Protein AF-0000000085008613 (afdb_homodimer)

InterPro domains:
  IPR060615 Transcription factor ATEG_07667-like, C-terminal domain [PF27751] (429-490)

Solvent-accessible surface area (backbone atoms only — not comparable to full-atom values): 65713 Å² total; per-residue (Å²): 137,80,70,67,64,60,60,23,16,51,33,8,47,40,38,55,43,30,57,65,45,41,76,65,62,67,85,65,72,75,71,74,80,76,71,77,73,77,72,78,81,78,81,79,81,81,79,83,70,84,80,78,87,80,88,83,85,84,88,78,86,79,77,80,73,70,79,70,73,76,66,78,64,67,72,72,72,67,72,68,72,90,58,77,69,81,69,56,68,92,84,39,48,62,69,57,42,35,52,31,51,49,48,30,61,68,54,38,39,76,82,37,54,42,57,86,75,66,87,81,62,46,46,69,55,36,42,72,75,28,47,55,28,44,50,36,48,50,63,68,43,46,56,58,37,53,75,58,47,52,54,46,46,45,50,50,33,45,49,47,24,44,40,50,59,49,64,56,58,79,52,71,40,54,52,52,18,49,51,54,39,54,32,36,25,63,62,58,76,36,52,52,51,57,41,43,27,50,50,25,30,46,50,17,44,40,53,37,58,51,60,75,56,71,46,64,49,54,32,48,71,71,67,46,44,58,58,50,70,68,25,44,67,78,52,62,76,72,48,74,56,68,67,77,50,69,66,50,42,31,40,42,51,40,50,46,51,54,41,37,53,54,16,59,44,37,27,46,76,49,86,68,73,53,64,51,54,55,52,43,41,50,49,42,59,70,60,54,86,46,81,47,39,58,55,36,44,54,50,51,51,52,50,52,52,46,49,51,48,38,63,73,56,35,23,89,43,28,56,75,52,72,79,60,44,50,74,55,47,55,65,49,42,53,54,50,49,52,50,51,52,50,48,51,50,52,50,50,54,49,47,54,52,45,48,65,72,37,51,89,79,44,60,66,68,57,55,51,51,51,48,50,50,49,52,40,50,49,23,49,46,43,28,60,60,25,48,56,50,77,47,46,58,75,70,82,65,88,74,84,70,68,56,61,55,41,35,50,33,44,50,52,22,50,52,22,43,49,52,28,51,59,54,55,69,67,52,59,38,76,51,63,78,47,47,41,44,69,57,55,51,49,52,51,48,48,51,53,53,48,52,46,57,53,55,46,84,45,95,64,47,63,30,68,60,42,40,67,74,45,50,58,64,58,54,47,50,52,48,34,50,33,32,47,50,22,39,51,46,50,37,49,47,18,46,49,43,28,63,74,68,67,51,91,71,52,71,68,44,38,63,47,78,55,44,46,48,53,51,29,52,49,44,52,49,51,43,53,51,48,52,52,55,61,44,38,73,68,52,82,64,66,70,72,72,70,64,61,74,44,58,76,18,57,70,60,38,82,64,70,78,55,65,47,92,93,54,74,55,61,67,27,51,65,37,28,67,20,23,57,76,69,58,49,62,55,76,76,139,80,71,69,69,61,59,35,24,52,33,3,45,42,29,54,45,30,57,65,43,42,74,65,59,66,87,68,72,73,69,70,77,73,74,73,72,70,77,78,83,77,88,79,84,88,80,87,73,87,75,86,85,84,85,90,79,83,91,77,87,81,79,80,74,71,79,68,74,78,66,78,64,68,71,73,72,69,72,69,72,88,56,76,70,82,70,56,68,93,84,39,49,60,71,58,42,35,51,31,52,49,47,32,60,70,53,39,40,74,82,35,55,42,56,86,75,67,89,83,61,46,45,68,56,38,42,70,74,27,47,52,28,43,50,37,48,50,60,68,45,46,56,57,37,54,75,58,48,54,52,45,46,43,51,49,35,44,49,47,24,44,39,51,59,49,63,56,58,89,52,70,39,55,52,52,17,47,52,53,40,55,32,36,26,61,62,59,76,36,53,50,49,58,41,44,26,51,50,25,31,44,51,17,44,38,52,40,56,54,61,75,57,71,44,65,48,54,32,49,71,70,66,45,44,57,56,48,70,68,26,43,69,79,51,62,77,72,46,72,57,68,66,75,50,69,66,50,40,31,40,41,51,40,51,46,51,54,41,39,53,54,16,57,44,37,29,47,76,50,86,68,74,52,63,52,56,56,51,42,40,50,49,41,60,70,61,52,84,45,79,48,40,58,55,36,42,53,51,50,51,52,50,52,51,46,49,52,49,37,64,72,56,35,26,88,40,26,58,76,52,72,78,57,44,54,73,56,46,55,64,48,44,53,54,50,48,51,51,50,52,50,49,50,50,52,50,51,54,49,48,55,52,46,49,64,74,38,50,87,80,43,59,68,68,56,54,50,51,51,49,50,51,50,51,39,50,49,24,47,46,43,29,61,61,25,46,56,52,77,49,46,58,76,69,79,66,92,77,84,70,68,56,61,54,41,35,49,34,44,49,52,22,53,51,23,44,48,52,27,50,60,55,57,68,69,52,60,38,76,53,63,78,46,47,41,45,69,55,56,51,48,53,52,48,49,51,53,52,48,53,47,57,53,57,46,85,46,95,65,46,62,30,67,60,40,41,67,72,46,50,59,65,57,52,47,49,52,49,32,50,34,32,48,51,22,41,51,46,50,37,49,47,20,47,49,42,29,64,75,69,65,52,92,70,51,71,68,42,40,63,48,78,55,42,46,46,52,50,29,53,50,44,51,49,51,44,54,52,48,53,52,55,60,43,38,73,68,52,79,65,64,68,70,67,63,66,58,74,39,63,71,18,56,70,45,39,59,74,69,75,57,64,47,92,95,54,76,53,62,67,20,44,64,38,24,68,20,21,59,76,68,55,51,63,55,67,74

Sequence (1176 aa):
MRDSRVSNLEKQIETLTAALEGQNQGTSATSPTHDLGLANSKPSPAVLTPESPAAQAGEHEGAMNHPCLSQHQRPPRQPASAGALPGPIYGLTWPQSDRILSLFRDKYIQTFPFLVLDERMSASQMYAEKPFLFRVIMLAAAPLPIPRMVKIKRNVLAYLGQHMLVEEERQLDLLQGLLVCISWADLRTLFDEQITNLTYLALGYAHNLGITKIPPSLLQQIGMDDAPEDLRQTKRDLIPAKMHSIEEQRTFLGCYCLLSVNSTLFGRQNPLRSQYVDLCCESLKRAREHPSDMFLEHNVRLVQMGEKISEAFGAANDRERGKPYLFLLDDQSRGFREELDALMQSLDRQQLLDRAAYAHRVPAGEFDDWERFFTLHYNYLLVRLYEPATFLHEIPEEGGAPSTYRAQCLRNCLFAAKAYFDVLFTLPPSQYVYQSITFTEQITFVLVITTRLLLLETSDWDVHFARVTVDFLSVVDRLVQRLEASEAERVRAVGRFVAEMGVDATPAEVAAEGRVADIARKMRWIRTWFEKRADKDGVGASQVPQEWPVEELENRGARAFGMGANGPVWFTGLLSNSAWNFDDLELGMRDSRVSNLEKQIETLTAALEGQNQGTSATSPTHDLGLANSKPSPAVLTPESPAAQAGEHEGAMNHPCLSQHQRPPRQPASAGALPGPIYGLTWPQSDRILSLFRDKYIQTFPFLVLDERMSASQMYAEKPFLFRVIMLAAAPLPIPRMVKIKRNVLAYLGQHMLVEEERQLDLLQGLLVCISWADLRTLFDEQITNLTYLALGYAHNLGITKIPPSLLQQIGMDDAPEDLRQTKRDLIPAKMHSIEEQRTFLGCYCLLSVNSTLFGRQNPLRSQYVDLCCESLKRAREHPSDMFLEHNVRLVQMGEKISEAFGAANDRERGKPYLFLLDDQSRGFREELDALMQSLDRQQLLDRAAYAHRVPAGEFDDWERFFTLHYNYLLVRLYEPATFLHEIPEEGGAPSTYRAQCLRNCLFAAKAYFDVLFTLPPSQYVYQSITFTEQITFVLVITTRLLLLETSDWDVHFARVTVDFLSVVDRLVQRLEASEAERVRAVGRFVAEMGVDATPAEVAAEGRVADIARKMRWIRTWFEKRADKDGVGASQVPQEWPVEELENRGARAFGMGANGPVWFTGLLSNSAWNFDDLELG

Radius of gyration: 33.89 Å; Cα contacts (8 Å, |Δi|>4): 1350; chains: 2; bounding box: 102×80×107 Å

Foldseek 3Di:
DPPPVVVVVVVVVVCVVCVVVVVVDDDPPPPDPDPPPPDDDDDDPDPPPPDDDDDDDDDDDDDPCPPPPDPVPPPDPPPPPPDDLPADPLPDHQVLLQVLVVQCVVFFCLLPLLDDDDPPQGLSNCCVVQVLLSLLSCLQRPLAFQVSSQVSVVVSVVVLCCVCPVVVDQDPSSLNSLLSCLWQCVQFPDFLQVSVVSLVVSVVSLVVNVLLDDQLLVCVVVVNNPPPPVVVPVPPPPPPSDHDDLSSLSSNLSSQQSQLLVCLFQQHARPSDDCVNVVSLVVLVVPPPDLCSLLSSLSSVLSVLLRVLCVQQGQLQNVVPPHPALVSLQVVLVVSVVVLVVSVVVSVVVLVVSCVVCVPPDPPVSSVVSVLVSLLSSLLSLLSSLLSLLPHDHPPDDDDDSLQVSQVSLVSNLVSLVSNLVSVLVDQLQSPSSGTPSVVSSVVVSLLSLLSSLQRDDPSHDNVVSCVSDVSLVSLVSLLVSLVVNQVVSLVVSVVSCVVSVPDDDNCSSNDGGSSNVVSVVSVVVSVVSVVQNCQVVDDQPPPCPQPCLVLQAPDDPDDQDPDPPGTSPVNSSNRSTSRSSRPRPSD/DPPPVVVVVVVVVVCVVVVVVVVPDDDPPPPPPPDPPPDPDDDDDDDDDDDDDDDDDDDDDDDPCPPPPPPVPPPDPPPPPPPDLPADPLPDHQVLLQVLVVQCVPFFCLLPLLDDDDPPQGLSNCCVVQVLLSLLSCLQRPLAFQVSSQVSVVVSVVVLCCVCPVVVDQDVSSLNSLLSCLWQVVQFPDFLLVSVVSLVVSVVSLVVNVLLDDQLLVCVVVVNNPPPPVVVPVPPPPPPSDHDDLSSLSSNLSSQQSQLLVCLFQQHARPSDDCVNVVSLVVLVVPPPDLCSLLSSLSSVLSVLLRVLCVQQTQLQNVVPPHPALVSLQVVLVVSVVVLVVSVVVSVVVLVVSCVVCVPPDPPVSSVVSVLVSLLSSLLSLLSSLLSLLPHDHPPDDDDDSLQVSQVSLVSNLVSLVSNLVSVLVDQLQSPSSGTPSVVSSVVVSLLSLLSSLQRDDPSHDNVVSCVSDVSLVSLVSLLVSLVVNQVVSLVVSVVSCVVSVPDDDNCSSNDGGSSNVVSVVSVVVSVVSVVQNVQVVDDQPPPPPQPCLVLQAPDDDDDFDPDDPGTSPVNSSNRSTSRSSRPRPSD

Organism: Metarhizium robertsii (strain ARSEF 23 / ATCC MYA-3075) (NCBI:txid655844)

Structure (mmCIF, N/CA/C/O backbone):
data_AF-0000000085008613-model_v1
#
loop_
_entity.id
_entity.type
_entity.pdbx_description
1 polymer 'Fungal transcriptional regulatory protein'
#
loop_
_atom_site.group_PDB
_atom_site.id
_atom_site.type_symbol
_atom_site.label_atom_id
_atom_site.label_alt_id
_atom_site.label_comp_id
_atom_site.label_asym_id
_atom_site.label_entity_id
_atom_site.label_seq_id
_atom_site.pdbx_PDB_ins_code
_atom_site.Cartn_x
_atom_site.Cartn_y
_atom_site.Cartn_z
_atom_site.occupancy
_atom_site.B_iso_or_equiv
_atom_site.auth_seq_id
_atom_site.auth_comp_id
_atom_site.auth_asym_id
_atom_site.auth_atom_id
_atom_site.pdbx_PDB_model_num
ATOM 1 N N . MET A 1 1 ? -34 14.578 -48.375 1 21.45 1 MET A N 1
ATOM 2 C CA . MET A 1 1 ? -34.594 13.562 -47.5 1 21.45 1 MET A CA 1
ATOM 3 C C . MET A 1 1 ? -33.781 13.359 -46.219 1 21.45 1 MET A C 1
ATOM 5 O O . MET A 1 1 ? -34.094 12.461 -45.438 1 21.45 1 MET A O 1
ATOM 9 N N . ARG A 1 2 ? -32.719 13.875 -46.219 1 30.09 2 ARG A N 1
ATOM 10 C CA . ARG A 1 2 ? -31.453 13.891 -45.5 1 30.09 2 ARG A CA 1
ATOM 11 C C . ARG A 1 2 ? -31.609 14.562 -44.125 1 30.09 2 ARG A C 1
ATOM 13 O O . ARG A 1 2 ? -30.766 14.398 -43.25 1 30.09 2 ARG A O 1
ATOM 20 N N . ASP A 1 3 ? -32.625 15.492 -44 1 28.98 3 ASP A N 1
ATOM 21 C CA . ASP A 1 3 ? -32.812 16.609 -43.062 1 28.98 3 ASP A CA 1
ATOM 22 C C . ASP A 1 3 ? -33.344 16.109 -41.719 1 28.98 3 ASP A C 1
ATOM 24 O O . ASP A 1 3 ? -33.094 16.734 -40.688 1 28.98 3 ASP A O 1
ATOM 28 N N . SER A 1 4 ? -34.25 15.195 -41.812 1 37.28 4 SER A N 1
ATOM 29 C CA . SER A 1 4 ? -35.188 14.922 -40.719 1 37.28 4 SER A CA 1
ATOM 30 C C . SER A 1 4 ? -34.531 14.172 -39.594 1 37.28 4 SER A C 1
ATOM 32 O O . SER A 1 4 ? -35.094 14.07 -38.5 1 37.28 4 SER A O 1
ATOM 34 N N . ARG A 1 5 ? -33.531 13.414 -39.938 1 36.75 5 ARG A N 1
ATOM 35 C CA . ARG A 1 5 ? -32.938 12.438 -39.031 1 36.75 5 ARG A CA 1
ATOM 36 C C . ARG A 1 5 ? -32.156 13.133 -37.906 1 36.75 5 ARG A C 1
ATOM 38 O O . ARG A 1 5 ? -31.969 12.57 -36.844 1 36.75 5 ARG A O 1
ATOM 45 N N . VAL A 1 6 ? -31.719 14.336 -38.219 1 36.91 6 VAL A N 1
ATOM 46 C CA . VAL A 1 6 ? -30.797 15.117 -37.375 1 36.91 6 VAL A CA 1
ATOM 47 C C . VAL A 1 6 ? -31.531 15.68 -36.188 1 36.91 6 VAL A C 1
ATOM 49 O O . VAL A 1 6 ? -30.984 15.703 -35.062 1 36.91 6 VAL A O 1
ATOM 52 N N . SER A 1 7 ? -32.781 16.141 -36.438 1 36.81 7 SER A N 1
ATOM 53 C CA . SER A 1 7 ? -33.5 16.875 -35.406 1 36.81 7 SER A CA 1
ATOM 54 C C . SER A 1 7 ? -33.938 15.953 -34.25 1 36.81 7 SER A C 1
ATOM 56 O O . SER A 1 7 ? -34 16.391 -33.094 1 36.81 7 SER A O 1
ATOM 58 N N . ASN A 1 8 ? -34.219 14.719 -34.531 1 40.94 8 ASN A N 1
ATOM 59 C CA . ASN A 1 8 ? -34.719 13.781 -33.531 1 40.94 8 ASN A CA 1
ATOM 60 C C . ASN A 1 8 ? -33.625 13.422 -32.5 1 40.94 8 ASN A C 1
ATOM 62 O O . ASN A 1 8 ? -33.938 13.016 -31.391 1 40.94 8 ASN A O 1
ATOM 66 N N . LEU A 1 9 ? -32.406 13.398 -33.156 1 40.88 9 LEU A N 1
ATOM 67 C CA . LEU A 1 9 ? -31.266 13.094 -32.281 1 40.88 9 LEU A CA 1
ATOM 68 C C . LEU A 1 9 ? -31.078 14.156 -31.219 1 40.88 9 LEU A C 1
ATOM 70 O O . LEU A 1 9 ? -30.719 13.836 -30.078 1 40.88 9 LEU A O 1
ATOM 74 N N . GLU A 1 10 ? -31.375 15.328 -31.547 1 36.91 10 GLU A N 1
ATOM 75 C CA . GLU A 1 10 ? -31.203 16.484 -30.672 1 36.91 10 GLU A CA 1
ATOM 76 C C . GLU A 1 10 ? -32.156 16.422 -29.484 1 36.91 10 GLU A C 1
ATOM 78 O O . GLU A 1 10 ? -31.781 16.75 -28.359 1 36.91 10 GLU A O 1
ATOM 83 N N . LYS A 1 11 ? -33.469 16.062 -29.703 1 43 11 LYS A N 1
ATOM 84 C CA . LYS A 1 11 ? -34.438 16.109 -28.594 1 43 11 LYS A CA 1
ATOM 85 C C . LYS A 1 11 ? -34.156 14.992 -27.594 1 43 11 LYS A C 1
ATOM 87 O O . LYS A 1 11 ? -34.375 15.164 -26.391 1 43 11 LYS A O 1
ATOM 92 N N . GLN A 1 12 ? -33.625 13.828 -28.219 1 40.38 12 GLN A N 1
ATOM 93 C CA . GLN A 1 12 ? -33.312 12.742 -27.297 1 40.38 12 GLN A CA 1
ATOM 94 C C . GLN A 1 12 ? -32.188 13.148 -26.328 1 40.38 12 GLN A C 1
ATOM 96 O O . GLN A 1 12 ? -32.219 12.781 -25.156 1 40.38 12 GLN A O 1
ATOM 101 N N . ILE A 1 13 ? -31.25 13.906 -26.891 1 41.44 13 ILE A N 1
ATOM 102 C CA . ILE A 1 13 ? -30.188 14.461 -26.062 1 41.44 13 ILE A CA 1
ATOM 103 C C . ILE A 1 13 ? -30.766 15.414 -25.031 1 41.44 13 ILE A C 1
ATOM 105 O O . ILE A 1 13 ? -30.359 15.406 -23.875 1 41.44 13 ILE A O 1
ATOM 109 N N . GLU A 1 14 ? -31.75 16.266 -25.5 1 40.78 14 GLU A N 1
ATOM 110 C CA . GLU A 1 14 ? -32.312 17.188 -24.516 1 40.78 14 GLU A CA 1
ATOM 111 C C . GLU A 1 14 ? -33.125 16.453 -23.469 1 40.78 14 GLU A C 1
ATOM 113 O O . GLU A 1 14 ? -33.094 16.797 -22.281 1 40.78 14 GLU A O 1
ATOM 118 N N . THR A 1 15 ? -33.906 15.406 -23.891 1 41.88 15 THR A N 1
ATOM 119 C CA . THR A 1 15 ? -34.719 14.703 -22.875 1 41.88 15 THR A CA 1
ATOM 120 C C . THR A 1 15 ? -33.812 13.984 -21.891 1 41.88 15 THR A C 1
ATOM 122 O O . THR A 1 15 ? -34.094 13.961 -20.688 1 41.88 15 THR A O 1
ATOM 125 N N . LEU A 1 16 ? -32.719 13.281 -22.594 1 38.09 16 LEU A N 1
ATOM 126 C CA . LEU A 1 16 ? -31.766 12.742 -21.641 1 38.09 16 LEU A CA 1
ATOM 127 C C . LEU A 1 16 ? -31.109 13.859 -20.828 1 38.09 16 LEU A C 1
ATOM 129 O O . LEU A 1 16 ? -30.875 13.703 -19.625 1 38.09 16 LEU A O 1
ATOM 133 N N . THR A 1 17 ? -30.781 14.883 -21.469 1 35.41 17 THR A N 1
ATOM 134 C CA . THR A 1 17 ? -30.312 16.109 -20.828 1 35.41 17 THR A CA 1
ATOM 135 C C . THR A 1 17 ? -31.422 16.734 -20 1 35.41 17 THR A C 1
ATOM 137 O O . THR A 1 17 ? -31.188 17.188 -18.875 1 35.41 17 THR A O 1
ATOM 140 N N . ALA A 1 18 ? -32.625 16.875 -20.594 1 37.12 18 ALA A N 1
ATOM 141 C CA . ALA A 1 18 ? -33.688 17.406 -19.734 1 37.12 18 ALA A CA 1
ATOM 142 C C . ALA A 1 18 ? -34.062 16.422 -18.656 1 37.12 18 ALA A C 1
ATOM 144 O O . ALA A 1 18 ? -34.406 16.812 -17.531 1 37.12 18 ALA A O 1
ATOM 145 N N . ALA A 1 19 ? -34.188 15.055 -19.047 1 32.97 19 ALA A N 1
ATOM 146 C CA . ALA A 1 19 ? -34.438 14.117 -17.953 1 32.97 19 ALA A CA 1
ATOM 147 C C . ALA A 1 19 ? -33.344 14.227 -16.891 1 32.97 19 ALA A C 1
ATOM 149 O O . ALA A 1 19 ? -33.594 14 -15.703 1 32.97 19 ALA A O 1
ATOM 150 N N . LEU A 1 20 ? -32.031 14.375 -17.344 1 30.16 20 LEU A N 1
ATOM 151 C CA . LEU A 1 20 ? -31 14.875 -16.438 1 30.16 20 LEU A CA 1
ATOM 152 C C . LEU A 1 20 ? -31.328 16.281 -15.945 1 30.16 20 LEU A C 1
ATOM 154 O O . LEU A 1 20 ? -31.062 16.609 -14.789 1 30.16 20 LEU A O 1
ATOM 158 N N . GLU A 1 21 ? -31.641 17.109 -16.906 1 30.72 21 GLU A N 1
ATOM 159 C CA . GLU A 1 21 ? -32.031 18.453 -16.484 1 30.72 21 GLU A CA 1
ATOM 160 C C . GLU A 1 21 ? -33.438 18.438 -15.883 1 30.72 21 GLU A C 1
ATOM 162 O O . GLU A 1 21 ? -33.812 19.344 -15.117 1 30.72 21 GLU A O 1
ATOM 167 N N . GLY A 1 22 ? -34.406 17.75 -16.625 1 29.58 22 GLY A N 1
ATOM 168 C CA . GLY A 1 22 ? -35.75 17.812 -16.062 1 29.58 22 GLY A CA 1
ATOM 169 C C . GLY A 1 22 ? -35.812 17.422 -14.602 1 29.58 22 GLY A C 1
ATOM 170 O O . GLY A 1 22 ? -36.875 17.516 -13.969 1 29.58 22 GLY A O 1
ATOM 171 N N . GLN A 1 23 ? -35.094 16.344 -14.156 1 26.36 23 GLN A N 1
ATOM 172 C CA . GLN A 1 23 ? -35.344 16.172 -12.734 1 26.36 23 GLN A CA 1
ATOM 173 C C . GLN A 1 23 ? -35.125 17.469 -11.969 1 26.36 23 GLN A C 1
ATOM 175 O O . GLN A 1 23 ? -35.25 17.5 -10.742 1 26.36 23 GLN A O 1
ATOM 180 N N . ASN A 1 24 ? -34.562 18.406 -12.633 1 25.64 24 ASN A N 1
ATOM 181 C CA . ASN A 1 24 ? -34.5 19.75 -12.039 1 25.64 24 ASN A CA 1
ATOM 182 C C . ASN A 1 24 ? -35.875 20.422 -12.07 1 25.64 24 ASN A C 1
ATOM 184 O O . ASN A 1 24 ? -36.031 21.516 -11.5 1 25.64 24 ASN A O 1
ATOM 188 N N . GLN A 1 25 ? -36.531 20.453 -13.18 1 24.27 25 GLN A N 1
ATOM 189 C CA . GLN A 1 25 ? -37.531 21.5 -13.312 1 24.27 25 GLN A CA 1
ATOM 190 C C . GLN A 1 25 ? -38.656 21.328 -12.297 1 24.27 25 GLN A C 1
ATOM 192 O O . GLN A 1 25 ? -39.438 22.25 -12.062 1 24.27 25 GLN A O 1
ATOM 197 N N . GLY A 1 26 ? -39.438 20.219 -12.32 1 20.75 26 GLY A N 1
ATOM 198 C CA . GLY A 1 26 ? -40.906 20.203 -12.289 1 20.75 26 GLY A CA 1
ATOM 199 C C . GLY A 1 26 ? -41.469 20.891 -11.055 1 20.75 26 GLY A C 1
ATOM 200 O O . GLY A 1 26 ? -42.469 21.609 -11.141 1 20.75 26 GLY A O 1
ATOM 201 N N . THR A 1 27 ? -41.406 20.359 -9.859 1 20.98 27 THR A N 1
ATOM 202 C CA . THR A 1 27 ? -42.562 20.578 -9.008 1 20.98 27 THR A CA 1
ATOM 203 C C . THR A 1 27 ? -42.594 22.031 -8.539 1 20.98 27 THR A C 1
ATOM 205 O O . THR A 1 27 ? -41.75 22.469 -7.77 1 20.98 27 THR A O 1
ATOM 208 N N . SER A 1 28 ? -42.812 22.906 -9.336 1 20.62 28 SER A N 1
ATOM 209 C CA . SER A 1 28 ? -43.25 24.172 -8.773 1 20.62 28 SER A CA 1
ATOM 210 C C . SER A 1 28 ? -44.438 23.969 -7.844 1 20.62 28 SER A C 1
ATOM 212 O O . SER A 1 28 ? -45.25 24.875 -7.648 1 20.62 28 SER A O 1
ATOM 214 N N . ALA A 1 29 ? -44.969 22.75 -7.648 1 19.62 29 ALA A N 1
ATOM 215 C CA . ALA A 1 29 ? -46.281 22.797 -7.004 1 19.62 29 ALA A CA 1
ATOM 216 C C . ALA A 1 29 ? -46.312 23.844 -5.898 1 19.62 29 ALA A C 1
ATOM 218 O O . ALA A 1 29 ? -45.344 24 -5.148 1 19.62 29 ALA A O 1
ATOM 219 N N . THR A 1 30 ? -47.094 24.828 -6.102 1 18.11 30 THR A N 1
ATOM 220 C CA . THR A 1 30 ? -47.656 25.891 -5.262 1 18.11 30 THR A CA 1
ATOM 221 C C . THR A 1 30 ? -48.094 25.328 -3.91 1 18.11 30 THR A C 1
ATOM 223 O O . THR A 1 30 ? -49.125 24.688 -3.805 1 18.11 30 THR A O 1
ATOM 226 N N . SER A 1 31 ? -47.406 24.484 -3.385 1 18.83 31 SER A N 1
ATOM 227 C CA . SER A 1 31 ? -48 23.875 -2.195 1 18.83 31 SER A CA 1
ATOM 228 C C . SER A 1 31 ? -48.594 24.938 -1.289 1 18.83 31 SER A C 1
ATOM 230 O O . SER A 1 31 ? -48 25.969 -1.024 1 18.83 31 SER A O 1
ATOM 232 N N . PRO A 1 32 ? -49.938 24.906 -1.241 1 19.03 32 PRO A N 1
ATOM 233 C CA . PRO A 1 32 ? -50.781 25.828 -0.49 1 19.03 32 PRO A CA 1
ATOM 234 C C . PRO A 1 32 ? -50.281 26.062 0.93 1 19.03 32 PRO A C 1
ATOM 236 O O . PRO A 1 32 ? -49.531 25.25 1.468 1 19.03 32 PRO A O 1
ATOM 239 N N . THR A 1 33 ? -50.312 27.312 1.379 1 18.02 33 THR A N 1
ATOM 240 C CA . THR A 1 33 ? -49.969 28.016 2.615 1 18.02 33 THR A CA 1
ATOM 241 C C . THR A 1 33 ? -50.688 27.375 3.805 1 18.02 33 THR A C 1
ATOM 243 O O . THR A 1 33 ? -50.594 27.859 4.93 1 18.02 33 THR A O 1
ATOM 246 N N . HIS A 1 34 ? -51.375 26.094 3.627 1 17.41 34 HIS A N 1
ATOM 247 C CA . HIS A 1 34 ? -52.406 26 4.656 1 17.41 34 HIS A CA 1
ATOM 248 C C . HIS A 1 34 ? -51.812 26.203 6.047 1 17.41 34 HIS A C 1
ATOM 250 O O . HIS A 1 34 ? -50.625 25.938 6.27 1 17.41 34 HIS A O 1
ATOM 256 N N . ASP A 1 35 ? -52.562 26.859 6.906 1 17.45 35 ASP A N 1
ATOM 257 C CA . ASP A 1 35 ? -52.656 27.453 8.234 1 17.45 35 ASP A CA 1
ATOM 258 C C . ASP A 1 35 ? -52.531 26.391 9.32 1 17.45 35 ASP A C 1
ATOM 260 O O . ASP A 1 35 ? -52.75 26.672 10.5 1 17.45 35 ASP A O 1
ATOM 264 N N . LEU A 1 36 ? -52 25.219 8.867 1 17.12 36 LEU A N 1
ATOM 265 C CA . LEU A 1 36 ? -52.5 24.312 9.891 1 17.12 36 LEU A CA 1
ATOM 266 C C . LEU A 1 36 ? -52.125 24.812 11.289 1 17.12 36 LEU A C 1
ATOM 268 O O . LEU A 1 36 ? -51 25.266 11.523 1 17.12 36 LEU A O 1
ATOM 272 N N . GLY A 1 37 ? -53.156 25.062 12.031 1 16.8 37 GLY A N 1
ATOM 273 C CA . GLY A 1 37 ? -53.375 25.438 13.422 1 16.8 37 GLY A CA 1
ATOM 274 C C . GLY A 1 37 ? -52.656 24.531 14.406 1 16.8 37 GLY A C 1
ATOM 275 O O . GLY A 1 37 ? -52.875 23.328 14.414 1 16.8 37 GLY A O 1
ATOM 276 N N . LEU A 1 38 ? -51.406 24.734 14.508 1 17.28 38 LEU A N 1
ATOM 277 C CA . LEU A 1 38 ? -50.531 24.141 15.531 1 17.28 38 LEU A CA 1
ATOM 278 C C . LEU A 1 38 ? -51.25 24.125 16.891 1 17.28 38 LEU A C 1
ATOM 280 O O . LEU A 1 38 ? -51.094 25.062 17.672 1 17.28 38 LEU A O 1
ATOM 284 N N . ALA A 1 39 ? -52.562 23.609 16.844 1 17.31 39 ALA A N 1
ATOM 285 C CA . ALA A 1 39 ? -53.188 23.828 18.156 1 17.31 39 ALA A CA 1
ATOM 286 C C . ALA A 1 39 ? -52.312 23.234 19.266 1 17.31 39 ALA A C 1
ATOM 288 O O . ALA A 1 39 ? -51.531 22.312 19.047 1 17.31 39 ALA A O 1
ATOM 289 N N . ASN A 1 40 ? -52.406 23.766 20.484 1 16.25 40 ASN A N 1
ATOM 290 C CA . ASN A 1 40 ? -51.781 23.906 21.797 1 16.25 40 ASN A CA 1
ATOM 291 C C . ASN A 1 40 ? -51.812 22.594 22.578 1 16.25 40 ASN A C 1
ATOM 293 O O . ASN A 1 40 ? -51.031 22.422 23.531 1 16.25 40 ASN A O 1
ATOM 297 N N . SER A 1 41 ? -52.719 21.484 22.156 1 17.45 41 SER A N 1
ATOM 298 C CA . SER A 1 41 ? -53.344 21.062 23.422 1 17.45 41 SER A CA 1
ATOM 299 C C . SER A 1 41 ? -52.344 20.25 24.266 1 17.45 41 SER A C 1
ATOM 301 O O . SER A 1 41 ? -51.469 19.578 23.719 1 17.45 41 SER A O 1
ATOM 303 N N . LYS A 1 42 ? -52.469 20.281 25.641 1 18.31 42 LYS A N 1
ATOM 304 C CA . LYS A 1 42 ? -51.812 20.109 26.938 1 18.31 42 LYS A CA 1
ATOM 305 C C . LYS A 1 42 ? -51.719 18.641 27.312 1 18.31 42 LYS A C 1
ATOM 307 O O . LYS A 1 42 ? -51 18.281 28.25 1 18.31 42 LYS A O 1
ATOM 312 N N . PRO A 1 43 ? -52.219 17.484 26.438 1 17.59 43 PRO A N 1
ATOM 313 C CA . PRO A 1 43 ? -52.812 16.594 27.438 1 17.59 43 PRO A CA 1
ATOM 314 C C . PRO A 1 43 ? -51.781 15.875 28.281 1 17.59 43 PRO A C 1
ATOM 316 O O . PRO A 1 43 ? -50.625 15.75 27.875 1 17.59 43 PRO A O 1
ATOM 319 N N . SER A 1 44 ? -52.156 15.273 29.516 1 18.5 44 SER A N 1
ATOM 320 C CA . SER A 1 44 ? -51.781 14.867 30.859 1 18.5 44 SER A CA 1
ATOM 321 C C . SER A 1 44 ? -51.281 13.422 30.891 1 18.5 44 SER A C 1
ATOM 323 O O . SER A 1 44 ? -52.094 12.492 30.75 1 18.5 44 SER A O 1
ATOM 325 N N . PRO A 1 45 ? -50.281 13.078 30.125 1 17.11 45 PRO A N 1
ATOM 326 C CA . PRO A 1 45 ? -50.125 11.625 30.031 1 17.11 45 PRO A CA 1
ATOM 327 C C . PRO A 1 45 ? -49.938 10.961 31.391 1 17.11 45 PRO A C 1
ATOM 329 O O . PRO A 1 45 ? -49.25 11.508 32.25 1 17.11 45 PRO A O 1
ATOM 332 N N . ALA A 1 46 ? -50.844 9.984 31.734 1 17.25 46 ALA A N 1
ATOM 333 C CA . ALA A 1 46 ? -51.062 9.234 32.969 1 17.25 46 ALA A CA 1
ATOM 334 C C . ALA A 1 46 ? -49.844 8.375 33.281 1 17.25 46 ALA A C 1
ATOM 336 O O . ALA A 1 46 ? -49.094 7.977 32.406 1 17.25 46 ALA A O 1
ATOM 337 N N . VAL A 1 47 ? -49.344 8.281 34.594 1 17.75 47 VAL A N 1
ATOM 338 C CA . VAL A 1 47 ? -48.344 7.922 35.594 1 17.75 47 VAL A CA 1
ATOM 339 C C . VAL A 1 47 ? -48.25 6.402 35.719 1 17.75 47 VAL A C 1
ATOM 341 O O . VAL A 1 47 ? -47.438 5.883 36.469 1 17.75 47 VAL A O 1
ATOM 344 N N . LEU A 1 48 ? -48.781 5.508 34.594 1 16.53 48 LEU A N 1
ATOM 345 C CA . LEU A 1 48 ? -49.156 4.242 35.188 1 16.53 48 LEU A CA 1
ATOM 346 C C . LEU A 1 48 ? -47.969 3.541 35.844 1 16.53 48 LEU A C 1
ATOM 348 O O . LEU A 1 48 ? -46.875 3.562 35.281 1 16.53 48 LEU A O 1
ATOM 352 N N . THR A 1 49 ? -48 3.098 37.156 1 17.34 49 THR A N 1
ATOM 353 C CA . THR A 1 49 ? -47.344 2.619 38.344 1 17.34 49 THR A CA 1
ATOM 354 C C . THR A 1 49 ? -46.969 1.146 38.219 1 17.34 49 THR A C 1
ATOM 356 O O . THR A 1 49 ? -46.5 0.533 39.156 1 17.34 49 THR A O 1
ATOM 359 N N . PRO A 1 50 ? -46.656 0.659 36.938 1 17.31 50 PRO A N 1
ATOM 360 C CA . PRO A 1 50 ? -46.875 -0.782 37.062 1 17.31 50 PRO A CA 1
ATOM 361 C C . PRO A 1 50 ? -46 -1.412 38.156 1 17.31 50 PRO A C 1
ATOM 363 O O . PRO A 1 50 ? -44.906 -0.933 38.438 1 17.31 50 PRO A O 1
ATOM 366 N N . GLU A 1 51 ? -46.594 -2.305 39 1 16.8 51 GLU A N 1
ATOM 367 C CA . GLU A 1 51 ? -46.375 -3.062 40.25 1 16.8 51 GLU A CA 1
ATOM 368 C C . GLU A 1 51 ? -45.344 -4.156 40.031 1 16.8 51 GLU A C 1
ATOM 370 O O . GLU A 1 51 ? -45.156 -4.664 38.938 1 16.8 51 GLU A O 1
ATOM 375 N N . SER A 1 52 ? -44.469 -4.41 41.062 1 17.06 52 SER A N 1
ATOM 376 C CA . SER A 1 52 ? -43.219 -4.992 41.594 1 17.06 52 SER A CA 1
ATOM 377 C C . SER A 1 52 ? -43.344 -6.508 41.688 1 17.06 52 SER A C 1
ATOM 379 O O . SER A 1 52 ? -42.438 -7.164 42.219 1 17.06 52 SER A O 1
ATOM 381 N N . PRO A 1 53 ? -44.281 -7.211 40.875 1 16.53 53 PRO A N 1
ATOM 382 C CA . PRO A 1 53 ? -44.531 -8.352 41.75 1 16.53 53 PRO A CA 1
ATOM 383 C C . PRO A 1 53 ? -43.281 -9.219 41.969 1 16.53 53 PRO A C 1
ATOM 385 O O . PRO A 1 53 ? -42.375 -9.188 41.156 1 16.53 53 PRO A O 1
ATOM 388 N N . ALA A 1 54 ? -43.188 -10.094 43.094 1 16.55 54 ALA A N 1
ATOM 389 C CA . ALA A 1 54 ? -42.438 -10.75 44.156 1 16.55 54 ALA A CA 1
ATOM 390 C C . ALA A 1 54 ? -41.906 -12.102 43.688 1 16.55 54 ALA A C 1
ATOM 392 O O . ALA A 1 54 ? -40.781 -12.484 44.031 1 16.55 54 ALA A O 1
ATOM 393 N N . ALA A 1 55 ? -42.688 -13.07 42.969 1 16.22 55 ALA A N 1
ATOM 394 C CA . ALA A 1 55 ? -42.812 -14.352 43.688 1 16.22 55 ALA A CA 1
ATOM 395 C C . ALA A 1 55 ? -41.562 -15.211 43.5 1 16.22 55 ALA A C 1
ATOM 397 O O . ALA A 1 55 ? -40.812 -15.008 42.531 1 16.22 55 ALA A O 1
ATOM 398 N N . GLN A 1 56 ? -41.5 -16.625 43.969 1 15.95 56 GLN A N 1
ATOM 399 C CA . GLN A 1 56 ? -40.906 -17.609 44.875 1 15.95 56 GLN A CA 1
ATOM 400 C C . GLN A 1 56 ? -40.219 -18.719 44.062 1 15.95 56 GLN A C 1
ATOM 402 O O . GLN A 1 56 ? -39.531 -19.562 44.656 1 15.95 56 GLN A O 1
ATOM 407 N N . ALA A 1 57 ? -40.344 -18.906 42.75 1 16.39 57 ALA A N 1
ATOM 408 C CA . ALA A 1 57 ? -40.562 -20.328 42.469 1 16.39 57 ALA A CA 1
ATOM 409 C C . ALA A 1 57 ? -39.312 -21.125 42.688 1 16.39 57 ALA A C 1
ATOM 411 O O . ALA A 1 57 ? -38.188 -20.594 42.562 1 16.39 57 ALA A O 1
ATOM 412 N N . GLY A 1 58 ? -39.312 -22.516 42.75 1 16.12 58 GLY A N 1
ATOM 413 C CA . GLY A 1 58 ? -38.844 -23.688 43.469 1 16.12 58 GLY A CA 1
ATOM 414 C C . GLY A 1 58 ? -37.562 -24.266 42.906 1 16.12 58 GLY A C 1
ATOM 415 O O . GLY A 1 58 ? -37.031 -23.75 41.906 1 16.12 58 GLY A O 1
ATOM 416 N N . GLU A 1 59 ? -37.438 -25.594 42.406 1 16.81 59 GLU A N 1
ATOM 417 C CA . GLU A 1 59 ? -36.781 -26.75 43 1 16.81 59 GLU A CA 1
ATOM 418 C C . GLU A 1 59 ? -35.438 -27.031 42.312 1 16.81 59 GLU A C 1
ATOM 420 O O . GLU A 1 59 ? -35.156 -26.469 41.25 1 16.81 59 GLU A O 1
ATOM 425 N N . HIS A 1 60 ? -34.969 -28.422 42.156 1 17.03 60 HIS A N 1
ATOM 426 C CA . HIS A 1 60 ? -33.906 -29.266 42.688 1 17.03 60 HIS A CA 1
ATOM 427 C C . HIS A 1 60 ? -32.875 -29.641 41.594 1 17.03 60 HIS A C 1
ATOM 429 O O . HIS A 1 60 ? -31.875 -30.266 41.875 1 17.03 60 HIS A O 1
ATOM 435 N N . GLU A 1 61 ? -33.188 -29.375 40.312 1 18.31 61 GLU A N 1
ATOM 436 C CA . GLU A 1 61 ? -32.656 -30.484 39.5 1 18.31 61 GLU A CA 1
ATOM 437 C C . GLU A 1 61 ? -31.141 -30.578 39.594 1 18.31 61 GLU A C 1
ATOM 439 O O . GLU A 1 61 ? -30.453 -29.562 39.656 1 18.31 61 GLU A O 1
ATOM 444 N N . GLY A 1 62 ? -30.609 -31.812 39.656 1 17.88 62 GLY A N 1
ATOM 445 C CA . GLY A 1 62 ? -29.438 -32.594 40.031 1 17.88 62 GLY A CA 1
ATOM 446 C C . GLY A 1 62 ? -28.25 -32.344 39.125 1 17.88 62 GLY A C 1
ATOM 447 O O . GLY A 1 62 ? -28.406 -32.25 37.906 1 17.88 62 GLY A O 1
ATOM 448 N N . ALA A 1 63 ? -27.109 -31.891 39.625 1 18.97 63 ALA A N 1
ATOM 449 C CA . ALA A 1 63 ? -25.828 -31.25 39.375 1 18.97 63 ALA A CA 1
ATOM 450 C C . ALA A 1 63 ? -24.844 -32.219 38.719 1 18.97 63 ALA A C 1
ATOM 452 O O . ALA A 1 63 ? -24.125 -32.938 39.406 1 18.97 63 ALA A O 1
ATOM 453 N N . MET A 1 64 ? -25.406 -33.094 37.812 1 18.72 64 MET A N 1
ATOM 454 C CA . MET A 1 64 ? -24.484 -34.188 37.562 1 18.72 64 MET A CA 1
ATOM 455 C C . MET A 1 64 ? -23.094 -33.656 37.188 1 18.72 64 MET A C 1
ATOM 457 O O . MET A 1 64 ? -22.969 -32.719 36.438 1 18.72 64 MET A O 1
ATOM 461 N N . ASN A 1 65 ? -22.016 -34.031 38 1 17.69 65 ASN A N 1
ATOM 462 C CA . ASN A 1 65 ? -20.625 -33.75 38.312 1 17.69 65 ASN A CA 1
ATOM 463 C C . ASN A 1 65 ? -19.703 -34.094 37.156 1 17.69 65 ASN A C 1
ATOM 465 O O . ASN A 1 65 ? -19.422 -35.25 36.875 1 17.69 65 ASN A O 1
ATOM 469 N N . HIS A 1 66 ? -20.172 -33.875 36 1 19.89 66 HIS A N 1
ATOM 470 C CA . HIS A 1 66 ? -19.328 -34.469 34.969 1 19.89 66 HIS A CA 1
ATOM 471 C C . HIS A 1 66 ? -17.859 -34.125 35.219 1 19.89 66 HIS A C 1
ATOM 473 O O . HIS A 1 66 ? -17.516 -32.969 35.469 1 19.89 66 HIS A O 1
ATOM 479 N N . PRO A 1 67 ? -17.094 -35.125 35.688 1 19.89 67 PRO A N 1
ATOM 480 C CA . PRO A 1 67 ? -15.703 -35 36.125 1 19.89 67 PRO A CA 1
ATOM 481 C C . PRO A 1 67 ? -14.82 -34.281 35.125 1 19.89 67 PRO A C 1
ATOM 483 O O . PRO A 1 67 ? -14.938 -34.531 33.906 1 19.89 67 PRO A O 1
ATOM 486 N N . CYS A 1 68 ? -14.562 -33.094 35.406 1 20.7 68 CYS A N 1
ATOM 487 C CA . CYS A 1 68 ? -13.812 -31.984 34.812 1 20.7 68 CYS A CA 1
ATOM 488 C C . CYS A 1 68 ? -12.383 -32.406 34.5 1 20.7 68 CYS A C 1
ATOM 490 O O . CYS A 1 68 ? -11.578 -32.625 35.375 1 20.7 68 CYS A O 1
ATOM 492 N N . LEU A 1 69 ? -12.406 -33.438 33.594 1 22.09 69 LEU A N 1
ATOM 493 C CA . LEU A 1 69 ? -11.078 -33.938 33.25 1 22.09 69 LEU A CA 1
ATOM 494 C C . LEU A 1 69 ? -10.023 -32.875 33.406 1 22.09 69 LEU A C 1
ATOM 496 O O . LEU A 1 69 ? -10.273 -31.703 33.062 1 22.09 69 LEU A O 1
ATOM 500 N N . SER A 1 70 ? -9.109 -33.156 34.281 1 20.94 70 SER A N 1
ATOM 501 C CA . SER A 1 70 ? -8.008 -32.438 34.906 1 20.94 70 SER A CA 1
ATOM 502 C C . SER A 1 70 ? -7.215 -31.625 33.875 1 20.94 70 SER A C 1
ATOM 504 O O . SER A 1 70 ? -6.742 -32.156 32.875 1 20.94 70 SER A O 1
ATOM 506 N N . GLN A 1 71 ? -7.598 -30.547 33.75 1 22.58 71 GLN A N 1
ATOM 507 C CA . GLN A 1 71 ? -7.035 -29.375 33.062 1 22.58 71 GLN A CA 1
ATOM 508 C C . GLN A 1 71 ? -5.543 -29.234 33.344 1 22.58 71 GLN A C 1
ATOM 510 O O . GLN A 1 71 ? -5.156 -28.906 34.469 1 22.58 71 GLN A O 1
ATOM 515 N N . HIS A 1 72 ? -4.855 -30.359 33 1 23.58 72 HIS A N 1
ATOM 516 C CA . HIS A 1 72 ? -3.469 -30.156 33.406 1 23.58 72 HIS A CA 1
ATOM 517 C C . HIS A 1 72 ? -3.059 -28.703 33.281 1 23.58 72 HIS A C 1
ATOM 519 O O . HIS A 1 72 ? -3.223 -28.078 32.25 1 23.58 72 HIS A O 1
ATOM 525 N N . GLN A 1 73 ? -3.166 -28.047 34.312 1 23.98 73 GLN A N 1
ATOM 526 C CA . GLN A 1 73 ? -2.762 -26.719 34.75 1 23.98 73 GLN A CA 1
ATOM 527 C C . GLN A 1 73 ? -1.351 -26.391 34.25 1 23.98 73 GLN A C 1
ATOM 529 O O . GLN A 1 73 ? -0.392 -27.078 34.594 1 23.98 73 GLN A O 1
ATOM 534 N N . ARG A 1 74 ? -1.26 -26.141 33.062 1 26 74 ARG A N 1
ATOM 535 C CA . ARG A 1 74 ? 0.098 -25.719 32.719 1 26 74 ARG A CA 1
ATOM 536 C C . ARG A 1 74 ? 0.714 -24.906 33.844 1 26 74 ARG A C 1
ATOM 538 O O . ARG A 1 74 ? 0.028 -24.109 34.469 1 26 74 ARG A O 1
ATOM 545 N N . PRO A 1 75 ? 1.66 -25.438 34.469 1 27.72 75 PRO A N 1
ATOM 546 C CA . PRO A 1 75 ? 2.125 -24.688 35.625 1 27.72 75 PRO A CA 1
ATOM 547 C C . PRO A 1 75 ? 2.062 -23.188 35.438 1 27.72 75 PRO A C 1
ATOM 549 O O . PRO A 1 75 ? 2.092 -22.688 34.312 1 27.72 75 PRO A O 1
ATOM 552 N N . PRO A 1 76 ? 1.528 -22.516 36.375 1 25.88 76 PRO A N 1
ATOM 553 C CA . PRO A 1 76 ? 1.487 -21.047 36.406 1 25.88 76 PRO A CA 1
ATOM 554 C C . PRO A 1 76 ? 2.799 -20.406 35.969 1 25.88 76 PRO A C 1
ATOM 556 O O . PRO A 1 76 ? 3.879 -20.906 36.281 1 25.88 76 PRO A O 1
ATOM 559 N N . ARG A 1 77 ? 2.811 -20 34.812 1 27.69 77 ARG A N 1
ATOM 560 C CA . ARG A 1 77 ? 4.02 -19.266 34.469 1 27.69 77 ARG A CA 1
ATOM 561 C C . ARG A 1 77 ? 4.551 -18.469 35.656 1 27.69 77 ARG A C 1
ATOM 563 O O . ARG A 1 77 ? 3.785 -17.812 36.344 1 27.69 77 ARG A O 1
ATOM 570 N N . GLN A 1 78 ? 5.445 -19 36.312 1 28.31 78 GLN A N 1
ATOM 571 C CA . GLN A 1 78 ? 5.992 -18.25 37.438 1 28.31 78 GLN A CA 1
ATOM 572 C C . GLN A 1 78 ? 5.902 -16.75 37.188 1 28.31 78 GLN A C 1
ATOM 574 O O . GLN A 1 78 ? 6.023 -16.297 36.031 1 28.31 78 GLN A O 1
ATOM 579 N N . PRO A 1 79 ? 5.16 -15.992 38.031 1 27.97 79 PRO A N 1
ATOM 580 C CA . PRO A 1 79 ? 5.219 -14.539 37.875 1 27.97 79 PRO A CA 1
ATOM 581 C C . PRO A 1 79 ? 6.586 -14.047 37.375 1 27.97 79 PRO A C 1
ATOM 583 O O . PRO A 1 79 ? 7.617 -14.531 37.844 1 27.97 79 PRO A O 1
ATOM 586 N N . ALA A 1 80 ? 6.812 -13.82 36.188 1 29.39 80 ALA A N 1
ATOM 587 C CA . ALA A 1 80 ? 8.117 -13.203 35.969 1 29.39 80 ALA A CA 1
ATOM 588 C C . ALA A 1 80 ? 8.562 -12.422 37.219 1 29.39 80 ALA A C 1
ATOM 590 O O . ALA A 1 80 ? 7.727 -11.867 37.938 1 29.39 80 ALA A O 1
ATOM 591 N N . SER A 1 81 ? 9.445 -12.734 37.844 1 29.78 81 SER A N 1
ATOM 592 C CA . SER A 1 81 ? 9.883 -11.938 39 1 29.78 81 SER A CA 1
ATOM 593 C C . SER A 1 81 ? 9.477 -10.477 38.844 1 29.78 81 SER A C 1
ATOM 595 O O . SER A 1 81 ? 9.375 -9.969 37.719 1 29.78 81 SER A O 1
ATOM 597 N N . ALA A 1 82 ? 8.68 -9.789 39.688 1 34.59 82 ALA A N 1
ATOM 598 C CA . ALA A 1 82 ? 8.469 -8.359 39.906 1 34.59 82 ALA A CA 1
ATOM 599 C C . ALA A 1 82 ? 9.672 -7.547 39.438 1 34.59 82 ALA A C 1
ATOM 601 O O . ALA A 1 82 ? 10.508 -7.137 40.25 1 34.59 82 ALA A O 1
ATOM 602 N N . GLY A 1 83 ? 10.406 -7.988 38.594 1 34.5 83 GLY A N 1
ATOM 603 C CA . GLY A 1 83 ? 11.648 -7.363 38.188 1 34.5 83 GLY A CA 1
ATOM 604 C C . GLY A 1 83 ? 11.508 -5.871 37.906 1 34.5 83 GLY A C 1
ATOM 605 O O . GLY A 1 83 ? 10.391 -5.359 37.812 1 34.5 83 GLY A O 1
ATOM 606 N N . ALA A 1 84 ? 12.617 -5.086 37.969 1 35.69 84 ALA A N 1
ATOM 607 C CA . ALA A 1 84 ? 12.719 -3.643 37.781 1 35.69 84 ALA A CA 1
ATOM 608 C C . ALA A 1 84 ? 11.969 -3.205 36.531 1 35.69 84 ALA A C 1
ATOM 610 O O . ALA A 1 84 ? 11.992 -3.904 35.531 1 35.69 84 ALA A O 1
ATOM 611 N N . LEU A 1 85 ? 10.82 -2.699 36.531 1 44.69 85 LEU A N 1
ATOM 612 C CA . LEU A 1 85 ? 10.211 -1.955 35.438 1 44.69 85 LEU A CA 1
ATOM 613 C C . LEU A 1 85 ? 11.242 -1.63 34.344 1 44.69 85 LEU A C 1
ATOM 615 O O . LEU A 1 85 ? 12.312 -1.094 34.656 1 44.69 85 LEU A O 1
ATOM 619 N N . PRO A 1 86 ? 11.391 -2.48 33.312 1 53.59 86 PRO A N 1
ATOM 620 C CA . PRO A 1 86 ? 12.398 -2.084 32.312 1 53.59 86 PRO A CA 1
ATOM 621 C C . PRO A 1 86 ? 12.555 -0.57 32.219 1 53.59 86 PRO A C 1
ATOM 623 O O . PRO A 1 86 ? 11.57 0.167 32.312 1 53.59 86 PRO A O 1
ATOM 626 N N . GLY A 1 87 ? 13.656 -0.119 32.688 1 58 87 GLY A N 1
ATOM 627 C CA . GLY A 1 87 ? 14.102 1.264 32.688 1 58 87 GLY A CA 1
ATOM 628 C C . GLY A 1 87 ? 13.734 2.012 31.438 1 58 87 GLY A C 1
ATOM 629 O O . GLY A 1 87 ? 13.273 1.407 30.453 1 58 87 GLY A O 1
ATOM 630 N N . PRO A 1 88 ? 13.664 3.301 31.453 1 71.19 88 PRO A N 1
ATOM 631 C CA . PRO A 1 88 ? 13.398 4.184 30.328 1 71.19 88 PRO A CA 1
ATOM 632 C C . PRO A 1 88 ? 14.297 3.889 29.125 1 71.19 88 PRO A C 1
ATOM 634 O O . PRO A 1 88 ? 15.352 3.268 29.281 1 71.19 88 PRO A O 1
ATOM 637 N N . ILE A 1 89 ? 13.805 3.998 28 1 85 89 ILE A N 1
ATOM 638 C CA . ILE A 1 89 ? 14.484 3.701 26.75 1 85 89 ILE A CA 1
ATOM 639 C C . ILE A 1 89 ? 15.281 4.926 26.281 1 85 89 ILE A C 1
ATOM 641 O O . ILE A 1 89 ? 15.047 6.035 26.766 1 85 89 ILE A O 1
ATOM 645 N N . TYR A 1 90 ? 16.375 4.754 25.578 1 88.56 90 TYR A N 1
ATOM 646 C CA . TYR A 1 90 ? 17.172 5.762 24.875 1 88.56 90 TYR A CA 1
ATOM 647 C C . TYR A 1 90 ? 18 6.566 25.859 1 88.56 90 TYR A C 1
ATOM 649 O O . TYR A 1 90 ? 18.297 7.738 25.609 1 88.56 90 TYR A O 1
ATOM 657 N N . GLY A 1 91 ? 18.219 5.988 27 1 86.5 91 GLY A N 1
ATOM 658 C CA . GLY A 1 91 ? 19.016 6.684 28 1 86.5 91 GLY A CA 1
ATOM 659 C C . GLY A 1 91 ? 18.25 7.789 28.719 1 86.5 91 GLY A C 1
ATOM 660 O O . GLY A 1 91 ? 18.844 8.609 29.406 1 86.5 91 GLY A O 1
ATOM 661 N N . LEU A 1 92 ? 16.984 7.883 28.531 1 92.19 92 LEU A N 1
ATOM 662 C CA . LEU A 1 92 ? 16.141 8.875 29.188 1 92.19 92 LEU A CA 1
ATOM 663 C C . LEU A 1 92 ? 15.609 8.344 30.516 1 92.19 92 LEU A C 1
ATOM 665 O O . LEU A 1 92 ? 15.414 7.137 30.672 1 92.19 92 LEU A O 1
ATOM 669 N N . THR A 1 93 ? 15.414 9.258 31.391 1 92.69 93 THR A N 1
ATOM 670 C CA . THR A 1 93 ? 14.742 8.906 32.625 1 92.69 93 THR A CA 1
ATOM 671 C C . THR A 1 93 ? 13.227 9.086 32.5 1 92.69 93 THR A C 1
ATOM 673 O O . THR A 1 93 ? 12.758 9.688 31.531 1 92.69 93 THR A O 1
ATOM 676 N N . TRP A 1 94 ? 12.492 8.562 33.469 1 94.62 94 TRP A N 1
ATOM 677 C CA . TRP A 1 94 ? 11.031 8.648 33.375 1 94.62 94 TRP A CA 1
ATOM 678 C C . TRP A 1 94 ? 10.562 10.094 33.469 1 94.62 94 TRP A C 1
ATOM 680 O O . TRP A 1 94 ? 9.695 10.523 32.719 1 94.62 94 TRP A O 1
ATOM 690 N N . PRO A 1 95 ? 11.18 10.938 34.344 1 94 95 PRO A N 1
ATOM 691 C CA . PRO A 1 95 ? 10.773 12.352 34.375 1 94 95 PRO A CA 1
ATOM 692 C C . PRO A 1 95 ? 11.055 13.07 33.062 1 94 95 PRO A C 1
ATOM 694 O O . PRO A 1 95 ? 10.25 13.898 32.625 1 94 95 PRO A O 1
ATOM 697 N N . GLN A 1 96 ? 12.195 12.758 32.531 1 94.81 96 GLN A N 1
ATOM 698 C CA . GLN A 1 96 ? 12.5 13.328 31.203 1 94.81 96 GLN A CA 1
ATOM 699 C C . GLN A 1 96 ? 11.469 12.906 30.172 1 94.81 96 GLN A C 1
ATOM 701 O O . GLN A 1 96 ? 10.984 13.742 29.391 1 94.81 96 GLN A O 1
ATOM 706 N N . SER A 1 97 ? 11.094 11.656 30.172 1 96.25 97 SER A N 1
ATOM 707 C CA . SER A 1 97 ? 10.109 11.117 29.25 1 96.25 97 SER A CA 1
ATOM 708 C C . SER A 1 97 ? 8.734 11.75 29.469 1 96.25 97 SER A C 1
ATOM 710 O O . SER A 1 97 ? 7.992 11.992 28.516 1 96.25 97 SER A O 1
ATOM 712 N N . ASP A 1 98 ? 8.43 11.984 30.703 1 96.38 98 ASP A N 1
ATOM 713 C CA . ASP A 1 98 ? 7.16 12.625 31.031 1 96.38 98 ASP A CA 1
ATOM 714 C C . ASP A 1 98 ? 7.102 14.047 30.469 1 96.38 98 ASP A C 1
ATOM 716 O O . ASP A 1 98 ? 6.055 14.492 30 1 96.38 98 ASP A O 1
ATOM 720 N N . ARG A 1 99 ? 8.203 14.695 30.562 1 95.62 99 ARG A N 1
ATOM 721 C CA . ARG A 1 99 ? 8.273 16.047 30.016 1 95.62 99 ARG A CA 1
ATOM 722 C C . ARG A 1 99 ? 8.086 16.047 28.5 1 95.62 99 ARG A C 1
ATOM 724 O O . ARG A 1 99 ? 7.402 16.906 27.953 1 95.62 99 ARG A O 1
ATOM 731 N N . ILE A 1 100 ? 8.727 15.125 27.859 1 96.06 100 ILE A N 1
ATOM 732 C CA . ILE A 1 100 ? 8.609 15 26.406 1 96.06 100 ILE A CA 1
ATOM 733 C C . ILE A 1 100 ? 7.172 14.648 26.031 1 96.06 100 ILE A C 1
ATOM 735 O O . ILE A 1 100 ? 6.625 15.203 25.078 1 96.06 100 ILE A O 1
ATOM 739 N N . LEU A 1 101 ? 6.586 13.703 26.75 1 96.69 101 LEU A N 1
ATOM 740 C CA . LEU A 1 101 ? 5.195 13.328 26.5 1 96.69 101 LEU A CA 1
ATOM 741 C C . LEU A 1 101 ? 4.273 14.531 26.656 1 96.69 101 LEU A C 1
ATOM 743 O O . LEU A 1 101 ? 3.35 14.719 25.859 1 96.69 101 LEU A O 1
ATOM 747 N N . SER A 1 102 ? 4.543 15.336 27.641 1 95.25 102 SER A N 1
ATOM 748 C CA . SER A 1 102 ? 3.758 16.547 27.844 1 95.25 102 SER A CA 1
ATOM 749 C C . SER A 1 102 ? 3.936 17.531 26.688 1 95.25 102 SER A C 1
ATOM 751 O O . SER A 1 102 ? 2.975 18.172 26.266 1 95.25 102 SER A O 1
ATOM 753 N N . LEU A 1 103 ? 5.133 17.609 26.25 1 94.12 103 LEU A N 1
ATOM 754 C CA . LEU A 1 103 ? 5.402 18.469 25.109 1 94.12 103 LEU A CA 1
ATOM 755 C C . LEU A 1 103 ? 4.621 18.016 23.891 1 94.12 103 LEU A C 1
ATOM 757 O O . LEU A 1 103 ? 4.055 18.828 23.156 1 94.12 103 LEU A O 1
ATOM 761 N N . PHE A 1 104 ? 4.613 16.719 23.688 1 95.56 104 PHE A N 1
ATOM 762 C CA . PHE A 1 104 ? 3.883 16.156 22.562 1 95.56 104 PHE A CA 1
ATOM 763 C C . PHE A 1 104 ? 2.395 16.453 22.672 1 95.56 104 PHE A C 1
ATOM 765 O O . PHE A 1 104 ? 1.761 16.859 21.703 1 95.56 104 PHE A O 1
ATOM 772 N N . ARG A 1 105 ? 1.856 16.312 23.797 1 92.75 105 ARG A N 1
ATOM 773 C CA . ARG A 1 105 ? 0.435 16.547 24.031 1 92.75 105 ARG A CA 1
ATOM 774 C C . ARG A 1 105 ? 0.069 18.016 23.812 1 92.75 105 ARG A C 1
ATOM 776 O O . ARG A 1 105 ? -0.987 18.312 23.266 1 92.75 105 ARG A O 1
ATOM 783 N N . ASP A 1 106 ? 0.955 18.859 24.094 1 89 106 ASP A N 1
ATOM 784 C CA . ASP A 1 106 ? 0.663 20.281 24.109 1 89 106 ASP A CA 1
ATOM 785 C C . ASP A 1 106 ? 0.866 20.891 22.719 1 89 106 ASP A C 1
ATOM 787 O O . ASP A 1 106 ? 0.122 21.781 22.312 1 89 106 ASP A O 1
ATOM 791 N N . LYS A 1 107 ? 1.818 20.312 22.062 1 90.12 107 LYS A N 1
ATOM 792 C CA . LYS A 1 107 ? 2.229 21.078 20.875 1 90.12 107 LYS A CA 1
ATOM 793 C C . LYS A 1 107 ? 1.982 20.266 19.609 1 90.12 107 LYS A C 1
ATOM 795 O O . LYS A 1 107 ? 1.732 20.844 18.547 1 90.12 107 LYS A O 1
ATOM 800 N N . TYR A 1 108 ? 2.113 19.016 19.672 1 91 108 TYR A N 1
ATOM 801 C CA . TYR A 1 108 ? 2.098 18.219 18.453 1 91 108 TYR A CA 1
ATOM 802 C C . TYR A 1 108 ? 0.695 17.703 18.156 1 91 108 TYR A C 1
ATOM 804 O O . TYR A 1 108 ? 0.196 17.828 17.047 1 91 108 TYR A O 1
ATOM 812 N N . ILE A 1 109 ? 0.01 17.156 19.062 1 88.31 109 ILE A N 1
ATOM 813 C CA . ILE A 1 109 ? -1.23 16.406 18.875 1 88.31 109 ILE A CA 1
ATOM 814 C C . ILE A 1 109 ? -2.348 17.359 18.469 1 88.31 109 ILE A C 1
ATOM 816 O O . ILE A 1 109 ? -3.367 16.938 17.922 1 88.31 109 ILE A O 1
ATOM 820 N N . GLN A 1 110 ? -2.207 18.625 18.688 1 81.69 110 GLN A N 1
ATOM 821 C CA . GLN A 1 110 ? -3.248 19.609 18.422 1 81.69 110 GLN A CA 1
ATOM 822 C C . GLN A 1 110 ? -3.635 19.609 16.953 1 81.69 110 GLN A C 1
ATOM 824 O O . GLN A 1 110 ? -4.785 19.891 16.609 1 81.69 110 GLN A O 1
ATOM 829 N N . THR A 1 111 ? -2.76 19.266 16.156 1 82.5 111 THR A N 1
ATOM 830 C CA . THR A 1 111 ? -3.039 19.266 14.734 1 82.5 111 THR A CA 1
ATOM 831 C C . THR A 1 111 ? -3.156 17.844 14.195 1 82.5 111 THR A C 1
ATOM 833 O O . THR A 1 111 ? -3.135 17.641 12.977 1 82.5 111 THR A O 1
ATOM 836 N N . PHE A 1 112 ? -3.217 16.969 15.086 1 90.62 112 PHE A N 1
ATOM 837 C CA . PHE A 1 112 ? -3.312 15.57 14.727 1 90.62 112 PHE A CA 1
ATOM 838 C C . PHE A 1 112 ? -4.438 14.883 15.5 1 90.62 112 PHE A C 1
ATOM 840 O O . PHE A 1 112 ? -4.18 14.047 16.359 1 90.62 112 PHE A O 1
ATOM 847 N N . PRO A 1 113 ? -5.617 15.172 15.07 1 91.12 113 PRO A N 1
ATOM 848 C CA . PRO A 1 113 ? -6.793 14.734 15.828 1 91.12 113 PRO A CA 1
ATOM 849 C C . PRO A 1 113 ? -7.02 13.227 15.742 1 91.12 113 PRO A C 1
ATOM 851 O O . PRO A 1 113 ? -7.961 12.703 16.344 1 91.12 113 PRO A O 1
ATOM 854 N N . PHE A 1 114 ? -6.199 12.469 15.133 1 95.38 114 PHE A N 1
ATOM 855 C CA . PHE A 1 114 ? -6.391 11.039 14.898 1 95.38 114 PHE A CA 1
ATOM 856 C C . PHE A 1 114 ? -5.891 10.227 16.078 1 95.38 114 PHE A C 1
ATOM 858 O O . PHE A 1 114 ? -6.102 9.008 16.141 1 95.38 114 PHE A O 1
ATOM 865 N N . LEU A 1 115 ? -5.223 10.875 16.953 1 94.25 115 LEU A N 1
ATOM 866 C CA . LEU A 1 115 ? -4.699 10.258 18.156 1 94.25 115 LEU A CA 1
ATOM 867 C C . LEU A 1 115 ? -5.156 11.016 19.406 1 94.25 115 LEU A C 1
ATOM 869 O O . LEU A 1 115 ? -5.023 12.234 19.469 1 94.25 115 LEU A O 1
ATOM 873 N N . VAL A 1 116 ? -5.734 10.266 20.312 1 91.88 116 VAL A N 1
ATOM 874 C CA . VAL A 1 116 ? -6.121 10.859 21.594 1 91.88 116 VAL A CA 1
ATOM 875 C C . VAL A 1 116 ? -5.289 10.25 22.719 1 91.88 116 VAL A C 1
ATOM 877 O O . VAL A 1 116 ? -5.195 9.023 22.844 1 91.88 116 VAL A O 1
ATOM 880 N N . LEU A 1 117 ? -4.648 11.125 23.422 1 91.12 117 LEU A N 1
ATOM 881 C CA . LEU A 1 117 ? -3.871 10.703 24.578 1 91.12 117 LEU A CA 1
ATOM 882 C C . LEU A 1 117 ? -4.484 11.227 25.875 1 91.12 117 LEU A C 1
ATOM 884 O O . LEU A 1 117 ? -4.754 12.422 26 1 91.12 117 LEU A O 1
ATOM 888 N N . ASP A 1 118 ? -4.652 10.344 26.75 1 87.81 118 ASP A N 1
ATOM 889 C CA . ASP A 1 118 ? -5.156 10.742 28.062 1 87.81 118 ASP A CA 1
ATOM 890 C C . ASP A 1 118 ? -4.168 11.664 28.781 1 87.81 118 ASP A C 1
ATOM 892 O O . ASP A 1 118 ? -2.963 11.406 28.781 1 87.81 118 ASP A O 1
ATOM 896 N N . GLU A 1 119 ? -4.699 12.711 29.359 1 85.31 119 GLU A N 1
ATOM 897 C CA . GLU A 1 119 ? -3.869 13.719 30.016 1 85.31 119 GLU A CA 1
ATOM 898 C C . GLU A 1 119 ? -3.193 13.156 31.266 1 85.31 119 GLU A C 1
ATOM 900 O O . GLU A 1 119 ? -2.133 13.633 31.672 1 85.31 119 GLU A O 1
ATOM 905 N N . ARG A 1 120 ? -3.752 12.117 31.812 1 89.5 120 ARG A N 1
ATOM 906 C CA . ARG A 1 120 ? -3.258 11.586 33.094 1 89.5 120 ARG A CA 1
ATOM 907 C C . ARG A 1 120 ? -2.285 10.438 32.844 1 89.5 120 ARG A C 1
ATOM 909 O O . ARG A 1 120 ? -1.655 9.945 33.781 1 89.5 120 ARG A O 1
ATOM 916 N N . MET A 1 121 ? -2.146 10.148 31.594 1 93.06 121 MET A N 1
ATOM 917 C CA . MET A 1 121 ? -1.295 9 31.312 1 93.06 121 MET A CA 1
ATOM 918 C C . MET A 1 121 ? 0.178 9.367 31.469 1 93.06 121 MET A C 1
ATOM 920 O O . MET A 1 121 ? 0.65 10.328 30.859 1 93.06 121 MET A O 1
ATOM 924 N N . SER A 1 122 ? 0.846 8.625 32.281 1 95.75 122 SER A N 1
ATOM 925 C CA . SER A 1 122 ? 2.275 8.844 32.469 1 95.75 122 SER A CA 1
ATOM 926 C C . SER A 1 122 ? 3.094 8.148 31.391 1 95.75 122 SER A C 1
ATOM 928 O O . SER A 1 122 ? 2.578 7.301 30.656 1 95.75 122 SER A O 1
ATOM 930 N N . ALA A 1 123 ? 4.371 8.539 31.328 1 96.25 123 ALA A N 1
ATOM 931 C CA . ALA A 1 123 ? 5.273 7.93 30.344 1 96.25 123 ALA A CA 1
ATOM 932 C C . ALA A 1 123 ? 5.438 6.434 30.609 1 96.25 123 ALA A C 1
ATOM 934 O O . ALA A 1 123 ? 5.441 5.629 29.688 1 96.25 123 ALA A O 1
ATOM 935 N N . SER A 1 124 ? 5.574 6.109 31.828 1 95.25 124 SER A N 1
ATOM 936 C CA . SER A 1 124 ? 5.746 4.703 32.188 1 95.25 124 SER A CA 1
ATOM 937 C C . SER A 1 124 ? 4.512 3.885 31.828 1 95.25 124 SER A C 1
ATOM 939 O O . SER A 1 124 ? 4.629 2.756 31.344 1 95.25 124 SER A O 1
ATOM 941 N N . GLN A 1 125 ? 3.396 4.426 32.062 1 95.12 125 GLN A N 1
ATOM 942 C CA . GLN A 1 125 ? 2.152 3.75 31.719 1 95.12 125 GLN A CA 1
ATOM 943 C C . GLN A 1 125 ? 2.023 3.58 30.203 1 95.12 125 GLN A C 1
ATOM 945 O O . GLN A 1 125 ? 1.615 2.52 29.719 1 95.12 125 GLN A O 1
ATOM 950 N N . MET A 1 126 ? 2.332 4.59 29.5 1 95.62 126 MET A N 1
ATOM 951 C CA . MET A 1 126 ? 2.246 4.523 28.047 1 95.62 126 MET A CA 1
ATOM 952 C C . MET A 1 126 ? 3.217 3.486 27.5 1 95.62 126 MET A C 1
ATOM 954 O O . MET A 1 126 ? 2.875 2.74 26.578 1 95.62 126 MET A O 1
ATOM 958 N N . TYR A 1 127 ? 4.367 3.512 28.031 1 95.62 127 TYR A N 1
ATOM 959 C CA . TYR A 1 127 ? 5.371 2.547 27.609 1 95.62 127 TYR A CA 1
ATOM 960 C C . TYR A 1 127 ? 4.867 1.119 27.797 1 95.62 127 TYR A C 1
ATOM 962 O O . TYR A 1 127 ? 5.141 0.249 26.953 1 95.62 127 TYR A O 1
ATOM 970 N N . ALA A 1 128 ? 4.137 0.899 28.766 1 94 128 ALA A N 1
ATOM 971 C CA . ALA A 1 128 ? 3.617 -0.433 29.062 1 94 128 ALA A CA 1
ATOM 972 C C . ALA A 1 128 ? 2.449 -0.782 28.141 1 94 128 ALA A C 1
ATOM 974 O O . ALA A 1 128 ? 2.35 -1.91 27.656 1 94 128 ALA A O 1
ATOM 975 N N . GLU A 1 129 ? 1.655 0.182 27.875 1 93.75 129 GLU A N 1
ATOM 976 C CA . GLU A 1 129 ? 0.414 -0.087 27.156 1 93.75 129 GLU A CA 1
ATOM 977 C C . GLU A 1 129 ? 0.625 -0.01 25.656 1 93.75 129 GLU A C 1
ATOM 979 O O . GLU A 1 129 ? 0.05 -0.799 24.891 1 93.75 129 GLU A O 1
ATOM 984 N N . LYS A 1 130 ? 1.333 0.993 25.266 1 96.5 130 LYS A N 1
ATOM 985 C CA . LYS A 1 130 ? 1.586 1.258 23.859 1 96.5 130 LYS A CA 1
ATOM 986 C C . LYS A 1 130 ? 3.068 1.512 23.609 1 96.5 130 LYS A C 1
ATOM 988 O O . LYS A 1 130 ? 3.461 2.623 23.234 1 96.5 130 LYS A O 1
ATOM 993 N N . PRO A 1 131 ? 3.809 0.492 23.625 1 96.25 131 PRO A N 1
ATOM 994 C CA . PRO A 1 131 ? 5.266 0.636 23.609 1 96.25 131 PRO A CA 1
ATOM 995 C C . PRO A 1 131 ? 5.777 1.275 22.312 1 96.25 131 PRO A C 1
ATOM 997 O O . PRO A 1 131 ? 6.727 2.062 22.344 1 96.25 131 PRO A O 1
ATOM 1000 N N . PHE A 1 132 ? 5.277 0.938 21.219 1 97.44 132 PHE A N 1
ATOM 1001 C CA . PHE A 1 132 ? 5.785 1.506 19.969 1 97.44 132 PHE A CA 1
ATOM 1002 C C . PHE A 1 132 ? 5.383 2.971 19.844 1 97.44 132 PHE A C 1
ATOM 1004 O O . PHE A 1 132 ? 6.199 3.811 19.453 1 97.44 132 PHE A O 1
ATOM 1011 N N . LEU A 1 133 ? 4.16 3.252 20.094 1 97.56 133 LEU A N 1
ATOM 1012 C CA . LEU A 1 133 ? 3.721 4.641 20.047 1 97.56 133 LEU A CA 1
ATOM 1013 C C . LEU A 1 133 ? 4.57 5.508 20.969 1 97.56 133 LEU A C 1
ATOM 1015 O O . LEU A 1 133 ? 4.957 6.621 20.609 1 97.56 133 LEU A O 1
ATOM 1019 N N . PHE A 1 134 ? 4.812 5.008 22.156 1 97.06 134 PHE A N 1
ATOM 1020 C CA . PHE A 1 134 ? 5.668 5.719 23.094 1 97.06 134 PHE A CA 1
ATOM 1021 C C . PHE A 1 134 ? 7.02 6.039 22.469 1 97.06 134 PHE A C 1
ATOM 1023 O O . PHE A 1 134 ? 7.492 7.172 22.547 1 97.06 134 PHE A O 1
ATOM 1030 N N . ARG A 1 135 ? 7.629 5.07 21.828 1 96.12 135 ARG A N 1
ATOM 1031 C CA . ARG A 1 135 ? 8.938 5.227 21.203 1 96.12 135 ARG A CA 1
ATOM 1032 C C . ARG A 1 135 ? 8.891 6.293 20.109 1 96.12 135 ARG A C 1
ATOM 1034 O O . ARG A 1 135 ? 9.82 7.098 19.984 1 96.12 135 ARG A O 1
ATOM 1041 N N . VAL A 1 136 ? 7.879 6.293 19.344 1 96.06 136 VAL A N 1
ATOM 1042 C CA . VAL A 1 136 ? 7.773 7.234 18.234 1 96.06 136 VAL A CA 1
ATOM 1043 C C . VAL A 1 136 ? 7.527 8.641 18.781 1 96.06 136 VAL A C 1
ATOM 1045 O O . VAL A 1 136 ? 8.016 9.625 18.219 1 96.06 136 VAL A O 1
ATOM 1048 N N . ILE A 1 137 ? 6.793 8.719 19.812 1 95.94 137 ILE A N 1
ATOM 1049 C CA . ILE A 1 137 ? 6.57 10.023 20.422 1 95.94 137 ILE A CA 1
ATOM 1050 C C . ILE A 1 137 ? 7.898 10.594 20.922 1 95.94 137 ILE A C 1
ATOM 1052 O O . ILE A 1 137 ? 8.164 11.789 20.766 1 95.94 137 ILE A O 1
ATOM 1056 N N . MET A 1 138 ? 8.734 9.773 21.531 1 94.94 138 MET A N 1
ATOM 1057 C CA . MET A 1 138 ? 10.07 10.227 21.906 1 94.94 138 MET A CA 1
ATOM 1058 C C . MET A 1 138 ? 10.844 10.734 20.703 1 94.94 138 MET A C 1
ATOM 1060 O O . MET A 1 138 ? 11.523 11.758 20.781 1 94.94 138 MET A O 1
ATOM 1064 N N . LEU A 1 139 ? 10.688 10.023 19.594 1 93.38 139 LEU A N 1
ATOM 1065 C CA . LEU A 1 139 ? 11.383 10.398 18.359 1 93.38 139 LEU A CA 1
ATOM 1066 C C . LEU A 1 139 ? 10.852 11.719 17.812 1 93.38 139 LEU A C 1
ATOM 1068 O O . LEU A 1 139 ? 11.625 12.57 17.375 1 93.38 139 LEU A O 1
ATOM 1072 N N . ALA A 1 140 ? 9.602 11.922 17.875 1 92.88 140 ALA A N 1
ATOM 1073 C CA . ALA A 1 140 ? 8.953 13.07 17.234 1 92.88 140 ALA A CA 1
ATOM 1074 C C . ALA A 1 140 ? 9.141 14.328 18.078 1 92.88 140 ALA A C 1
ATOM 1076 O O . ALA A 1 140 ? 9.305 15.422 17.531 1 92.88 140 ALA A O 1
ATOM 1077 N N . ALA A 1 141 ? 9.188 14.156 19.422 1 93.81 141 ALA A N 1
ATOM 1078 C CA . ALA A 1 141 ? 9.008 15.359 20.234 1 93.81 141 ALA A CA 1
ATOM 1079 C C . ALA A 1 141 ? 10.219 15.617 21.109 1 93.81 141 ALA A C 1
ATOM 1081 O O . ALA A 1 141 ? 10.375 16.703 21.656 1 93.81 141 ALA A O 1
ATOM 1082 N N . ALA A 1 142 ? 11.117 14.695 21.328 1 93.31 142 ALA A N 1
ATOM 1083 C CA . ALA A 1 142 ? 12.219 14.875 22.266 1 93.31 142 ALA A CA 1
ATOM 1084 C C . ALA A 1 142 ? 13.148 15.992 21.812 1 93.31 142 ALA A C 1
ATOM 1086 O O . ALA A 1 142 ? 13.664 15.969 20.688 1 93.31 142 ALA A O 1
ATOM 1087 N N . PRO A 1 143 ? 13.258 16.953 22.656 1 93.81 143 PRO A N 1
ATOM 1088 C CA . PRO A 1 143 ? 14.234 18 22.328 1 93.81 143 PRO A CA 1
ATOM 1089 C C . PRO A 1 143 ? 15.672 17.562 22.625 1 93.81 143 PRO A C 1
ATOM 1091 O O . PRO A 1 143 ? 16.297 18.094 23.547 1 93.81 143 PRO A O 1
ATOM 1094 N N . LEU A 1 144 ? 16.172 16.688 21.844 1 93.38 144 LEU A N 1
ATOM 1095 C CA . LEU A 1 144 ? 17.516 16.141 22 1 93.38 144 LEU A CA 1
ATOM 1096 C C . LEU A 1 144 ? 18.391 16.5 20.797 1 93.38 144 LEU A C 1
ATOM 1098 O O . LEU A 1 144 ? 17.859 16.875 19.75 1 93.38 144 LEU A O 1
ATOM 1102 N N . PRO A 1 145 ? 19.672 16.5 21.078 1 92.25 145 PRO A N 1
ATOM 1103 C CA . PRO A 1 145 ? 20.562 16.797 19.953 1 92.25 145 PRO A CA 1
ATOM 1104 C C . PRO A 1 145 ? 20.375 15.828 18.781 1 92.25 145 PRO A C 1
ATOM 1106 O O . PRO A 1 145 ? 20.031 14.664 18.984 1 92.25 145 PRO A O 1
ATOM 1109 N N . ILE A 1 146 ? 20.734 16.266 17.594 1 89.81 146 ILE A N 1
ATOM 1110 C CA . ILE A 1 146 ? 20.438 15.578 16.344 1 89.81 146 ILE A CA 1
ATOM 1111 C C . ILE A 1 146 ? 21.125 14.219 16.328 1 89.81 146 ILE A C 1
ATOM 1113 O O . ILE A 1 146 ? 20.531 13.211 15.953 1 89.81 146 ILE A O 1
ATOM 1117 N N . PRO A 1 147 ? 22.375 14.062 16.75 1 87.44 147 PRO A N 1
ATOM 1118 C CA . PRO A 1 147 ? 23.016 12.742 16.719 1 87.44 147 PRO A CA 1
ATOM 1119 C C . PRO A 1 147 ? 22.266 11.711 17.547 1 87.44 147 PRO A C 1
ATOM 1121 O O . PRO A 1 147 ? 22.203 10.531 17.172 1 87.44 147 PRO A O 1
ATOM 1124 N N . ARG A 1 148 ? 21.766 12.18 18.656 1 89.94 148 ARG A N 1
ATOM 1125 C CA . ARG A 1 148 ? 20.969 11.281 19.484 1 89.94 148 ARG A CA 1
ATOM 1126 C C . ARG A 1 148 ? 19.656 10.922 18.812 1 89.94 148 ARG A C 1
ATOM 1128 O O . ARG A 1 148 ? 19.188 9.781 18.906 1 89.94 148 ARG A O 1
ATOM 1135 N N . MET A 1 149 ? 19.125 11.891 18.172 1 91.06 149 MET A N 1
ATOM 1136 C CA . MET A 1 149 ? 17.859 11.656 17.484 1 91.06 149 MET A CA 1
ATOM 1137 C C . MET A 1 149 ? 18.031 10.633 16.359 1 91.06 149 MET A C 1
ATOM 1139 O O . MET A 1 149 ? 17.141 9.828 16.109 1 91.06 149 MET A O 1
ATOM 1143 N N . VAL A 1 150 ? 19.125 10.633 15.711 1 87.62 150 VAL A N 1
ATOM 1144 C CA . VAL A 1 150 ? 19.406 9.695 14.633 1 87.62 150 VAL A CA 1
ATOM 1145 C C . VAL A 1 150 ? 19.484 8.273 15.188 1 87.62 150 VAL A C 1
ATOM 1147 O O . VAL A 1 150 ? 18.969 7.332 14.57 1 87.62 150 VAL A O 1
ATOM 1150 N N . LYS A 1 151 ? 20.094 8.18 16.297 1 89.38 151 LYS A N 1
ATOM 1151 C CA . LYS A 1 151 ? 20.172 6.875 16.953 1 89.38 151 LYS A CA 1
ATOM 1152 C C . LYS A 1 151 ? 18.797 6.383 17.359 1 89.38 151 LYS A C 1
ATOM 1154 O O . LYS A 1 151 ? 18.484 5.199 17.219 1 89.38 151 LYS A O 1
ATOM 1159 N N . ILE A 1 152 ? 18.016 7.289 17.891 1 91.69 152 ILE A N 1
ATOM 1160 C CA . ILE A 1 152 ? 16.672 6.941 18.312 1 91.69 152 ILE A CA 1
ATOM 1161 C C . ILE A 1 152 ? 15.844 6.512 17.094 1 91.69 152 ILE A C 1
ATOM 1163 O O . ILE A 1 152 ? 15.086 5.547 17.172 1 91.69 152 ILE A O 1
ATOM 1167 N N . LYS A 1 153 ? 15.977 7.191 16.031 1 92 153 LYS A N 1
ATOM 1168 C CA . LYS A 1 153 ? 15.266 6.844 14.805 1 92 153 LYS A CA 1
ATOM 1169 C C . LYS A 1 153 ? 15.578 5.41 14.375 1 92 153 LYS A C 1
ATOM 1171 O O . LYS A 1 153 ? 14.664 4.637 14.078 1 92 153 LYS A O 1
ATOM 1176 N N . ARG A 1 154 ? 16.828 5.086 14.344 1 90.69 154 ARG A N 1
ATOM 1177 C CA . ARG A 1 154 ? 17.25 3.74 13.961 1 90.69 154 ARG A CA 1
ATOM 1178 C C . ARG A 1 154 ? 16.641 2.691 14.883 1 90.69 154 ARG A C 1
ATOM 1180 O O . ARG A 1 154 ? 16.172 1.641 14.43 1 90.69 154 ARG A O 1
ATOM 1187 N N . ASN A 1 155 ? 16.609 3.045 16.125 1 92.81 155 ASN A N 1
ATOM 1188 C CA . ASN A 1 155 ? 16.047 2.125 17.094 1 92.81 155 ASN A CA 1
ATOM 1189 C C . ASN A 1 155 ? 14.547 1.944 16.906 1 92.81 155 ASN A C 1
ATOM 1191 O O . ASN A 1 155 ? 14.031 0.833 17.016 1 92.81 155 ASN A O 1
ATOM 1195 N N . VAL A 1 156 ? 13.898 3.01 16.656 1 93.5 156 VAL A N 1
ATOM 1196 C CA . VAL A 1 156 ? 12.453 2.98 16.453 1 93.5 156 VAL A CA 1
ATOM 1197 C C . VAL A 1 156 ? 12.109 2.141 15.227 1 93.5 156 VAL A C 1
ATOM 1199 O O . VAL A 1 156 ? 11.219 1.284 15.281 1 93.5 156 VAL A O 1
ATOM 1202 N N . LEU A 1 157 ? 12.805 2.322 14.156 1 93.44 157 LEU A N 1
ATOM 1203 C CA . LEU A 1 157 ? 12.531 1.594 12.922 1 93.44 157 LEU A CA 1
ATOM 1204 C C . LEU A 1 157 ? 12.922 0.125 13.062 1 93.44 157 LEU A C 1
ATOM 1206 O O . LEU A 1 157 ? 12.258 -0.75 12.5 1 93.44 157 LEU A O 1
ATOM 1210 N N . ALA A 1 158 ? 13.977 -0.11 13.797 1 94.44 158 ALA A N 1
ATOM 1211 C CA . ALA A 1 158 ? 14.352 -1.493 14.078 1 94.44 158 ALA A CA 1
ATOM 1212 C C . ALA A 1 158 ? 13.258 -2.197 14.883 1 94.44 158 ALA A C 1
ATOM 1214 O O . ALA A 1 158 ? 12.93 -3.354 14.609 1 94.44 158 ALA A O 1
ATOM 1215 N N . TYR A 1 159 ? 12.766 -1.477 15.859 1 94.88 159 TYR A N 1
ATOM 1216 C CA . TYR A 1 159 ? 11.672 -2.018 16.641 1 94.88 159 TYR A CA 1
ATOM 1217 C C . TYR A 1 159 ? 10.469 -2.338 15.766 1 94.88 159 TYR A C 1
ATOM 1219 O O . TYR A 1 159 ? 9.852 -3.395 15.906 1 94.88 159 TYR A O 1
ATOM 1227 N N . LEU A 1 160 ? 10.148 -1.428 14.93 1 94.81 160 LEU A N 1
ATOM 1228 C CA . LEU A 1 160 ? 9.039 -1.623 14.008 1 94.81 160 LEU A CA 1
ATOM 1229 C C . LEU A 1 160 ? 9.25 -2.865 13.148 1 94.81 160 LEU A C 1
ATOM 1231 O O . LEU A 1 160 ? 8.359 -3.709 13.039 1 94.81 160 LEU A O 1
ATOM 1235 N N . GLY A 1 161 ? 10.43 -2.98 12.539 1 93.06 161 GLY A N 1
ATOM 1236 C CA . GLY A 1 161 ? 10.734 -4.141 11.719 1 93.06 161 GLY A CA 1
ATOM 1237 C C . GLY A 1 161 ? 10.633 -5.453 12.477 1 93.06 161 GLY A C 1
ATOM 1238 O O . GLY A 1 161 ? 10.086 -6.43 11.961 1 93.06 161 GLY A O 1
ATOM 1239 N N . GLN A 1 162 ? 11.062 -5.422 13.656 1 93.81 162 GLN A N 1
ATOM 1240 C CA . GLN A 1 162 ? 11.055 -6.633 14.477 1 93.81 162 GLN A CA 1
ATOM 1241 C C . GLN A 1 162 ? 9.633 -7.055 14.82 1 93.81 162 GLN A C 1
ATOM 1243 O O . GLN A 1 162 ? 9.273 -8.219 14.656 1 93.81 162 GLN A O 1
ATOM 1248 N N . HIS A 1 163 ? 8.859 -6.125 15.195 1 93.94 163 HIS A N 1
ATOM 1249 C CA . HIS A 1 163 ? 7.551 -6.465 15.727 1 93.94 163 HIS A CA 1
ATOM 1250 C C . HIS A 1 163 ? 6.523 -6.633 14.617 1 93.94 163 HIS A C 1
ATOM 1252 O O . HIS A 1 163 ? 5.617 -7.465 14.719 1 93.94 163 HIS A O 1
ATOM 1258 N N . MET A 1 164 ? 6.641 -5.93 13.617 1 92.31 164 MET A N 1
ATOM 1259 C CA . MET A 1 164 ? 5.66 -5.996 12.539 1 92.31 164 MET A CA 1
ATOM 1260 C C . MET A 1 164 ? 6.016 -7.098 11.547 1 92.31 164 MET A C 1
ATOM 1262 O O . MET A 1 164 ? 5.148 -7.863 11.117 1 92.31 164 MET A O 1
ATOM 1266 N N . LEU A 1 165 ? 7.289 -7.219 11.18 1 90.62 165 LEU A N 1
ATOM 1267 C CA . LEU A 1 165 ? 7.676 -8.117 10.102 1 90.62 165 LEU A CA 1
ATOM 1268 C C . LEU A 1 165 ? 8.086 -9.477 10.648 1 90.62 165 LEU A C 1
ATOM 1270 O O . LEU A 1 165 ? 7.664 -10.516 10.133 1 90.62 165 LEU A O 1
ATOM 1274 N N . VAL A 1 166 ? 8.828 -9.445 11.68 1 90.19 166 VAL A N 1
ATOM 1275 C CA . VAL A 1 166 ? 9.406 -10.695 12.172 1 90.19 166 VAL A CA 1
ATOM 1276 C C . VAL A 1 166 ? 8.414 -11.383 13.109 1 90.19 166 VAL A C 1
ATOM 1278 O O . VAL A 1 166 ? 8.055 -12.547 12.898 1 90.19 166 VAL A O 1
ATOM 1281 N N . GLU A 1 167 ? 7.926 -10.594 14.094 1 89.25 167 GLU A N 1
ATOM 1282 C CA . GLU A 1 167 ? 7.051 -11.188 15.102 1 89.25 167 GLU A CA 1
ATOM 1283 C C . GLU A 1 167 ? 5.594 -11.164 14.648 1 89.25 167 GLU A C 1
ATOM 1285 O O . GLU A 1 167 ? 4.734 -11.805 15.266 1 89.25 167 GLU A O 1
ATOM 1290 N N . GLU A 1 168 ? 5.309 -10.461 13.617 1 86.62 168 GLU A N 1
ATOM 1291 C CA . GLU A 1 168 ? 3.984 -10.414 13.008 1 86.62 168 GLU A CA 1
ATOM 1292 C C . GLU A 1 168 ? 2.922 -10 14.023 1 86.62 168 GLU A C 1
ATOM 1294 O O . GLU A 1 168 ? 1.864 -10.625 14.109 1 86.62 168 GLU A O 1
ATOM 1299 N N . GLU A 1 169 ? 3.307 -8.977 14.844 1 88.06 169 GLU A N 1
ATOM 1300 C CA . GLU A 1 169 ? 2.367 -8.484 15.844 1 88.06 169 GLU A CA 1
ATOM 1301 C C . GLU A 1 169 ? 1.217 -7.723 15.188 1 88.06 169 GLU A C 1
ATOM 1303 O O . GLU A 1 169 ? 1.401 -7.07 14.156 1 88.06 169 GLU A O 1
ATOM 1308 N N . ARG A 1 170 ? 0.048 -7.824 15.812 1 89.81 170 ARG A N 1
ATOM 1309 C CA . ARG A 1 170 ? -1.144 -7.133 15.328 1 89.81 170 ARG A CA 1
ATOM 1310 C C . ARG A 1 170 ? -1.748 -6.258 16.422 1 89.81 170 ARG A C 1
ATOM 1312 O O . ARG A 1 170 ? -2.734 -6.645 17.062 1 89.81 170 ARG A O 1
ATOM 1319 N N . GLN A 1 171 ? -1.172 -5.219 16.594 1 93.75 171 GLN A N 1
ATOM 1320 C CA . GLN A 1 171 ? -1.619 -4.289 17.625 1 93.75 171 GLN A CA 1
ATOM 1321 C C . GLN A 1 171 ? -1.888 -2.904 17.047 1 93.75 171 GLN A C 1
ATOM 1323 O O . GLN A 1 171 ? -1.146 -2.436 16.188 1 93.75 171 GLN A O 1
ATOM 1328 N N . LEU A 1 172 ? -2.93 -2.305 17.516 1 96.69 172 LEU A N 1
ATOM 1329 C CA . LEU A 1 172 ? -3.273 -0.958 17.078 1 96.69 172 LEU A CA 1
ATOM 1330 C C . LEU A 1 172 ? -2.145 0.02 17.391 1 96.69 172 LEU A C 1
ATOM 1332 O O . LEU A 1 172 ? -1.935 0.987 16.656 1 96.69 172 LEU A O 1
ATOM 1336 N N . ASP A 1 173 ? -1.427 -0.259 18.422 1 96.88 173 ASP A N 1
ATOM 1337 C CA . ASP A 1 173 ? -0.29 0.542 18.859 1 96.88 173 ASP A CA 1
ATOM 1338 C C . ASP A 1 173 ? 0.711 0.75 17.734 1 96.88 173 ASP A C 1
ATOM 1340 O O . ASP A 1 173 ? 1.194 1.864 17.516 1 96.88 173 ASP A O 1
ATOM 1344 N N . LEU A 1 174 ? 0.968 -0.256 16.969 1 97.44 174 LEU A N 1
ATOM 1345 C CA . LEU A 1 174 ? 1.943 -0.196 15.883 1 97.44 174 LEU A CA 1
ATOM 1346 C C . LEU A 1 174 ? 1.466 0.732 14.773 1 97.44 174 LEU A C 1
ATOM 1348 O O . LEU A 1 174 ? 2.252 1.51 14.227 1 97.44 174 LEU A O 1
ATOM 1352 N N . LEU A 1 175 ? 0.193 0.647 14.461 1 98.06 175 LEU A N 1
ATOM 1353 C CA . LEU A 1 175 ? -0.345 1.511 13.414 1 98.06 175 LEU A CA 1
ATOM 1354 C C . LEU A 1 175 ? -0.371 2.965 13.867 1 98.06 175 LEU A C 1
ATOM 1356 O O . LEU A 1 175 ? 0.014 3.863 13.117 1 98.06 175 LEU A O 1
ATOM 1360 N N . GLN A 1 176 ? -0.773 3.195 15.078 1 97.94 176 GLN A N 1
ATOM 1361 C CA . GLN A 1 176 ? -0.802 4.551 15.617 1 97.94 176 GLN A CA 1
ATOM 1362 C C . GLN A 1 176 ? 0.595 5.164 15.641 1 97.94 176 GLN A C 1
ATOM 1364 O O . GLN A 1 176 ? 0.779 6.32 15.258 1 97.94 176 GLN A O 1
ATOM 1369 N N . GLY A 1 177 ? 1.495 4.375 16.141 1 97.38 177 GLY A N 1
ATOM 1370 C CA . GLY A 1 177 ? 2.873 4.84 16.109 1 97.38 177 GLY A CA 1
ATOM 1371 C C . GLY A 1 177 ? 3.373 5.152 14.719 1 97.38 177 GLY A C 1
ATOM 1372 O O . GLY A 1 177 ? 4.059 6.152 14.508 1 97.38 177 GLY A O 1
ATOM 1373 N N . LEU A 1 178 ? 3.037 4.32 13.789 1 96.62 178 LEU A N 1
ATOM 1374 C CA . LEU A 1 178 ? 3.443 4.516 12.398 1 96.62 178 LEU A CA 1
ATOM 1375 C C . LEU A 1 178 ? 2.871 5.816 11.844 1 96.62 178 LEU A C 1
ATOM 1377 O O . LEU A 1 178 ? 3.564 6.555 11.141 1 96.62 178 LEU A O 1
ATOM 1381 N N . LEU A 1 179 ? 1.684 6.133 12.148 1 96.94 179 LEU A N 1
ATOM 1382 C CA . LEU A 1 179 ? 1.055 7.367 11.68 1 96.94 179 LEU A CA 1
ATOM 1383 C C . LEU A 1 179 ? 1.776 8.586 12.234 1 96.94 179 LEU A C 1
ATOM 1385 O O . LEU A 1 179 ? 2.014 9.555 11.508 1 96.94 179 LEU A O 1
ATOM 1389 N N . VAL A 1 180 ? 2.1 8.477 13.484 1 96.12 180 VAL A N 1
ATOM 1390 C CA . VAL A 1 180 ? 2.83 9.578 14.102 1 96.12 180 VAL A CA 1
ATOM 1391 C C . VAL A 1 180 ? 4.211 9.703 13.461 1 96.12 180 VAL A C 1
ATOM 1393 O O . VAL A 1 180 ? 4.676 10.812 13.188 1 96.12 180 VAL A O 1
ATOM 1396 N N . CYS A 1 181 ? 4.801 8.633 13.227 1 94.38 181 CYS A N 1
ATOM 1397 C CA . CYS A 1 181 ? 6.113 8.633 12.594 1 94.38 181 CYS A CA 1
ATOM 1398 C C . CYS A 1 181 ? 6.062 9.305 11.227 1 94.38 181 CYS A C 1
ATOM 1400 O O . CYS A 1 181 ? 6.875 10.18 10.938 1 94.38 181 CYS A O 1
ATOM 1402 N N . ILE A 1 182 ? 5.145 8.961 10.445 1 93.94 182 ILE A N 1
ATOM 1403 C CA . ILE A 1 182 ? 4.984 9.508 9.102 1 93.94 182 ILE A CA 1
ATOM 1404 C C . ILE A 1 182 ? 4.695 11 9.188 1 93.94 182 ILE A C 1
ATOM 1406 O O . ILE A 1 182 ? 5.23 11.789 8.398 1 93.94 182 ILE A O 1
ATOM 1410 N N . SER A 1 183 ? 3.969 11.398 10.102 1 93.31 183 SER A N 1
ATOM 1411 C CA . SER A 1 183 ? 3.508 12.773 10.203 1 93.31 183 SER A CA 1
ATOM 1412 C C . SER A 1 183 ? 4.66 13.719 10.531 1 93.31 183 SER A C 1
ATOM 1414 O O . SER A 1 183 ? 4.688 14.859 10.055 1 93.31 183 SER A O 1
ATOM 1416 N N . TRP A 1 184 ? 5.625 13.227 11.25 1 91.12 184 TRP A N 1
ATOM 1417 C CA . TRP A 1 184 ? 6.629 14.18 11.703 1 91.12 184 TRP A CA 1
ATOM 1418 C C . TRP A 1 184 ? 8.031 13.75 11.273 1 91.12 184 TRP A C 1
ATOM 1420 O O . TRP A 1 184 ? 9.016 14.414 11.609 1 91.12 184 TRP A O 1
ATOM 1430 N N . ALA A 1 185 ? 8.117 12.734 10.586 1 75.12 185 ALA A N 1
ATOM 1431 C CA . ALA A 1 185 ? 9.445 12.234 10.25 1 75.12 185 ALA A CA 1
ATOM 1432 C C . ALA A 1 185 ? 10.117 13.125 9.211 1 75.12 185 ALA A C 1
ATOM 1434 O O . ALA A 1 185 ? 11.352 13.219 9.172 1 75.12 185 ALA A O 1
ATOM 1435 N N . ASP A 1 186 ? 9.422 13.758 8.5 1 64.06 186 ASP A N 1
ATOM 1436 C CA . ASP A 1 186 ? 9.977 14.586 7.434 1 64.06 186 ASP A CA 1
ATOM 1437 C C . ASP A 1 186 ? 10.789 15.75 8 1 64.06 186 ASP A C 1
ATOM 1439 O O . ASP A 1 186 ? 11.836 16.109 7.465 1 64.06 186 ASP A O 1
ATOM 1443 N N . LEU A 1 187 ? 10.234 16.234 9.023 1 59.5 187 LEU A N 1
ATOM 1444 C CA . LEU A 1 187 ? 10.898 17.391 9.602 1 59.5 187 LEU A CA 1
ATOM 1445 C C . LEU A 1 187 ? 11.945 16.969 10.625 1 59.5 187 LEU A C 1
ATOM 1447 O O . LEU A 1 187 ? 12.742 17.781 11.094 1 59.5 187 LEU A O 1
ATOM 1451 N N . ARG A 1 188 ? 11.844 15.727 10.734 1 56.97 188 ARG A N 1
ATOM 1452 C CA . ARG A 1 188 ? 12.773 15.32 11.789 1 56.97 188 ARG A CA 1
ATOM 1453 C C . ARG A 1 188 ? 13.914 14.484 11.219 1 56.97 188 ARG A C 1
ATOM 1455 O O . ARG A 1 188 ? 15.086 14.82 11.406 1 56.97 188 ARG A O 1
ATOM 1462 N N . THR A 1 189 ? 13.414 13.43 10.578 1 54.09 189 THR A N 1
ATOM 1463 C CA . THR A 1 189 ? 14.508 12.492 10.344 1 54.09 189 THR A CA 1
ATOM 1464 C C . THR A 1 189 ? 14.344 11.789 9 1 54.09 189 THR A C 1
ATOM 1466 O O . THR A 1 189 ? 15.297 11.219 8.469 1 54.09 189 THR A O 1
ATOM 1469 N N . LEU A 1 190 ? 13.18 11.805 8.469 1 57.59 190 LEU A N 1
ATOM 1470 C CA . LEU A 1 190 ? 12.977 10.922 7.332 1 57.59 190 LEU A CA 1
ATOM 1471 C C . LEU A 1 190 ? 12.711 11.719 6.059 1 57.59 190 LEU A C 1
ATOM 1473 O O . LEU A 1 190 ? 12.148 12.812 6.117 1 57.59 190 LEU A O 1
ATOM 1477 N N . PHE A 1 191 ? 13.234 11.141 5.078 1 60.88 191 PHE A N 1
ATOM 1478 C CA . PHE A 1 191 ? 13.016 11.742 3.766 1 60.88 191 PHE A CA 1
ATOM 1479 C C . PHE A 1 191 ? 11.773 11.164 3.102 1 60.88 191 PHE A C 1
ATOM 1481 O O . PHE A 1 191 ? 11.227 10.164 3.566 1 60.88 191 PHE A O 1
ATOM 1488 N N . ASP A 1 192 ? 11.352 11.758 2.133 1 60.12 192 ASP A N 1
ATOM 1489 C CA . ASP A 1 192 ? 10.117 11.469 1.406 1 60.12 192 ASP A CA 1
ATOM 1490 C C . ASP A 1 192 ? 10.07 10 0.984 1 60.12 192 ASP A C 1
ATOM 1492 O O . ASP A 1 192 ? 9.023 9.352 1.1 1 60.12 192 ASP A O 1
ATOM 1496 N N . GLU A 1 193 ? 11.188 9.484 0.679 1 65.69 193 GLU A N 1
ATOM 1497 C CA . GLU A 1 193 ? 11.188 8.117 0.175 1 65.69 193 GLU A CA 1
ATOM 1498 C C . GLU A 1 193 ? 10.812 7.121 1.271 1 65.69 193 GLU A C 1
ATOM 1500 O O . GLU A 1 193 ? 10.008 6.215 1.044 1 65.69 193 GLU A O 1
ATOM 1505 N N . GLN A 1 194 ? 11.32 7.395 2.365 1 79.75 194 GLN A N 1
ATOM 1506 C CA . GLN A 1 194 ? 11 6.508 3.48 1 79.75 194 GLN A CA 1
ATOM 1507 C C . GLN A 1 194 ? 9.547 6.695 3.932 1 79.75 194 GLN A C 1
ATOM 1509 O O . GLN A 1 194 ? 8.906 5.742 4.367 1 79.75 194 GLN A O 1
ATOM 1514 N N . ILE A 1 195 ? 9.125 7.871 3.703 1 85.38 195 ILE A N 1
ATOM 1515 C CA . ILE A 1 195 ? 7.758 8.18 4.105 1 85.38 195 ILE A CA 1
ATOM 1516 C C . ILE A 1 195 ? 6.777 7.395 3.242 1 85.38 195 ILE A C 1
ATOM 1518 O O . ILE A 1 195 ? 5.785 6.859 3.748 1 85.38 195 ILE A O 1
ATOM 1522 N N . THR A 1 196 ? 7.031 7.281 1.967 1 87.75 196 THR A N 1
ATOM 1523 C CA . THR A 1 196 ? 6.164 6.527 1.069 1 87.75 196 THR A CA 1
ATOM 1524 C C . THR A 1 196 ? 6.117 5.055 1.471 1 87.75 196 THR A C 1
ATOM 1526 O O . THR A 1 196 ? 5.039 4.465 1.554 1 87.75 196 THR A O 1
ATOM 1529 N N . ASN A 1 197 ? 7.285 4.5 1.777 1 89.12 197 ASN A N 1
ATOM 1530 C CA . ASN A 1 197 ? 7.34 3.111 2.221 1 89.12 197 ASN A CA 1
ATOM 1531 C C . ASN A 1 197 ? 6.523 2.896 3.492 1 89.12 197 ASN A C 1
ATOM 1533 O O . ASN A 1 197 ? 5.746 1.945 3.582 1 89.12 197 ASN A O 1
ATOM 1537 N N . LEU A 1 198 ? 6.734 3.773 4.367 1 93 198 LEU A N 1
ATOM 1538 C CA . LEU A 1 198 ? 6.051 3.646 5.648 1 93 198 LEU A CA 1
ATOM 1539 C C . LEU A 1 198 ? 4.547 3.859 5.488 1 93 198 LEU A C 1
ATOM 1541 O O . LEU A 1 198 ? 3.748 3.223 6.176 1 93 198 LEU A O 1
ATOM 1545 N N . THR A 1 199 ? 4.176 4.742 4.586 1 93.75 199 THR A N 1
ATOM 1546 C CA . THR A 1 199 ? 2.762 5.016 4.348 1 93.75 199 THR A CA 1
ATOM 1547 C C . THR A 1 199 ? 2.053 3.775 3.811 1 93.75 199 THR A C 1
ATOM 1549 O O . THR A 1 199 ? 0.967 3.424 4.277 1 93.75 199 THR A O 1
ATOM 1552 N N . TYR A 1 200 ? 2.654 3.096 2.934 1 94.38 200 TYR A N 1
ATOM 1553 C CA . TYR A 1 200 ? 2.014 1.914 2.367 1 94.38 200 TYR A CA 1
ATOM 1554 C C . TYR A 1 200 ? 2.125 0.726 3.314 1 94.38 200 TYR A C 1
ATOM 1556 O O . TYR A 1 200 ? 1.259 -0.152 3.326 1 94.38 200 TYR A O 1
ATOM 1564 N N . LEU A 1 201 ? 3.182 0.72 4.047 1 94.88 201 LEU A N 1
ATOM 1565 C CA . LEU A 1 201 ? 3.215 -0.259 5.129 1 94.88 201 LEU A CA 1
ATOM 1566 C C . LEU A 1 201 ? 2.043 -0.053 6.082 1 94.88 201 LEU A C 1
ATOM 1568 O O . LEU A 1 201 ? 1.422 -1.021 6.527 1 94.88 201 LEU A O 1
ATOM 1572 N N . ALA A 1 202 ? 1.768 1.203 6.383 1 96.81 202 ALA A N 1
ATOM 1573 C CA . ALA A 1 202 ? 0.62 1.523 7.23 1 96.81 202 ALA A CA 1
ATOM 1574 C C . ALA A 1 202 ? -0.682 1.045 6.59 1 96.81 202 ALA A C 1
ATOM 1576 O O . ALA A 1 202 ? -1.556 0.51 7.277 1 96.81 202 ALA A O 1
ATOM 1577 N N . LEU A 1 203 ? -0.788 1.248 5.328 1 96.31 203 LEU A N 1
ATOM 1578 C CA . LEU A 1 203 ? -1.973 0.793 4.609 1 96.31 203 LEU A CA 1
ATOM 1579 C C . LEU A 1 203 ? -2.131 -0.719 4.723 1 96.31 203 LEU A C 1
ATOM 1581 O O . LEU A 1 203 ? -3.209 -1.21 5.07 1 96.31 203 LEU A O 1
ATOM 1585 N N . GLY A 1 204 ? -1.059 -1.451 4.406 1 93.81 204 GLY A N 1
ATOM 1586 C CA . GLY A 1 204 ? -1.107 -2.898 4.531 1 93.81 204 GLY A CA 1
ATOM 1587 C C . GLY A 1 204 ? -1.445 -3.363 5.938 1 93.81 204 GLY A C 1
ATOM 1588 O O . GLY A 1 204 ? -2.23 -4.297 6.113 1 93.81 204 GLY A O 1
ATOM 1589 N N . TYR A 1 205 ? -0.897 -2.686 6.883 1 95.06 205 TYR A N 1
ATOM 1590 C CA . TYR A 1 205 ? -1.13 -3.055 8.273 1 95.06 205 TYR A CA 1
ATOM 1591 C C . TYR A 1 205 ? -2.568 -2.76 8.688 1 95.06 205 TYR A C 1
ATOM 1593 O O . TYR A 1 205 ? -3.17 -3.516 9.453 1 95.06 205 TYR A O 1
ATOM 1601 N N . ALA A 1 206 ? -3.105 -1.663 8.25 1 95.38 206 ALA A N 1
ATOM 1602 C CA . ALA A 1 206 ? -4.504 -1.338 8.531 1 95.38 206 ALA A CA 1
ATOM 1603 C C . ALA A 1 206 ? -5.438 -2.404 7.965 1 95.38 206 ALA A C 1
ATOM 1605 O O . ALA A 1 206 ? -6.414 -2.789 8.609 1 95.38 206 ALA A O 1
ATOM 1606 N N . HIS A 1 207 ? -5.152 -2.84 6.77 1 89.62 207 HIS A N 1
ATOM 1607 C CA . HIS A 1 207 ? -5.918 -3.939 6.188 1 89.62 207 HIS A CA 1
ATOM 1608 C C . HIS A 1 207 ? -5.816 -5.195 7.051 1 89.62 207 HIS A C 1
ATOM 1610 O O . HIS A 1 207 ? -6.82 -5.875 7.281 1 89.62 207 HIS A O 1
ATOM 1616 N N . ASN A 1 208 ? -4.602 -5.375 7.477 1 87.19 208 ASN A N 1
ATOM 1617 C CA . ASN A 1 208 ? -4.34 -6.566 8.281 1 87.19 208 ASN A CA 1
ATOM 1618 C C . ASN A 1 208 ? -5.082 -6.516 9.609 1 87.19 208 ASN A C 1
ATOM 1620 O O . ASN A 1 208 ? -5.484 -7.555 10.141 1 87.19 208 ASN A O 1
ATOM 1624 N N . LEU A 1 209 ? -5.211 -5.309 10.164 1 90.38 209 LEU A N 1
ATOM 1625 C CA . LEU A 1 209 ? -5.957 -5.133 11.406 1 90.38 209 LEU A CA 1
ATOM 1626 C C . LEU A 1 209 ? -7.457 -5.285 11.164 1 90.38 209 LEU A C 1
ATOM 1628 O O . LEU A 1 209 ? -8.227 -5.445 12.109 1 90.38 209 LEU A O 1
ATOM 1632 N N . GLY A 1 210 ? -7.898 -5.23 9.953 1 86.44 210 GLY A N 1
ATOM 1633 C CA . GLY A 1 210 ? -9.305 -5.387 9.602 1 86.44 210 GLY A CA 1
ATOM 1634 C C . GLY A 1 210 ? -10.133 -4.152 9.891 1 86.44 210 GLY A C 1
ATOM 1635 O O . GLY A 1 210 ? -11.344 -4.242 10.094 1 86.44 210 GLY A O 1
ATOM 1636 N N . ILE A 1 211 ? -9.469 -2.979 9.93 1 91.12 211 ILE A N 1
ATOM 1637 C CA . ILE A 1 211 ? -10.203 -1.795 10.344 1 91.12 211 ILE A CA 1
ATOM 1638 C C . ILE A 1 211 ? -10.547 -0.94 9.133 1 91.12 211 ILE A C 1
ATOM 1640 O O . ILE A 1 211 ? -11.031 0.188 9.273 1 91.12 211 ILE A O 1
ATOM 1644 N N . THR A 1 212 ? -10.305 -1.422 7.945 1 89.5 212 THR A N 1
ATOM 1645 C CA . THR A 1 212 ? -10.477 -0.605 6.746 1 89.5 212 THR A CA 1
ATOM 1646 C C . THR A 1 212 ? -11.797 -0.938 6.051 1 89.5 212 THR A C 1
ATOM 1648 O O . THR A 1 212 ? -12.141 -0.325 5.039 1 89.5 212 THR A O 1
ATOM 1651 N N . LYS A 1 213 ? -12.547 -1.865 6.586 1 80.56 213 LYS A N 1
ATOM 1652 C CA . LYS A 1 213 ? -13.797 -2.281 5.949 1 80.56 213 LYS A CA 1
ATOM 1653 C C . LYS A 1 213 ? -14.992 -2.033 6.867 1 80.56 213 LYS A C 1
ATOM 1655 O O . LYS A 1 213 ? -14.844 -2.016 8.094 1 80.56 213 LYS A O 1
ATOM 1660 N N . ILE A 1 214 ? -16.062 -1.86 6.199 1 76.5 214 ILE A N 1
ATOM 1661 C CA . ILE A 1 214 ? -17.312 -1.74 6.949 1 76.5 214 ILE A CA 1
ATOM 1662 C C . ILE A 1 214 ? -17.641 -3.066 7.633 1 76.5 214 ILE A C 1
ATOM 1664 O O . ILE A 1 214 ? -17.688 -4.113 6.98 1 76.5 214 ILE A O 1
ATOM 1668 N N . PRO A 1 215 ? -17.766 -2.918 8.883 1 75.56 215 PRO A N 1
ATOM 1669 C CA . PRO A 1 215 ? -18.125 -4.164 9.57 1 75.56 215 PRO A CA 1
ATOM 1670 C C . PRO A 1 215 ? -19.438 -4.75 9.07 1 75.56 215 PRO A C 1
ATOM 1672 O O . PRO A 1 215 ? -20.359 -4.004 8.734 1 75.56 215 PRO A O 1
ATOM 1675 N N . PRO A 1 216 ? -19.516 -6.004 8.953 1 65.5 216 PRO A N 1
ATOM 1676 C CA . PRO A 1 216 ? -20.719 -6.652 8.43 1 65.5 216 PRO A CA 1
ATOM 1677 C C . PRO A 1 216 ? -21.984 -6.254 9.195 1 65.5 216 PRO A C 1
ATOM 1679 O O . PRO A 1 216 ? -23.047 -6.125 8.594 1 65.5 216 PRO A O 1
ATOM 1682 N N . SER A 1 217 ? -21.859 -6.09 10.469 1 66.12 217 SER A N 1
ATOM 1683 C CA . SER A 1 217 ? -23.016 -5.68 11.266 1 66.12 217 SER A CA 1
ATOM 1684 C C . SER A 1 217 ? -23.578 -4.348 10.789 1 66.12 217 SER A C 1
ATOM 1686 O O . SER A 1 217 ? -24.797 -4.16 10.75 1 66.12 217 SER A O 1
ATOM 1688 N N . LEU A 1 218 ? -22.641 -3.539 10.422 1 68.94 218 LEU A N 1
ATOM 1689 C CA . LEU A 1 218 ? -23.062 -2.232 9.938 1 68.94 218 LEU A CA 1
ATOM 1690 C C . LEU A 1 218 ? -23.656 -2.34 8.539 1 68.94 218 LEU A C 1
ATOM 1692 O O . LEU A 1 218 ? -24.625 -1.644 8.211 1 68.94 218 LEU A O 1
ATOM 1696 N N . LEU A 1 219 ? -23.109 -3.199 7.758 1 64 219 LEU A N 1
ATOM 1697 C CA . LEU A 1 219 ? -23.625 -3.4 6.414 1 64 219 LEU A CA 1
ATOM 1698 C C . LEU A 1 219 ? -25.078 -3.889 6.461 1 64 219 LEU A C 1
ATOM 1700 O O . LEU A 1 219 ? -25.906 -3.469 5.648 1 64 219 LEU A O 1
ATOM 1704 N N . GLN A 1 220 ? -25.312 -4.688 7.402 1 61.69 220 GLN A N 1
ATOM 1705 C CA . GLN A 1 220 ? -26.656 -5.191 7.602 1 61.69 220 GLN A CA 1
ATOM 1706 C C . GLN A 1 220 ? -27.609 -4.066 7.996 1 61.69 220 GLN A C 1
ATOM 1708 O O . GLN A 1 220 ? -28.734 -3.998 7.504 1 61.69 220 GLN A O 1
ATOM 1713 N N . GLN A 1 221 ? -27.031 -3.262 8.75 1 60.53 221 GLN A N 1
ATOM 1714 C CA . GLN A 1 221 ? -27.844 -2.166 9.266 1 60.53 221 GLN A CA 1
ATOM 1715 C C . GLN A 1 221 ? -28.188 -1.17 8.164 1 60.53 221 GLN A C 1
ATOM 1717 O O . GLN A 1 221 ? -29.281 -0.601 8.148 1 60.53 221 GLN A O 1
ATOM 1722 N N . ILE A 1 222 ? -27.266 -1.054 7.246 1 57.56 222 ILE A N 1
ATOM 1723 C CA . ILE A 1 222 ? -27.484 -0.034 6.23 1 57.56 222 ILE A CA 1
ATOM 1724 C C . ILE A 1 222 ? -28.125 -0.671 4.992 1 57.56 222 ILE A C 1
ATOM 1726 O O . ILE A 1 222 ? -28.297 -0.011 3.965 1 57.56 222 ILE A O 1
ATOM 1730 N N . GLY A 1 223 ? -28.531 -1.891 5.148 1 49.09 223 GLY A N 1
ATOM 1731 C CA . GLY A 1 223 ? -29.266 -2.57 4.094 1 49.09 223 GLY A CA 1
ATOM 1732 C C . GLY A 1 223 ? -28.375 -3.061 2.967 1 49.09 223 GLY A C 1
ATOM 1733 O O . GLY A 1 223 ? -28.859 -3.275 1.848 1 49.09 223 GLY A O 1
ATOM 1734 N N . MET A 1 224 ? -27.266 -2.879 3.133 1 47.16 224 MET A N 1
ATOM 1735 C CA . MET A 1 224 ? -26.359 -3.248 2.055 1 47.16 224 MET A CA 1
ATOM 1736 C C . MET A 1 224 ? -25.859 -4.684 2.225 1 47.16 224 MET A C 1
ATOM 1738 O O . MET A 1 224 ? -25.031 -5.152 1.449 1 47.16 224 MET A O 1
ATOM 1742 N N . ASP A 1 225 ? -26.406 -5.266 3.238 1 46.44 225 ASP A N 1
ATOM 1743 C CA . ASP A 1 225 ? -25.953 -6.629 3.516 1 46.44 225 ASP A CA 1
ATOM 1744 C C . ASP A 1 225 ? -26.469 -7.598 2.453 1 46.44 225 ASP A C 1
ATOM 1746 O O . ASP A 1 225 ? -27.688 -7.77 2.293 1 46.44 225 ASP A O 1
ATOM 1750 N N . ASP A 1 226 ? -26.078 -7.52 1.375 1 43.75 226 ASP A N 1
ATOM 1751 C CA . ASP A 1 226 ? -26.609 -8.336 0.287 1 43.75 226 ASP A CA 1
ATOM 1752 C C . ASP A 1 226 ? -26.453 -9.828 0.599 1 43.75 226 ASP A C 1
ATOM 1754 O O . ASP A 1 226 ? -26.469 -10.664 -0.308 1 43.75 226 ASP A O 1
ATOM 1758 N N . ALA A 1 227 ? -26.203 -10.062 1.896 1 41.34 227 ALA A N 1
ATOM 1759 C CA . ALA A 1 227 ? -26.266 -11.5 2.166 1 41.34 227 ALA A CA 1
ATOM 1760 C C . ALA A 1 227 ? -27.688 -12.031 1.999 1 41.34 227 ALA A C 1
ATOM 1762 O O . ALA A 1 227 ? -28.656 -11.359 2.361 1 41.34 227 ALA A O 1
ATOM 1763 N N . PRO A 1 228 ? -28.172 -12.766 1.18 1 36.62 228 PRO A N 1
ATOM 1764 C CA . PRO A 1 228 ? -29.531 -13.297 1.14 1 36.62 228 PRO A CA 1
ATOM 1765 C C . PRO A 1 228 ? -30.141 -13.453 2.529 1 36.62 228 PRO A C 1
ATOM 1767 O O . PRO A 1 228 ? -29.422 -13.68 3.506 1 36.62 228 PRO A O 1
ATOM 1770 N N . GLU A 1 229 ? -31.562 -12.969 2.727 1 35.91 229 GLU A N 1
ATOM 1771 C CA . GLU A 1 229 ? -32.406 -12.953 3.906 1 35.91 229 GLU A CA 1
ATOM 1772 C C . GLU A 1 229 ? -32.188 -14.18 4.781 1 35.91 229 GLU A C 1
ATOM 1774 O O . GLU A 1 229 ? -32.219 -14.094 6.008 1 35.91 229 GLU A O 1
ATOM 1779 N N . ASP A 1 230 ? -32.219 -15.312 4.234 1 32.06 230 ASP A N 1
ATOM 1780 C CA . ASP A 1 230 ? -32.188 -16.609 4.902 1 32.06 230 ASP A CA 1
ATOM 1781 C C . ASP A 1 230 ? -30.844 -16.812 5.605 1 32.06 230 ASP A C 1
ATOM 1783 O O . ASP A 1 230 ? -30.703 -17.703 6.441 1 32.06 230 ASP A O 1
ATOM 1787 N N . LEU A 1 231 ? -29.797 -16.219 5.164 1 33.56 231 LEU A N 1
ATOM 1788 C CA . LEU A 1 231 ? -28.5 -16.219 5.844 1 33.56 231 LEU A CA 1
ATOM 1789 C C . LEU A 1 231 ? -28.453 -15.125 6.906 1 33.56 231 LEU A C 1
ATOM 1791 O O . LEU A 1 231 ? -27.578 -15.133 7.777 1 33.56 231 LEU A O 1
ATOM 1795 N N . ARG A 1 232 ? -29.312 -14.258 6.957 1 38.12 232 ARG A N 1
ATOM 1796 C CA . ARG A 1 232 ? -29.562 -13.18 7.906 1 38.12 232 ARG A CA 1
ATOM 1797 C C . ARG A 1 232 ? -30 -13.734 9.258 1 38.12 232 ARG A C 1
ATOM 1799 O O . ARG A 1 232 ? -29.641 -13.18 10.305 1 38.12 232 ARG A O 1
ATOM 1806 N N . GLN A 1 233 ? -31.047 -14.445 9.289 1 34.44 233 GLN A N 1
ATOM 1807 C CA . GLN A 1 233 ? -31.75 -14.781 10.523 1 34.44 233 GLN A CA 1
ATOM 1808 C C . GLN A 1 233 ? -30.844 -15.508 11.5 1 34.44 233 GLN A C 1
ATOM 1810 O O . GLN A 1 233 ? -30.969 -15.336 12.719 1 34.44 233 GLN A O 1
ATOM 1815 N N . THR A 1 234 ? -30.125 -16.453 11.078 1 33.06 234 THR A N 1
ATOM 1816 C CA . THR A 1 234 ? -29.438 -17.25 12.086 1 33.06 234 THR A CA 1
ATOM 1817 C C . THR A 1 234 ? -28.281 -16.469 12.688 1 33.06 234 THR A C 1
ATOM 1819 O O . THR A 1 234 ? -27.734 -16.844 13.734 1 33.06 234 THR A O 1
ATOM 1822 N N . LYS A 1 235 ? -27.562 -15.422 11.969 1 36 235 LYS A N 1
ATOM 1823 C CA . LYS A 1 235 ? -26.406 -14.688 12.453 1 36 235 LYS A CA 1
ATOM 1824 C C . LYS A 1 235 ? -26.828 -13.438 13.227 1 36 235 LYS A C 1
ATOM 1826 O O . LYS A 1 235 ? -25.984 -12.672 13.695 1 36 235 LYS A O 1
ATOM 1831 N N . ARG A 1 236 ? -27.984 -13.094 13.148 1 37.94 236 ARG A N 1
ATOM 1832 C CA . ARG A 1 236 ? -28.312 -11.875 13.875 1 37.94 236 ARG A CA 1
ATOM 1833 C C . ARG A 1 236 ? -27.828 -11.938 15.32 1 37.94 236 ARG A C 1
ATOM 1835 O O . ARG A 1 236 ? -27.391 -10.93 15.875 1 37.94 236 ARG A O 1
ATOM 1842 N N . ASP A 1 237 ? -28.031 -12.93 16.047 1 35.5 237 ASP A N 1
ATOM 1843 C CA . ASP A 1 237 ? -27.938 -12.922 17.5 1 35.5 237 ASP A CA 1
ATOM 1844 C C . ASP A 1 237 ? -26.5 -13.148 17.953 1 35.5 237 ASP A C 1
ATOM 1846 O O . ASP A 1 237 ? -26.125 -12.82 19.094 1 35.5 237 ASP A O 1
ATOM 1850 N N . LEU A 1 238 ? -25.594 -14.023 17.328 1 34.84 238 LEU A N 1
ATOM 1851 C CA . LEU A 1 238 ? -24.406 -14.453 18.078 1 34.84 238 LEU A CA 1
ATOM 1852 C C . LEU A 1 238 ? -23.219 -13.539 17.797 1 34.84 238 LEU A C 1
ATOM 1854 O O . LEU A 1 238 ? -22.188 -13.648 18.453 1 34.84 238 LEU A O 1
ATOM 1858 N N . ILE A 1 239 ? -22.953 -13.109 16.562 1 39 239 ILE A N 1
ATOM 1859 C CA . ILE A 1 239 ? -21.766 -12.281 16.453 1 39 239 ILE A CA 1
ATOM 1860 C C . ILE A 1 239 ? -22.078 -10.859 16.938 1 39 239 ILE A C 1
ATOM 1862 O O . ILE A 1 239 ? -22.891 -10.156 16.312 1 39 239 ILE A O 1
ATOM 1866 N N . PRO A 1 240 ? -21.984 -10.68 18.109 1 38.91 240 PRO A N 1
ATOM 1867 C CA . PRO A 1 240 ? -22.172 -9.266 18.438 1 38.91 240 PRO A CA 1
ATOM 1868 C C . PRO A 1 240 ? -21.547 -8.336 17.406 1 38.91 240 PRO A C 1
ATOM 1870 O O . PRO A 1 240 ? -20.375 -8.5 17.062 1 38.91 240 PRO A O 1
ATOM 1873 N N . ALA A 1 241 ? -22.125 -8.023 16.344 1 46.25 241 ALA A N 1
ATOM 1874 C CA . ALA A 1 241 ? -21.844 -7.062 15.289 1 46.25 241 ALA A CA 1
ATOM 1875 C C . ALA A 1 241 ? -20.953 -5.934 15.797 1 46.25 241 ALA A C 1
ATOM 1877 O O . ALA A 1 241 ? -21.453 -4.918 16.297 1 46.25 241 ALA A O 1
ATOM 1878 N N . LYS A 1 242 ? -19.719 -6.164 16.422 1 57.91 242 LYS A N 1
ATOM 1879 C CA . LYS A 1 242 ? -19.094 -5.066 17.156 1 57.91 242 LYS A CA 1
ATOM 1880 C C . LYS A 1 242 ? -18.453 -4.062 16.188 1 57.91 242 LYS A C 1
ATOM 1882 O O . LYS A 1 242 ? -17.766 -4.449 15.25 1 57.91 242 LYS A O 1
ATOM 1887 N N . MET A 1 243 ? -18.953 -2.926 15.984 1 69.25 243 MET A N 1
ATOM 1888 C CA . MET A 1 243 ? -18.375 -1.73 15.391 1 69.25 243 MET A CA 1
ATOM 1889 C C . MET A 1 243 ? -16.922 -1.552 15.844 1 69.25 243 MET A C 1
ATOM 1891 O O . MET A 1 243 ? -16.562 -1.97 16.953 1 69.25 243 MET A O 1
ATOM 1895 N N . HIS A 1 244 ? -16.156 -1.271 14.844 1 89.62 244 HIS A N 1
ATOM 1896 C CA . HIS A 1 244 ? -14.812 -0.879 15.273 1 89.62 244 HIS A CA 1
ATOM 1897 C C . HIS A 1 244 ? -14.875 0.126 16.422 1 89.62 244 HIS A C 1
ATOM 1899 O O . HIS A 1 244 ? -15.781 0.966 16.469 1 89.62 244 HIS A O 1
ATOM 1905 N N . SER A 1 245 ? -14.008 -0.008 17.359 1 90.94 245 SER A N 1
ATOM 1906 C CA . SER A 1 245 ? -13.938 0.956 18.453 1 90.94 245 SER A CA 1
ATOM 1907 C C . SER A 1 245 ? -13.688 2.367 17.922 1 90.94 245 SER A C 1
ATOM 1909 O O . SER A 1 245 ? -13.227 2.543 16.797 1 90.94 245 SER A O 1
ATOM 1911 N N . ILE A 1 246 ? -13.992 3.318 18.672 1 92.56 246 ILE A N 1
ATOM 1912 C CA . ILE A 1 246 ? -13.797 4.719 18.328 1 92.56 246 ILE A CA 1
ATOM 1913 C C . ILE A 1 246 ? -12.312 4.98 18.047 1 92.56 246 ILE A C 1
ATOM 1915 O O . ILE A 1 246 ? -11.969 5.727 17.141 1 92.56 246 ILE A O 1
ATOM 1919 N N . GLU A 1 247 ? -11.516 4.363 18.844 1 93.88 247 GLU A N 1
ATOM 1920 C CA . GLU A 1 247 ? -10.078 4.523 18.672 1 93.88 247 GLU A CA 1
ATOM 1921 C C . GLU A 1 247 ? -9.625 3.955 17.328 1 93.88 247 GLU A C 1
ATOM 1923 O O . GLU A 1 247 ? -8.789 4.551 16.641 1 93.88 247 GLU A O 1
ATOM 1928 N N . GLU A 1 248 ? -10.188 2.818 16.969 1 95.44 248 GLU A N 1
ATOM 1929 C CA . GLU A 1 248 ? -9.875 2.211 15.672 1 95.44 248 GLU A CA 1
ATOM 1930 C C . GLU A 1 248 ? -10.352 3.09 14.523 1 95.44 248 GLU A C 1
ATOM 1932 O O . GLU A 1 248 ? -9.641 3.252 13.523 1 95.44 248 GLU A O 1
ATOM 1937 N N . GLN A 1 249 ? -11.469 3.617 14.672 1 95 249 GLN A N 1
ATOM 1938 C CA . GLN A 1 249 ? -12.023 4.488 13.641 1 95 249 GLN A CA 1
ATOM 1939 C C . GLN A 1 249 ? -11.164 5.742 13.461 1 95 249 GLN A C 1
ATOM 1941 O O . GLN A 1 249 ? -10.898 6.16 12.336 1 95 249 GLN A O 1
ATOM 1946 N N . ARG A 1 250 ? -10.734 6.297 14.547 1 96 250 ARG A N 1
ATOM 1947 C CA . ARG A 1 250 ? -9.852 7.457 14.492 1 96 250 ARG A CA 1
ATOM 1948 C C . ARG A 1 250 ? -8.547 7.121 13.773 1 96 250 ARG A C 1
ATOM 1950 O O . ARG A 1 250 ? -8.078 7.898 12.938 1 96 250 ARG A O 1
ATOM 1957 N N . THR A 1 251 ? -8.031 6.027 14.148 1 97.06 251 THR A N 1
ATOM 1958 C CA . THR A 1 251 ? -6.773 5.59 13.547 1 97.06 251 THR A CA 1
ATOM 1959 C C . THR A 1 251 ? -6.945 5.344 12.055 1 97.06 251 THR A C 1
ATOM 1961 O O . THR A 1 251 ? -6.082 5.711 11.258 1 97.06 251 THR A O 1
ATOM 1964 N N . PHE A 1 252 ? -8.102 4.75 11.656 1 96.94 252 PHE A N 1
ATOM 1965 C CA . PHE A 1 252 ? -8.422 4.52 10.258 1 96.94 252 PHE A CA 1
ATOM 1966 C C . PHE A 1 252 ? -8.477 5.836 9.492 1 96.94 252 PHE A C 1
ATOM 1968 O O . PHE A 1 252 ? -7.902 5.961 8.406 1 96.94 252 PHE A O 1
ATOM 1975 N N . LEU A 1 253 ? -9.07 6.797 10.055 1 97.38 253 LEU A N 1
ATOM 1976 C CA . LEU A 1 253 ? -9.188 8.094 9.398 1 97.38 253 LEU A CA 1
ATOM 1977 C C . LEU A 1 253 ? -7.832 8.781 9.297 1 97.38 253 LEU A C 1
ATOM 1979 O O . LEU A 1 253 ? -7.566 9.492 8.328 1 97.38 253 LEU A O 1
ATOM 1983 N N . GLY A 1 254 ? -7.062 8.586 10.328 1 97.44 254 GLY A N 1
ATOM 1984 C CA . GLY A 1 254 ? -5.691 9.062 10.234 1 97.44 254 GLY A CA 1
ATOM 1985 C C . GLY A 1 254 ? -4.926 8.445 9.078 1 97.44 254 GLY A C 1
ATOM 1986 O O . GLY A 1 254 ? -4.211 9.148 8.352 1 97.44 254 GLY A O 1
ATOM 1987 N N . CYS A 1 255 ? -5.07 7.191 8.922 1 97.44 255 CYS A N 1
ATOM 1988 C CA . CYS A 1 255 ? -4.445 6.496 7.809 1 97.44 255 CYS A CA 1
ATOM 1989 C C . CYS A 1 255 ? -4.953 7.027 6.473 1 97.44 255 CYS A C 1
ATOM 1991 O O . CYS A 1 255 ? -4.164 7.281 5.559 1 97.44 255 CYS A O 1
ATOM 1993 N N . TYR A 1 256 ? -6.234 7.219 6.387 1 96.88 256 TYR A N 1
ATOM 1994 C CA . TYR A 1 256 ? -6.863 7.762 5.188 1 96.88 256 TYR A CA 1
ATOM 1995 C C . TYR A 1 256 ? -6.273 9.117 4.828 1 96.88 256 TYR A C 1
ATOM 1997 O O . TYR A 1 256 ? -5.918 9.359 3.676 1 96.88 256 TYR A O 1
ATOM 2005 N N . CYS A 1 257 ? -6.117 9.922 5.789 1 96.44 257 CYS A N 1
ATOM 2006 C CA . CYS A 1 257 ? -5.66 11.289 5.543 1 96.44 257 CYS A CA 1
ATOM 2007 C C . CYS A 1 257 ? -4.195 11.305 5.125 1 96.44 257 CYS A C 1
ATOM 2009 O O . CYS A 1 257 ? -3.818 12.039 4.207 1 96.44 257 CYS A O 1
ATOM 2011 N N . LEU A 1 258 ? -3.404 10.57 5.773 1 94.88 258 LEU A N 1
ATOM 2012 C CA . LEU A 1 258 ? -1.986 10.547 5.43 1 94.88 258 LEU A CA 1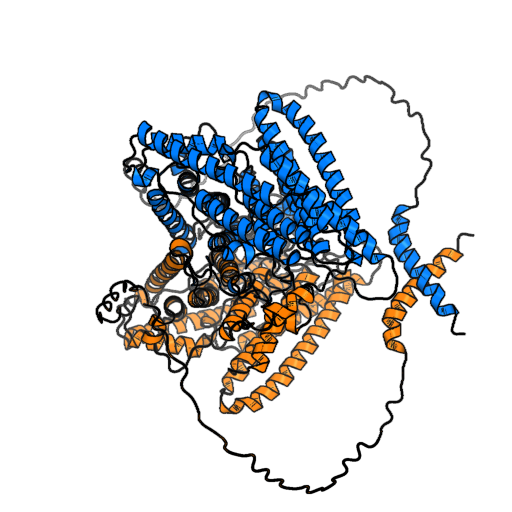
ATOM 2013 C C . LEU A 1 258 ? -1.776 9.938 4.043 1 94.88 258 LEU A C 1
ATOM 2015 O O . LEU A 1 258 ? -0.912 10.391 3.289 1 94.88 258 LEU A O 1
ATOM 2019 N N . LEU A 1 259 ? -2.572 8.93 3.771 1 95.06 259 LEU A N 1
ATOM 2020 C CA . LEU A 1 259 ? -2.508 8.344 2.438 1 95.06 259 LEU A CA 1
ATOM 2021 C C . LEU A 1 259 ? -2.945 9.352 1.38 1 95.06 259 LEU A C 1
ATOM 2023 O O . LEU A 1 259 ? -2.402 9.367 0.273 1 95.06 259 LEU A O 1
ATOM 2027 N N . SER A 1 260 ? -3.861 10.125 1.726 1 93.38 260 SER A N 1
ATOM 2028 C CA . SER A 1 260 ? -4.332 11.156 0.805 1 93.38 260 SER A CA 1
ATOM 2029 C C . SER A 1 260 ? -3.229 12.156 0.491 1 93.38 260 SER A C 1
ATOM 2031 O O . SER A 1 260 ? -3.078 12.586 -0.655 1 93.38 260 SER A O 1
ATOM 2033 N N . VAL A 1 261 ? -2.547 12.5 1.528 1 89.5 261 VAL A N 1
ATOM 2034 C CA . VAL A 1 261 ? -1.436 13.43 1.34 1 89.5 261 VAL A CA 1
ATOM 2035 C C . VAL A 1 261 ? -0.428 12.836 0.357 1 89.5 261 VAL A C 1
ATOM 2037 O O . VAL A 1 261 ? -0.015 13.5 -0.595 1 89.5 261 VAL A O 1
ATOM 2040 N N . ASN A 1 262 ? -0.091 11.633 0.581 1 86.56 262 ASN A N 1
ATOM 2041 C CA . ASN A 1 262 ? 0.871 10.953 -0.281 1 86.56 262 ASN A CA 1
ATOM 2042 C C . ASN A 1 262 ? 0.33 10.781 -1.698 1 86.56 262 ASN A C 1
ATOM 2044 O O . ASN A 1 262 ? 1.042 11.031 -2.674 1 86.56 262 ASN A O 1
ATOM 2048 N N . SER A 1 263 ? -0.883 10.383 -1.806 1 84.62 263 SER A N 1
ATOM 2049 C CA . SER A 1 263 ? -1.492 10.117 -3.104 1 84.62 263 SER A CA 1
ATOM 2050 C C . SER A 1 263 ? -1.64 11.391 -3.92 1 84.62 263 SER A C 1
ATOM 2052 O O . SER A 1 263 ? -1.367 11.406 -5.121 1 84.62 263 SER A O 1
ATOM 2054 N N . THR A 1 264 ? -2.012 12.414 -3.305 1 79.12 264 THR A N 1
ATOM 2055 C CA . THR A 1 264 ? -2.193 13.688 -3.998 1 79.12 264 THR A CA 1
ATOM 2056 C C . THR A 1 264 ? -0.849 14.25 -4.453 1 79.12 264 THR A C 1
ATOM 2058 O O . THR A 1 264 ? -0.749 14.828 -5.535 1 79.12 264 THR A O 1
ATOM 2061 N N . LEU A 1 265 ? 0.078 14.055 -3.621 1 75.81 265 LEU A N 1
ATOM 2062 C CA . LEU A 1 265 ? 1.41 14.555 -3.939 1 75.81 265 LEU A CA 1
ATOM 2063 C C . LEU A 1 265 ? 1.975 13.859 -5.172 1 75.81 265 LEU A C 1
ATOM 2065 O O . LEU A 1 265 ? 2.65 14.484 -5.992 1 75.81 265 LEU A O 1
ATOM 2069 N N . PHE A 1 266 ? 1.605 12.648 -5.344 1 75.12 266 PHE A N 1
ATOM 2070 C CA . PHE A 1 266 ? 2.234 11.875 -6.41 1 75.12 266 PHE A CA 1
ATOM 2071 C C . PHE A 1 266 ? 1.226 11.547 -7.504 1 75.12 266 PHE A C 1
ATOM 2073 O O . PHE A 1 266 ? 1.521 10.766 -8.414 1 75.12 266 PHE A O 1
ATOM 2080 N N . GLY A 1 267 ? 0.104 12.133 -7.383 1 74.88 267 GLY A N 1
ATOM 2081 C CA . GLY A 1 267 ? -0.905 11.945 -8.414 1 74.88 267 GLY A CA 1
ATOM 2082 C C . GLY A 1 267 ? -1.481 10.539 -8.43 1 74.88 267 GLY A C 1
ATOM 2083 O O . GLY A 1 267 ? -1.704 9.977 -9.5 1 74.88 267 GLY A O 1
ATOM 2084 N N . ARG A 1 268 ? -1.633 9.969 -7.316 1 80.94 268 ARG A N 1
ATOM 2085 C CA . ARG A 1 268 ? -2.191 8.625 -7.172 1 80.94 268 ARG A CA 1
ATOM 2086 C C . ARG A 1 268 ? -3.57 8.672 -6.52 1 80.94 268 ARG A C 1
ATOM 2088 O O . ARG A 1 268 ? -3.988 9.719 -6.02 1 80.94 268 ARG A O 1
ATOM 2095 N N . GLN A 1 269 ? -4.234 7.574 -6.629 1 81.88 269 GLN A N 1
ATOM 2096 C CA . GLN A 1 269 ? -5.52 7.461 -5.941 1 81.88 269 GLN A CA 1
ATOM 2097 C C . GLN A 1 269 ? -5.344 6.871 -4.543 1 81.88 269 GLN A C 1
ATOM 2099 O O . GLN A 1 269 ? -4.5 6 -4.332 1 81.88 269 GLN A O 1
ATOM 2104 N N . ASN A 1 270 ? -6.109 7.414 -3.729 1 90.19 270 ASN A N 1
ATOM 2105 C CA . ASN A 1 270 ? -6.133 6.867 -2.375 1 90.19 270 ASN A CA 1
ATOM 2106 C C . ASN A 1 270 ? -6.922 5.562 -2.312 1 90.19 270 ASN A C 1
ATOM 2108 O O . ASN A 1 270 ? -8.141 5.555 -2.525 1 90.19 270 ASN A O 1
ATOM 2112 N N . PRO A 1 271 ? -6.297 4.496 -1.945 1 88.25 271 PRO A N 1
ATOM 2113 C CA . PRO A 1 271 ? -6.984 3.201 -1.947 1 88.25 271 PRO A CA 1
ATOM 2114 C C . PRO A 1 271 ? -8.031 3.088 -0.844 1 88.25 271 PRO A C 1
ATOM 2116 O O . PRO A 1 271 ? -8.875 2.188 -0.877 1 88.25 271 PRO A O 1
ATOM 2119 N N . LEU A 1 272 ? -8.031 3.928 0.116 1 91.88 272 LEU A N 1
ATOM 2120 C CA . LEU A 1 272 ? -8.953 3.816 1.243 1 91.88 272 LEU A CA 1
ATOM 2121 C C . LEU A 1 272 ? -10.203 4.66 1.011 1 91.88 272 LEU A C 1
ATOM 2123 O O . LEU A 1 272 ? -11.094 4.707 1.862 1 91.88 272 LEU A O 1
ATOM 2127 N N . ARG A 1 273 ? -10.211 5.281 -0.069 1 87.69 273 ARG A N 1
ATOM 2128 C CA . ARG A 1 273 ? -11.414 6.043 -0.375 1 87.69 273 ARG A CA 1
ATOM 2129 C C . ARG A 1 273 ? -12.633 5.133 -0.445 1 87.69 273 ARG A C 1
ATOM 2131 O O . ARG A 1 273 ? -12.68 4.203 -1.256 1 87.69 273 ARG A O 1
ATOM 2138 N N . SER A 1 274 ? -13.562 5.348 0.463 1 83.19 274 SER A N 1
ATOM 2139 C CA . SER A 1 274 ? -14.75 4.5 0.53 1 83.19 274 SER A CA 1
ATOM 2140 C C . SER A 1 274 ? -15.844 5.152 1.371 1 83.19 274 SER A C 1
ATOM 2142 O O . SER A 1 274 ? -15.617 6.176 2.018 1 83.19 274 SER A O 1
ATOM 2144 N N . GLN A 1 275 ? -16.938 4.535 1.394 1 83.88 275 GLN A N 1
ATOM 2145 C CA . GLN A 1 275 ? -18.047 4.992 2.209 1 83.88 275 GLN A CA 1
ATOM 2146 C C . GLN A 1 275 ? -17.75 4.844 3.697 1 83.88 275 GLN A C 1
ATOM 2148 O O . GLN A 1 275 ? -18.344 5.531 4.527 1 83.88 275 GLN A O 1
ATOM 2153 N N . TYR A 1 276 ? -16.922 4.004 3.963 1 88.12 276 TYR A N 1
ATOM 2154 C CA . TYR A 1 276 ? -16.562 3.758 5.355 1 88.12 276 TYR A CA 1
ATOM 2155 C C . TYR A 1 276 ? -15.969 5.008 5.996 1 88.12 276 TYR A C 1
ATOM 2157 O O . TYR A 1 276 ? -16.125 5.227 7.199 1 88.12 276 TYR A O 1
ATOM 2165 N N . VAL A 1 277 ? -15.305 5.816 5.199 1 93.25 277 VAL A N 1
ATOM 2166 C CA . VAL A 1 277 ? -14.758 7.066 5.711 1 93.25 277 VAL A CA 1
ATOM 2167 C C . VAL A 1 277 ? -15.891 7.941 6.25 1 93.25 277 VAL A C 1
ATOM 2169 O O . VAL A 1 277 ? -15.797 8.477 7.359 1 93.25 277 VAL A O 1
ATOM 2172 N N . ASP A 1 278 ? -16.922 7.977 5.523 1 89.31 278 ASP A N 1
ATOM 2173 C CA . ASP A 1 278 ? -18.062 8.797 5.93 1 89.31 278 ASP A CA 1
ATOM 2174 C C . ASP A 1 278 ? -18.75 8.211 7.16 1 89.31 278 ASP A C 1
ATOM 2176 O O . ASP A 1 278 ? -19.141 8.945 8.07 1 89.31 278 ASP A O 1
ATOM 2180 N N . LEU A 1 279 ? -18.812 6.934 7.168 1 89.25 279 LEU A N 1
ATOM 2181 C CA . LEU A 1 279 ? -19.453 6.266 8.297 1 89.25 279 LEU A CA 1
ATOM 2182 C C . LEU A 1 279 ? -18.656 6.48 9.578 1 89.25 279 LEU A C 1
ATOM 2184 O O . LEU A 1 279 ? -19.25 6.715 10.641 1 89.25 279 LEU A O 1
ATOM 2188 N N . CYS A 1 280 ? -17.391 6.418 9.453 1 92.31 280 CYS A N 1
ATOM 2189 C CA . CYS A 1 280 ? -16.547 6.645 10.617 1 92.31 280 CYS A CA 1
ATOM 2190 C C . CYS A 1 280 ? -16.656 8.086 11.094 1 92.31 280 CYS A C 1
ATOM 2192 O O . CYS A 1 280 ? -16.703 8.344 12.297 1 92.31 280 CYS A O 1
ATOM 2194 N N . CYS A 1 281 ? -16.688 9 10.141 1 92 281 CYS A N 1
ATOM 2195 C CA . CYS A 1 281 ? -16.828 10.406 10.492 1 92 281 CYS A CA 1
ATOM 2196 C C . CYS A 1 281 ? -18.141 10.648 11.234 1 92 281 CYS A C 1
ATOM 2198 O O . CYS A 1 281 ? -18.172 11.344 12.25 1 92 281 CYS A O 1
ATOM 2200 N N . GLU A 1 282 ? -19.141 10.062 10.742 1 88.19 282 GLU A N 1
ATOM 2201 C CA . GLU A 1 282 ? -20.453 10.219 11.367 1 88.19 282 GLU A CA 1
ATOM 2202 C C . GLU A 1 282 ? -20.484 9.578 12.758 1 88.19 282 GLU A C 1
ATOM 2204 O O . GLU A 1 282 ? -21.078 10.125 13.68 1 88.19 282 GLU A O 1
ATOM 2209 N N . SER A 1 283 ? -19.875 8.484 12.805 1 89.06 283 SER A N 1
ATOM 2210 C CA . SER A 1 283 ? -19.797 7.797 14.086 1 89.06 283 SER A CA 1
ATOM 2211 C C . SER A 1 283 ? -19.078 8.648 15.125 1 89.06 283 SER A C 1
ATOM 2213 O O . SER A 1 283 ? -19.531 8.773 16.266 1 89.06 283 SER A O 1
ATOM 2215 N N . LEU A 1 284 ? -18.016 9.227 14.734 1 90.19 284 LEU A N 1
ATOM 2216 C CA . LEU A 1 284 ? -17.219 10.055 15.648 1 90.19 284 LEU A CA 1
ATOM 2217 C C . LEU A 1 284 ? -17.969 11.328 16 1 90.19 284 LEU A C 1
ATOM 2219 O O . LEU A 1 284 ? -17.906 11.797 17.141 1 90.19 284 LEU A O 1
ATOM 2223 N N . LYS A 1 285 ? -18.641 11.859 15.047 1 84.38 285 LYS A N 1
ATOM 2224 C CA . LYS A 1 285 ? -19.453 13.055 15.281 1 84.38 285 LYS A CA 1
ATOM 2225 C C . LYS A 1 285 ? -20.562 12.781 16.297 1 84.38 285 LYS A C 1
ATOM 2227 O O . LYS A 1 285 ? -20.844 13.633 17.141 1 84.38 285 LYS A O 1
ATOM 2232 N N . ARG A 1 286 ? -21.078 11.625 16.203 1 84.81 286 ARG A N 1
ATOM 2233 C CA . ARG A 1 286 ? -22.156 11.25 17.094 1 84.81 286 ARG A CA 1
ATOM 2234 C C . ARG A 1 286 ? -21.625 10.953 18.5 1 84.81 286 ARG A C 1
ATOM 2236 O O . ARG A 1 286 ? -22.234 11.32 19.5 1 84.81 286 ARG A O 1
ATOM 2243 N N . ALA A 1 287 ? -20.516 10.305 18.484 1 83.69 287 ALA A N 1
ATOM 2244 C CA . ALA A 1 287 ? -19.938 9.93 19.766 1 83.69 287 ALA A CA 1
ATOM 2245 C C . ALA A 1 287 ? -19.438 11.156 20.516 1 83.69 287 ALA A C 1
ATOM 2247 O O . ALA A 1 287 ? -19.609 11.266 21.734 1 83.69 287 ALA A O 1
ATOM 2248 N N . ARG A 1 288 ? -18.859 12.094 19.875 1 81.31 288 ARG A N 1
ATOM 2249 C CA . ARG A 1 288 ? -18.297 13.336 20.391 1 81.31 288 ARG A CA 1
ATOM 2250 C C . ARG A 1 288 ? -17.547 13.102 21.703 1 81.31 288 ARG A C 1
ATOM 2252 O O . ARG A 1 288 ? -17.812 13.773 22.703 1 81.31 288 ARG A O 1
ATOM 2259 N N . GLU A 1 289 ? -16.719 12.094 21.672 1 84.19 289 GLU A N 1
ATOM 2260 C CA . GLU A 1 289 ? -15.977 11.734 22.875 1 84.19 289 GLU A CA 1
ATOM 2261 C C . GLU A 1 289 ? -14.961 12.812 23.234 1 84.19 289 GLU A C 1
ATOM 2263 O O . GLU A 1 289 ? -14.695 13.055 24.406 1 84.19 289 GLU A O 1
ATOM 2268 N N . HIS A 1 290 ? -14.406 13.438 22.203 1 86.12 290 HIS A N 1
ATOM 2269 C CA . HIS A 1 290 ? -13.391 14.477 22.406 1 86.12 290 HIS A CA 1
ATOM 2270 C C . HIS A 1 290 ? -13.664 15.688 21.516 1 86.12 290 HIS A C 1
ATOM 2272 O O . HIS A 1 290 ? -14.164 15.539 20.406 1 86.12 290 HIS A O 1
ATOM 2278 N N . PRO A 1 291 ? -13.336 16.828 22.031 1 82.44 291 PRO A N 1
ATOM 2279 C CA . PRO A 1 291 ? -13.547 18.031 21.219 1 82.44 291 PRO A CA 1
ATOM 2280 C C . PRO A 1 291 ? -12.797 17.984 19.891 1 82.44 291 PRO A C 1
ATOM 2282 O O . PRO A 1 291 ? -13.242 18.578 18.906 1 82.44 291 PRO A O 1
ATOM 2285 N N . SER A 1 292 ? -11.711 17.266 19.891 1 86.31 292 SER A N 1
ATOM 2286 C CA . SER A 1 292 ? -10.906 17.188 18.672 1 86.31 292 SER A CA 1
ATOM 2287 C C . SER A 1 292 ? -11.633 16.422 17.578 1 86.31 292 SER A C 1
ATOM 2289 O O . SER A 1 292 ? -11.234 16.469 16.422 1 86.31 292 SER A O 1
ATOM 2291 N N . ASP A 1 293 ? -12.695 15.75 17.859 1 87.62 293 ASP A N 1
ATOM 2292 C CA . ASP A 1 293 ? -13.445 14.992 16.875 1 87.62 293 ASP A CA 1
ATOM 2293 C C . ASP A 1 293 ? -14.102 15.922 15.844 1 87.62 293 ASP A C 1
ATOM 2295 O O . ASP A 1 293 ? -14.258 15.555 14.68 1 87.62 293 ASP A O 1
ATOM 2299 N N . MET A 1 294 ? -14.422 17.047 16.344 1 83.44 294 MET A N 1
ATOM 2300 C CA . MET A 1 294 ? -14.984 18.031 15.422 1 83.44 294 MET A CA 1
ATOM 2301 C C . MET A 1 294 ? -13.945 18.484 14.406 1 83.44 294 MET A C 1
ATOM 2303 O O . MET A 1 294 ? -14.242 18.594 13.211 1 83.44 294 MET A O 1
ATOM 2307 N N . PHE A 1 295 ? -12.836 18.766 14.953 1 88.38 295 PHE A N 1
ATOM 2308 C CA . PHE A 1 295 ? -11.719 19.125 14.086 1 88.38 295 PHE A CA 1
ATOM 2309 C C . PHE A 1 295 ? -11.406 18 13.117 1 88.38 295 PHE A C 1
ATOM 2311 O O . PHE A 1 295 ? -11.117 18.234 11.945 1 88.38 295 PHE A O 1
ATOM 2318 N N . LEU A 1 296 ? -11.508 16.859 13.625 1 92.81 296 LEU A N 1
ATOM 2319 C CA . LEU A 1 296 ? -11.219 15.672 12.82 1 92.81 296 LEU A CA 1
ATOM 2320 C C . LEU A 1 296 ? -12.18 15.562 11.648 1 92.81 296 LEU A C 1
ATOM 2322 O O . LEU A 1 296 ? -11.75 15.352 10.508 1 92.81 296 LEU A O 1
ATOM 2326 N N . GLU A 1 297 ? -13.383 15.648 11.898 1 91.19 297 GLU A N 1
ATOM 2327 C CA . GLU A 1 297 ? -14.383 15.547 10.844 1 91.19 297 GLU A CA 1
ATOM 2328 C C . GLU A 1 297 ? -14.18 16.609 9.773 1 91.19 297 GLU A C 1
ATOM 2330 O O . GLU A 1 297 ? -14.25 16.328 8.578 1 91.19 297 GLU A O 1
ATOM 2335 N N . HIS A 1 298 ? -13.922 17.828 10.227 1 90.88 298 HIS A N 1
ATOM 2336 C CA . HIS A 1 298 ? -13.695 18.922 9.289 1 90.88 298 HIS A CA 1
ATOM 2337 C C . HIS A 1 298 ? -12.469 18.656 8.422 1 90.88 298 HIS A C 1
ATOM 2339 O O . HIS A 1 298 ? -12.5 18.906 7.211 1 90.88 298 HIS A O 1
ATOM 2345 N N . ASN A 1 299 ? -11.523 18.219 9.07 1 93.44 299 ASN A N 1
ATOM 2346 C CA . ASN A 1 299 ? -10.289 17.906 8.352 1 93.44 299 ASN A CA 1
ATOM 2347 C C . ASN A 1 299 ? -10.523 16.844 7.281 1 93.44 299 ASN A C 1
ATOM 2349 O O . ASN A 1 299 ? -10.07 17 6.145 1 93.44 299 ASN A O 1
ATOM 2353 N N . VAL A 1 300 ? -11.211 15.805 7.621 1 95.81 300 VAL A N 1
ATOM 2354 C CA . VAL A 1 300 ? -11.469 14.703 6.703 1 95.81 300 VAL A CA 1
ATOM 2355 C C . VAL A 1 300 ? -12.305 15.195 5.52 1 95.81 300 VAL A C 1
ATOM 2357 O O . VAL A 1 300 ? -12.047 14.82 4.375 1 95.81 300 VAL A O 1
ATOM 2360 N N . ARG A 1 301 ? -13.227 16.062 5.754 1 94.06 301 ARG A N 1
ATOM 2361 C CA . ARG A 1 301 ? -14.07 16.594 4.684 1 94.06 301 ARG A CA 1
ATOM 2362 C C . ARG A 1 301 ? -13.25 17.406 3.693 1 94.06 301 ARG A C 1
ATOM 2364 O O . ARG A 1 301 ? -13.477 17.328 2.482 1 94.06 301 ARG A O 1
ATOM 2371 N N . LEU A 1 302 ? -12.398 18.141 4.211 1 95.12 302 LEU A N 1
ATOM 2372 C CA . LEU A 1 302 ? -11.531 18.906 3.334 1 95.12 302 LEU A CA 1
ATOM 2373 C C . LEU A 1 302 ? -10.625 18 2.52 1 95.12 302 LEU A C 1
ATOM 2375 O O . LEU A 1 302 ? -10.406 18.234 1.329 1 95.12 302 LEU A O 1
ATOM 2379 N N . VAL A 1 303 ? -10.133 16.953 3.184 1 95.5 303 VAL A N 1
ATOM 2380 C CA . VAL A 1 303 ? -9.289 15.984 2.494 1 95.5 303 VAL A CA 1
ATOM 2381 C C . VAL A 1 303 ? -10.078 15.32 1.366 1 95.5 303 VAL A C 1
ATOM 2383 O O . VAL A 1 303 ? -9.562 15.141 0.26 1 95.5 303 VAL A O 1
ATOM 2386 N N . GLN A 1 304 ? -11.297 14.984 1.622 1 94.25 304 GLN A N 1
ATOM 2387 C CA . GLN A 1 304 ? -12.148 14.367 0.609 1 94.25 304 GLN A CA 1
ATOM 2388 C C . GLN A 1 304 ? -12.344 15.305 -0.582 1 94.25 304 GLN A C 1
ATOM 2390 O O . GLN A 1 304 ? -12.328 14.859 -1.732 1 94.25 304 GLN A O 1
ATOM 2395 N N . MET A 1 305 ? -12.547 16.578 -0.274 1 93.25 305 MET A N 1
ATOM 2396 C CA . MET A 1 305 ? -12.68 17.562 -1.337 1 93.25 305 MET A CA 1
ATOM 2397 C C . MET A 1 305 ? -11.422 17.625 -2.191 1 93.25 305 MET A C 1
ATOM 2399 O O . MET A 1 305 ? -11.5 17.734 -3.418 1 93.25 305 MET A O 1
ATOM 2403 N N . GLY A 1 306 ? -10.32 17.594 -1.519 1 92.06 306 GLY A N 1
ATOM 2404 C CA . GLY A 1 306 ? -9.055 17.562 -2.242 1 92.06 306 GLY A CA 1
ATOM 2405 C C . GLY A 1 306 ? -8.922 16.375 -3.166 1 92.06 306 GLY A C 1
ATOM 2406 O O . GLY A 1 306 ? -8.438 16.5 -4.293 1 92.06 306 GLY A O 1
ATOM 2407 N N . GLU A 1 307 ? -9.328 15.258 -2.732 1 89.94 307 GLU A N 1
ATOM 2408 C CA . GLU A 1 307 ? -9.266 14.039 -3.541 1 89.94 307 GLU A CA 1
ATOM 2409 C C . GLU A 1 307 ? -10.195 14.141 -4.75 1 89.94 307 GLU A C 1
ATOM 2411 O O . GLU A 1 307 ? -9.836 13.695 -5.848 1 89.94 307 GLU A O 1
ATOM 2416 N N . LYS A 1 308 ? -11.336 14.664 -4.543 1 87 308 LYS A N 1
ATOM 2417 C CA . LYS A 1 308 ? -12.281 14.844 -5.641 1 87 308 LYS A CA 1
ATOM 2418 C C . LYS A 1 308 ? -11.695 15.727 -6.734 1 87 308 LYS A C 1
ATOM 2420 O O . LYS A 1 308 ? -11.812 15.422 -7.922 1 87 308 LYS A O 1
ATOM 2425 N N . ILE A 1 309 ? -11.109 16.766 -6.309 1 86.69 309 ILE A N 1
ATOM 2426 C CA . ILE A 1 309 ? -10.484 17.688 -7.246 1 86.69 309 ILE A CA 1
ATOM 2427 C C . ILE A 1 309 ? -9.375 16.984 -8.008 1 86.69 309 ILE A C 1
ATOM 2429 O O . ILE A 1 309 ? -9.281 17.078 -9.234 1 86.69 309 ILE A O 1
ATOM 2433 N N . SER A 1 310 ? -8.57 16.25 -7.301 1 81.94 310 SER A N 1
ATOM 2434 C CA . SER A 1 310 ? -7.445 15.555 -7.906 1 81.94 310 SER A CA 1
ATOM 2435 C C . SER A 1 310 ? -7.926 14.5 -8.898 1 81.94 310 SER A C 1
ATOM 2437 O O . SER A 1 310 ? -7.281 14.266 -9.922 1 81.94 310 SER A O 1
ATOM 2439 N N . GLU A 1 311 ? -8.961 13.875 -8.602 1 76.06 311 GLU A N 1
ATOM 2440 C CA . GLU A 1 311 ? -9.5 12.836 -9.469 1 76.06 311 GLU A CA 1
ATOM 2441 C C . GLU A 1 311 ? -10.062 13.438 -10.758 1 76.06 311 GLU A C 1
ATOM 2443 O O . GLU A 1 311 ? -9.945 12.836 -11.828 1 76.06 311 GLU A O 1
ATOM 2448 N N . ALA A 1 312 ? -10.727 14.492 -10.594 1 73.31 312 ALA A N 1
ATOM 2449 C CA . ALA A 1 312 ? -11.375 15.117 -11.75 1 73.31 312 ALA A CA 1
ATOM 2450 C C . ALA A 1 312 ? -10.344 15.625 -12.75 1 73.31 312 ALA A C 1
ATOM 2452 O O . ALA A 1 312 ? -10.547 15.523 -13.961 1 73.31 312 ALA A O 1
ATOM 2453 N N . PHE A 1 313 ? -9.359 16.172 -12.281 1 67.69 313 PHE A N 1
ATOM 2454 C CA . PHE A 1 313 ? -8.414 16.812 -13.188 1 67.69 313 PHE A CA 1
ATOM 2455 C C . PHE A 1 313 ? -7.176 15.938 -13.375 1 67.69 313 PHE A C 1
ATOM 2457 O O . PHE A 1 313 ? -6.422 16.125 -14.336 1 67.69 313 PHE A O 1
ATOM 2464 N N . GLY A 1 314 ? -7.312 14.836 -12.773 1 57.62 314 GLY A N 1
ATOM 2465 C CA . GLY A 1 314 ? -6.105 14.031 -12.805 1 57.62 314 GLY A CA 1
ATOM 2466 C C . GLY A 1 314 ? -4.91 14.719 -12.18 1 57.62 314 GLY A C 1
ATOM 2467 O O . GLY A 1 314 ? -4.918 15.938 -11.984 1 57.62 314 GLY A O 1
ATOM 2468 N N . ALA A 1 315 ? -4.207 14.039 -11.578 1 49 315 ALA A N 1
ATOM 2469 C CA . ALA A 1 315 ? -3.014 14.68 -11.039 1 49 315 ALA A CA 1
ATOM 2470 C C . ALA A 1 315 ? -2.127 15.219 -12.156 1 49 315 ALA A C 1
ATOM 2472 O O . ALA A 1 315 ? -2.125 14.688 -13.266 1 49 315 ALA A O 1
ATOM 2473 N N . ALA A 1 316 ? -1.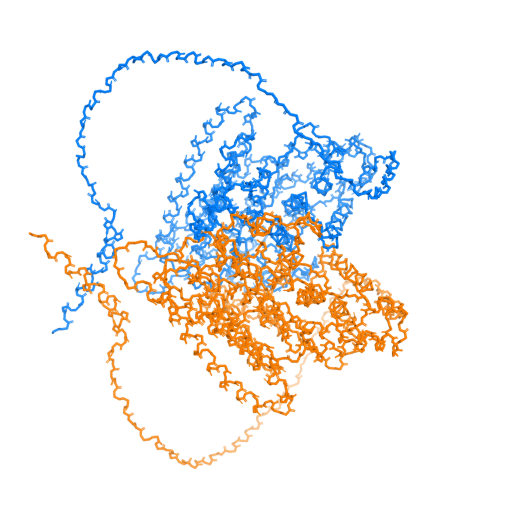73 16.5 -12.055 1 41.84 316 ALA A N 1
ATOM 2474 C CA . ALA A 1 316 ? -0.824 17.094 -13.031 1 41.84 316 ALA A CA 1
ATOM 2475 C C . ALA A 1 316 ? 0.168 16.047 -13.555 1 41.84 316 ALA A C 1
ATOM 2477 O O . ALA A 1 316 ? 0.591 16.125 -14.711 1 41.84 316 ALA A O 1
ATOM 2478 N N . ASN A 1 317 ? 0.362 15.125 -12.609 1 39.16 317 ASN A N 1
ATOM 2479 C CA . ASN A 1 317 ? 1.363 14.117 -12.922 1 39.16 317 ASN A CA 1
ATOM 2480 C C . ASN A 1 317 ? 0.721 12.836 -13.445 1 39.16 317 ASN A C 1
ATOM 2482 O O . ASN A 1 317 ? 1.41 11.836 -13.68 1 39.16 317 ASN A O 1
ATOM 2486 N N . ASP A 1 318 ? -0.631 12.805 -13.25 1 48.31 318 ASP A N 1
ATOM 2487 C CA . ASP A 1 318 ? -1.301 11.609 -13.758 1 48.31 318 ASP A CA 1
ATOM 2488 C C . ASP A 1 318 ? -1.319 11.602 -15.281 1 48.31 318 ASP A C 1
ATOM 2490 O O . ASP A 1 318 ? -2.258 12.109 -15.898 1 48.31 318 ASP A O 1
ATOM 2494 N N . ARG A 1 319 ? -0.102 11.359 -15.844 1 43.78 319 ARG A N 1
ATOM 2495 C CA . ARG A 1 319 ? 0.18 11.383 -17.281 1 43.78 319 ARG A CA 1
ATOM 2496 C C . ARG A 1 319 ? -0.641 10.336 -18.016 1 43.78 319 ARG A C 1
ATOM 2498 O O . ARG A 1 319 ? -0.654 10.305 -19.25 1 43.78 319 ARG A O 1
ATOM 2505 N N . GLU A 1 320 ? -1.103 9.43 -17.188 1 45.53 320 GLU A N 1
ATOM 2506 C CA . GLU A 1 320 ? -1.771 8.32 -17.859 1 45.53 320 GLU A CA 1
ATOM 2507 C C . GLU A 1 320 ? -3.182 8.703 -18.297 1 45.53 320 GLU A C 1
ATOM 2509 O O . GLU A 1 320 ? -3.729 8.117 -19.234 1 45.53 320 GLU A O 1
ATOM 2514 N N . ARG A 1 321 ? -3.82 9.68 -17.422 1 46.88 321 ARG A N 1
ATOM 2515 C CA . ARG A 1 321 ? -5.188 10.031 -17.781 1 46.88 321 ARG A CA 1
ATOM 2516 C C . ARG A 1 321 ? -5.207 11.094 -18.891 1 46.88 321 ARG A C 1
ATOM 2518 O O . ARG A 1 321 ? -4.32 11.945 -18.953 1 46.88 321 ARG A O 1
ATOM 2525 N N . GLY A 1 322 ? -5.539 10.703 -19.969 1 44.94 322 GLY A N 1
ATOM 2526 C CA . GLY A 1 322 ? -5.68 11.625 -21.078 1 44.94 322 GLY A CA 1
ATOM 2527 C C . GLY A 1 322 ? -5.898 13.062 -20.641 1 44.94 322 GLY A C 1
ATOM 2528 O O . GLY A 1 322 ? -6.281 13.312 -19.5 1 44.94 322 GLY A O 1
ATOM 2529 N N . LYS A 1 323 ? -5.316 14.102 -21.297 1 47.59 323 LYS A N 1
ATOM 2530 C CA . LYS A 1 323 ? -5.223 15.539 -21.062 1 47.59 323 LYS A CA 1
ATOM 2531 C C . LYS A 1 323 ? -6.59 16.141 -20.75 1 47.59 323 LYS A C 1
ATOM 2533 O O . LYS A 1 323 ? -7.523 16 -21.547 1 47.59 323 LYS A O 1
ATOM 2538 N N . PRO A 1 324 ? -6.82 16.344 -19.359 1 51.47 324 PRO A N 1
ATOM 2539 C CA . PRO A 1 324 ? -8.047 17.141 -19.281 1 51.47 324 PRO A CA 1
ATOM 2540 C C . PRO A 1 324 ? -7.988 18.391 -20.156 1 51.47 324 PRO A C 1
ATOM 2542 O O . PRO A 1 324 ? -6.926 19.016 -20.297 1 51.47 324 PRO A O 1
ATOM 2545 N N . TYR A 1 325 ? -8.805 18.562 -21.031 1 55.12 325 TYR A N 1
ATOM 2546 C CA . TYR A 1 325 ? -8.883 19.703 -21.938 1 55.12 325 TYR A CA 1
ATOM 2547 C C . TYR A 1 325 ? -9.453 20.922 -21.234 1 55.12 325 TYR A C 1
ATOM 2549 O O . TYR A 1 325 ? -10.211 20.797 -20.281 1 55.12 325 TYR A O 1
ATOM 2557 N N . LEU A 1 326 ? -8.867 22.016 -21.5 1 60.12 326 LEU A N 1
ATOM 2558 C CA . LEU A 1 326 ? -9.227 23.312 -20.938 1 60.12 326 LEU A CA 1
ATOM 2559 C C . LEU A 1 326 ? -10.742 23.453 -20.812 1 60.12 326 LEU A C 1
ATOM 2561 O O . LEU A 1 326 ? -11.234 24.109 -19.891 1 60.12 326 LEU A O 1
ATOM 2565 N N . PHE A 1 327 ? -11.359 22.766 -21.734 1 58.25 327 PHE A N 1
ATOM 2566 C CA . PHE A 1 327 ? -12.805 22.938 -21.703 1 58.25 327 PHE A CA 1
ATOM 2567 C C . PHE A 1 327 ? -13.406 22.25 -20.484 1 58.25 327 PHE A C 1
ATOM 2569 O O . PHE A 1 327 ? -14.445 22.672 -19.969 1 58.25 327 PHE A O 1
ATOM 2576 N N . LEU A 1 328 ? -12.781 21.312 -19.953 1 62.78 328 LEU A N 1
ATOM 2577 C CA . LEU A 1 328 ? -13.258 20.625 -18.766 1 62.78 328 LEU A CA 1
ATOM 2578 C C . LEU A 1 328 ? -12.969 21.453 -17.516 1 62.78 328 LEU A C 1
ATOM 2580 O O . LEU A 1 328 ? -13.641 21.297 -16.484 1 62.78 328 LEU A O 1
ATOM 2584 N N . LEU A 1 329 ? -12.133 22.344 -17.734 1 69.69 329 LEU A N 1
ATOM 2585 C CA . LEU A 1 329 ? -11.688 23.156 -16.609 1 69.69 329 LEU A CA 1
ATOM 2586 C C . LEU A 1 329 ? -12.781 24.125 -16.172 1 69.69 329 LEU A C 1
ATOM 2588 O O . LEU A 1 329 ? -13.016 24.297 -14.969 1 69.69 329 LEU A O 1
ATOM 2592 N N . ASP A 1 330 ? -13.469 24.656 -17.141 1 69.88 330 ASP A N 1
ATOM 2593 C CA . ASP A 1 330 ? -14.422 25.703 -16.812 1 69.88 330 ASP A CA 1
ATOM 2594 C C . ASP A 1 330 ? -15.578 25.156 -15.977 1 69.88 330 ASP A C 1
ATOM 2596 O O . ASP A 1 330 ? -15.75 25.516 -14.812 1 69.88 330 ASP A O 1
ATOM 2600 N N . ASP A 1 331 ? -16.25 24.203 -16.531 1 70.19 331 ASP A N 1
ATOM 2601 C CA . ASP A 1 331 ? -17.422 23.688 -15.852 1 70.19 331 ASP A CA 1
ATOM 2602 C C . ASP A 1 331 ? -17.047 22.969 -14.562 1 70.19 331 ASP A C 1
ATOM 2604 O O . ASP A 1 331 ? -17.688 23.156 -13.523 1 70.19 331 ASP A O 1
ATOM 2608 N N . GLN A 1 332 ? -16.016 22.359 -14.57 1 77 332 GLN A N 1
ATOM 2609 C CA . GLN A 1 332 ? -15.625 21.578 -13.398 1 77 332 GLN A CA 1
ATOM 2610 C C . GLN A 1 332 ? -15.094 22.469 -12.289 1 77 332 GLN A C 1
ATOM 2612 O O . GLN A 1 332 ? -15.383 22.266 -11.109 1 77 332 GLN A O 1
ATOM 2617 N N . SER A 1 333 ? -14.422 23.484 -12.711 1 84.31 333 SER A N 1
ATOM 2618 C CA . SER A 1 333 ? -13.836 24.375 -11.703 1 84.31 333 SER A CA 1
ATOM 2619 C C . SER A 1 333 ? -14.914 25.172 -10.984 1 84.31 333 SER A C 1
ATOM 2621 O O . SER A 1 333 ? -14.836 25.375 -9.773 1 84.31 333 SER A O 1
ATOM 2623 N N . ARG A 1 334 ? -15.883 25.531 -11.695 1 84.38 334 ARG A N 1
ATOM 2624 C CA . ARG A 1 334 ? -16.969 26.281 -11.078 1 84.38 334 ARG A CA 1
ATOM 2625 C C . ARG A 1 334 ? -17.75 25.406 -10.109 1 84.38 334 ARG A C 1
ATOM 2627 O O . ARG A 1 334 ? -18.109 25.844 -9.016 1 84.38 334 ARG A O 1
ATOM 2634 N N . GLY A 1 335 ? -18.016 24.234 -10.531 1 87.94 335 GLY A N 1
ATOM 2635 C CA . GLY A 1 335 ? -18.719 23.297 -9.672 1 87.94 335 GLY A CA 1
ATOM 2636 C C . GLY A 1 335 ? -17.969 22.984 -8.391 1 87.94 335 GLY A C 1
ATOM 2637 O O . GLY A 1 335 ? -18.547 23.016 -7.301 1 87.94 335 GLY A O 1
ATOM 2638 N N . PHE A 1 336 ? -16.734 22.828 -8.516 1 90.88 336 PHE A N 1
ATOM 2639 C CA . PHE A 1 336 ? -15.914 22.5 -7.352 1 90.88 336 PHE A CA 1
ATOM 2640 C C . PHE A 1 336 ? -15.766 23.703 -6.438 1 90.88 336 PHE A C 1
ATOM 2642 O O . PHE A 1 336 ? -15.719 23.562 -5.215 1 90.88 336 PHE A O 1
ATOM 2649 N N . ARG A 1 337 ? -15.688 24.875 -7.02 1 92 337 ARG A N 1
ATOM 2650 C CA . ARG A 1 337 ? -15.586 26.094 -6.227 1 92 337 ARG A CA 1
ATOM 2651 C C . ARG A 1 337 ? -16.828 26.312 -5.379 1 92 337 ARG A C 1
ATOM 2653 O O . ARG A 1 337 ? -16.734 26.609 -4.188 1 92 337 ARG A O 1
ATOM 2660 N N . GLU A 1 338 ? -17.891 26.047 -5.973 1 92 338 GLU A N 1
ATOM 2661 C CA . GLU A 1 338 ? -19.156 26.188 -5.254 1 92 338 GLU A CA 1
ATOM 2662 C C . GLU A 1 338 ? -19.266 25.156 -4.133 1 92 338 GLU A C 1
ATOM 2664 O O . GLU A 1 338 ? -19.703 25.484 -3.027 1 92 338 GLU A O 1
ATOM 2669 N N . GLU A 1 339 ? -18.891 24.016 -4.445 1 93.62 339 GLU A N 1
ATOM 2670 C CA . GLU A 1 339 ? -18.938 22.953 -3.438 1 93.62 339 GLU A CA 1
ATOM 2671 C C . GLU A 1 339 ? -18 23.25 -2.281 1 93.62 339 GLU A C 1
ATOM 2673 O O . GLU A 1 339 ? -18.344 23.031 -1.117 1 93.62 339 GLU A O 1
ATOM 2678 N N . LEU A 1 340 ? -16.828 23.719 -2.602 1 95.06 340 LEU A N 1
ATOM 2679 C CA . LEU A 1 340 ? -15.828 24.047 -1.587 1 95.06 340 LEU A CA 1
ATOM 2680 C C . LEU A 1 340 ? -16.297 25.203 -0.709 1 95.06 340 LEU A C 1
ATOM 2682 O O . LEU A 1 340 ? -16.156 25.156 0.515 1 95.06 340 LEU A O 1
ATOM 2686 N N . ASP A 1 341 ? -16.859 26.172 -1.333 1 94 341 ASP A N 1
ATOM 2687 C CA . ASP A 1 341 ? -17.375 27.312 -0.582 1 94 341 ASP A CA 1
ATOM 2688 C C . ASP A 1 341 ? -18.531 26.906 0.321 1 94 341 ASP A C 1
ATOM 2690 O O . ASP A 1 341 ? -18.625 27.359 1.464 1 94 341 ASP A O 1
ATOM 2694 N N . ALA A 1 342 ? -19.344 26.062 -0.201 1 91.94 342 ALA A N 1
ATOM 2695 C CA . ALA A 1 342 ? -20.469 25.562 0.594 1 91.94 342 ALA A CA 1
ATOM 2696 C C . ALA A 1 342 ? -19.969 24.734 1.778 1 91.94 342 ALA A C 1
ATOM 2698 O O . ALA A 1 342 ? -20.516 24.828 2.883 1 91.94 342 ALA A O 1
ATOM 2699 N N . LEU A 1 343 ? -19.031 24 1.519 1 92.31 343 LEU A N 1
ATOM 2700 C CA . LEU A 1 343 ? -18.438 23.203 2.578 1 92.31 343 LEU A CA 1
ATOM 2701 C C . LEU A 1 343 ? -17.828 24.078 3.662 1 92.31 343 LEU A C 1
ATOM 2703 O O . LEU A 1 343 ? -18.062 23.859 4.852 1 92.31 343 LEU A O 1
ATOM 2707 N N . MET A 1 344 ? -17.141 25.094 3.256 1 92.44 344 MET A N 1
ATOM 2708 C CA . MET A 1 344 ? -16.484 26 4.207 1 92.44 344 MET A CA 1
ATOM 2709 C C . MET A 1 344 ? -17.531 26.75 5.035 1 92.44 344 MET A C 1
ATOM 2711 O O . MET A 1 344 ? -17.344 26.953 6.238 1 92.44 344 MET A O 1
ATOM 2715 N N . GLN A 1 345 ? -18.562 27.062 4.371 1 90.31 345 GLN A N 1
ATOM 2716 C CA . GLN A 1 345 ? -19.641 27.75 5.078 1 90.31 345 GLN A CA 1
ATOM 2717 C C . GLN A 1 345 ? -20.281 26.844 6.117 1 90.31 345 GLN A C 1
ATOM 2719 O O . GLN A 1 345 ? -20.562 27.266 7.238 1 90.31 345 GLN A O 1
ATOM 2724 N N . SER A 1 346 ? -20.484 25.688 5.699 1 87.25 346 SER A N 1
ATOM 2725 C CA . SER A 1 346 ? -21.062 24.703 6.617 1 87.25 346 SER A CA 1
ATOM 2726 C C . SER A 1 346 ? -20.125 24.438 7.797 1 87.25 346 SER A C 1
ATOM 2728 O O . SER A 1 346 ? -20.578 24.359 8.945 1 87.25 346 SER A O 1
ATOM 2730 N N . LEU A 1 347 ? -18.875 24.359 7.543 1 85.06 347 LEU A N 1
ATOM 2731 C CA . LEU A 1 347 ? -17.891 24.078 8.578 1 85.06 347 LEU A CA 1
ATOM 2732 C C . LEU A 1 347 ? -17.75 25.266 9.523 1 85.06 347 LEU A C 1
ATOM 2734 O O . LEU A 1 347 ? -17.609 25.094 10.734 1 85.06 347 LEU A O 1
ATOM 2738 N N . ASP A 1 348 ? -17.859 26.453 8.961 1 86.56 348 ASP A N 1
ATOM 2739 C CA . ASP A 1 348 ? -17.781 27.672 9.766 1 86.56 348 ASP A CA 1
ATOM 2740 C C . ASP A 1 348 ? -18.969 27.766 10.734 1 86.56 348 ASP A C 1
ATOM 2742 O O . ASP A 1 348 ? -18.797 28.125 11.898 1 86.56 348 ASP A O 1
ATOM 2746 N N . ARG A 1 349 ? -20.109 27.438 10.258 1 88.19 349 ARG A N 1
ATOM 2747 C CA . ARG A 1 349 ? -21.297 27.438 11.102 1 88.19 349 ARG A CA 1
ATOM 2748 C C . ARG A 1 349 ? -21.172 26.422 12.234 1 88.19 349 ARG A C 1
ATOM 2750 O O . ARG A 1 349 ? -21.469 26.734 13.383 1 88.19 349 ARG A O 1
ATOM 2757 N N . GLN A 1 350 ? -20.703 25.328 11.844 1 86.19 350 GLN A N 1
ATOM 2758 C CA . GLN A 1 350 ? -20.531 24.266 12.844 1 86.19 350 GLN A CA 1
ATOM 2759 C C . GLN A 1 350 ? -19.469 24.656 13.867 1 86.19 350 GLN A C 1
ATOM 2761 O O . GLN A 1 350 ? -19.609 24.359 15.055 1 86.19 350 GLN A O 1
ATOM 2766 N N . GLN A 1 351 ? -18.453 25.266 13.406 1 84.62 351 GLN A N 1
ATOM 2767 C CA . GLN A 1 351 ? -17.375 25.688 14.297 1 84.62 351 GLN A CA 1
ATOM 2768 C C . GLN A 1 351 ? -17.875 26.703 15.32 1 84.62 351 GLN A C 1
ATOM 2770 O O . GLN A 1 351 ? -17.453 26.672 16.484 1 84.62 351 GLN A O 1
ATOM 2775 N N . LEU A 1 352 ? -18.734 27.547 14.852 1 86.62 352 LEU A N 1
ATOM 2776 C CA . LEU A 1 352 ? -19.297 28.531 15.758 1 86.62 352 LEU A CA 1
ATOM 2777 C C . LEU A 1 352 ? -20.141 27.859 16.844 1 86.62 352 LEU A C 1
ATOM 2779 O O . LEU A 1 352 ? -20.062 28.234 18.016 1 86.62 352 LEU A O 1
ATOM 2783 N N . LEU A 1 353 ? -20.844 26.875 16.438 1 86.44 353 LEU A N 1
ATOM 2784 C CA . LEU A 1 353 ? -21.656 26.125 17.375 1 86.44 353 LEU A CA 1
ATOM 2785 C C . LEU A 1 353 ? -20.781 25.344 18.359 1 86.44 353 LEU A C 1
ATOM 2787 O O . LEU A 1 353 ? -21.047 25.312 19.562 1 86.44 353 LEU A O 1
ATOM 2791 N N . ASP A 1 354 ? -19.781 24.812 17.844 1 83.69 354 ASP A N 1
ATOM 2792 C CA . ASP A 1 354 ? -18.891 24 18.672 1 83.69 354 ASP A CA 1
ATOM 2793 C C . ASP A 1 354 ? -18.078 24.875 19.625 1 83.69 354 ASP A C 1
ATOM 2795 O O . ASP A 1 354 ? -17.828 24.5 20.766 1 83.69 354 ASP A O 1
ATOM 2799 N N . ARG A 1 355 ? -17.656 26.031 19.141 1 86.38 355 ARG A N 1
ATOM 2800 C CA . ARG A 1 355 ? -16.938 26.969 20 1 86.38 355 ARG A CA 1
ATOM 2801 C C . ARG A 1 355 ? -17.797 27.359 21.219 1 86.38 355 ARG A C 1
ATOM 2803 O O . ARG A 1 355 ? -17.281 27.453 22.328 1 86.38 355 ARG A O 1
ATOM 2810 N N . ALA A 1 356 ? -19.016 27.469 20.953 1 87.25 356 ALA A N 1
ATOM 2811 C CA . ALA A 1 356 ? -19.938 27.812 22.031 1 87.25 356 ALA A CA 1
ATOM 2812 C C . ALA A 1 356 ? -20.156 26.609 22.953 1 87.25 356 ALA A C 1
ATOM 2814 O O . ALA A 1 356 ? -20.156 26.75 24.188 1 87.25 356 ALA A O 1
ATOM 2815 N N . ALA A 1 357 ? -20.281 25.484 22.344 1 84.06 357 ALA A N 1
ATOM 2816 C CA . ALA A 1 357 ? -20.609 24.281 23.109 1 84.06 357 ALA A CA 1
ATOM 2817 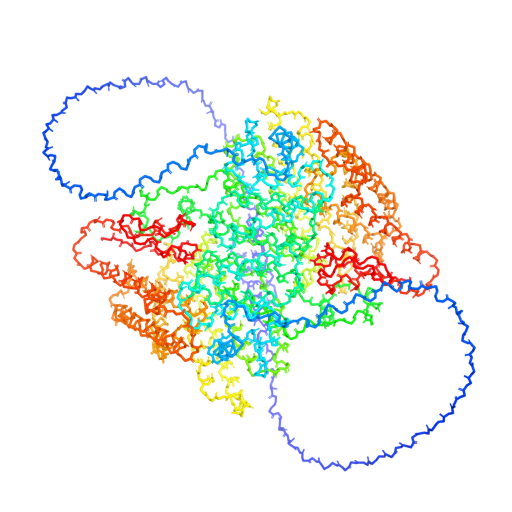C C . ALA A 1 357 ? -19.422 23.828 23.953 1 84.06 357 ALA A C 1
ATOM 2819 O O . ALA A 1 357 ? -19.594 23.312 25.062 1 84.06 357 ALA A O 1
ATOM 2820 N N . TYR A 1 358 ? -18.203 24.031 23.406 1 85.25 358 TYR A N 1
ATOM 2821 C CA . TYR A 1 358 ? -17.031 23.484 24.078 1 85.25 358 TYR A CA 1
ATOM 2822 C C . TYR A 1 358 ? -16.156 24.609 24.641 1 85.25 358 TYR A C 1
ATOM 2824 O O . TYR A 1 358 ? -14.984 24.391 24.953 1 85.25 358 TYR A O 1
ATOM 2832 N N . ALA A 1 359 ? -16.719 25.75 24.781 1 84.69 359 ALA A N 1
ATOM 2833 C CA . ALA A 1 359 ? -15.977 26.922 25.25 1 84.69 359 ALA A CA 1
ATOM 2834 C C . ALA A 1 359 ? -15.367 26.656 26.625 1 84.69 359 ALA A C 1
ATOM 2836 O O . ALA A 1 359 ? -14.305 27.188 26.953 1 84.69 359 ALA A O 1
ATOM 2837 N N . HIS A 1 360 ? -15.938 25.766 27.391 1 83.44 360 HIS A N 1
ATOM 2838 C CA . HIS A 1 360 ? -15.484 25.516 28.75 1 83.44 360 HIS A CA 1
ATOM 2839 C C . HIS A 1 360 ? -14.367 24.469 28.766 1 83.44 360 HIS A C 1
ATOM 2841 O O . HIS A 1 360 ? -13.594 24.391 29.719 1 83.44 360 HIS A O 1
ATOM 2847 N N . ARG A 1 361 ? -14.172 23.719 27.719 1 80.62 361 ARG A N 1
ATOM 2848 C CA . ARG A 1 361 ? -13.234 22.594 27.703 1 80.62 361 ARG A CA 1
ATOM 2849 C C . ARG A 1 361 ? -12.031 22.891 26.812 1 80.62 361 ARG A C 1
ATOM 2851 O O . ARG A 1 361 ? -10.938 22.359 27.031 1 80.62 361 ARG A O 1
ATOM 2858 N N . VAL A 1 362 ? -12.266 23.734 25.844 1 83.38 362 VAL A N 1
ATOM 2859 C CA . VAL A 1 362 ? -11.219 24 24.859 1 83.38 362 VAL A CA 1
ATOM 2860 C C . VAL A 1 362 ? -10.852 25.484 24.891 1 83.38 362 VAL A C 1
ATOM 2862 O O . VAL A 1 362 ? -11.719 26.344 24.766 1 83.38 362 VAL A O 1
ATOM 2865 N N . PRO A 1 363 ? -9.594 25.734 25.109 1 83.62 363 PRO A N 1
ATOM 2866 C CA . PRO A 1 363 ? -9.172 27.141 25.094 1 83.62 363 PRO A CA 1
ATOM 2867 C C . PRO A 1 363 ? -9.461 27.844 23.766 1 83.62 363 PRO A C 1
ATOM 2869 O O . PRO A 1 363 ? -9.391 27.219 22.703 1 83.62 363 PRO A O 1
ATOM 2872 N N . ALA A 1 364 ? -9.742 29.078 23.875 1 83.38 364 ALA A N 1
ATOM 2873 C CA . ALA A 1 364 ? -10.078 29.875 22.703 1 83.38 364 ALA A CA 1
ATOM 2874 C C . ALA A 1 364 ? -8.945 29.859 21.688 1 83.38 364 ALA A C 1
ATOM 2876 O O . ALA A 1 364 ? -9.188 29.859 20.484 1 83.38 364 ALA A O 1
ATOM 2877 N N . GLY A 1 365 ? -7.77 29.844 22.172 1 83.75 365 GLY A N 1
ATOM 2878 C CA . GLY A 1 365 ? -6.609 29.812 21.297 1 83.75 365 GLY A CA 1
ATOM 2879 C C . GLY A 1 365 ? -6.555 28.594 20.406 1 83.75 365 GLY A C 1
ATOM 2880 O O . GLY A 1 365 ? -6.102 28.672 19.266 1 83.75 365 GLY A O 1
ATOM 2881 N N . GLU A 1 366 ? -7.035 27.516 20.906 1 84.25 366 GLU A N 1
ATOM 2882 C CA . GLU A 1 366 ? -7.047 26.281 20.125 1 84.25 366 GLU A CA 1
ATOM 2883 C C . GLU A 1 366 ? -8.055 26.359 18.984 1 84.25 366 GLU A C 1
ATOM 2885 O O . GLU A 1 366 ? -7.781 25.891 17.891 1 84.25 366 GLU A O 1
ATOM 2890 N N . PHE A 1 367 ? -9.133 26.984 19.172 1 85.94 367 PHE A N 1
ATOM 2891 C CA . PHE A 1 367 ? -10.125 27.172 18.125 1 85.94 367 PHE A CA 1
ATOM 2892 C C . PHE A 1 367 ? -9.578 28.062 17.016 1 85.94 367 PHE A C 1
ATOM 2894 O O . PHE A 1 367 ? -9.828 27.828 15.836 1 85.94 367 PHE A O 1
ATOM 2901 N N . ASP A 1 368 ? -8.852 29.031 17.484 1 86.38 368 ASP A N 1
ATOM 2902 C CA . ASP A 1 368 ? -8.234 29.922 16.516 1 86.38 368 ASP A CA 1
ATOM 2903 C C . ASP A 1 368 ? -7.238 29.172 15.633 1 86.38 368 ASP A C 1
ATOM 2905 O O . ASP A 1 368 ? -7.148 29.422 14.43 1 86.38 368 ASP A O 1
ATOM 2909 N N . ASP A 1 369 ? -6.523 28.328 16.25 1 86.62 369 ASP A N 1
ATOM 2910 C CA . ASP A 1 369 ? -5.555 27.531 15.516 1 86.62 369 ASP A CA 1
ATOM 2911 C C . ASP A 1 369 ? -6.25 26.625 14.5 1 86.62 369 ASP A C 1
ATOM 2913 O O . ASP A 1 369 ? -5.777 26.453 13.375 1 86.62 369 ASP A O 1
ATOM 2917 N N . TRP A 1 370 ? -7.34 26.031 14.883 1 87.25 370 TRP A N 1
ATOM 2918 C CA . TRP A 1 370 ? -8.094 25.172 13.977 1 87.25 370 TRP A CA 1
ATOM 2919 C C . TRP A 1 370 ? -8.641 25.984 12.797 1 87.25 370 TRP A C 1
ATOM 2921 O O . TRP A 1 370 ? -8.609 25.516 11.656 1 87.25 370 TRP A O 1
ATOM 2931 N N . GLU A 1 371 ? -9.094 27.156 13.117 1 88.19 371 GLU A N 1
ATOM 2932 C CA . GLU A 1 371 ? -9.617 28.031 12.062 1 88.19 371 GLU A CA 1
ATOM 2933 C C . GLU A 1 371 ? -8.531 28.391 11.062 1 88.19 371 GLU A C 1
ATOM 2935 O O . GLU A 1 371 ? -8.773 28.438 9.852 1 88.19 371 GLU A O 1
ATOM 2940 N N . ARG A 1 372 ? -7.438 28.734 11.617 1 90.25 372 ARG A N 1
ATOM 2941 C CA . ARG A 1 372 ? -6.309 29.031 10.742 1 90.25 372 ARG A CA 1
ATOM 2942 C C . ARG A 1 372 ? -5.957 27.828 9.867 1 90.25 372 ARG A C 1
ATOM 2944 O O . ARG A 1 372 ? -5.672 27.984 8.68 1 90.25 372 ARG A O 1
ATOM 2951 N N . PHE A 1 373 ? -5.992 26.719 10.484 1 90.88 373 PHE A N 1
ATOM 2952 C CA . PHE A 1 373 ? -5.711 25.484 9.758 1 90.88 373 PHE A CA 1
ATOM 2953 C C . PHE A 1 373 ? -6.695 25.297 8.609 1 90.88 373 PHE A C 1
ATOM 2955 O O . PHE A 1 373 ? -6.297 24.969 7.488 1 90.88 373 PHE A O 1
ATOM 2962 N N . PHE A 1 374 ? -7.934 25.5 8.836 1 92.5 374 PHE A N 1
ATOM 2963 C CA . PHE A 1 374 ? -8.961 25.297 7.82 1 92.5 374 PHE A CA 1
ATOM 2964 C C . PHE A 1 374 ? -8.844 26.328 6.711 1 92.5 374 PHE A C 1
ATOM 2966 O O . PHE A 1 374 ? -9.047 26.016 5.535 1 92.5 374 PHE A O 1
ATOM 2973 N N . THR A 1 375 ? -8.5 27.531 7.113 1 94.06 375 THR A N 1
ATOM 2974 C CA . THR A 1 375 ? -8.344 28.578 6.121 1 94.06 375 THR A CA 1
ATOM 2975 C C . THR A 1 375 ? -7.156 28.297 5.203 1 94.06 375 THR A C 1
ATOM 2977 O O . THR A 1 375 ? -7.234 28.5 3.994 1 94.06 375 THR A O 1
ATOM 2980 N N . LEU A 1 376 ? -6.117 27.844 5.828 1 95.62 376 LEU A N 1
ATOM 2981 C CA . LEU A 1 376 ? -4.965 27.438 5.035 1 95.62 376 LEU A CA 1
ATOM 2982 C C . LEU A 1 376 ? -5.34 26.312 4.07 1 95.62 376 LEU A C 1
ATOM 2984 O O . LEU A 1 376 ? -5.004 26.375 2.887 1 95.62 376 LEU A O 1
ATOM 2988 N N . HIS A 1 377 ? -5.977 25.344 4.621 1 95.5 377 HIS A N 1
ATOM 2989 C CA . HIS A 1 377 ? -6.371 24.203 3.809 1 95.5 377 HIS A CA 1
ATOM 2990 C C . HIS A 1 377 ? -7.301 24.625 2.678 1 95.5 377 HIS A C 1
ATOM 2992 O O . HIS A 1 377 ? -7.203 24.109 1.562 1 95.5 377 HIS A O 1
ATOM 2998 N N . TYR A 1 378 ? -8.195 25.484 2.979 1 96.12 378 TYR A N 1
ATOM 2999 C CA . TYR A 1 378 ? -9.109 26 1.976 1 96.12 378 TYR A CA 1
ATOM 3000 C C . TYR A 1 378 ? -8.352 26.641 0.817 1 96.12 378 TYR A C 1
ATOM 3002 O O . TYR A 1 378 ? -8.617 26.344 -0.349 1 96.12 378 TYR A O 1
ATOM 3010 N N . ASN A 1 379 ? -7.48 27.484 1.115 1 96.69 379 ASN A N 1
ATOM 3011 C CA . ASN A 1 379 ? -6.711 28.156 0.072 1 96.69 379 ASN A CA 1
ATOM 3012 C C . ASN A 1 379 ? -5.832 27.172 -0.692 1 96.69 379 ASN A C 1
ATOM 3014 O O . ASN A 1 379 ? -5.637 27.312 -1.901 1 96.69 379 ASN A O 1
ATOM 3018 N N . TYR A 1 380 ? -5.312 26.281 0.005 1 96.62 380 TYR A N 1
ATOM 3019 C CA . TYR A 1 380 ? -4.559 25.203 -0.639 1 96.62 380 TYR A CA 1
ATOM 3020 C C . TYR A 1 380 ? -5.414 24.484 -1.67 1 96.62 380 TYR A C 1
ATOM 3022 O O . TYR A 1 380 ? -4.969 24.234 -2.793 1 96.62 380 TYR A O 1
ATOM 3030 N N . LEU A 1 381 ? -6.605 24.141 -1.27 1 95.81 381 LEU A N 1
ATOM 3031 C CA . LEU A 1 381 ? -7.516 23.422 -2.168 1 95.81 381 LEU A CA 1
ATOM 3032 C C . LEU A 1 381 ? -7.875 24.297 -3.367 1 95.81 381 LEU A C 1
ATOM 3034 O O . LEU A 1 381 ? -8.062 23.781 -4.477 1 95.81 381 LEU A O 1
ATOM 3038 N N . LEU A 1 382 ? -7.953 25.594 -3.139 1 95.69 382 LEU A N 1
ATOM 3039 C CA . LEU A 1 382 ? -8.211 26.5 -4.254 1 95.69 382 LEU A CA 1
ATOM 3040 C C . LEU A 1 382 ? -7.043 26.484 -5.238 1 95.69 382 LEU A C 1
ATOM 3042 O O . LEU A 1 382 ? -7.25 26.5 -6.453 1 95.69 382 LEU A O 1
ATOM 3046 N N . VAL A 1 383 ? -5.891 26.516 -4.727 1 94.62 383 VAL A N 1
ATOM 3047 C CA . VAL A 1 383 ? -4.727 26.422 -5.602 1 94.62 383 VAL A CA 1
ATOM 3048 C C . VAL A 1 383 ? -4.762 25.109 -6.383 1 94.62 383 VAL A C 1
ATOM 3050 O O . VAL A 1 383 ? -4.512 25.094 -7.594 1 94.62 383 VAL A O 1
ATOM 3053 N N . ARG A 1 384 ? -5.102 24.062 -5.703 1 91.38 384 ARG A N 1
ATOM 3054 C CA . ARG A 1 384 ? -5.191 22.75 -6.348 1 91.38 384 ARG A CA 1
ATOM 3055 C C . ARG A 1 384 ? -6.27 22.75 -7.43 1 91.38 384 ARG A C 1
ATOM 3057 O O . ARG A 1 384 ? -6.102 22.125 -8.477 1 91.38 384 ARG A O 1
ATOM 3064 N N . LEU A 1 385 ? -7.289 23.375 -7.137 1 90.81 385 LEU A N 1
ATOM 3065 C CA . LEU A 1 385 ? -8.422 23.438 -8.047 1 90.81 385 LEU A CA 1
ATOM 3066 C C . LEU A 1 385 ? -8.039 24.109 -9.359 1 90.81 385 LEU A C 1
ATOM 3068 O O . LEU A 1 385 ? -8.453 23.688 -10.438 1 90.81 385 LEU A O 1
ATOM 3072 N N . TYR A 1 386 ? -7.184 25.109 -9.273 1 89.31 386 TYR A N 1
ATOM 3073 C CA . TYR A 1 386 ? -6.91 25.922 -10.445 1 89.31 386 TYR A CA 1
ATOM 3074 C C . TYR A 1 386 ? -5.551 25.594 -11.039 1 89.31 386 TYR A C 1
ATOM 3076 O O . TYR A 1 386 ? -5.188 26.109 -12.102 1 89.31 386 TYR A O 1
ATOM 3084 N N . GLU A 1 387 ? -4.805 24.719 -10.438 1 86.44 387 GLU A N 1
ATOM 3085 C CA . GLU A 1 387 ? -3.471 24.328 -10.875 1 86.44 387 GLU A CA 1
ATOM 3086 C C . GLU A 1 387 ? -3.488 23.797 -12.305 1 86.44 387 GLU A C 1
ATOM 3088 O O . GLU A 1 387 ? -2.553 24.047 -13.07 1 86.44 387 GLU A O 1
ATOM 3093 N N . PRO A 1 388 ? -4.473 23.141 -12.711 1 79.75 388 PRO A N 1
ATOM 3094 C CA . PRO A 1 388 ? -4.465 22.609 -14.078 1 79.75 388 PRO A CA 1
ATOM 3095 C C . PRO A 1 388 ? -4.391 23.688 -15.141 1 79.75 388 PRO A C 1
ATOM 3097 O O . PRO A 1 388 ? -3.914 23.438 -16.25 1 79.75 388 PRO A O 1
ATOM 3100 N N . ALA A 1 389 ? -4.812 24.891 -14.836 1 81.69 389 ALA A N 1
ATOM 3101 C CA . ALA A 1 389 ? -4.762 26 -15.789 1 81.69 389 ALA A CA 1
ATOM 3102 C C . ALA A 1 389 ? -3.322 26.344 -16.156 1 81.69 389 ALA A C 1
ATOM 3104 O O . ALA A 1 389 ? -3.072 26.984 -17.172 1 81.69 389 ALA A O 1
ATOM 3105 N N . THR A 1 390 ? -2.455 25.922 -15.344 1 78.62 390 THR A N 1
ATOM 3106 C CA . THR A 1 390 ? -1.051 26.25 -15.562 1 78.62 390 THR A CA 1
ATOM 3107 C C . THR A 1 390 ? -0.436 25.312 -16.609 1 78.62 390 THR A C 1
ATOM 3109 O O . THR A 1 390 ? 0.622 25.609 -17.156 1 78.62 390 THR A O 1
ATOM 3112 N N . PHE A 1 391 ? -1.037 24.203 -16.859 1 69 391 PHE A N 1
ATOM 3113 C CA . PHE A 1 391 ? -0.362 23.281 -17.766 1 69 391 PHE A CA 1
ATOM 3114 C C . PHE A 1 391 ? -1.307 22.828 -18.875 1 69 391 PHE A C 1
ATOM 3116 O O . PHE A 1 391 ? -0.865 22.297 -19.891 1 69 391 PHE A O 1
ATOM 3123 N N . LEU A 1 392 ? -2.582 22.984 -18.719 1 63.19 392 LEU A N 1
ATOM 3124 C CA . LEU A 1 392 ? -3.494 22.562 -19.766 1 63.19 392 LEU A CA 1
ATOM 3125 C C . LEU A 1 392 ? -3.428 23.5 -20.969 1 63.19 392 LEU A C 1
ATOM 3127 O O . LEU A 1 392 ? -3.266 24.719 -20.797 1 63.19 392 LEU A O 1
ATOM 3131 N N . HIS A 1 393 ? -3.137 22.828 -22.188 1 55.88 393 HIS A N 1
ATOM 3132 C CA . HIS A 1 393 ? -3.025 23.609 -23.422 1 55.88 393 HIS A CA 1
ATOM 3133 C C . HIS A 1 393 ? -4.363 23.672 -24.141 1 55.88 393 HIS A C 1
ATOM 3135 O O . HIS A 1 393 ? -5.207 22.797 -24 1 55.88 393 HIS A O 1
ATOM 3141 N N . GLU A 1 394 ? -4.57 24.906 -24.766 1 51.84 394 GLU A N 1
ATOM 3142 C CA . GLU A 1 394 ? -5.758 25.109 -25.578 1 51.84 394 GLU A CA 1
ATOM 3143 C C . GLU A 1 394 ? -5.809 24.125 -26.734 1 51.84 394 GLU A C 1
ATOM 3145 O O . GLU A 1 394 ? -4.77 23.766 -27.297 1 51.84 394 GLU A O 1
ATOM 3150 N N . ILE A 1 395 ? -6.715 23.219 -26.75 1 48.38 395 ILE A N 1
ATOM 3151 C CA . ILE A 1 395 ? -6.914 22.562 -28.047 1 48.38 395 ILE A CA 1
ATOM 3152 C C . ILE A 1 395 ? -7.082 23.625 -29.141 1 48.38 395 ILE A C 1
ATOM 3154 O O . ILE A 1 395 ? -7.926 24.516 -29.016 1 48.38 395 ILE A O 1
ATOM 3158 N N . PRO A 1 396 ? -6.055 23.703 -30.031 1 44.03 396 PRO A N 1
ATOM 3159 C CA . PRO A 1 396 ? -6.172 24.656 -31.125 1 44.03 396 PRO A CA 1
ATOM 3160 C C . PRO A 1 396 ? -7.582 24.719 -31.719 1 44.03 396 PRO A C 1
ATOM 3162 O O . PRO A 1 396 ? -7.797 25.312 -32.781 1 44.03 396 PRO A O 1
ATOM 3165 N N . GLU A 1 397 ? -8.508 24 -31.453 1 43.22 397 GLU A N 1
ATOM 3166 C CA . GLU A 1 397 ? -9.602 24.156 -32.406 1 43.22 397 GLU A CA 1
ATOM 3167 C C . GLU A 1 397 ? -10.102 25.609 -32.438 1 43.22 397 GLU A C 1
ATOM 3169 O O . GLU A 1 397 ? -9.891 26.359 -31.5 1 43.22 397 GLU A O 1
ATOM 3174 N N . GLU A 1 398 ? -10.93 25.922 -33.562 1 42.38 398 GLU A N 1
ATOM 3175 C CA . GLU A 1 398 ? -11.375 27.125 -34.25 1 42.38 398 GLU A CA 1
ATOM 3176 C C . GLU A 1 398 ? -11.898 28.156 -33.281 1 42.38 398 GLU A C 1
ATOM 3178 O O . GLU A 1 398 ? -11.961 29.359 -33.562 1 42.38 398 GLU A O 1
ATOM 3183 N N . GLY A 1 399 ? -12.938 27.906 -32.344 1 39.81 399 GLY A N 1
ATOM 3184 C CA . GLY A 1 399 ? -13.734 29 -31.844 1 39.81 399 GLY A CA 1
ATOM 3185 C C . GLY A 1 399 ? -13.125 29.656 -30.609 1 39.81 399 GLY A C 1
ATOM 3186 O O . GLY A 1 399 ? -12.305 29.062 -29.922 1 39.81 399 GLY A O 1
ATOM 3187 N N . GLY A 1 400 ? -12.984 31.016 -30.375 1 43.72 400 GLY A N 1
ATOM 3188 C CA . GLY A 1 400 ? -12.492 32.188 -29.688 1 43.72 400 GLY A CA 1
ATOM 3189 C C . GLY A 1 400 ? -12.5 32.062 -28.172 1 43.72 400 GLY A C 1
ATOM 3190 O O . GLY A 1 400 ? -12.023 32.938 -27.469 1 43.72 400 GLY A O 1
ATOM 3191 N N . ALA A 1 401 ? -13.492 31.5 -27.438 1 44.25 401 ALA A N 1
ATOM 3192 C CA . ALA A 1 401 ? -13.828 31.781 -26.047 1 44.25 401 ALA A CA 1
ATOM 3193 C C . ALA A 1 401 ? -12.828 31.125 -25.094 1 44.25 401 ALA A C 1
ATOM 3195 O O . ALA A 1 401 ? -12.945 31.25 -23.875 1 44.25 401 ALA A O 1
ATOM 3196 N N . PRO A 1 402 ? -12.062 30.078 -25.297 1 53.22 402 PRO A N 1
ATOM 3197 C CA . PRO A 1 402 ? -11.32 29.219 -24.359 1 53.22 402 PRO A CA 1
ATOM 3198 C C . PRO A 1 402 ? -10.211 29.953 -23.625 1 53.22 402 PRO A C 1
ATOM 3200 O O . PRO A 1 402 ? -9.914 29.656 -22.469 1 53.22 402 PRO A O 1
ATOM 3203 N N . SER A 1 403 ? -9.672 31.016 -24.172 1 59 403 SER A N 1
ATOM 3204 C CA . SER A 1 403 ? -8.5 31.719 -23.656 1 59 403 SER A CA 1
ATOM 3205 C C . SER A 1 403 ? -8.859 32.594 -22.469 1 59 403 SER A C 1
ATOM 3207 O O . SER A 1 403 ? -8.125 32.656 -21.484 1 59 403 SER A O 1
ATOM 3209 N N . THR A 1 404 ? -10.172 33.031 -22.422 1 68 404 THR A N 1
ATOM 3210 C CA . THR A 1 404 ? -10.523 33.969 -21.359 1 68 404 THR A CA 1
ATOM 3211 C C . THR A 1 404 ? -10.727 33.25 -20.031 1 68 404 THR A C 1
ATOM 3213 O O . THR A 1 404 ? -10.359 33.75 -18.969 1 68 404 THR A O 1
ATOM 3216 N N . TYR A 1 405 ? -11.133 32.062 -20.094 1 76.88 405 TYR A N 1
ATOM 3217 C CA . TYR A 1 405 ? -11.398 31.344 -18.859 1 76.88 405 TYR A CA 1
ATOM 3218 C C . TYR A 1 405 ? -10.109 30.859 -18.219 1 76.88 405 TYR A C 1
ATOM 3220 O O . TYR A 1 405 ? -9.977 30.844 -17 1 76.88 405 TYR A O 1
ATOM 3228 N N . ARG A 1 406 ? -9.203 30.562 -19.062 1 82.81 406 ARG A N 1
ATOM 3229 C CA . ARG A 1 406 ? -7.91 30.141 -18.531 1 82.81 406 ARG A CA 1
ATOM 3230 C C . ARG A 1 406 ? -7.246 31.266 -17.734 1 82.81 406 ARG A C 1
ATOM 3232 O O . ARG A 1 406 ? -6.727 31.047 -16.641 1 82.81 406 ARG A O 1
ATOM 3239 N N . ALA A 1 407 ? -7.363 32.375 -18.344 1 84.06 407 ALA A N 1
ATOM 3240 C CA . ALA A 1 407 ? -6.766 33.531 -17.672 1 84.06 407 ALA A CA 1
ATOM 3241 C C . ALA A 1 407 ? -7.426 33.812 -16.312 1 84.06 407 ALA A C 1
ATOM 3243 O O . ALA A 1 407 ? -6.754 34.156 -15.352 1 84.06 407 ALA A O 1
ATOM 3244 N N . GLN A 1 408 ? -8.695 33.625 -16.281 1 87 408 GLN A N 1
ATOM 3245 C CA . GLN A 1 408 ? -9.422 33.812 -15.031 1 87 408 GLN A CA 1
ATOM 3246 C C . GLN A 1 408 ? -9.008 32.75 -13.992 1 87 408 GLN A C 1
ATOM 3248 O O . GLN A 1 408 ? -8.852 33.062 -12.812 1 87 408 GLN A O 1
ATOM 3253 N N . CYS A 1 409 ? -8.859 31.562 -14.422 1 88.81 409 CYS A N 1
ATOM 3254 C CA . CYS A 1 409 ? -8.422 30.5 -13.523 1 88.81 409 CYS A CA 1
ATOM 3255 C C . CYS A 1 409 ? -7.02 30.766 -13 1 88.81 409 CYS A C 1
ATOM 3257 O O . CYS A 1 409 ? -6.734 30.531 -11.828 1 88.81 409 CYS A O 1
ATOM 3259 N N . LEU A 1 410 ? -6.215 31.266 -13.867 1 91.06 410 LEU A N 1
ATOM 3260 C CA . LEU A 1 410 ? -4.855 31.594 -13.453 1 91.06 410 LEU A CA 1
ATOM 3261 C C . LEU A 1 410 ? -4.855 32.719 -12.414 1 91.06 410 LEU A C 1
ATOM 3263 O O . LEU A 1 410 ? -4.105 32.656 -11.438 1 91.06 410 LEU A O 1
ATOM 3267 N N . ARG A 1 411 ? -5.668 33.656 -12.633 1 93.5 411 ARG A N 1
ATOM 3268 C CA . ARG A 1 411 ? -5.781 34.75 -11.68 1 93.5 411 ARG A CA 1
ATOM 3269 C C . ARG A 1 411 ? -6.293 34.25 -10.328 1 93.5 411 ARG A C 1
ATOM 3271 O O . ARG A 1 411 ? -5.789 34.656 -9.281 1 93.5 411 ARG A O 1
ATOM 3278 N N . ASN A 1 412 ? -7.328 33.406 -10.422 1 93.88 412 ASN A N 1
ATOM 3279 C CA . ASN A 1 412 ? -7.867 32.844 -9.188 1 93.88 412 ASN A CA 1
ATOM 3280 C C . ASN A 1 412 ? -6.812 32.031 -8.438 1 93.88 412 ASN A C 1
ATOM 3282 O O . ASN A 1 412 ? -6.766 32.062 -7.207 1 93.88 412 ASN A O 1
ATOM 3286 N N . CYS A 1 413 ? -6.051 31.328 -9.156 1 94.62 413 CYS A N 1
ATOM 3287 C CA . CYS A 1 413 ? -4.969 30.547 -8.57 1 94.62 413 CYS A CA 1
ATOM 3288 C C . CYS A 1 413 ? -3.959 31.453 -7.871 1 94.62 413 CYS A C 1
ATOM 3290 O O . CYS A 1 413 ? -3.531 31.172 -6.754 1 94.62 413 CYS A O 1
ATOM 3292 N N . LEU A 1 414 ? -3.648 32.531 -8.531 1 97 414 LEU A N 1
ATOM 3293 C CA . LEU A 1 414 ? -2.693 33.5 -7.996 1 97 414 LEU A CA 1
ATOM 3294 C C . LEU A 1 414 ? -3.215 34.125 -6.703 1 97 414 LEU A C 1
ATOM 3296 O O . LEU A 1 414 ? -2.475 34.219 -5.723 1 97 414 LEU A O 1
ATOM 3300 N N . PHE A 1 415 ? -4.414 34.438 -6.723 1 96.94 415 PHE A N 1
ATOM 3301 C CA . PHE A 1 415 ? -5.004 35.062 -5.543 1 96.94 415 PHE A CA 1
ATOM 3302 C C . PHE A 1 415 ? -5.109 34.062 -4.402 1 96.94 415 PHE A C 1
ATOM 3304 O O . PHE A 1 415 ? -4.938 34.406 -3.234 1 96.94 415 PHE A O 1
ATOM 3311 N N . ALA A 1 416 ? -5.441 32.844 -4.73 1 97.56 416 ALA A N 1
ATOM 3312 C CA . ALA A 1 416 ? -5.484 31.797 -3.715 1 97.56 416 ALA A CA 1
ATOM 3313 C C . ALA A 1 416 ? -4.109 31.578 -3.082 1 97.56 416 ALA A C 1
ATOM 3315 O O . ALA A 1 416 ? -3.998 31.406 -1.866 1 97.56 416 ALA A O 1
ATOM 3316 N N . ALA A 1 417 ? -3.104 31.578 -3.879 1 97.69 417 ALA A N 1
ATOM 3317 C CA . ALA A 1 417 ? -1.738 31.438 -3.381 1 97.69 417 ALA A CA 1
ATOM 3318 C C . ALA A 1 417 ? -1.361 32.594 -2.455 1 97.69 417 ALA A C 1
ATOM 3320 O O . ALA A 1 417 ? -0.795 32.375 -1.382 1 97.69 417 ALA A O 1
ATOM 3321 N N . LYS A 1 418 ? -1.667 33.75 -2.924 1 97.75 418 LYS A N 1
ATOM 3322 C CA . LYS A 1 418 ? -1.388 34.938 -2.098 1 97.75 418 LYS A CA 1
ATOM 3323 C C . LYS A 1 418 ? -2.094 34.844 -0.748 1 97.75 418 LYS A C 1
ATOM 3325 O O . LYS A 1 418 ? -1.489 35.094 0.295 1 97.75 418 LYS A O 1
ATOM 3330 N N . ALA A 1 419 ? -3.359 34.5 -0.853 1 97.5 419 ALA A N 1
ATOM 3331 C CA . ALA A 1 419 ? -4.141 34.375 0.373 1 97.5 419 ALA A CA 1
ATOM 3332 C C . ALA A 1 419 ? -3.543 33.312 1.283 1 97.5 419 ALA A C 1
ATOM 3334 O O . ALA A 1 419 ? -3.529 33.469 2.508 1 97.5 419 ALA A O 1
ATOM 3335 N N . TYR A 1 420 ? -3.133 32.219 0.721 1 98 420 TYR A N 1
ATOM 3336 C CA . TYR A 1 420 ? -2.496 31.156 1.482 1 98 420 TYR A CA 1
ATOM 3337 C C . TYR A 1 420 ? -1.279 31.672 2.24 1 98 420 TYR A C 1
ATOM 3339 O O . TYR A 1 420 ? -1.136 31.438 3.439 1 98 420 TYR A O 1
ATOM 3347 N N . PHE A 1 421 ? -0.38 32.406 1.594 1 97.62 421 PHE A N 1
ATOM 3348 C CA . PHE A 1 421 ? 0.836 32.906 2.219 1 97.62 421 PHE A CA 1
ATOM 3349 C C . PHE A 1 421 ? 0.505 33.938 3.297 1 97.62 421 PHE A C 1
ATOM 3351 O O . PHE A 1 421 ? 1.149 33.969 4.348 1 97.62 421 PHE A O 1
ATOM 3358 N N . ASP A 1 422 ? -0.491 34.719 3.021 1 96.25 422 ASP A N 1
ATOM 3359 C CA . ASP A 1 422 ? -0.9 35.719 4.012 1 96.25 422 ASP A CA 1
ATOM 3360 C C . ASP A 1 422 ? -1.307 35.062 5.324 1 96.25 422 ASP A C 1
ATOM 3362 O O . ASP A 1 422 ? -0.959 35.531 6.406 1 96.25 422 ASP A O 1
ATOM 3366 N N . VAL A 1 423 ? -2.004 33.969 5.168 1 96.06 423 VAL A N 1
ATOM 3367 C CA . VAL A 1 423 ? -2.441 33.25 6.355 1 96.06 423 VAL A CA 1
ATOM 3368 C C . VAL A 1 423 ? -1.254 32.5 6.977 1 96.06 423 VAL A C 1
ATOM 3370 O O . VAL A 1 423 ? -1.097 32.5 8.203 1 96.06 423 VAL A O 1
ATOM 3373 N N . LEU A 1 424 ? -0.476 31.922 6.176 1 96.56 424 LEU A N 1
ATOM 3374 C CA . LEU A 1 424 ? 0.686 31.172 6.633 1 96.56 424 LEU A CA 1
ATOM 3375 C C . LEU A 1 424 ? 1.578 32.031 7.523 1 96.56 424 LEU A C 1
ATOM 3377 O O . LEU A 1 424 ? 2.041 31.578 8.57 1 96.56 424 LEU A O 1
ATOM 3381 N N . PHE A 1 425 ? 1.733 33.281 7.176 1 95.88 425 PHE A N 1
ATOM 3382 C CA . PHE A 1 425 ? 2.691 34.156 7.855 1 95.88 425 PHE A CA 1
ATOM 3383 C C . PHE A 1 425 ? 2.078 34.75 9.117 1 95.88 425 PHE A C 1
ATOM 3385 O O . PHE A 1 425 ? 2.76 35.469 9.867 1 95.88 425 PHE A O 1
ATOM 3392 N N . THR A 1 426 ? 0.834 34.406 9.375 1 93.81 426 THR A N 1
ATOM 3393 C CA . THR A 1 426 ? 0.256 34.75 10.672 1 93.81 426 THR A CA 1
ATOM 3394 C C . THR A 1 426 ? 0.658 33.75 11.734 1 93.81 426 THR A C 1
ATOM 3396 O O . THR A 1 426 ? 0.53 34 12.93 1 93.81 426 THR A O 1
ATOM 3399 N N . LEU A 1 427 ? 1.11 32.625 11.305 1 91.69 427 LEU A N 1
ATOM 3400 C CA . LEU A 1 427 ? 1.576 31.594 12.234 1 91.69 427 LEU A CA 1
ATOM 3401 C C . LEU A 1 427 ? 2.922 31.969 12.844 1 91.69 427 LEU A C 1
ATOM 3403 O O . LEU A 1 427 ? 3.855 32.312 12.117 1 91.69 427 LEU A O 1
ATOM 3407 N N . PRO A 1 428 ? 2.957 31.891 14.148 1 90.56 428 PRO A N 1
ATOM 3408 C CA . PRO A 1 428 ? 4.25 32.188 14.758 1 90.56 428 PRO A CA 1
ATOM 3409 C C . PRO A 1 428 ? 5.348 31.219 14.336 1 90.56 428 PRO A C 1
ATOM 3411 O O . PRO A 1 428 ? 5.086 30.031 14.172 1 90.56 428 PRO A O 1
ATOM 3414 N N . PRO A 1 429 ? 6.586 31.656 14.195 1 90.94 429 PRO A N 1
ATOM 3415 C CA . PRO A 1 429 ? 7.691 30.812 13.742 1 90.94 429 PRO A CA 1
ATOM 3416 C C . PRO A 1 429 ? 7.914 29.594 14.633 1 90.94 429 PRO A C 1
ATOM 3418 O O . PRO A 1 429 ? 8.281 28.531 14.148 1 90.94 429 PRO A O 1
ATOM 3421 N N . SER A 1 430 ? 7.633 29.781 15.867 1 88.44 430 SER A N 1
ATOM 3422 C CA . SER A 1 430 ? 7.867 28.703 16.828 1 88.44 430 SER A CA 1
ATOM 3423 C C . SER A 1 430 ? 6.953 27.516 16.547 1 88.44 430 SER A C 1
ATOM 3425 O O . SER A 1 430 ? 7.23 26.391 16.984 1 88.44 430 SER A O 1
ATOM 3427 N N . GLN A 1 431 ? 5.934 27.703 15.75 1 88.56 431 GLN A N 1
ATOM 3428 C CA . GLN A 1 431 ? 4.938 26.656 15.539 1 88.56 431 GLN A CA 1
ATOM 3429 C C . GLN A 1 431 ? 5.297 25.797 14.336 1 88.56 431 GLN A C 1
ATOM 3431 O O . GLN A 1 431 ? 4.773 24.688 14.18 1 88.56 431 GLN A O 1
ATOM 3436 N N . TYR A 1 432 ? 6.223 26.188 13.516 1 87.38 432 TYR A N 1
ATOM 3437 C CA . TYR A 1 432 ? 6.539 25.5 12.273 1 87.38 432 TYR A CA 1
ATOM 3438 C C . TYR A 1 432 ? 7.125 24.125 12.547 1 87.38 432 TYR A C 1
ATOM 3440 O O . TYR A 1 432 ? 6.84 23.156 11.82 1 87.38 432 TYR A O 1
ATOM 3448 N N . VAL A 1 433 ? 7.832 23.953 13.648 1 84.94 433 VAL A N 1
ATOM 3449 C CA . VAL A 1 433 ? 8.547 22.703 13.938 1 84.94 433 VAL A CA 1
ATOM 3450 C C . VAL A 1 433 ? 7.559 21.656 14.43 1 84.94 433 VAL A C 1
ATOM 3452 O O . VAL A 1 433 ? 7.832 20.453 14.344 1 84.94 433 VAL A O 1
ATOM 3455 N N . TYR A 1 434 ? 6.387 22.125 14.859 1 89.19 434 TYR A N 1
ATOM 3456 C CA . TYR A 1 434 ? 5.426 21.203 15.445 1 89.19 434 TYR A CA 1
ATOM 3457 C C . TYR A 1 434 ? 4.398 20.75 14.414 1 89.19 434 TYR A C 1
ATOM 3459 O O . TYR A 1 434 ? 3.545 19.906 14.703 1 89.19 434 TYR A O 1
ATOM 3467 N N . GLN A 1 435 ? 4.531 21.25 13.25 1 87.75 435 GLN A N 1
ATOM 3468 C CA . GLN A 1 435 ? 3.541 20.922 12.227 1 87.75 435 GLN A CA 1
ATOM 3469 C C . GLN A 1 435 ? 3.812 19.562 11.602 1 87.75 435 GLN A C 1
ATOM 3471 O O . GLN A 1 435 ? 4.953 19.094 11.586 1 87.75 435 GLN A O 1
ATOM 3476 N N . SER A 1 436 ? 2.758 18.984 11.125 1 89.69 436 SER A N 1
ATOM 3477 C CA . SER A 1 436 ? 2.857 17.656 10.523 1 89.69 436 SER A CA 1
ATOM 3478 C C . SER A 1 436 ? 3.211 17.75 9.047 1 89.69 436 SER A C 1
ATOM 3480 O O . SER A 1 436 ? 3.312 18.844 8.492 1 89.69 436 SER A O 1
ATOM 3482 N N . ILE A 1 437 ? 3.328 16.609 8.43 1 88 437 ILE A N 1
ATOM 3483 C CA . ILE A 1 437 ? 3.725 16.484 7.035 1 88 437 ILE A CA 1
ATOM 3484 C C . ILE A 1 437 ? 2.67 17.125 6.137 1 88 437 ILE A C 1
ATOM 3486 O O . ILE A 1 437 ? 2.99 17.641 5.062 1 88 437 ILE A O 1
ATOM 3490 N N . THR A 1 438 ? 1.469 17.141 6.559 1 87.19 438 THR A N 1
ATOM 3491 C CA . THR A 1 438 ? 0.404 17.766 5.781 1 87.19 438 THR A CA 1
ATOM 3492 C C . THR A 1 438 ? 0.692 19.234 5.562 1 87.19 438 THR A C 1
ATOM 3494 O O . THR A 1 438 ? 0.489 19.766 4.461 1 87.19 438 THR A O 1
ATOM 3497 N N . PHE A 1 439 ? 1.177 19.828 6.605 1 88.06 439 PHE A N 1
ATOM 3498 C CA . PHE A 1 439 ? 1.49 21.25 6.582 1 88.06 439 PHE A CA 1
ATOM 3499 C C . PHE A 1 439 ? 2.643 21.531 5.625 1 88.06 439 PHE A C 1
ATOM 3501 O O . PHE A 1 439 ? 2.553 22.438 4.781 1 88.06 439 PHE A O 1
ATOM 3508 N N . THR A 1 440 ? 3.664 20.828 5.68 1 86.06 440 THR A N 1
ATOM 3509 C CA . THR A 1 440 ? 4.848 21.047 4.855 1 86.06 440 THR A CA 1
ATOM 3510 C C . THR A 1 440 ? 4.547 20.75 3.389 1 86.06 440 THR A C 1
ATOM 3512 O O . THR A 1 440 ? 5.035 21.453 2.498 1 86.06 440 THR A O 1
ATOM 3515 N N . GLU A 1 441 ? 3.781 19.766 3.197 1 86 441 GLU A N 1
ATOM 3516 C CA . GLU A 1 441 ? 3.434 19.406 1.827 1 86 441 GLU A CA 1
ATOM 3517 C C . GLU A 1 441 ? 2.586 20.484 1.167 1 86 441 GLU A C 1
ATOM 3519 O O . GLU A 1 441 ? 2.736 20.75 -0.026 1 86 441 GLU A O 1
ATOM 3524 N N . GLN A 1 442 ? 1.729 21.078 1.894 1 90.75 442 GLN A N 1
ATOM 3525 C CA . GLN A 1 442 ? 0.901 22.141 1.348 1 90.75 442 GLN A CA 1
ATOM 3526 C C . GLN A 1 442 ? 1.749 23.359 0.966 1 90.75 442 GLN A C 1
ATOM 3528 O O . GLN A 1 442 ? 1.586 23.906 -0.119 1 90.75 442 GLN A O 1
ATOM 3533 N N . ILE A 1 443 ? 2.629 23.672 1.873 1 90.81 443 ILE A N 1
ATOM 3534 C CA . ILE A 1 443 ? 3.494 24.812 1.614 1 90.81 443 ILE A CA 1
ATOM 3535 C C . ILE A 1 443 ? 4.301 24.578 0.34 1 90.81 443 ILE A C 1
ATOM 3537 O O . ILE A 1 443 ? 4.379 25.453 -0.524 1 90.81 443 ILE A O 1
ATOM 3541 N N . THR A 1 444 ? 4.832 23.438 0.284 1 85.62 444 THR A N 1
ATOM 3542 C CA . THR A 1 444 ? 5.66 23.094 -0.867 1 85.62 444 THR A CA 1
ATOM 3543 C C . THR A 1 444 ? 4.844 23.156 -2.156 1 85.62 444 THR A C 1
ATOM 3545 O O . THR A 1 444 ? 5.305 23.703 -3.162 1 85.62 444 THR A O 1
ATOM 3548 N N . PHE A 1 445 ? 3.75 22.672 -2.105 1 86.19 445 PHE A N 1
ATOM 3549 C CA . PHE A 1 445 ? 2.895 22.656 -3.285 1 86.19 445 PHE A CA 1
ATOM 3550 C C . PHE A 1 445 ? 2.549 24.078 -3.727 1 86.19 445 PHE A C 1
ATOM 3552 O O . PHE A 1 445 ? 2.664 24.406 -4.906 1 86.19 445 PHE A O 1
ATOM 3559 N N . VAL A 1 446 ? 2.111 24.859 -2.859 1 92.81 446 VAL A N 1
ATOM 3560 C CA . VAL A 1 446 ? 1.702 26.219 -3.18 1 92.81 446 VAL A CA 1
ATOM 3561 C C . VAL A 1 446 ? 2.9 27.016 -3.703 1 92.81 446 VAL A C 1
ATOM 3563 O O . VAL A 1 446 ? 2.77 27.812 -4.637 1 92.81 446 VAL A O 1
ATOM 3566 N N . LEU A 1 447 ? 4.02 26.734 -3.143 1 90.5 447 LEU A N 1
ATOM 3567 C CA . LEU A 1 447 ? 5.234 27.391 -3.613 1 90.5 447 LEU A CA 1
ATOM 3568 C C . LEU A 1 447 ? 5.535 27 -5.059 1 90.5 447 LEU A C 1
ATOM 3570 O O . LEU A 1 447 ? 5.824 27.875 -5.887 1 90.5 447 LEU A O 1
ATOM 3574 N N . VAL A 1 448 ? 5.422 25.766 -5.305 1 85.44 448 VAL A N 1
ATOM 3575 C CA . VAL A 1 448 ? 5.723 25.25 -6.641 1 85.44 448 VAL A CA 1
ATOM 3576 C C . VAL A 1 448 ? 4.75 25.859 -7.652 1 85.44 448 VAL A C 1
ATOM 3578 O O . VAL A 1 448 ? 5.164 26.344 -8.703 1 85.44 448 VAL A O 1
ATOM 3581 N N . ILE A 1 449 ? 3.533 25.844 -7.355 1 88.75 449 ILE A N 1
ATOM 3582 C CA . ILE A 1 449 ? 2.525 26.344 -8.281 1 88.75 449 ILE A CA 1
ATOM 3583 C C . ILE A 1 449 ? 2.695 27.859 -8.461 1 88.75 449 ILE A C 1
ATOM 3585 O O . ILE A 1 449 ? 2.506 28.375 -9.562 1 88.75 449 ILE A O 1
ATOM 3589 N N . THR A 1 450 ? 3.057 28.531 -7.418 1 92.69 450 THR A N 1
ATOM 3590 C CA . THR A 1 450 ? 3.287 29.969 -7.504 1 92.69 450 THR A CA 1
ATOM 3591 C C . THR A 1 450 ? 4.434 30.281 -8.461 1 92.69 450 THR A C 1
ATOM 3593 O O . THR A 1 450 ? 4.328 31.188 -9.297 1 92.69 450 THR A O 1
ATOM 3596 N N . THR A 1 451 ? 5.457 29.547 -8.359 1 88.25 451 THR A N 1
ATOM 3597 C CA . THR A 1 451 ? 6.574 29.75 -9.281 1 88.25 451 THR A CA 1
ATOM 3598 C C . THR A 1 451 ? 6.137 29.531 -10.727 1 88.25 451 THR A C 1
ATOM 3600 O O . THR A 1 451 ? 6.543 30.281 -11.617 1 88.25 451 THR A O 1
ATOM 3603 N N . ARG A 1 452 ? 5.324 28.625 -10.828 1 84.56 452 ARG A N 1
ATOM 3604 C CA . ARG A 1 452 ? 4.824 28.344 -12.172 1 84.56 452 ARG A CA 1
ATOM 3605 C C . ARG A 1 452 ? 4.008 29.516 -12.703 1 84.56 452 ARG A C 1
ATOM 3607 O O . ARG A 1 452 ? 4.156 29.906 -13.867 1 84.56 452 ARG A O 1
ATOM 3614 N N . LEU A 1 453 ? 3.232 30.047 -11.898 1 89.62 453 LEU A N 1
ATOM 3615 C CA . LEU A 1 453 ? 2.383 31.172 -12.281 1 89.62 453 LEU A CA 1
ATOM 3616 C C . LEU A 1 453 ? 3.225 32.406 -12.633 1 89.62 453 LEU A C 1
ATOM 3618 O O . LEU A 1 453 ? 2.844 33.188 -13.492 1 89.62 453 LEU A O 1
ATOM 3622 N N . LEU A 1 454 ? 4.332 32.469 -12.047 1 91 454 LEU A N 1
ATOM 3623 C CA . LEU A 1 454 ? 5.148 33.688 -12.18 1 91 454 LEU A CA 1
ATOM 3624 C C . LEU A 1 454 ? 6.152 33.531 -13.32 1 91 454 LEU A C 1
ATOM 3626 O O . LEU A 1 454 ? 6.809 34.5 -13.711 1 91 454 LEU A O 1
ATOM 3630 N N . LEU A 1 455 ? 6.207 32.312 -13.852 1 83.94 455 LEU A N 1
ATOM 3631 C CA . LEU A 1 455 ? 7.148 32.094 -14.938 1 83.94 455 LEU A CA 1
ATOM 3632 C C . LEU A 1 455 ? 6.414 31.688 -16.219 1 83.94 455 LEU A C 1
ATOM 3634 O O . LEU A 1 455 ? 7.027 31.562 -17.281 1 83.94 455 LEU A O 1
ATOM 3638 N N . LEU A 1 456 ? 5.145 31.531 -16.094 1 80.5 456 LEU A N 1
ATOM 3639 C CA . LEU A 1 456 ? 4.336 31.094 -17.219 1 80.5 456 LEU A CA 1
ATOM 3640 C C . LEU A 1 456 ? 4.344 32.125 -18.344 1 80.5 456 LEU A C 1
ATOM 3642 O O . LEU A 1 456 ? 4.016 33.281 -18.125 1 80.5 456 LEU A O 1
ATOM 3646 N N . GLU A 1 457 ? 4.809 31.609 -19.5 1 76.12 457 GLU A N 1
ATOM 3647 C CA . GLU A 1 457 ? 4.84 32.5 -20.656 1 76.12 457 GLU A CA 1
ATOM 3648 C C . GLU A 1 457 ? 3.77 32.094 -21.672 1 76.12 457 GLU A C 1
ATOM 3650 O O . GLU A 1 457 ? 3.973 31.203 -22.484 1 76.12 457 GLU A O 1
ATOM 3655 N N . THR A 1 458 ? 2.707 32.625 -21.516 1 73.56 458 THR A N 1
ATOM 3656 C CA . THR A 1 458 ? 1.62 32.438 -22.469 1 73.56 458 THR A CA 1
ATOM 3657 C C . THR A 1 458 ? 0.934 33.75 -22.766 1 73.56 458 THR A C 1
ATOM 3659 O O . THR A 1 458 ? 0.969 34.688 -21.953 1 73.56 458 THR A O 1
ATOM 3662 N N . SER A 1 459 ? 0.457 33.844 -23.984 1 74.19 459 SER A N 1
ATOM 3663 C CA . SER A 1 459 ? -0.147 35.062 -24.453 1 74.19 459 SER A CA 1
ATOM 3664 C C . SER A 1 459 ? -1.354 35.469 -23.609 1 74.19 459 SER A C 1
ATOM 3666 O O . SER A 1 459 ? -1.68 36.625 -23.484 1 74.19 459 SER A O 1
ATOM 3668 N N . ASP A 1 460 ? -1.978 34.562 -22.984 1 74.94 460 ASP A N 1
ATOM 3669 C CA . ASP A 1 460 ? -3.213 34.812 -22.25 1 74.94 460 ASP A CA 1
ATOM 3670 C C . ASP A 1 460 ? -2.926 35.094 -20.781 1 74.94 460 ASP A C 1
ATOM 3672 O O . ASP A 1 460 ? -3.852 35.281 -19.984 1 74.94 460 ASP A O 1
ATOM 3676 N N . TRP A 1 461 ? -1.615 35.219 -20.469 1 87.19 461 TRP A N 1
ATOM 3677 C CA . TRP A 1 461 ? -1.267 35.406 -19.062 1 87.19 461 TRP A CA 1
ATOM 3678 C C . TRP A 1 461 ? -0.325 36.594 -18.891 1 87.19 461 TRP A C 1
ATOM 3680 O O . TRP A 1 461 ? 0.692 36.688 -19.578 1 87.19 461 TRP A O 1
ATOM 3690 N N . ASP A 1 462 ? -0.76 37.469 -18.031 1 88.25 462 ASP A N 1
ATOM 3691 C CA . ASP A 1 462 ? 0.051 38.656 -17.703 1 88.25 462 ASP A CA 1
ATOM 3692 C C . ASP A 1 462 ? 1.021 38.344 -16.562 1 88.25 462 ASP A C 1
ATOM 3694 O O . ASP A 1 462 ? 0.695 38.562 -15.398 1 88.25 462 ASP A O 1
ATOM 3698 N N . VAL A 1 463 ? 2.141 38.031 -16.875 1 89.44 463 VAL A N 1
ATOM 3699 C CA . VAL A 1 463 ? 3.152 37.625 -15.914 1 89.44 463 VAL A CA 1
ATOM 3700 C C . VAL A 1 463 ? 3.578 38.812 -15.062 1 89.44 463 VAL A C 1
ATOM 3702 O O . VAL A 1 463 ? 3.9 38.656 -13.883 1 89.44 463 VAL A O 1
ATOM 3705 N N . HIS A 1 464 ? 3.611 39.969 -15.68 1 88.94 464 HIS A N 1
ATOM 3706 C CA . HIS A 1 464 ? 3.994 41.156 -14.922 1 88.94 464 HIS A CA 1
ATOM 3707 C C . HIS A 1 464 ? 2.994 41.438 -13.805 1 88.94 464 HIS A C 1
ATOM 3709 O O . HIS A 1 464 ? 3.387 41.75 -12.672 1 88.94 464 HIS A O 1
ATOM 3715 N N . PHE A 1 465 ? 1.776 41.344 -14.125 1 92.12 465 PHE A N 1
ATOM 3716 C CA . PHE A 1 465 ? 0.73 41.469 -13.117 1 92.12 465 PHE A CA 1
ATOM 3717 C C . PHE A 1 465 ? 0.903 40.438 -12.008 1 92.12 465 PHE A C 1
ATOM 3719 O O . PHE A 1 465 ? 0.761 40.781 -10.828 1 92.12 465 PHE A O 1
ATOM 3726 N N . ALA A 1 466 ? 1.193 39.281 -12.398 1 94.94 466 ALA A N 1
ATOM 3727 C CA . ALA A 1 466 ? 1.352 38.188 -11.438 1 94.94 466 ALA A CA 1
ATOM 3728 C C . ALA A 1 466 ? 2.496 38.469 -10.469 1 94.94 466 ALA A C 1
ATOM 3730 O O . ALA A 1 466 ? 2.357 38.281 -9.258 1 94.94 466 ALA A O 1
ATOM 3731 N N . ARG A 1 467 ? 3.588 38.969 -10.961 1 92.81 467 ARG A N 1
ATOM 3732 C CA . ARG A 1 467 ? 4.785 39.219 -10.164 1 92.81 467 ARG A CA 1
ATOM 3733 C C . ARG A 1 467 ? 4.586 40.406 -9.219 1 92.81 467 ARG A C 1
ATOM 3735 O O . ARG A 1 467 ? 5.168 40.438 -8.133 1 92.81 467 ARG A O 1
ATOM 3742 N N . VAL A 1 468 ? 3.758 41.25 -9.656 1 92.62 468 VAL A N 1
ATOM 3743 C CA . VAL A 1 468 ? 3.447 42.406 -8.805 1 92.62 468 VAL A CA 1
ATOM 3744 C C . VAL A 1 468 ? 2.484 41.969 -7.699 1 92.62 468 VAL A C 1
ATOM 3746 O O . VAL A 1 468 ? 2.57 42.469 -6.57 1 92.62 468 VAL A O 1
ATOM 3749 N N . THR A 1 469 ? 1.637 41.125 -8.047 1 95 469 THR A N 1
ATOM 3750 C CA . THR A 1 469 ? 0.635 40.656 -7.094 1 95 469 THR A CA 1
ATOM 3751 C C . THR A 1 469 ? 1.28 39.812 -6.008 1 95 469 THR A C 1
ATOM 3753 O O . THR A 1 469 ? 0.937 39.938 -4.828 1 95 469 THR A O 1
ATOM 3756 N N . VAL A 1 470 ? 2.166 38.906 -6.453 1 96.44 470 VAL A N 1
ATOM 3757 C CA . VAL A 1 470 ? 2.889 38.062 -5.504 1 96.44 470 VAL A CA 1
ATOM 3758 C C . VAL A 1 470 ? 4.395 38.25 -5.703 1 96.44 470 VAL A C 1
ATOM 3760 O O . VAL A 1 470 ? 4.965 37.688 -6.648 1 96.44 470 VAL A O 1
ATOM 3763 N N . ASP A 1 471 ? 4.953 38.969 -4.797 1 95.12 471 ASP A N 1
ATOM 3764 C CA . ASP A 1 471 ? 6.41 39.062 -4.801 1 95.12 471 ASP A CA 1
ATOM 3765 C C . ASP A 1 471 ? 7.051 37.781 -4.266 1 95.12 471 ASP A C 1
ATOM 3767 O O . ASP A 1 471 ? 7.281 37.656 -3.062 1 95.12 471 ASP A O 1
ATOM 3771 N N . PHE A 1 472 ? 7.387 36.969 -5.16 1 94.81 472 PHE A N 1
ATOM 3772 C CA . PHE A 1 472 ? 7.871 35.656 -4.793 1 94.81 472 PHE A CA 1
ATOM 3773 C C . PHE A 1 472 ? 9.156 35.75 -3.979 1 94.81 472 PHE A C 1
ATOM 3775 O O . PHE A 1 472 ? 9.359 34.969 -3.043 1 94.81 472 PHE A O 1
ATOM 3782 N N . LEU A 1 473 ? 10.039 36.594 -4.312 1 94.88 473 LEU A N 1
ATOM 3783 C CA . LEU A 1 473 ? 11.297 36.75 -3.586 1 94.88 473 LEU A CA 1
ATOM 3784 C C . LEU A 1 473 ? 11.039 37.156 -2.135 1 94.88 473 LEU A C 1
ATOM 3786 O O . LEU A 1 473 ? 11.656 36.594 -1.221 1 94.88 473 LEU A O 1
ATOM 3790 N N . SER A 1 474 ? 10.141 38 -1.999 1 95.38 474 SER A N 1
ATOM 3791 C CA . SER A 1 474 ? 9.781 38.406 -0.645 1 95.38 474 SER A CA 1
ATOM 3792 C C . SER A 1 474 ? 9.148 37.25 0.131 1 95.38 474 SER A C 1
ATOM 3794 O O . SER A 1 474 ? 9.414 37.094 1.322 1 95.38 474 SER A O 1
ATOM 3796 N N . VAL A 1 475 ? 8.305 36.531 -0.503 1 96.12 475 VAL A N 1
ATOM 3797 C CA . VAL A 1 475 ? 7.645 35.406 0.119 1 96.12 475 VAL A CA 1
ATOM 3798 C C . VAL A 1 475 ? 8.688 34.406 0.591 1 96.12 475 VAL A C 1
ATOM 3800 O O . VAL A 1 475 ? 8.641 33.938 1.729 1 96.12 475 VAL A O 1
ATOM 3803 N N . VAL A 1 476 ? 9.633 34.062 -0.233 1 95.75 476 VAL A N 1
ATOM 3804 C CA . VAL A 1 476 ? 10.656 33.062 0.092 1 95.75 476 VAL A CA 1
ATOM 3805 C C . VAL A 1 476 ? 11.547 33.594 1.219 1 95.75 476 VAL A C 1
ATOM 3807 O O . VAL A 1 476 ? 11.914 32.844 2.127 1 95.75 476 VAL A O 1
ATOM 3810 N N . ASP A 1 477 ? 11.836 34.844 1.145 1 96 477 ASP A N 1
ATOM 3811 C CA . ASP A 1 477 ? 12.648 35.438 2.203 1 96 477 ASP A CA 1
ATOM 3812 C C . ASP A 1 477 ? 11.945 35.344 3.555 1 96 477 ASP A C 1
ATOM 3814 O O . ASP A 1 477 ? 12.57 35.031 4.57 1 96 477 ASP A O 1
ATOM 3818 N N . ARG A 1 478 ? 10.742 35.688 3.523 1 96.06 478 ARG A N 1
ATOM 3819 C CA . ARG A 1 478 ? 9.969 35.594 4.758 1 96.06 478 ARG A CA 1
ATOM 3820 C C . ARG A 1 478 ? 9.906 34.156 5.27 1 96.06 478 ARG A C 1
ATOM 3822 O O . ARG A 1 478 ? 10 33.938 6.477 1 96.06 478 ARG A O 1
ATOM 3829 N N . LEU A 1 479 ? 9.742 33.25 4.367 1 95.12 479 LEU A N 1
ATOM 3830 C CA . LEU A 1 479 ? 9.711 31.828 4.754 1 95.12 479 LEU A CA 1
ATOM 3831 C C . LEU A 1 479 ? 11.055 31.406 5.34 1 95.12 479 LEU A C 1
ATOM 3833 O O . LEU A 1 479 ? 11.094 30.703 6.352 1 95.12 479 LEU A O 1
ATOM 3837 N N . VAL A 1 480 ? 12.109 31.797 4.703 1 94.81 480 VAL A N 1
ATOM 3838 C CA . VAL A 1 480 ? 13.453 31.469 5.18 1 94.81 480 VAL A CA 1
ATOM 3839 C C . VAL A 1 480 ? 13.648 32.031 6.582 1 94.81 480 VAL A C 1
ATOM 3841 O O . VAL A 1 480 ? 14.164 31.359 7.469 1 94.81 480 VAL A O 1
ATOM 3844 N N . GLN A 1 481 ? 13.211 33.25 6.75 1 95.69 481 GLN A N 1
ATOM 3845 C CA . GLN A 1 481 ? 13.336 33.875 8.055 1 95.69 481 GLN A CA 1
ATOM 3846 C C . GLN A 1 481 ? 12.555 33.125 9.125 1 95.69 481 GLN A C 1
ATOM 3848 O O . GLN A 1 481 ? 13.039 32.938 10.242 1 95.69 481 GLN A O 1
ATOM 3853 N N . ARG A 1 482 ? 11.43 32.75 8.789 1 94.69 482 ARG A N 1
ATOM 3854 C CA . ARG A 1 482 ? 10.594 32 9.734 1 94.69 482 ARG A CA 1
ATOM 3855 C C . ARG A 1 482 ? 11.211 30.656 10.047 1 94.69 482 ARG A C 1
ATOM 3857 O O . ARG A 1 482 ? 11.188 30.203 11.203 1 94.69 482 ARG A O 1
ATOM 3864 N N . LEU A 1 483 ? 11.711 29.984 9.07 1 92.31 483 LEU A N 1
ATOM 3865 C CA . LEU A 1 483 ? 12.344 28.672 9.258 1 92.31 483 LEU A CA 1
ATOM 3866 C C . LEU A 1 483 ? 13.602 28.812 10.117 1 92.31 483 LEU A C 1
ATOM 3868 O O . LEU A 1 483 ? 13.836 27.984 11.008 1 92.31 483 LEU A O 1
ATOM 3872 N N . GLU A 1 484 ? 14.336 29.812 9.875 1 94.25 484 GLU A N 1
ATOM 3873 C CA . GLU A 1 484 ? 15.539 30.047 10.664 1 94.25 484 GLU A CA 1
ATOM 3874 C C . GLU A 1 484 ? 15.203 30.375 12.109 1 94.25 484 GLU A C 1
ATOM 3876 O O . GLU A 1 484 ? 15.875 29.922 13.031 1 94.25 484 GLU A O 1
ATOM 3881 N N . ALA A 1 485 ? 14.203 31.172 12.211 1 95.25 485 ALA A N 1
ATOM 3882 C CA . ALA A 1 485 ? 13.742 31.484 13.562 1 95.25 485 ALA A CA 1
ATOM 3883 C C . ALA A 1 485 ? 13.258 30.234 14.281 1 95.25 485 ALA A C 1
ATOM 3885 O O . ALA A 1 485 ? 13.5 30.047 15.477 1 95.25 485 ALA A O 1
ATOM 3886 N N . SER A 1 486 ? 12.547 29.438 13.578 1 9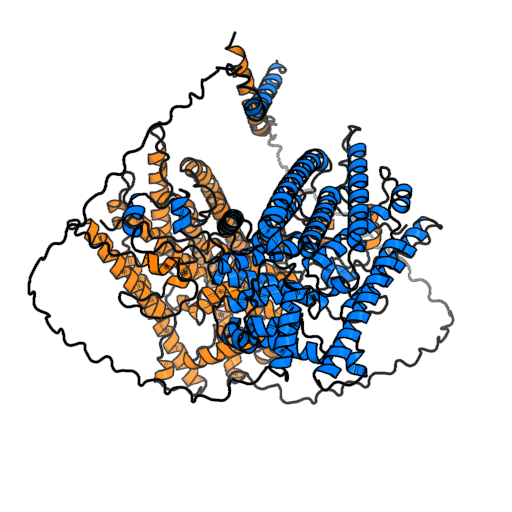2.5 486 SER A N 1
ATOM 3887 C CA . SER A 1 486 ? 12.062 28.172 14.133 1 92.5 486 SER A CA 1
ATOM 3888 C C . SER A 1 486 ? 13.227 27.266 14.523 1 92.5 486 SER A C 1
ATOM 3890 O O . SER A 1 486 ? 13.18 26.609 15.57 1 92.5 486 SER A O 1
ATOM 3892 N N . GLU A 1 487 ? 14.227 27.188 13.719 1 91.81 487 GLU A N 1
ATOM 3893 C CA . GLU A 1 487 ? 15.414 26.375 14.008 1 91.81 487 GLU A CA 1
ATOM 3894 C C . GLU A 1 487 ? 16.156 26.906 15.234 1 91.81 487 GLU A C 1
ATOM 3896 O O . GLU A 1 487 ? 16.625 26.125 16.062 1 91.81 487 GLU A O 1
ATOM 3901 N N . ALA A 1 488 ? 16.219 28.172 15.289 1 93.69 488 ALA A N 1
ATOM 3902 C CA . ALA A 1 488 ? 16.859 28.781 16.453 1 93.69 488 ALA A CA 1
ATOM 3903 C C . ALA A 1 488 ? 16.109 28.438 17.734 1 93.69 488 ALA A C 1
ATOM 3905 O O . ALA A 1 488 ? 16.719 28.172 18.766 1 93.69 488 ALA A O 1
ATOM 3906 N N . GLU A 1 489 ? 14.828 28.453 17.594 1 92.5 489 GLU A N 1
ATOM 3907 C CA . GLU A 1 489 ? 14.008 28.078 18.75 1 92.5 489 GLU A CA 1
ATOM 3908 C C . GLU A 1 489 ? 14.211 26.609 19.125 1 92.5 489 GLU A C 1
ATOM 3910 O O . GLU A 1 489 ? 14.211 26.266 20.297 1 92.5 489 GLU A O 1
ATOM 3915 N N . ARG A 1 490 ? 14.297 25.781 18.188 1 90.88 490 ARG A N 1
ATOM 3916 C CA . ARG A 1 490 ? 14.555 24.359 18.453 1 90.88 490 ARG A CA 1
ATOM 3917 C C . ARG A 1 490 ? 15.867 24.172 19.203 1 90.88 490 ARG A C 1
ATOM 3919 O O . ARG A 1 490 ? 15.93 23.422 20.172 1 90.88 490 ARG A O 1
ATOM 3926 N N . VAL A 1 491 ? 16.891 24.875 18.781 1 93.38 491 VAL A N 1
ATOM 3927 C CA . VAL A 1 491 ? 18.219 24.781 19.391 1 93.38 491 VAL A CA 1
ATOM 3928 C C . VAL A 1 491 ? 18.141 25.266 20.844 1 93.38 491 VAL A C 1
ATOM 3930 O O . VAL A 1 491 ? 18.734 24.656 21.734 1 93.38 491 VAL A O 1
ATOM 3933 N N . ARG A 1 492 ? 17.391 26.312 21.047 1 93.81 492 ARG A N 1
ATOM 3934 C CA . ARG A 1 492 ? 17.219 26.828 22.391 1 93.81 492 ARG A CA 1
ATOM 3935 C C . ARG A 1 492 ? 16.484 25.828 23.281 1 93.81 492 ARG A C 1
ATOM 3937 O O . ARG A 1 492 ? 16.828 25.625 24.438 1 93.81 492 ARG A O 1
ATOM 3944 N N . ALA A 1 493 ? 15.5 25.281 22.688 1 92.69 493 ALA A N 1
ATOM 3945 C CA . ALA A 1 493 ? 14.727 24.297 23.422 1 92.69 493 ALA A CA 1
ATOM 3946 C C . ALA A 1 493 ? 15.578 23.078 23.797 1 92.69 493 ALA A C 1
ATOM 3948 O O . ALA A 1 493 ? 15.461 22.547 24.891 1 92.69 493 ALA A O 1
ATOM 3949 N N . VAL A 1 494 ? 16.406 22.656 22.906 1 94.44 494 VAL A N 1
ATOM 3950 C CA . VAL A 1 494 ? 17.328 21.547 23.172 1 94.44 494 VAL A CA 1
ATOM 3951 C C . VAL A 1 494 ? 18.297 21.938 24.281 1 94.44 494 VAL A C 1
ATOM 3953 O O . VAL A 1 494 ? 18.531 21.156 25.219 1 94.44 494 VAL A O 1
ATOM 3956 N N . GLY A 1 495 ? 18.797 23.125 24.172 1 94.75 495 GLY A N 1
ATOM 3957 C CA . GLY A 1 495 ? 19.703 23.625 25.203 1 94.75 495 GLY A CA 1
ATOM 3958 C C . GLY A 1 495 ? 19.047 23.656 26.578 1 94.75 495 GLY A C 1
ATOM 3959 O O . GLY A 1 495 ? 19.656 23.25 27.578 1 94.75 495 GLY A O 1
ATOM 3960 N N . ARG A 1 496 ? 17.875 24.125 26.609 1 94.81 496 ARG A N 1
ATOM 3961 C CA . ARG A 1 496 ? 17.141 24.219 27.875 1 94.81 496 ARG A CA 1
ATOM 3962 C C . ARG A 1 496 ? 16.875 22.828 28.453 1 94.81 496 ARG A C 1
ATOM 3964 O O . ARG A 1 496 ? 17.047 22.609 29.656 1 94.81 496 ARG A O 1
ATOM 3971 N N . PHE A 1 497 ? 16.469 21.984 27.609 1 95.19 497 PHE A N 1
ATOM 3972 C CA . PHE A 1 497 ? 16.156 20.625 28.047 1 95.19 497 PHE A CA 1
ATOM 3973 C C . PHE A 1 497 ? 17.391 19.922 28.562 1 95.19 497 PHE A C 1
ATOM 3975 O O . PHE A 1 497 ? 17.359 19.266 29.609 1 95.19 497 PHE A O 1
ATOM 3982 N N . VAL A 1 498 ? 18.422 20.016 27.859 1 93 498 VAL A N 1
ATOM 3983 C CA . VAL A 1 498 ? 19.688 19.375 28.234 1 93 498 VAL A CA 1
ATOM 3984 C C . VAL A 1 498 ? 20.172 19.938 29.578 1 93 498 VAL A C 1
ATOM 3986 O O . VAL A 1 498 ? 20.625 19.188 30.438 1 93 498 VAL A O 1
ATOM 3989 N N . ALA A 1 499 ? 20.031 21.156 29.719 1 92.56 499 ALA A N 1
ATOM 3990 C CA . ALA A 1 499 ? 20.484 21.812 30.938 1 92.56 499 ALA A CA 1
ATOM 3991 C C . ALA A 1 499 ? 19.594 21.469 32.125 1 92.56 499 ALA A C 1
ATOM 3993 O O . ALA A 1 499 ? 20.078 21.109 33.188 1 92.56 499 ALA A O 1
ATOM 3994 N N . GLU A 1 500 ? 18.312 21.547 31.891 1 91.38 500 GLU A N 1
ATOM 3995 C CA . GLU A 1 500 ? 17.344 21.344 32.969 1 91.38 500 GLU A CA 1
ATOM 3996 C C . GLU A 1 500 ? 17.266 19.875 33.375 1 91.38 500 GLU A C 1
ATOM 3998 O O . GLU A 1 500 ? 17.094 19.562 34.562 1 91.38 500 GLU A O 1
ATOM 4003 N N . MET A 1 501 ? 17.422 19.047 32.406 1 88.56 501 MET A N 1
ATOM 4004 C CA . MET A 1 501 ? 17.188 17.625 32.688 1 88.56 501 MET A CA 1
ATOM 4005 C C . MET A 1 501 ? 18.5 16.875 32.875 1 88.56 501 MET A C 1
ATOM 4007 O O . MET A 1 501 ? 18.5 15.695 33.219 1 88.56 501 MET A O 1
ATOM 4011 N N . GLY A 1 502 ? 19.594 17.5 32.688 1 86.94 502 GLY A N 1
ATOM 4012 C CA . GLY A 1 502 ? 20.891 16.906 32.938 1 86.94 502 GLY A CA 1
ATOM 4013 C C . GLY A 1 502 ? 21.281 15.867 31.906 1 86.94 502 GLY A C 1
ATOM 4014 O O . GLY A 1 502 ? 21.812 14.812 32.25 1 86.94 502 GLY A O 1
ATOM 4015 N N . VAL A 1 503 ? 20.922 16.156 30.656 1 88.31 503 VAL A N 1
ATOM 4016 C CA . VAL A 1 503 ? 21.281 15.25 29.578 1 88.31 503 VAL A CA 1
ATOM 4017 C C . VAL A 1 503 ? 22.734 15.5 29.156 1 88.31 503 VAL A C 1
ATOM 4019 O O . VAL A 1 503 ? 23.172 16.641 29.078 1 88.31 503 VAL A O 1
ATOM 4022 N N . ASP A 1 504 ? 23.469 14.477 29 1 85.56 504 ASP A N 1
ATOM 4023 C CA . ASP A 1 504 ? 24.859 14.602 28.562 1 85.56 504 ASP A CA 1
ATOM 4024 C C . ASP A 1 504 ? 24.938 14.906 27.078 1 85.56 504 ASP A C 1
ATOM 4026 O O . ASP A 1 504 ? 24.594 14.062 26.25 1 85.56 504 ASP A O 1
ATOM 4030 N N . ALA A 1 505 ? 25.359 16.156 26.766 1 91.38 505 ALA A N 1
ATOM 4031 C CA . ALA A 1 505 ? 25.516 16.578 25.375 1 91.38 505 ALA A CA 1
ATOM 4032 C C . ALA A 1 505 ? 26.531 17.719 25.25 1 91.38 505 ALA A C 1
ATOM 4034 O O . ALA A 1 505 ? 26.578 18.609 26.109 1 91.38 505 ALA A O 1
ATOM 4035 N N . THR A 1 506 ? 27.328 17.641 24.266 1 92.94 506 THR A N 1
ATOM 4036 C CA . THR A 1 506 ? 28.312 18.688 24.016 1 92.94 506 THR A CA 1
ATOM 4037 C C . THR A 1 506 ? 27.641 19.922 23.391 1 92.94 506 THR A C 1
ATOM 4039 O O . THR A 1 506 ? 26.578 19.797 22.781 1 92.94 506 THR A O 1
ATOM 4042 N N . PRO A 1 507 ? 28.25 21.031 23.641 1 92.06 507 PRO A N 1
ATOM 4043 C CA . PRO A 1 507 ? 27.688 22.234 23 1 92.06 507 PRO A CA 1
ATOM 4044 C C . PRO A 1 507 ? 27.594 22.094 21.484 1 92.06 507 PRO A C 1
ATOM 4046 O O . PRO A 1 507 ? 26.656 22.625 20.875 1 92.06 507 PRO A O 1
ATOM 4049 N N . ALA A 1 508 ? 28.516 21.406 20.938 1 92.94 508 ALA A N 1
ATOM 4050 C CA . ALA A 1 508 ? 28.484 21.203 19.5 1 92.94 508 ALA A CA 1
ATOM 4051 C C . ALA A 1 508 ? 27.297 20.359 19.078 1 92.94 508 ALA A C 1
ATOM 4053 O O . ALA A 1 508 ? 26.688 20.594 18.031 1 92.94 508 ALA A O 1
ATOM 4054 N N . GLU A 1 509 ? 27.016 19.406 19.891 1 92.88 509 GLU A N 1
ATOM 4055 C CA . GLU A 1 509 ? 25.859 18.562 19.609 1 92.88 509 GLU A CA 1
ATOM 4056 C C . GLU A 1 509 ? 24.562 19.344 19.734 1 92.88 509 GLU A C 1
ATOM 4058 O O . GLU A 1 509 ? 23.641 19.172 18.938 1 92.88 509 GLU A O 1
ATOM 4063 N N . VAL A 1 510 ? 24.5 20.188 20.703 1 93.31 510 VAL A N 1
ATOM 4064 C CA . VAL A 1 510 ? 23.312 20.984 20.969 1 93.31 510 VAL A CA 1
ATOM 4065 C C . VAL A 1 510 ? 23.094 21.969 19.828 1 93.31 510 VAL A C 1
ATOM 4067 O O . VAL A 1 510 ? 21.953 22.219 19.438 1 93.31 510 VAL A O 1
ATOM 4070 N N . ALA A 1 511 ? 24.109 22.422 19.266 1 92.38 511 ALA A N 1
ATOM 4071 C CA . ALA A 1 511 ? 24.031 23.469 18.234 1 92.38 511 ALA A CA 1
ATOM 4072 C C . ALA A 1 511 ? 23.859 22.859 16.844 1 92.38 511 ALA A C 1
ATOM 4074 O O . ALA A 1 511 ? 23.656 23.578 15.875 1 92.38 511 ALA A O 1
ATOM 4075 N N . ALA A 1 512 ? 23.938 21.562 16.781 1 90.88 512 ALA A N 1
ATOM 4076 C CA . ALA A 1 512 ? 23.844 20.906 15.484 1 90.88 512 ALA A CA 1
ATOM 4077 C C . ALA A 1 512 ? 22.562 21.281 14.766 1 90.88 512 ALA A C 1
ATOM 4079 O O . ALA A 1 512 ? 21.484 21.328 15.383 1 90.88 512 ALA A O 1
ATOM 4080 N N . GLU A 1 513 ? 22.672 21.547 13.492 1 86.81 513 GLU A N 1
ATOM 4081 C CA . GLU A 1 513 ? 21.516 21.953 12.695 1 86.81 513 GLU A CA 1
ATOM 4082 C C . GLU A 1 513 ? 20.641 20.766 12.336 1 86.81 513 GLU A C 1
ATOM 4084 O O . GLU A 1 513 ? 21.125 19.672 12.086 1 86.81 513 GLU A O 1
ATOM 4089 N N . GLY A 1 514 ? 19.344 21.094 12.344 1 84.31 514 GLY A N 1
ATOM 4090 C CA . GLY A 1 514 ? 18.375 20.062 12.023 1 84.31 514 GLY A CA 1
ATOM 4091 C C . GLY A 1 514 ? 17.828 20.172 10.617 1 84.31 514 GLY A C 1
ATOM 4092 O O . GLY A 1 514 ? 18.375 20.891 9.781 1 84.31 514 GLY A O 1
ATOM 4093 N N . ARG A 1 515 ? 16.766 19.453 10.383 1 83.19 515 ARG A N 1
ATOM 4094 C CA . ARG A 1 515 ? 16.141 19.359 9.062 1 83.19 515 ARG A CA 1
ATOM 4095 C C . ARG A 1 515 ? 15.547 20.688 8.648 1 83.19 515 ARG A C 1
ATOM 4097 O O . ARG A 1 515 ? 15.531 21.031 7.469 1 83.19 515 ARG A O 1
ATOM 4104 N N . VAL A 1 516 ? 15.125 21.5 9.594 1 87.12 516 VAL A N 1
ATOM 4105 C CA . VAL A 1 516 ? 14.516 22.797 9.289 1 87.12 516 VAL A CA 1
ATOM 4106 C C . VAL A 1 516 ? 15.555 23.734 8.695 1 87.12 516 VAL A C 1
ATOM 4108 O O . VAL A 1 516 ? 15.25 24.531 7.809 1 87.12 516 VAL A O 1
ATOM 4111 N N . ALA A 1 517 ? 16.703 23.625 9.227 1 88.5 517 ALA A N 1
ATOM 4112 C CA . ALA A 1 517 ? 17.797 24.422 8.664 1 88.5 517 ALA A CA 1
ATOM 4113 C C . ALA A 1 517 ? 18.094 24 7.227 1 88.5 517 ALA A C 1
ATOM 4115 O O . ALA A 1 517 ? 18.391 24.844 6.375 1 88.5 517 ALA A O 1
ATOM 4116 N N . ASP A 1 518 ? 18 22.75 7 1 82.88 518 ASP A N 1
ATOM 4117 C CA . ASP A 1 518 ? 18.203 22.219 5.652 1 82.88 518 ASP A CA 1
ATOM 4118 C C . ASP A 1 518 ? 17.141 22.75 4.691 1 82.88 518 ASP A C 1
ATOM 4120 O O . ASP A 1 518 ? 17.438 23.062 3.537 1 82.88 518 ASP A O 1
ATOM 4124 N N . ILE A 1 519 ? 15.977 22.812 5.145 1 83.94 519 ILE A N 1
ATOM 4125 C CA . ILE A 1 519 ? 14.875 23.297 4.324 1 83.94 519 ILE A CA 1
ATOM 4126 C C . ILE A 1 519 ? 15.086 24.781 4.02 1 83.94 519 ILE A C 1
ATOM 4128 O O . ILE A 1 519 ? 14.828 25.234 2.902 1 83.94 519 ILE A O 1
ATOM 4132 N N . ALA A 1 520 ? 15.547 25.484 5.023 1 88.69 520 ALA A N 1
ATOM 4133 C CA . ALA A 1 520 ? 15.828 26.906 4.816 1 88.69 520 ALA A CA 1
ATOM 4134 C C . ALA A 1 520 ? 16.906 27.094 3.744 1 88.69 520 ALA A C 1
ATOM 4136 O O . ALA A 1 520 ? 16.797 28 2.904 1 88.69 520 ALA A O 1
ATOM 4137 N N . ARG A 1 521 ? 17.859 26.312 3.766 1 87.19 521 ARG A N 1
ATOM 4138 C CA . ARG A 1 521 ? 18.922 26.375 2.76 1 87.19 521 ARG A CA 1
ATOM 4139 C C . ARG A 1 521 ? 18.375 26.078 1.37 1 87.19 521 ARG A C 1
ATOM 4141 O O . ARG A 1 521 ? 18.734 26.734 0.394 1 87.19 521 ARG A O 1
ATOM 4148 N N . LYS A 1 522 ? 17.547 25.141 1.363 1 81.06 522 LYS A N 1
ATOM 4149 C CA . LYS A 1 522 ? 16.922 24.797 0.091 1 81.06 522 LYS A CA 1
ATOM 4150 C C . LYS A 1 522 ? 16.062 25.938 -0.432 1 81.06 522 LYS A C 1
ATOM 4152 O O . LYS A 1 522 ? 16.031 26.203 -1.638 1 81.06 522 LYS A O 1
ATOM 4157 N N . MET A 1 523 ? 15.445 26.594 0.448 1 88.88 523 MET A N 1
ATOM 4158 C CA . MET A 1 523 ? 14.609 27.719 0.068 1 88.88 523 MET A CA 1
ATOM 4159 C C . MET A 1 523 ? 15.461 28.859 -0.476 1 88.88 523 MET A C 1
ATOM 4161 O O . MET A 1 523 ? 15.047 29.562 -1.407 1 88.88 523 MET A O 1
ATOM 4165 N N . ARG A 1 524 ? 16.594 29.031 0.021 1 90.44 524 ARG A N 1
ATOM 4166 C CA . ARG A 1 524 ? 17.5 30.047 -0.499 1 90.44 524 ARG A CA 1
ATOM 4167 C C . ARG A 1 524 ? 17.938 29.703 -1.92 1 90.44 524 ARG A C 1
ATOM 4169 O O . ARG A 1 524 ? 18.094 30.609 -2.754 1 90.44 524 ARG A O 1
ATOM 4176 N N . TRP A 1 525 ? 18.125 28.484 -2.051 1 83 525 TRP A N 1
ATOM 4177 C CA . TRP A 1 525 ? 18.484 28.047 -3.395 1 83 525 TRP A CA 1
ATOM 4178 C C . TRP A 1 525 ? 17.344 28.328 -4.379 1 83 525 TRP A C 1
ATOM 4180 O O . TRP A 1 525 ? 17.594 28.781 -5.5 1 83 525 TRP A O 1
ATOM 4190 N N . ILE A 1 526 ? 16.156 28.031 -3.959 1 83.69 526 ILE A N 1
ATOM 4191 C CA . ILE A 1 526 ? 15 28.266 -4.801 1 83.69 526 ILE A CA 1
ATOM 4192 C C . ILE A 1 526 ? 14.883 29.766 -5.102 1 83.69 526 ILE A C 1
ATOM 4194 O O . ILE A 1 526 ? 14.508 30.156 -6.211 1 83.69 526 ILE A O 1
ATOM 4198 N N . ARG A 1 527 ? 15.164 30.484 -4.141 1 89.31 527 ARG A N 1
ATOM 4199 C CA . ARG A 1 527 ? 15.141 31.938 -4.309 1 89.31 527 ARG A CA 1
ATOM 4200 C C . ARG A 1 527 ? 16.109 32.375 -5.406 1 89.31 527 ARG A C 1
ATOM 4202 O O . ARG A 1 527 ? 15.734 33.156 -6.289 1 89.31 527 ARG A O 1
ATOM 4209 N N . THR A 1 528 ? 17.281 31.922 -5.344 1 88.31 528 THR A N 1
ATOM 4210 C CA . THR A 1 528 ? 18.328 32.281 -6.305 1 88.31 528 THR A CA 1
ATOM 4211 C C . THR A 1 528 ? 17.969 31.766 -7.699 1 88.31 528 THR A C 1
ATOM 4213 O O . THR A 1 528 ? 18.172 32.469 -8.695 1 88.31 528 THR A O 1
ATOM 4216 N N . TRP A 1 529 ? 17.516 30.641 -7.676 1 80.19 529 TRP A N 1
ATOM 4217 C CA . TRP A 1 529 ? 17.078 30.047 -8.938 1 80.19 529 TRP A CA 1
ATOM 4218 C C . TRP A 1 529 ? 16 30.891 -9.602 1 80.19 529 TRP A C 1
ATOM 4220 O O . TRP A 1 529 ? 16.078 31.188 -10.789 1 80.19 529 TRP A O 1
ATOM 4230 N N . PHE A 1 530 ? 15.031 31.281 -8.859 1 85.94 530 PHE A N 1
ATOM 4231 C CA . PHE A 1 530 ? 13.922 32.062 -9.375 1 85.94 530 PHE A CA 1
ATOM 4232 C C . PHE A 1 530 ? 14.398 33.438 -9.852 1 85.94 530 PHE A C 1
ATOM 4234 O O . PHE A 1 530 ? 13.953 33.906 -10.898 1 85.94 530 PHE A O 1
ATOM 4241 N N . GLU A 1 531 ? 15.242 34 -9.117 1 88.88 531 GLU A N 1
ATOM 4242 C CA . GLU A 1 531 ? 15.797 35.281 -9.477 1 88.88 531 GLU A CA 1
ATOM 4243 C C . GLU A 1 531 ? 16.516 35.219 -10.82 1 88.88 531 GLU A C 1
ATOM 4245 O O . GLU A 1 531 ? 16.359 36.125 -11.648 1 88.88 531 GLU A O 1
ATOM 4250 N N . LYS A 1 532 ? 17.188 34.25 -11.008 1 82.94 532 LYS A N 1
ATOM 4251 C CA . LYS A 1 532 ? 17.922 34.062 -12.258 1 82.94 532 LYS A CA 1
ATOM 4252 C C . LYS A 1 532 ? 16.969 33.844 -13.43 1 82.94 532 LYS A C 1
ATOM 4254 O O . LYS A 1 532 ? 17.188 34.344 -14.523 1 82.94 532 LYS A O 1
ATOM 4259 N N . ARG A 1 533 ? 15.969 33.156 -13.156 1 80.31 533 ARG A N 1
ATOM 4260 C CA . ARG A 1 533 ? 15.016 32.844 -14.211 1 80.31 533 ARG A CA 1
ATOM 4261 C C . ARG A 1 533 ? 14.148 34.062 -14.555 1 80.31 533 ARG A C 1
ATOM 4263 O O . ARG A 1 533 ? 13.812 34.281 -15.719 1 80.31 533 ARG A O 1
ATOM 4270 N N . ALA A 1 534 ? 13.789 34.719 -13.586 1 81.12 534 ALA A N 1
ATOM 4271 C CA . ALA A 1 534 ? 12.961 35.906 -13.789 1 81.12 534 ALA A CA 1
ATOM 4272 C C . ALA A 1 534 ? 13.734 37.031 -14.5 1 81.12 534 ALA A C 1
ATOM 4274 O O . ALA A 1 534 ? 13.164 37.781 -15.266 1 81.12 534 ALA A O 1
ATOM 4275 N N . ASP A 1 535 ? 15.055 37.156 -14.203 1 75.44 535 ASP A N 1
ATOM 4276 C CA . ASP A 1 535 ? 15.914 38.156 -14.836 1 75.44 535 ASP A CA 1
ATOM 4277 C C . ASP A 1 535 ? 16.203 37.781 -16.297 1 75.44 535 ASP A C 1
ATOM 4279 O O . ASP A 1 535 ? 16.312 38.656 -17.141 1 75.44 535 ASP A O 1
ATOM 4283 N N . LYS A 1 536 ? 16.562 36.562 -16.547 1 60.25 536 LYS A N 1
ATOM 4284 C CA . LYS A 1 536 ? 16.812 36.156 -17.922 1 60.25 536 LYS A CA 1
ATOM 4285 C C . LYS A 1 536 ? 15.625 36.5 -18.828 1 60.25 536 LYS A C 1
ATOM 4287 O O . LYS A 1 536 ? 15.805 36.812 -20 1 60.25 536 LYS A O 1
ATOM 4292 N N . ASP A 1 537 ? 14.555 36.312 -18.391 1 51.78 537 ASP A N 1
ATOM 4293 C CA . ASP A 1 537 ? 13.414 36.75 -19.188 1 51.78 537 ASP A CA 1
ATOM 4294 C C . ASP A 1 537 ? 13.445 38.25 -19.406 1 51.78 537 ASP A C 1
ATOM 4296 O O . ASP A 1 537 ? 12.875 38.75 -20.375 1 51.78 537 ASP A O 1
ATOM 4300 N N . GLY A 1 538 ? 14.141 39.094 -18.562 1 42.53 538 GLY A N 1
ATOM 4301 C CA . GLY A 1 538 ? 14.383 40.5 -18.875 1 42.53 538 GLY A CA 1
ATOM 4302 C C . GLY A 1 538 ? 15.531 40.719 -19.844 1 42.53 538 GLY A C 1
ATOM 4303 O O . GLY A 1 538 ? 15.508 41.656 -20.641 1 42.53 538 GLY A O 1
ATOM 4304 N N . VAL A 1 539 ? 16.938 40.5 -19.562 1 36.38 539 VAL A N 1
ATOM 4305 C CA . VAL A 1 539 ? 18.062 40.688 -20.484 1 36.38 539 VAL A CA 1
ATOM 4306 C C . VAL A 1 539 ? 18 39.625 -21.578 1 36.38 539 VAL A C 1
ATOM 4308 O O . VAL A 1 539 ? 17.406 38.562 -21.391 1 36.38 539 VAL A O 1
ATOM 4311 N N . GLY A 1 540 ? 18.625 40 -22.953 1 31.41 540 GLY A N 1
ATOM 4312 C CA . GLY A 1 540 ? 18.781 39.156 -24.125 1 31.41 540 GLY A CA 1
ATOM 4313 C C . GLY A 1 540 ? 19.109 37.719 -23.766 1 31.41 540 GLY A C 1
ATOM 4314 O O . GLY A 1 540 ? 19.578 37.438 -22.672 1 31.41 540 GLY A O 1
ATOM 4315 N N . ALA A 1 541 ? 18.719 36.688 -24.641 1 32 541 ALA A N 1
ATOM 4316 C CA . ALA A 1 541 ? 18.641 35.25 -24.734 1 32 541 ALA A CA 1
ATOM 4317 C C . ALA A 1 541 ? 20.016 34.625 -24.5 1 32 541 ALA A C 1
ATOM 4319 O O . ALA A 1 541 ? 20.75 34.312 -25.438 1 32 541 ALA A O 1
ATOM 4320 N N . SER A 1 542 ? 20.984 35.219 -23.797 1 27.89 542 SER A N 1
ATOM 4321 C CA . SER A 1 542 ? 22.078 34.25 -23.781 1 27.89 542 SER A CA 1
ATOM 4322 C C . SER A 1 542 ? 21.609 32.875 -23.297 1 27.89 542 SER A C 1
ATOM 4324 O O . SER A 1 542 ? 20.844 32.781 -22.328 1 27.89 542 SER A O 1
ATOM 4326 N N . GLN A 1 543 ? 21.688 31.781 -24.109 1 29.7 543 GLN A N 1
ATOM 4327 C CA . GLN A 1 543 ? 21.234 30.406 -24.297 1 29.7 543 GLN A CA 1
ATOM 4328 C C . GLN A 1 543 ? 21.656 29.531 -23.125 1 29.7 543 GLN A C 1
ATOM 4330 O O . GLN A 1 543 ? 21.844 28.328 -23.266 1 29.7 543 GLN A O 1
ATOM 4335 N N . VAL A 1 544 ? 22.344 30.125 -22.125 1 26.98 544 VAL A N 1
ATOM 4336 C CA . VAL A 1 544 ? 22.844 29.016 -21.328 1 26.98 544 VAL A CA 1
ATOM 4337 C C . VAL A 1 544 ? 21.656 28.219 -20.766 1 26.98 544 VAL A C 1
ATOM 4339 O O . VAL A 1 544 ? 20.797 28.766 -20.078 1 26.98 544 VAL A O 1
ATOM 4342 N N . PRO A 1 545 ? 21.266 27.203 -21.438 1 28.84 545 PRO A N 1
ATOM 4343 C CA . PRO A 1 545 ? 20.25 26.25 -21 1 28.84 545 PRO A CA 1
ATOM 4344 C C . PRO A 1 545 ? 20.344 25.922 -19.516 1 28.84 545 PRO A C 1
ATOM 4346 O O . PRO A 1 545 ? 21.328 25.312 -19.078 1 28.84 545 PRO A O 1
ATOM 4349 N N . GLN A 1 546 ? 20.438 26.984 -18.672 1 28.94 546 GLN A N 1
ATOM 4350 C CA . GLN A 1 546 ? 20.562 26.484 -17.312 1 28.94 546 GLN A CA 1
ATOM 4351 C C . GLN A 1 546 ? 19.438 25.531 -16.953 1 28.94 546 GLN A C 1
ATOM 4353 O O . GLN A 1 546 ? 18.266 25.891 -17.016 1 28.94 546 GLN A O 1
ATOM 4358 N N . GLU A 1 547 ? 19.672 24.266 -17.281 1 30.11 547 GLU A N 1
ATOM 4359 C CA . GLU A 1 547 ? 18.906 23.047 -17.016 1 30.11 547 GLU A CA 1
ATOM 4360 C C . GLU A 1 547 ? 18.203 23.109 -15.672 1 30.11 547 GLU A C 1
ATOM 4362 O O . GLU A 1 547 ? 18.797 23.516 -14.672 1 30.11 547 GLU A O 1
ATOM 4367 N N . TRP A 1 548 ? 17.156 23.578 -15.805 1 31.16 548 TRP A N 1
ATOM 4368 C CA . TRP A 1 548 ? 16.406 23.359 -14.57 1 31.16 548 TRP A CA 1
ATOM 4369 C C . TRP A 1 548 ? 16.859 22.062 -13.891 1 31.16 548 TRP A C 1
ATOM 4371 O O . TRP A 1 548 ? 16.984 21.031 -14.539 1 31.16 548 TRP A O 1
ATOM 4381 N N . PRO A 1 549 ? 17.688 22.078 -12.836 1 30.92 549 PRO A N 1
ATOM 4382 C CA . PRO A 1 549 ? 18.125 20.797 -12.281 1 30.92 549 PRO A CA 1
ATOM 4383 C C . PRO A 1 549 ? 16.984 19.781 -12.211 1 30.92 549 PRO A C 1
ATOM 4385 O O . PRO A 1 549 ? 17.016 18.891 -11.352 1 30.92 549 PRO A O 1
ATOM 4388 N N . VAL A 1 550 ? 16.094 19.984 -13.047 1 31.7 550 VAL A N 1
ATOM 4389 C CA . VAL A 1 550 ? 14.852 19.219 -13.125 1 31.7 550 VAL A CA 1
ATOM 4390 C C . VAL A 1 550 ? 15.172 17.766 -13.453 1 31.7 550 VAL A C 1
ATOM 4392 O O . VAL A 1 550 ? 14.523 16.844 -12.93 1 31.7 550 VAL A O 1
ATOM 4395 N N . GLU A 1 551 ? 15.914 17.562 -14.602 1 31.45 551 GLU A N 1
ATOM 4396 C CA . GLU A 1 551 ? 16.312 16.281 -15.156 1 31.45 551 GLU A CA 1
ATOM 4397 C C . GLU A 1 551 ? 16.938 15.391 -14.094 1 31.45 551 GLU A C 1
ATOM 4399 O O . GLU A 1 551 ? 16.828 14.164 -14.148 1 31.45 551 GLU A O 1
ATOM 4404 N N . GLU A 1 552 ? 17.922 15.945 -13.367 1 30.03 552 GLU A N 1
ATOM 4405 C CA . GLU A 1 552 ? 18.531 15.164 -12.297 1 30.03 552 GLU A CA 1
ATOM 4406 C C . GLU A 1 552 ? 17.516 14.766 -11.242 1 30.03 552 GLU A C 1
ATOM 4408 O O . GLU A 1 552 ? 17.75 13.836 -10.461 1 30.03 552 GLU A O 1
ATOM 4413 N N . LEU A 1 553 ? 16.391 15.344 -11.211 1 29.62 553 LEU A N 1
ATOM 4414 C CA . LEU A 1 553 ? 15.273 15.227 -10.281 1 29.62 553 LEU A CA 1
ATOM 4415 C C . LEU A 1 553 ? 14.352 14.078 -10.672 1 29.62 553 LEU A C 1
ATOM 4417 O O . LEU A 1 553 ? 13.641 13.531 -9.828 1 29.62 553 LEU A O 1
ATOM 4421 N N . GLU A 1 554 ? 13.945 13.93 -11.828 1 30.2 554 GLU A N 1
ATOM 4422 C CA . GLU A 1 554 ? 12.977 12.977 -12.383 1 30.2 554 GLU A CA 1
ATOM 4423 C C . GLU A 1 554 ? 13.398 11.539 -12.094 1 30.2 554 GLU A C 1
ATOM 4425 O O . GLU A 1 554 ? 12.547 10.68 -11.828 1 30.2 554 GLU A O 1
ATOM 4430 N N . ASN A 1 555 ? 14.414 11.133 -12.859 1 27.28 555 ASN A N 1
ATOM 4431 C CA . ASN A 1 555 ? 14.898 9.758 -13 1 27.28 555 ASN A CA 1
ATOM 4432 C C . ASN A 1 555 ? 15.242 9.141 -11.648 1 27.28 555 ASN A C 1
ATOM 4434 O O . ASN A 1 555 ? 15.406 7.93 -11.539 1 27.28 555 ASN A O 1
ATOM 4438 N N . ARG A 1 556 ? 16.312 9.688 -10.969 1 27.23 556 ARG A N 1
ATOM 4439 C CA . ARG A 1 556 ? 16.922 8.828 -9.961 1 27.23 556 ARG A CA 1
ATOM 4440 C C . ARG A 1 556 ? 15.969 8.594 -8.789 1 27.23 556 ARG A C 1
ATOM 4442 O O . ARG A 1 556 ? 15.305 9.523 -8.328 1 27.23 556 ARG A O 1
ATOM 4449 N N . GLY A 1 557 ? 15.375 7.441 -8.438 1 25.94 557 GLY A N 1
ATOM 4450 C CA . GLY A 1 557 ? 15.188 6.992 -7.07 1 25.94 557 GLY A CA 1
ATOM 4451 C C . GLY A 1 557 ? 15.93 7.84 -6.055 1 25.94 557 GLY A C 1
ATOM 4452 O O . GLY A 1 557 ? 16.75 8.688 -6.422 1 25.94 557 GLY A O 1
ATOM 4453 N N . ALA A 1 558 ? 15.734 7.637 -4.691 1 26.78 558 ALA A N 1
ATOM 4454 C CA . ALA A 1 558 ? 16.531 8.109 -3.559 1 26.78 558 ALA A CA 1
ATOM 4455 C C . ALA A 1 558 ? 18.016 8.18 -3.922 1 26.78 558 ALA A C 1
ATOM 4457 O O . ALA A 1 558 ? 18.797 7.324 -3.508 1 26.78 558 ALA A O 1
ATOM 4458 N N . ARG A 1 559 ? 18.641 8.352 -4.918 1 25.56 559 ARG A N 1
ATOM 4459 C CA . ARG A 1 559 ? 20.062 8.414 -4.598 1 25.56 559 ARG A CA 1
ATOM 4460 C C . ARG A 1 559 ? 20.359 9.539 -3.613 1 25.56 559 ARG A C 1
ATOM 4462 O O . ARG A 1 559 ? 19.703 10.586 -3.643 1 25.56 559 ARG A O 1
ATOM 4469 N N . ALA A 1 560 ? 21.266 9.281 -2.627 1 25.31 560 ALA A N 1
ATOM 4470 C CA . ALA A 1 560 ? 21.844 10.062 -1.534 1 25.31 560 ALA A CA 1
ATOM 4471 C C . ALA A 1 560 ? 22.031 11.523 -1.944 1 25.31 560 ALA A C 1
ATOM 4473 O O . ALA A 1 560 ? 22.078 11.836 -3.137 1 25.31 560 ALA A O 1
ATOM 4474 N N . PHE A 1 561 ? 22.328 12.305 -0.968 1 28.12 561 PHE A N 1
ATOM 4475 C CA . PHE A 1 561 ? 22.938 13.578 -0.611 1 28.12 561 PHE A CA 1
ATOM 4476 C C . PHE A 1 561 ? 24.047 13.945 -1.597 1 28.12 561 PHE A C 1
ATOM 4478 O O . PHE A 1 561 ? 24.797 14.898 -1.366 1 28.12 561 PHE A O 1
ATOM 4485 N N . GLY A 1 562 ? 24.484 13.109 -2.479 1 26.05 562 GLY A N 1
ATOM 4486 C CA . GLY A 1 562 ? 25.766 13.641 -2.938 1 26.05 562 GLY A CA 1
ATOM 4487 C C . GLY A 1 562 ? 25.609 14.852 -3.84 1 26.05 562 GLY A C 1
ATOM 4488 O O . GLY A 1 562 ? 24.578 15.016 -4.5 1 26.05 562 GLY A O 1
ATOM 4489 N N . MET A 1 563 ? 26.25 15.953 -3.381 1 27.53 563 MET A N 1
ATOM 4490 C CA . MET A 1 563 ? 26.625 17.125 -4.152 1 27.53 563 MET A CA 1
ATOM 4491 C C . MET A 1 563 ? 27.031 16.75 -5.574 1 27.53 563 MET A C 1
ATOM 4493 O O . MET A 1 563 ? 28 16.016 -5.766 1 27.53 563 MET A O 1
ATOM 4497 N N . GLY A 1 564 ? 26.219 16.312 -6.383 1 29.55 564 GLY A N 1
ATOM 4498 C CA . GLY A 1 564 ? 26.859 16.203 -7.684 1 29.55 564 GLY A CA 1
ATOM 4499 C C . GLY A 1 564 ? 27.516 17.5 -8.133 1 29.55 564 GLY A C 1
ATOM 4500 O O . GLY A 1 564 ? 27.391 18.531 -7.465 1 29.55 564 GLY A O 1
ATOM 4501 N N . ALA A 1 565 ? 28.359 17.562 -9.094 1 28.39 565 ALA A N 1
ATOM 4502 C CA . ALA A 1 565 ? 29.156 18.703 -9.508 1 28.39 565 ALA A CA 1
ATOM 4503 C C . ALA A 1 565 ? 28.328 19.969 -9.586 1 28.39 565 ALA A C 1
ATOM 4505 O O . ALA A 1 565 ? 28.797 21.062 -9.266 1 28.39 565 ALA A O 1
ATOM 4506 N N . ASN A 1 566 ? 27.281 20.094 -10.359 1 29.12 566 ASN A N 1
ATOM 4507 C CA . ASN A 1 566 ? 26.688 21.375 -10.688 1 29.12 566 ASN A CA 1
ATOM 4508 C C . ASN A 1 566 ? 25.344 21.578 -10.008 1 29.12 566 ASN A C 1
ATOM 4510 O O . ASN A 1 566 ? 24.297 21.531 -10.664 1 29.12 566 ASN A O 1
ATOM 4514 N N . GLY A 1 567 ? 25.125 21.297 -8.609 1 29.17 567 GLY A N 1
ATOM 4515 C CA . GLY A 1 567 ? 24.188 21.766 -7.598 1 29.17 567 GLY A CA 1
ATOM 4516 C C . GLY A 1 567 ? 23.484 20.625 -6.887 1 29.17 567 GLY A C 1
ATOM 4517 O O . GLY A 1 567 ? 23.656 19.453 -7.238 1 29.17 567 GLY A O 1
ATOM 4518 N N . PRO A 1 568 ? 23.094 20.828 -5.504 1 28.88 568 PRO A N 1
ATOM 4519 C CA . PRO A 1 568 ? 22.547 19.859 -4.551 1 28.88 568 PRO A CA 1
ATOM 4520 C C . PRO A 1 568 ? 21.344 19.109 -5.102 1 28.88 568 PRO A C 1
ATOM 4522 O O . PRO A 1 568 ? 20.469 19.703 -5.73 1 28.88 568 PRO A O 1
ATOM 4525 N N . VAL A 1 569 ? 21.438 17.891 -5.414 1 30.55 569 VAL A N 1
ATOM 4526 C CA . VAL A 1 569 ? 20.422 16.984 -5.953 1 30.55 569 VAL A CA 1
ATOM 4527 C C . VAL A 1 569 ? 19.344 16.734 -4.906 1 30.55 569 VAL A C 1
ATOM 4529 O O . VAL A 1 569 ? 19.438 15.781 -4.125 1 30.55 569 VAL A O 1
ATOM 4532 N N . TRP A 1 570 ? 19.172 17.609 -3.844 1 30.16 570 TRP A N 1
ATOM 4533 C CA . TRP A 1 570 ? 18.375 17.297 -2.664 1 30.16 570 TRP A CA 1
ATOM 4534 C C . TRP A 1 570 ? 16.906 17.078 -3.041 1 30.16 570 TRP A C 1
ATOM 4536 O O . TRP A 1 570 ? 16.203 16.281 -2.408 1 30.16 570 TRP A O 1
ATOM 4546 N N . PHE A 1 571 ? 16.422 18.031 -3.691 1 29.34 571 PHE A N 1
ATOM 4547 C CA . PHE A 1 571 ? 14.969 18.188 -3.709 1 29.34 571 PHE A CA 1
ATOM 4548 C C . PHE A 1 571 ? 14.32 17.047 -4.496 1 29.34 571 PHE A C 1
ATOM 4550 O O . PHE A 1 571 ? 13.133 17.094 -4.801 1 29.34 571 PHE A O 1
ATOM 4557 N N . THR A 1 572 ? 15.07 16.078 -4.691 1 30.98 572 THR A N 1
ATOM 4558 C CA . THR A 1 572 ? 14.57 15.086 -5.633 1 30.98 572 THR A CA 1
ATOM 4559 C C . THR A 1 572 ? 13.445 14.258 -5.004 1 30.98 572 THR A C 1
ATOM 4561 O O . THR A 1 572 ? 12.602 13.711 -5.711 1 30.98 572 THR A O 1
ATOM 4564 N N . GLY A 1 573 ? 13.555 14.086 -3.777 1 29.84 573 GLY A N 1
ATOM 4565 C CA . GLY A 1 573 ? 12.578 13.172 -3.195 1 29.84 573 GLY A CA 1
ATOM 4566 C C . GLY A 1 573 ? 11.164 13.727 -3.205 1 29.84 573 GLY A C 1
ATOM 4567 O O . GLY A 1 573 ? 10.203 12.977 -3.348 1 29.84 573 GLY A O 1
ATOM 4568 N N . LEU A 1 574 ? 10.992 15.055 -2.779 1 27.22 574 LEU A N 1
ATOM 4569 C CA . LEU A 1 574 ? 9.633 15.578 -2.725 1 27.22 574 LEU A CA 1
ATOM 4570 C C . LEU A 1 574 ? 9.031 15.68 -4.125 1 27.22 574 LEU A C 1
ATOM 4572 O O . LEU A 1 574 ? 7.832 15.484 -4.305 1 27.22 574 LEU A O 1
ATOM 4576 N N . LEU A 1 575 ? 9.781 16.25 -5.078 1 29.89 575 LEU A N 1
ATOM 4577 C CA . LEU A 1 575 ? 9.211 16.641 -6.363 1 29.89 575 LEU A CA 1
ATOM 4578 C C . LEU A 1 575 ? 9.352 15.523 -7.383 1 29.89 575 LEU A C 1
ATOM 4580 O O . LEU A 1 575 ? 8.703 15.539 -8.43 1 29.89 575 LEU A O 1
ATOM 4584 N N . SER A 1 576 ? 10.391 14.789 -7.219 1 30.2 576 SER A N 1
ATOM 4585 C CA . SER A 1 576 ? 10.602 13.852 -8.32 1 30.2 576 SER A CA 1
ATOM 4586 C C . SER A 1 576 ? 9.43 12.883 -8.453 1 30.2 576 SER A C 1
ATOM 4588 O O . SER A 1 576 ? 9.008 12.562 -9.57 1 30.2 576 SER A O 1
ATOM 4590 N N . ASN A 1 577 ? 9.242 12.156 -7.359 1 31.28 577 ASN A N 1
ATOM 4591 C CA . ASN A 1 577 ? 8.117 11.234 -7.391 1 31.28 577 ASN A CA 1
ATOM 4592 C C . ASN A 1 577 ? 6.789 11.969 -7.223 1 31.28 577 ASN A C 1
ATOM 4594 O O . ASN A 1 577 ? 5.758 11.336 -6.98 1 31.28 577 ASN A O 1
ATOM 4598 N N . SER A 1 578 ? 6.934 13.344 -6.953 1 30.86 578 SER A N 1
ATOM 4599 C CA . SER A 1 578 ? 5.703 14.117 -6.852 1 30.86 578 SER A CA 1
ATOM 4600 C C . SER A 1 578 ? 5.156 14.477 -8.234 1 30.86 578 SER A C 1
ATOM 4602 O O . SER A 1 578 ? 5.887 14.422 -9.227 1 30.86 578 SER A O 1
ATOM 4604 N N . ALA A 1 579 ? 3.949 14.766 -8.273 1 31.28 579 ALA A N 1
ATOM 4605 C CA . ALA A 1 579 ? 3.156 15.203 -9.414 1 31.28 579 ALA A CA 1
ATOM 4606 C C . ALA A 1 579 ? 3.719 16.484 -10.016 1 31.28 579 ALA A C 1
ATOM 4608 O O . ALA A 1 579 ? 3.17 17.016 -10.984 1 31.28 579 ALA A O 1
ATOM 4609 N N . TRP A 1 580 ? 4.734 17.094 -9.336 1 29.17 580 TRP A N 1
ATOM 4610 C CA . TRP A 1 580 ? 4.949 18.469 -9.758 1 29.17 580 TRP A CA 1
ATOM 4611 C C . TRP A 1 580 ? 6.102 18.562 -10.75 1 29.17 580 TRP A C 1
ATOM 4613 O O . TRP A 1 580 ? 7.246 18.266 -10.414 1 29.17 580 TRP A O 1
ATOM 4623 N N . ASN A 1 581 ? 5.926 18.172 -11.922 1 29.31 581 ASN A N 1
ATOM 4624 C CA . ASN A 1 581 ? 6.863 18.328 -13.031 1 29.31 581 ASN A CA 1
ATOM 4625 C C . ASN A 1 581 ? 7.102 19.797 -13.367 1 29.31 581 ASN A C 1
ATOM 4627 O O . ASN A 1 581 ? 6.199 20.469 -13.859 1 29.31 581 ASN A O 1
ATOM 4631 N N . PHE A 1 582 ? 7.891 20.516 -12.648 1 27.59 582 PHE A N 1
ATOM 4632 C CA . PHE A 1 582 ? 8.133 21.922 -12.953 1 27.59 582 PHE A CA 1
ATOM 4633 C C . PHE A 1 582 ? 8.992 22.062 -14.211 1 27.59 582 PHE A C 1
ATOM 4635 O O . PHE A 1 582 ? 9.461 23.156 -14.523 1 27.59 582 PHE A O 1
ATOM 4642 N N . ASP A 1 583 ? 9.305 21.156 -14.945 1 28.41 583 ASP A N 1
ATOM 4643 C CA . ASP A 1 583 ? 10.266 21.375 -16.016 1 28.41 583 ASP A CA 1
ATOM 4644 C C . ASP A 1 583 ? 9.711 22.328 -17.078 1 28.41 583 ASP A C 1
ATOM 4646 O O . ASP A 1 583 ? 10.289 22.484 -18.156 1 28.41 583 ASP A O 1
ATOM 4650 N N . ASP A 1 584 ? 8.539 22.922 -16.922 1 25.22 584 ASP A N 1
ATOM 4651 C CA . ASP A 1 584 ? 8.047 23.672 -18.078 1 25.22 584 ASP A CA 1
ATOM 4652 C C . ASP A 1 584 ? 8.695 25.047 -18.156 1 25.22 584 ASP A C 1
ATOM 4654 O O . ASP A 1 584 ? 8.211 25.922 -18.875 1 25.22 584 ASP A O 1
ATOM 4658 N N . LEU A 1 585 ? 9.508 25.5 -17.203 1 23.23 585 LEU A N 1
ATOM 4659 C CA . LEU A 1 585 ? 9.867 26.891 -17.453 1 23.23 585 LEU A CA 1
ATOM 4660 C C . LEU A 1 585 ? 10.875 27 -18.594 1 23.23 585 LEU A C 1
ATOM 4662 O O . LEU A 1 585 ? 11.875 26.281 -18.609 1 23.23 585 LEU A O 1
ATOM 4666 N N . GLU A 1 586 ? 10.547 27.5 -19.734 1 21.66 586 GLU A N 1
ATOM 4667 C CA . GLU A 1 586 ? 11.219 27.984 -20.922 1 21.66 586 GLU A CA 1
ATOM 4668 C C . GLU A 1 586 ? 12.43 28.844 -20.578 1 21.66 586 GLU A C 1
ATOM 4670 O O . GLU A 1 586 ? 12.289 29.875 -19.906 1 21.66 586 GLU A O 1
ATOM 4675 N N . LEU A 1 587 ? 13.453 28.297 -20.219 1 21.7 587 LEU A N 1
ATOM 4676 C CA . LEU A 1 587 ? 14.617 29.188 -20.266 1 21.7 587 LEU A CA 1
ATOM 4677 C C . LEU A 1 587 ? 14.797 29.797 -21.641 1 21.7 587 LEU A C 1
ATOM 4679 O O . LEU A 1 587 ? 14.945 29.062 -22.641 1 21.7 587 LEU A O 1
ATOM 4683 N N . GLY A 1 588 ? 14.141 30.891 -22.062 1 18.75 588 GLY A N 1
ATOM 4684 C CA . GLY A 1 588 ? 14.68 31.875 -22.969 1 18.75 588 GLY A CA 1
ATOM 4685 C C . GLY A 1 588 ? 16.078 32.344 -22.609 1 18.75 588 GLY A C 1
ATOM 4686 O O . GLY A 1 588 ? 16.453 32.344 -21.438 1 18.75 588 GLY A O 1
ATOM 4687 N N . MET B 1 1 ? -52.594 18.125 -25.641 1 21.09 1 MET B N 1
ATOM 4688 C CA . MET B 1 1 ? -51.406 18.875 -26.062 1 21.09 1 MET B CA 1
ATOM 4689 C C . MET B 1 1 ? -50.125 18.172 -25.625 1 21.09 1 MET B C 1
ATOM 4691 O O . MET B 1 1 ? -49.031 18.719 -25.766 1 21.09 1 MET B O 1
ATOM 4695 N N . ARG B 1 2 ? -50.25 17.234 -24.922 1 28.5 2 ARG B N 1
ATOM 4696 C CA . ARG B 1 2 ? -49.406 16.531 -23.969 1 28.5 2 ARG B CA 1
ATOM 4697 C C . ARG B 1 2 ? -48.469 15.57 -24.688 1 28.5 2 ARG B C 1
ATOM 4699 O O . ARG B 1 2 ? -47.5 15.078 -24.109 1 28.5 2 ARG B O 1
ATOM 4706 N N . ASP B 1 3 ? -48.781 15.148 -25.984 1 29.23 3 ASP B N 1
ATOM 4707 C CA . ASP B 1 3 ? -48.406 13.977 -26.781 1 29.23 3 ASP B CA 1
ATOM 4708 C C . ASP B 1 3 ? -47.031 14.148 -27.422 1 29.23 3 ASP B C 1
ATOM 4710 O O . ASP B 1 3 ? -46.312 13.172 -27.625 1 29.23 3 ASP B O 1
ATOM 4714 N N . SER B 1 4 ? -46.781 15.281 -27.922 1 37.19 4 SER B N 1
ATOM 4715 C CA . SER B 1 4 ? -45.781 15.531 -28.953 1 37.19 4 SER B CA 1
ATOM 4716 C C . SER B 1 4 ? -44.375 15.469 -28.375 1 37.19 4 SER B C 1
ATOM 4718 O O . SER B 1 4 ? -43.406 15.312 -29.125 1 37.19 4 SER B O 1
ATOM 4720 N N . ARG B 1 5 ? -44.281 15.781 -27.141 1 36.66 5 ARG B N 1
ATOM 4721 C CA . ARG B 1 5 ? -42.969 16.062 -26.531 1 36.66 5 ARG B CA 1
ATOM 4722 C C . ARG B 1 5 ? -42.188 14.773 -26.328 1 36.66 5 ARG B C 1
ATOM 4724 O O . ARG B 1 5 ? -40.938 14.812 -26.25 1 36.66 5 ARG B O 1
ATOM 4731 N N . VAL B 1 6 ? -42.844 13.664 -26.266 1 36.91 6 VAL B N 1
ATOM 4732 C CA . VAL B 1 6 ? -42.344 12.352 -25.922 1 36.91 6 VAL B CA 1
ATOM 4733 C C . VAL B 1 6 ? -41.562 11.773 -27.094 1 36.91 6 VAL B C 1
ATOM 4735 O O . VAL B 1 6 ? -40.5 11.172 -26.922 1 36.91 6 VAL B O 1
ATOM 4738 N N . SER B 1 7 ? -42.094 12.047 -28.297 1 37.69 7 SER B N 1
ATOM 4739 C CA . SER B 1 7 ? -41.562 11.406 -29.484 1 37.69 7 SER B CA 1
ATOM 4740 C C . SER B 1 7 ? -40.156 11.953 -29.844 1 37.69 7 SER B C 1
ATOM 4742 O O . SER B 1 7 ? -39.312 11.219 -30.344 1 37.69 7 SER B O 1
ATOM 4744 N N . ASN B 1 8 ? -39.906 13.195 -29.594 1 41.22 8 ASN B N 1
ATOM 4745 C CA . ASN B 1 8 ? -38.688 13.852 -29.984 1 41.22 8 ASN B CA 1
ATOM 4746 C C . ASN B 1 8 ? -37.5 13.359 -29.156 1 41.22 8 ASN B C 1
ATOM 4748 O O . ASN B 1 8 ? -36.344 13.414 -29.609 1 41.22 8 ASN B O 1
ATOM 4752 N N . LEU B 1 9 ? -37.906 13.078 -27.906 1 40.62 9 LEU B N 1
ATOM 4753 C CA . LEU B 1 9 ? -36.875 12.586 -27 1 40.62 9 LEU B CA 1
ATOM 4754 C C . LEU B 1 9 ? -36.312 11.25 -27.469 1 40.62 9 LEU B C 1
ATOM 4756 O O . LEU B 1 9 ? -35.125 10.977 -27.328 1 40.62 9 LEU B O 1
ATOM 4760 N N . GLU B 1 10 ? -37.094 10.492 -28.078 1 37.56 10 GLU B N 1
ATOM 4761 C CA . GLU B 1 10 ? -36.781 9.156 -28.562 1 37.56 10 GLU B CA 1
ATOM 4762 C C . GLU B 1 10 ? -35.812 9.211 -29.719 1 37.56 10 GLU B C 1
ATOM 4764 O O . GLU B 1 10 ? -34.875 8.391 -29.781 1 37.56 10 GLU B O 1
ATOM 4769 N N . LYS B 1 11 ? -36 10.148 -30.672 1 44.06 11 LYS B N 1
ATOM 4770 C CA . LYS B 1 11 ? -35.094 10.156 -31.828 1 44.06 11 LYS B CA 1
ATOM 4771 C C . LYS B 1 11 ? -33.719 10.617 -31.453 1 44.06 11 LYS B C 1
ATOM 4773 O O . LYS B 1 11 ? -32.719 10.125 -32 1 44.06 11 LYS B O 1
ATOM 4778 N N . GLN B 1 12 ? -33.75 11.57 -30.391 1 39.94 12 GLN B N 1
ATOM 4779 C CA . GLN B 1 12 ? -32.406 12.023 -29.984 1 39.94 12 GLN B CA 1
ATOM 4780 C C . GLN B 1 12 ? -31.594 10.875 -29.406 1 39.94 12 GLN B C 1
ATOM 4782 O O . GLN B 1 12 ? -30.391 10.797 -29.641 1 39.94 12 GLN B O 1
ATOM 4787 N N . ILE B 1 13 ? -32.312 10.016 -28.719 1 41.66 13 ILE B N 1
ATOM 4788 C CA . ILE B 1 13 ? -31.656 8.82 -28.172 1 41.66 13 ILE B CA 1
ATOM 4789 C C . ILE B 1 13 ? -31.188 7.934 -29.328 1 41.66 13 ILE B C 1
ATOM 4791 O O . ILE B 1 13 ? -30.078 7.395 -29.281 1 41.66 13 ILE B O 1
ATOM 4795 N N . GLU B 1 14 ? -32.031 7.832 -30.375 1 41.31 14 GLU B N 1
ATOM 4796 C CA . GLU B 1 14 ? -31.625 6.988 -31.5 1 41.31 14 GLU B CA 1
ATOM 4797 C C . GLU B 1 14 ? -30.438 7.594 -32.25 1 41.31 14 GLU B C 1
ATOM 4799 O O . GLU B 1 14 ? -29.531 6.875 -32.656 1 41.31 14 GLU B O 1
ATOM 4804 N N . THR B 1 15 ? -30.5 8.961 -32.438 1 42.94 15 THR B N 1
ATOM 4805 C CA . THR B 1 15 ? -29.406 9.547 -33.188 1 42.94 15 THR B CA 1
ATOM 4806 C C . THR B 1 15 ? -28.094 9.398 -32.406 1 42.94 15 THR B C 1
ATOM 4808 O O . THR B 1 15 ? -27.047 9.133 -33 1 42.94 15 THR B O 1
ATOM 4811 N N . LEU B 1 16 ? -28.281 9.742 -31.016 1 38.16 16 LEU B N 1
ATOM 4812 C CA . LEU B 1 16 ? -27.062 9.469 -30.25 1 38.16 16 LEU B CA 1
ATOM 4813 C C . LEU B 1 16 ? -26.703 7.992 -30.312 1 38.16 16 LEU B C 1
ATOM 4815 O O . LEU B 1 16 ? -25.531 7.633 -30.422 1 38.16 16 LEU B O 1
ATOM 4819 N N . THR B 1 17 ? -27.688 7.184 -30.234 1 35.66 17 THR B N 1
ATOM 4820 C CA . THR B 1 17 ? -27.516 5.75 -30.438 1 35.66 17 THR B CA 1
ATOM 4821 C C . THR B 1 17 ? -27.125 5.457 -31.891 1 35.66 17 THR B C 1
ATOM 4823 O O . THR B 1 17 ? -26.25 4.621 -32.125 1 35.66 17 THR B O 1
ATOM 4826 N N . ALA B 1 18 ? -27.859 6.047 -32.781 1 37.78 18 ALA B N 1
ATOM 4827 C CA . ALA B 1 18 ? -27.469 5.797 -34.188 1 37.78 18 ALA B CA 1
ATOM 4828 C C . ALA B 1 18 ? -26.109 6.414 -34.469 1 37.78 18 ALA B C 1
ATOM 4830 O O . ALA B 1 18 ? -25.312 5.855 -35.25 1 37.78 18 ALA B O 1
ATOM 4831 N N . ALA B 1 19 ? -25.922 7.789 -34 1 32.97 19 ALA B N 1
ATOM 4832 C CA . ALA B 1 19 ? -24.578 8.305 -34.219 1 32.97 19 ALA B CA 1
ATOM 4833 C C . ALA B 1 19 ? -23.516 7.371 -33.625 1 32.97 19 ALA B C 1
ATOM 4835 O O . ALA B 1 19 ? -22.406 7.277 -34.156 1 32.97 19 ALA B O 1
ATOM 4836 N N . LEU B 1 20 ? -23.828 6.816 -32.375 1 29.77 20 LEU B N 1
ATOM 4837 C CA . LEU B 1 20 ? -23.062 5.66 -31.938 1 29.77 20 LEU B CA 1
ATOM 4838 C C . LEU B 1 20 ? -23.203 4.5 -32.938 1 29.77 20 LEU B C 1
ATOM 4840 O O . LEU B 1 20 ? -22.25 3.754 -33.156 1 29.77 20 LEU B O 1
ATOM 4844 N N . GLU B 1 21 ? -24.484 4.266 -33.219 1 30.5 21 GLU B N 1
ATOM 4845 C CA . GLU B 1 21 ? -24.719 3.184 -34.156 1 30.5 21 GLU B CA 1
ATOM 4846 C C . GLU B 1 21 ? -24.281 3.586 -35.562 1 30.5 21 GLU B C 1
ATOM 4848 O O . GLU B 1 21 ? -24.047 2.729 -36.438 1 30.5 21 GLU B O 1
ATOM 4853 N N . GLY B 1 22 ? -24.75 4.949 -35.938 1 29.47 22 GLY B N 1
ATOM 4854 C CA . GLY B 1 22 ? -24.422 5.297 -37.312 1 29.47 22 GLY B CA 1
ATOM 4855 C C . GLY B 1 22 ? -22.969 5.062 -37.656 1 29.47 22 GLY B C 1
ATOM 4856 O O . GLY B 1 22 ? -22.578 5.203 -38.812 1 29.47 22 GLY B O 1
ATOM 4857 N N . GLN B 1 23 ? -22.031 5.488 -36.656 1 26.09 23 GLN B N 1
ATOM 4858 C CA . GLN B 1 23 ? -20.719 5.301 -37.25 1 26.09 23 GLN B CA 1
ATOM 4859 C C . GLN B 1 23 ? -20.578 3.891 -37.812 1 26.09 23 GLN B C 1
ATOM 4861 O O . GLN B 1 23 ? -19.547 3.561 -38.406 1 26.09 23 GLN B O 1
ATOM 4866 N N . ASN B 1 24 ? -21.484 3.037 -37.281 1 25.47 24 ASN B N 1
ATOM 4867 C CA . ASN B 1 24 ? -21.344 1.712 -37.875 1 25.47 24 ASN B CA 1
ATOM 4868 C C . ASN B 1 24 ? -21.906 1.681 -39.312 1 25.47 24 ASN B C 1
ATOM 4870 O O . ASN B 1 24 ? -22.016 0.612 -39.906 1 25.47 24 ASN B O 1
ATOM 4874 N N . GLN B 1 25 ? -22.969 2.453 -39.469 1 23.58 25 GLN B N 1
ATOM 4875 C CA . GLN B 1 25 ? -23.672 1.997 -40.688 1 23.58 25 GLN B CA 1
ATOM 4876 C C . GLN B 1 25 ? -22.781 2.123 -41.906 1 23.58 25 GLN B C 1
ATOM 4878 O O . GLN B 1 25 ? -23.031 1.469 -42.938 1 23.58 25 GLN B O 1
ATOM 4883 N N . GLY B 1 26 ? -22.484 3.43 -42.281 1 20.45 26 GLY B N 1
ATOM 4884 C CA . GLY B 1 26 ? -22.641 3.857 -43.656 1 20.45 26 GLY B CA 1
ATOM 4885 C C . GLY B 1 26 ? -21.828 3.039 -44.656 1 20.45 26 GLY B C 1
ATOM 4886 O O . GLY B 1 26 ? -22.344 2.602 -45.688 1 20.45 26 GLY B O 1
ATOM 4887 N N . THR B 1 27 ? -20.578 3.502 -44.812 1 20.59 27 THR B N 1
ATOM 4888 C CA . THR B 1 27 ? -19.938 3.467 -46.125 1 20.59 27 THR B CA 1
ATOM 4889 C C . THR B 1 27 ? -19.609 2.033 -46.531 1 20.59 27 THR B C 1
ATOM 4891 O O . THR B 1 27 ? -18.844 1.352 -45.812 1 20.59 27 THR B O 1
ATOM 4894 N N . SER B 1 28 ? -20.531 1.329 -47.031 1 20.09 28 SER B N 1
ATOM 4895 C CA . SER B 1 28 ? -20.5 0.107 -47.812 1 20.09 28 SER B CA 1
ATOM 4896 C C . SER B 1 28 ? -19.328 0.107 -48.812 1 20.09 28 SER B C 1
ATOM 4898 O O . SER B 1 28 ? -19.406 -0.49 -49.875 1 20.09 28 SER B O 1
ATOM 4900 N N . ALA B 1 29 ? -18.484 1.174 -48.688 1 20.19 29 ALA B N 1
ATOM 4901 C CA . ALA B 1 29 ? -17.672 1.287 -49.906 1 20.19 29 ALA B CA 1
ATOM 4902 C C . ALA B 1 29 ? -17.125 -0.076 -50.312 1 20.19 29 ALA B C 1
ATOM 4904 O O . ALA B 1 29 ? -16.688 -0.869 -49.5 1 20.19 29 ALA B O 1
ATOM 4905 N N . THR B 1 30 ? -17.609 -0.495 -51.469 1 17.72 30 THR B N 1
ATOM 4906 C CA . THR B 1 30 ? -17.359 -1.633 -52.344 1 17.72 30 THR B CA 1
ATOM 4907 C C . THR B 1 30 ? -15.859 -1.945 -52.406 1 17.72 30 THR B C 1
ATOM 4909 O O . THR B 1 30 ? -15.055 -1.095 -52.781 1 17.72 30 THR B O 1
ATOM 4912 N N . SER B 1 31 ? -15.445 -2.615 -51.469 1 18.47 31 SER B N 1
ATOM 4913 C CA . SER B 1 31 ? -14.07 -3.084 -51.438 1 18.47 31 SER B CA 1
ATOM 4914 C C . SER B 1 31 ? -13.656 -3.674 -52.781 1 18.47 31 SER B C 1
ATOM 4916 O O . SER B 1 31 ? -14.141 -4.734 -53.156 1 18.47 31 SER B O 1
ATOM 4918 N N . PRO B 1 32 ? -13.641 -2.75 -53.781 1 18.7 32 PRO B N 1
ATOM 4919 C CA . PRO B 1 32 ? -13.344 -3.486 -55 1 18.7 32 PRO B CA 1
ATOM 4920 C C . PRO B 1 32 ? -12.258 -4.543 -54.812 1 18.7 32 PRO B C 1
ATOM 4922 O O . PRO B 1 32 ? -11.453 -4.445 -53.875 1 18.7 32 PRO B O 1
ATOM 4925 N N . THR B 1 33 ? -12.531 -5.711 -55.281 1 17.95 33 THR B N 1
ATOM 4926 C CA . THR B 1 33 ? -11.773 -6.957 -55.312 1 17.95 33 THR B CA 1
ATOM 4927 C C . THR B 1 33 ? -10.398 -6.742 -55.938 1 17.95 33 THR B C 1
ATOM 4929 O O . THR B 1 33 ? -9.648 -7.699 -56.156 1 17.95 33 THR B O 1
ATOM 4932 N N . HIS B 1 34 ? -9.922 -5.367 -56.062 1 17.56 34 HIS B N 1
ATOM 4933 C CA . HIS B 1 34 ? -8.945 -5.367 -57.125 1 17.56 34 HIS B CA 1
ATOM 4934 C C . HIS B 1 34 ? -7.855 -6.406 -56.875 1 17.56 34 HIS B C 1
ATOM 4936 O O . HIS B 1 34 ? -7.523 -6.707 -55.75 1 17.56 34 HIS B O 1
ATOM 4942 N N . ASP B 1 35 ? -7.512 -7.121 -57.969 1 17.44 35 ASP B N 1
ATOM 4943 C CA . ASP B 1 35 ? -6.621 -8.188 -58.406 1 17.44 35 ASP B CA 1
ATOM 4944 C C . ASP B 1 35 ? -5.172 -7.883 -58.031 1 17.44 35 ASP B C 1
ATOM 4946 O O . ASP B 1 35 ? -4.648 -6.812 -58.375 1 17.44 35 ASP B O 1
ATOM 4950 N N . LEU B 1 36 ? -4.855 -8.328 -56.812 1 18.06 36 LEU B N 1
ATOM 4951 C CA . LEU B 1 36 ? -3.5 -8.141 -56.312 1 18.06 36 LEU B CA 1
ATOM 4952 C C . LEU B 1 36 ? -2.473 -8.469 -57.406 1 18.06 36 LEU B C 1
ATOM 4954 O O . LEU B 1 36 ? -1.877 -9.555 -57.375 1 18.06 36 LEU B O 1
ATOM 4958 N N . GLY B 1 37 ? -2.617 -8 -58.625 1 16.09 37 GLY B N 1
ATOM 4959 C CA . GLY B 1 37 ? -1.64 -8.68 -59.469 1 16.09 37 GLY B CA 1
ATOM 4960 C C . GLY B 1 37 ? -0.227 -8.594 -58.938 1 16.09 37 GLY B C 1
ATOM 4961 O O . GLY B 1 37 ? 0.174 -7.562 -58.375 1 16.09 37 GLY B O 1
ATOM 4962 N N . LEU B 1 38 ? 0.264 -9.727 -58.469 1 17.02 38 LEU B N 1
ATOM 4963 C CA . LEU B 1 38 ? 1.604 -10.062 -58 1 17.02 38 LEU B CA 1
ATOM 4964 C C . LEU B 1 38 ? 2.664 -9.523 -58.938 1 17.02 38 LEU B C 1
ATOM 4966 O O . LEU B 1 38 ? 3.844 -9.859 -58.844 1 17.02 38 LEU B O 1
ATOM 4970 N N . ALA B 1 39 ? 2.494 -8.547 -59.844 1 16.92 39 ALA B N 1
ATOM 4971 C CA . ALA B 1 39 ? 3.471 -8.82 -60.906 1 16.92 39 ALA B CA 1
ATOM 4972 C C . ALA B 1 39 ? 4.895 -8.766 -60.344 1 16.92 39 ALA B C 1
ATOM 4974 O O . ALA B 1 39 ? 5.164 -8.07 -59.375 1 16.92 39 ALA B O 1
ATOM 4975 N N . ASN B 1 40 ? 5.824 -9.641 -60.844 1 16.33 40 ASN B N 1
ATOM 4976 C CA . ASN B 1 40 ? 7.16 -10.219 -60.75 1 16.33 40 ASN B CA 1
ATOM 4977 C C . ASN B 1 40 ? 8.242 -9.156 -60.906 1 16.33 40 ASN B C 1
ATOM 4979 O O . ASN B 1 40 ? 9.438 -9.453 -60.781 1 16.33 40 ASN B O 1
ATOM 4983 N N . SER B 1 41 ? 7.93 -7.777 -61.188 1 16.38 41 SER B N 1
ATOM 4984 C CA . SER B 1 41 ? 8.977 -7.398 -62.156 1 16.38 41 SER B CA 1
ATOM 4985 C C . SER B 1 41 ? 10.328 -7.266 -61.469 1 16.38 41 SER B C 1
ATOM 4987 O O . SER B 1 41 ? 10.391 -6.977 -60.25 1 16.38 41 SER B O 1
ATOM 4989 N N . LYS B 1 42 ? 11.492 -7.301 -62.25 1 16.22 42 LYS B N 1
ATOM 4990 C CA . LYS B 1 42 ? 12.906 -7.66 -62.375 1 16.22 42 LYS B CA 1
ATOM 4991 C C . LYS B 1 42 ? 13.797 -6.578 -61.781 1 16.22 42 LYS B C 1
ATOM 4993 O O . LYS B 1 42 ? 14.805 -6.883 -61.125 1 16.22 42 LYS B O 1
ATOM 4998 N N . PRO B 1 43 ? 13.539 -5.074 -61.75 1 16.55 43 PRO B N 1
ATOM 4999 C CA . PRO B 1 43 ? 14.766 -4.57 -62.375 1 16.55 43 PRO B CA 1
ATOM 5000 C C . PRO B 1 43 ? 15.945 -4.52 -61.406 1 16.55 43 PRO B C 1
ATOM 5002 O O . PRO B 1 43 ? 15.75 -4.5 -60.188 1 16.55 43 PRO B O 1
ATOM 5005 N N . SER B 1 44 ? 17.297 -4.332 -61.844 1 16.25 44 SER B N 1
ATOM 5006 C CA . SER B 1 44 ? 18.734 -4.582 -61.719 1 16.25 44 SER B CA 1
ATOM 5007 C C . SER B 1 44 ? 19.422 -3.479 -60.906 1 16.25 44 SER B C 1
ATOM 5009 O O . SER B 1 44 ? 20.531 -3.664 -60.406 1 16.25 44 SER B O 1
ATOM 5011 N N . PRO B 1 45 ? 18.828 -2.225 -60.562 1 15.96 45 PRO B N 1
ATOM 5012 C CA . PRO B 1 45 ? 19.875 -1.273 -60.906 1 15.96 45 PRO B CA 1
ATOM 5013 C C . PRO B 1 45 ? 21.094 -1.366 -59.969 1 15.96 45 PRO B C 1
ATOM 5015 O O . PRO B 1 45 ? 20.984 -1.903 -58.875 1 15.96 45 PRO B O 1
ATOM 5018 N N . ALA B 1 46 ? 22.156 -0.294 -60.156 1 16.81 46 ALA B N 1
ATOM 5019 C CA . ALA B 1 46 ? 23.594 -0.112 -60.281 1 16.81 46 ALA B CA 1
ATOM 5020 C C . ALA B 1 46 ? 24.203 0.235 -58.906 1 16.81 46 ALA B C 1
ATOM 5022 O O . ALA B 1 46 ? 23.516 0.723 -58.031 1 16.81 46 ALA B O 1
ATOM 5023 N N . VAL B 1 47 ? 25.531 0.036 -58.719 1 16.47 47 VAL B N 1
ATOM 5024 C CA . VAL B 1 47 ? 26.719 -0.269 -57.938 1 16.47 47 VAL B CA 1
ATOM 5025 C C . VAL B 1 47 ? 27.25 1.005 -57.25 1 16.47 47 VAL B C 1
ATOM 5027 O O . VAL B 1 47 ? 28.078 0.944 -56.344 1 16.47 47 VAL B O 1
ATOM 5030 N N . LEU B 1 48 ? 26.609 2.379 -57.375 1 15.86 48 LEU B N 1
ATOM 5031 C CA . LEU B 1 48 ? 27.688 3.354 -57.5 1 15.86 48 LEU B CA 1
ATOM 5032 C C . LEU B 1 48 ? 28.484 3.469 -56.219 1 15.86 48 LEU B C 1
ATOM 5034 O O . LEU B 1 48 ? 27.938 3.324 -55.125 1 15.86 48 LEU B O 1
ATOM 5038 N N . THR B 1 49 ? 29.906 3.684 -56.281 1 16.39 49 THR B N 1
ATOM 5039 C CA . THR B 1 49 ? 31.25 3.547 -55.75 1 16.39 49 THR B CA 1
ATOM 5040 C C . THR B 1 49 ? 31.609 4.734 -54.844 1 16.39 49 THR B C 1
ATOM 5042 O O . THR B 1 49 ? 32.625 4.73 -54.188 1 16.39 49 THR B O 1
ATOM 5045 N N . PRO B 1 50 ? 30.719 5.805 -54.531 1 16.41 50 PRO B N 1
ATOM 5046 C CA . PRO B 1 50 ? 31.594 6.988 -54.531 1 16.41 50 PRO B CA 1
ATOM 5047 C C . PRO B 1 50 ? 32.562 7.008 -53.375 1 16.41 50 PRO B C 1
ATOM 5049 O O . PRO B 1 50 ? 32.281 6.453 -52.312 1 16.41 50 PRO B O 1
ATOM 5052 N N . GLU B 1 51 ? 33.875 7.613 -53.5 1 16.5 51 GLU B N 1
ATOM 5053 C CA . GLU B 1 51 ? 35.281 7.699 -53.094 1 16.5 51 GLU B CA 1
ATOM 5054 C C . GLU B 1 51 ? 35.5 8.766 -52.031 1 16.5 51 GLU B C 1
ATOM 5056 O O . GLU B 1 51 ? 36.625 9.008 -51.625 1 16.5 51 GLU B O 1
ATOM 5061 N N . SER B 1 52 ? 34.5 9.281 -51.312 1 16.2 52 SER B N 1
ATOM 5062 C CA . SER B 1 52 ? 34.906 10.633 -50.938 1 16.2 52 SER B CA 1
ATOM 5063 C C . SER B 1 52 ? 36.125 10.617 -50.031 1 16.2 52 SER B C 1
ATOM 5065 O O . SER B 1 52 ? 36.25 9.734 -49.188 1 16.2 52 SER B O 1
ATOM 5067 N N . PRO B 1 53 ? 36.906 11.766 -50.062 1 16.62 53 PRO B N 1
ATOM 5068 C CA . PRO B 1 53 ? 38.312 12.109 -49.844 1 16.62 53 PRO B CA 1
ATOM 5069 C C . PRO B 1 53 ? 38.656 12.312 -48.375 1 16.62 53 PRO B C 1
ATOM 5071 O O . PRO B 1 53 ? 37.781 12.555 -47.562 1 16.62 53 PRO B O 1
ATOM 5074 N N . ALA B 1 54 ? 40 12.328 -47.938 1 15.97 54 ALA B N 1
ATOM 5075 C CA . ALA B 1 54 ? 41.031 11.984 -46.938 1 15.97 54 ALA B CA 1
ATOM 5076 C C . ALA B 1 54 ? 41.312 13.148 -46 1 15.97 54 ALA B C 1
ATOM 5078 O O . ALA B 1 54 ? 42.031 13.008 -45.031 1 15.97 54 ALA B O 1
ATOM 5079 N N . ALA B 1 55 ? 40.812 14.445 -46.188 1 15.32 55 ALA B N 1
ATOM 5080 C CA . ALA B 1 55 ? 41.938 15.359 -46 1 15.32 55 ALA B CA 1
ATOM 5081 C C . ALA B 1 55 ? 42.312 15.477 -44.531 1 15.32 55 ALA B C 1
ATOM 5083 O O . ALA B 1 55 ? 41.5 15.133 -43.656 1 15.32 55 ALA B O 1
ATOM 5084 N N . GLN B 1 56 ? 42.844 16.781 -44.031 1 15.69 56 GLN B N 1
ATOM 5085 C CA . GLN B 1 56 ? 44.062 17.344 -43.5 1 15.69 56 GLN B CA 1
ATOM 5086 C C . GLN B 1 56 ? 43.938 17.625 -42 1 15.69 56 GLN B C 1
ATOM 5088 O O . GLN B 1 56 ? 42.875 18 -41.531 1 15.69 56 GLN B O 1
ATOM 5093 N N . ALA B 1 57 ? 45.062 17.625 -41.062 1 15.79 57 ALA B N 1
ATOM 5094 C CA . ALA B 1 57 ? 45.75 17.25 -39.844 1 15.79 57 ALA B CA 1
ATOM 5095 C C . ALA B 1 57 ? 45.75 18.406 -38.844 1 15.79 57 ALA B C 1
ATOM 5097 O O . ALA B 1 57 ? 46.031 18.203 -37.656 1 15.79 57 ALA B O 1
ATOM 5098 N N . GLY B 1 58 ? 45.562 19.734 -39.094 1 15.25 58 GLY B N 1
ATOM 5099 C CA . GLY B 1 58 ? 46.688 20.453 -38.5 1 15.25 58 GLY B CA 1
ATOM 5100 C C . GLY B 1 58 ? 46.531 20.641 -37 1 15.25 58 GLY B C 1
ATOM 5101 O O . GLY B 1 58 ? 45.844 19.859 -36.312 1 15.25 58 GLY B O 1
ATOM 5102 N N . GLU B 1 59 ? 46.469 21.969 -36.375 1 16.52 59 GLU B N 1
ATOM 5103 C CA . GLU B 1 59 ? 47.438 22.688 -35.562 1 16.52 59 GLU B CA 1
ATOM 5104 C C . GLU B 1 59 ? 47.094 22.625 -34.062 1 16.52 59 GLU B C 1
ATOM 5106 O O . GLU B 1 59 ? 45.969 22.297 -33.719 1 16.52 59 GLU B O 1
ATOM 5111 N N . HIS B 1 60 ? 47.656 23.609 -33.094 1 16.88 60 HIS B N 1
ATOM 5112 C CA . HIS B 1 60 ? 48.594 23.766 -31.984 1 16.88 60 HIS B CA 1
ATOM 5113 C C . HIS B 1 60 ? 47.844 24.109 -30.703 1 16.88 60 HIS B C 1
ATOM 5115 O O . HIS B 1 60 ? 48.469 24.156 -29.625 1 16.88 60 HIS B O 1
ATOM 5121 N N . GLU B 1 61 ? 46.562 24.453 -30.688 1 17.72 61 GLU B N 1
ATOM 5122 C CA . GLU B 1 61 ? 46.375 25.531 -29.719 1 17.72 61 GLU B CA 1
ATOM 5123 C C . GLU B 1 61 ? 46.625 25.047 -28.297 1 17.72 61 GLU B C 1
ATOM 5125 O O . GLU B 1 61 ? 46.281 23.906 -27.969 1 17.72 61 GLU B O 1
ATOM 5130 N N . GLY B 1 62 ? 47.25 25.859 -27.391 1 17.86 62 GLY B N 1
ATOM 5131 C CA . GLY B 1 62 ? 48.031 25.969 -26.156 1 17.86 62 GLY B CA 1
ATOM 5132 C C . GLY B 1 62 ? 47.156 25.734 -24.906 1 17.86 62 GLY B C 1
ATOM 5133 O O . GLY B 1 62 ? 46.062 26.266 -24.812 1 17.86 62 GLY B O 1
ATOM 5134 N N . ALA B 1 63 ? 47.438 24.734 -24.047 1 18.16 63 ALA B N 1
ATOM 5135 C CA . ALA B 1 63 ? 46.875 23.859 -23.016 1 18.16 63 ALA B CA 1
ATOM 5136 C C . ALA B 1 63 ? 46.844 24.578 -21.672 1 18.16 63 ALA B C 1
ATOM 5138 O O . ALA B 1 63 ? 47.875 24.641 -20.969 1 18.16 63 ALA B O 1
ATOM 5139 N N . MET B 1 64 ? 46.375 25.844 -21.641 1 18.44 64 MET B N 1
ATOM 5140 C CA . MET B 1 64 ? 46.688 26.547 -20.406 1 18.44 64 MET B CA 1
ATOM 5141 C C . MET B 1 64 ? 46.25 25.734 -19.188 1 18.44 64 MET B C 1
ATOM 5143 O O . MET B 1 64 ? 45.156 25.125 -19.188 1 18.44 64 MET B O 1
ATOM 5147 N N . ASN B 1 65 ? 47.188 25.391 -18.188 1 17.61 65 ASN B N 1
ATOM 5148 C CA . ASN B 1 65 ? 47.5 24.578 -17.031 1 17.61 65 ASN B CA 1
ATOM 5149 C C . ASN B 1 65 ? 46.625 24.922 -15.836 1 17.61 65 ASN B C 1
ATOM 5151 O O . ASN B 1 65 ? 46.906 25.875 -15.102 1 17.61 65 ASN B O 1
ATOM 5155 N N . HIS B 1 66 ? 45.438 25.266 -16.062 1 19.88 66 HIS B N 1
ATOM 5156 C CA . HIS B 1 66 ? 44.812 25.828 -14.859 1 19.88 66 HIS B CA 1
ATOM 5157 C C . HIS B 1 66 ? 45 24.906 -13.664 1 19.88 66 HIS B C 1
ATOM 5159 O O . HIS B 1 66 ? 44.781 23.703 -13.773 1 19.88 66 HIS B O 1
ATOM 5165 N N . PRO B 1 67 ? 45.875 25.281 -12.719 1 19.86 67 PRO B N 1
ATOM 5166 C CA . PRO B 1 67 ? 46.344 24.547 -11.555 1 19.86 67 PRO B CA 1
ATOM 5167 C C . PRO B 1 67 ? 45.219 23.953 -10.734 1 19.86 67 PRO B C 1
ATOM 5169 O O . PRO B 1 67 ? 44.25 24.641 -10.438 1 19.86 67 PRO B O 1
ATOM 5172 N N . CYS B 1 68 ? 44.906 22.719 -10.969 1 20.31 68 CYS B N 1
ATOM 5173 C CA . CYS B 1 68 ? 43.938 21.766 -10.516 1 20.31 68 CYS B CA 1
ATOM 5174 C C . CYS B 1 68 ? 43.969 21.594 -9 1 20.31 68 CYS B C 1
ATOM 5176 O O . CYS B 1 68 ? 44.969 21.109 -8.461 1 20.31 68 CYS B O 1
ATOM 5178 N N . LEU B 1 69 ? 43.562 22.75 -8.375 1 22.48 69 LEU B N 1
ATOM 5179 C CA . LEU B 1 69 ? 43.594 22.719 -6.914 1 22.48 69 LEU B CA 1
ATOM 5180 C C . LEU B 1 69 ? 43.375 21.297 -6.391 1 22.48 69 LEU B C 1
ATOM 5182 O O . LEU B 1 69 ? 42.625 20.531 -6.965 1 22.48 69 LEU B O 1
ATOM 5186 N N . SER B 1 70 ? 44.344 20.875 -5.621 1 21.19 70 SER B N 1
ATOM 5187 C CA . SER B 1 70 ? 44.75 19.625 -5.008 1 21.19 70 SER B CA 1
ATOM 5188 C C . SER B 1 70 ? 43.562 18.922 -4.363 1 21.19 70 SER B C 1
ATOM 5190 O O . SER B 1 70 ? 42.875 19.484 -3.502 1 21.19 70 SER B O 1
ATOM 5192 N N . GLN B 1 71 ? 42.938 18.219 -5.059 1 22.33 71 GLN B N 1
ATOM 5193 C CA . GLN B 1 71 ? 41.844 17.25 -4.828 1 22.33 71 GLN B CA 1
ATOM 5194 C C . GLN B 1 71 ? 42.156 16.359 -3.633 1 22.33 71 GLN B C 1
ATOM 5196 O O . GLN B 1 71 ? 43.062 15.5 -3.709 1 22.33 71 GLN B O 1
ATOM 5201 N N . HIS B 1 72 ? 42.375 17.109 -2.48 1 23.55 72 HIS B N 1
ATOM 5202 C CA . HIS B 1 72 ? 42.75 16.203 -1.406 1 23.55 72 HIS B CA 1
ATOM 5203 C C . HIS B 1 72 ? 42.062 14.852 -1.546 1 23.55 72 HIS B C 1
ATOM 5205 O O . HIS B 1 72 ? 40.844 14.797 -1.65 1 23.55 72 HIS B O 1
ATOM 5211 N N . GLN B 1 73 ? 42.688 14 -2.16 1 23.81 73 GLN B N 1
ATOM 5212 C CA . GLN B 1 73 ? 42.5 12.57 -2.387 1 23.81 73 GLN B CA 1
ATOM 5213 C C . GLN B 1 73 ? 42.062 11.859 -1.11 1 23.81 73 GLN B C 1
ATOM 5215 O O . GLN B 1 73 ? 42.781 11.875 -0.106 1 23.81 73 GLN B O 1
ATOM 5220 N N . ARG B 1 74 ? 40.844 12.039 -0.805 1 26.23 74 ARG B N 1
ATOM 5221 C CA . ARG B 1 74 ? 40.5 11.234 0.361 1 26.23 74 ARG B CA 1
ATOM 5222 C C . ARG B 1 74 ? 41.188 9.883 0.339 1 26.23 74 ARG B C 1
ATOM 5224 O O . ARG B 1 74 ? 41.375 9.281 -0.723 1 26.23 74 ARG B O 1
ATOM 5231 N N . PRO B 1 75 ? 42.062 9.695 1.216 1 27.52 75 PRO B N 1
ATOM 5232 C CA . PRO B 1 75 ? 42.875 8.461 1.11 1 27.52 75 PRO B CA 1
ATOM 5233 C C . PRO B 1 75 ? 42.031 7.281 0.596 1 27.52 75 PRO B C 1
ATOM 5235 O O . PRO B 1 75 ? 40.812 7.266 0.741 1 27.52 75 PRO B O 1
ATOM 5238 N N . PRO B 1 76 ? 42.531 6.582 -0.341 1 25.55 76 PRO B N 1
ATOM 5239 C CA . PRO B 1 76 ? 41.906 5.363 -0.882 1 25.55 76 PRO B CA 1
ATOM 5240 C C . PRO B 1 76 ? 41.344 4.453 0.205 1 25.55 76 PRO B C 1
ATOM 5242 O O . PRO B 1 76 ? 41.969 4.297 1.266 1 25.55 76 PRO B O 1
ATOM 5245 N N . ARG B 1 77 ? 40.156 4.477 0.409 1 27.53 77 ARG B N 1
ATOM 5246 C CA . ARG B 1 77 ? 39.625 3.502 1.36 1 27.53 77 ARG B CA 1
ATOM 5247 C C . ARG B 1 77 ? 40.375 2.174 1.252 1 27.53 77 ARG B C 1
ATOM 5249 O O . ARG B 1 77 ? 40.625 1.686 0.148 1 27.53 77 ARG B O 1
ATOM 5256 N N . GLN B 1 78 ? 41.344 1.985 2.072 1 28.22 78 GLN B N 1
ATOM 5257 C CA . GLN B 1 78 ? 42.031 0.708 2.029 1 28.22 78 GLN B CA 1
ATOM 5258 C C . GLN B 1 78 ? 41.125 -0.402 1.507 1 28.22 78 GLN B C 1
ATOM 5260 O O . GLN B 1 78 ? 39.906 -0.39 1.754 1 28.22 78 GLN B O 1
ATOM 5265 N N . PRO B 1 79 ? 41.469 -1.044 0.383 1 27.73 79 PRO B N 1
ATOM 5266 C CA . PRO B 1 79 ? 40.719 -2.227 -0.015 1 27.73 79 PRO B CA 1
ATOM 5267 C C . PRO B 1 79 ? 40.219 -3.031 1.181 1 27.73 79 PRO B C 1
ATOM 5269 O O . PRO B 1 79 ? 40.938 -3.211 2.16 1 27.73 79 PRO B O 1
ATOM 5272 N N . ALA B 1 80 ? 39.094 -2.926 1.635 1 29.98 80 ALA B N 1
ATOM 5273 C CA . ALA B 1 80 ? 38.75 -3.9 2.666 1 29.98 80 ALA B CA 1
ATOM 5274 C C . ALA B 1 80 ? 39.531 -5.195 2.482 1 29.98 80 ALA B C 1
ATOM 5276 O O . ALA B 1 80 ? 39.875 -5.57 1.356 1 29.98 80 ALA B O 1
ATOM 5277 N N . SER B 1 81 ? 40.375 -5.523 3.256 1 30.27 81 SER B N 1
ATOM 5278 C CA . SER B 1 81 ? 41.094 -6.781 3.137 1 30.27 81 SER B CA 1
ATOM 5279 C C . SER B 1 81 ? 40.312 -7.801 2.326 1 30.27 81 SER B C 1
ATOM 5281 O O . SER B 1 81 ? 39.062 -7.777 2.318 1 30.27 81 SER B O 1
ATOM 5283 N N . ALA B 1 82 ? 40.75 -8.43 1.214 1 33.69 82 ALA B N 1
ATOM 5284 C CA . ALA B 1 82 ? 40.375 -9.641 0.499 1 33.69 82 ALA B CA 1
ATOM 5285 C C . ALA B 1 82 ? 39.656 -10.625 1.432 1 33.69 82 ALA B C 1
ATOM 5287 O O . ALA B 1 82 ? 40.281 -11.578 1.905 1 33.69 82 ALA B O 1
ATOM 5288 N N . GLY B 1 83 ? 39.156 -10.227 2.463 1 33.78 83 GLY B N 1
ATOM 5289 C CA . GLY B 1 83 ? 38.656 -11.125 3.484 1 33.78 83 GLY B CA 1
ATOM 5290 C C . GLY B 1 83 ? 37.812 -12.25 2.92 1 33.78 83 GLY B C 1
ATOM 5291 O O . GLY B 1 83 ? 37.375 -12.18 1.771 1 33.78 83 GLY B O 1
ATOM 5292 N N . ALA B 1 84 ? 37.812 -13.406 3.645 1 36.62 84 ALA B N 1
ATOM 5293 C CA . ALA B 1 84 ? 37.125 -14.641 3.305 1 36.62 84 ALA B CA 1
ATOM 5294 C C . ALA B 1 84 ? 35.719 -14.359 2.809 1 36.62 84 ALA B C 1
ATOM 5296 O O . ALA B 1 84 ? 35.062 -13.43 3.287 1 36.62 84 ALA B O 1
ATOM 5297 N N . LEU B 1 85 ? 35.375 -14.43 1.592 1 44.94 85 LEU B N 1
ATOM 5298 C CA . LEU B 1 85 ? 34.031 -14.461 1.073 1 44.94 85 LEU B CA 1
ATOM 5299 C C . LEU B 1 85 ? 33.031 -14.742 2.189 1 44.94 85 LEU B C 1
ATOM 5301 O O . LEU B 1 85 ? 33.188 -15.703 2.945 1 44.94 85 LEU B O 1
ATOM 5305 N N . PRO B 1 86 ? 32.438 -13.727 2.855 1 52.88 86 PRO B N 1
ATOM 5306 C CA . PRO B 1 86 ? 31.484 -14.117 3.879 1 52.88 86 PRO B CA 1
ATOM 5307 C C . PRO B 1 86 ? 30.797 -15.445 3.566 1 52.88 86 PRO B C 1
ATOM 5309 O O . PRO B 1 86 ? 30.516 -15.75 2.4 1 52.88 86 PRO B O 1
ATOM 5312 N N . GLY B 1 87 ? 31.172 -16.469 4.309 1 57.31 87 GLY B N 1
ATOM 5313 C CA . GLY B 1 87 ? 30.672 -17.828 4.262 1 57.31 87 GLY B CA 1
ATOM 5314 C C . GLY B 1 87 ? 29.188 -17.906 3.965 1 57.31 87 GLY B C 1
ATOM 5315 O O . GLY B 1 87 ? 28.5 -16.891 3.965 1 57.31 87 GLY B O 1
ATOM 5316 N N . PRO B 1 88 ? 28.703 -19.031 3.43 1 71.56 88 PRO B N 1
ATOM 5317 C CA . PRO B 1 88 ? 27.297 -19.297 3.156 1 71.56 88 PRO B CA 1
ATOM 5318 C C . PRO B 1 88 ? 26.391 -19 4.355 1 71.56 88 PRO B C 1
ATOM 5320 O O . PRO B 1 88 ? 26.875 -18.953 5.492 1 71.56 88 PRO B O 1
ATOM 5323 N N . ILE B 1 89 ? 25.312 -18.516 4.145 1 84.88 89 ILE B N 1
ATOM 5324 C CA . ILE B 1 89 ? 24.344 -18.125 5.168 1 84.88 89 ILE B CA 1
ATOM 5325 C C . ILE B 1 89 ? 23.5 -19.328 5.582 1 84.88 89 ILE B C 1
ATOM 5327 O O . ILE B 1 89 ? 23.469 -20.328 4.875 1 84.88 89 ILE B O 1
ATOM 5331 N N . TYR B 1 90 ? 23.016 -19.391 6.816 1 88.25 90 TYR B N 1
ATOM 5332 C CA . TYR B 1 90 ? 22.047 -20.328 7.367 1 88.25 90 TYR B CA 1
ATOM 5333 C C . TYR B 1 90 ? 22.688 -21.688 7.609 1 88.25 90 TYR B C 1
ATOM 5335 O O . TYR B 1 90 ? 22.016 -22.719 7.543 1 88.25 90 TYR B O 1
ATOM 5343 N N . GLY B 1 91 ? 24 -21.656 7.715 1 86.38 91 GLY B N 1
ATOM 5344 C CA . GLY B 1 91 ? 24.688 -22.906 7.957 1 86.38 91 GLY B CA 1
ATOM 5345 C C . GLY B 1 91 ? 24.812 -23.781 6.711 1 86.38 91 GLY B C 1
ATOM 5346 O O . GLY B 1 91 ? 25.172 -24.953 6.801 1 86.38 91 GLY B O 1
ATOM 5347 N N . LEU B 1 92 ? 24.5 -23.297 5.574 1 92.12 92 LEU B N 1
ATOM 5348 C CA . LEU B 1 92 ? 24.609 -24.016 4.312 1 92.12 92 LEU B CA 1
ATOM 5349 C C . LEU B 1 92 ? 25.984 -23.797 3.688 1 92.12 92 LEU B C 1
ATOM 5351 O O . LEU B 1 92 ? 26.594 -22.734 3.879 1 92.12 92 LEU B O 1
ATOM 5355 N N . THR B 1 93 ? 26.391 -24.781 2.986 1 92.56 93 THR B N 1
ATOM 5356 C CA . THR B 1 93 ? 27.609 -24.625 2.188 1 92.56 93 THR B CA 1
ATOM 5357 C C . THR B 1 93 ? 27.266 -24.109 0.79 1 92.56 93 THR B C 1
ATOM 5359 O O . THR B 1 93 ? 26.109 -24.109 0.388 1 92.56 93 THR B O 1
ATOM 5362 N N . TRP B 1 94 ? 28.281 -23.688 0.068 1 94.56 94 TRP B N 1
ATOM 5363 C CA . TRP B 1 94 ? 28.047 -23.141 -1.266 1 94.56 94 TRP B CA 1
ATOM 5364 C C . TRP B 1 94 ? 27.5 -24.219 -2.205 1 94.56 94 TRP B C 1
ATOM 5366 O O . TRP B 1 94 ? 26.547 -23.969 -2.955 1 94.56 94 TRP B O 1
ATOM 5376 N N . PRO B 1 95 ? 28.016 -25.469 -2.137 1 93.94 95 PRO B N 1
ATOM 5377 C CA . PRO B 1 95 ? 27.438 -26.516 -2.99 1 93.94 95 PRO B CA 1
ATOM 5378 C C . PRO B 1 95 ? 25.969 -26.797 -2.66 1 93.94 95 PRO B C 1
ATOM 5380 O O . PRO B 1 95 ? 25.156 -27.016 -3.564 1 93.94 95 PRO B O 1
ATOM 5383 N N . GLN B 1 96 ? 25.719 -26.812 -1.398 1 94.75 96 GLN B N 1
ATOM 5384 C CA . GLN B 1 96 ? 24.328 -26.984 -0.996 1 94.75 96 GLN B CA 1
ATOM 5385 C C . GLN B 1 96 ? 23.453 -25.859 -1.538 1 94.75 96 GLN B C 1
ATOM 5387 O O . GLN B 1 96 ? 22.375 -26.109 -2.076 1 94.75 96 GLN B O 1
ATOM 5392 N N . SER B 1 97 ? 23.938 -24.641 -1.448 1 96.19 97 SER B N 1
ATOM 5393 C CA . SER B 1 97 ? 23.219 -23.469 -1.937 1 96.19 97 SER B CA 1
ATOM 5394 C C . SER B 1 97 ? 23.047 -23.516 -3.451 1 96.19 97 SER B C 1
ATOM 5396 O O . SER B 1 97 ? 22.016 -23.109 -3.979 1 96.19 97 SER B O 1
ATOM 5398 N N . ASP B 1 98 ? 24.031 -24 -4.109 1 96.38 98 ASP B N 1
ATOM 5399 C CA . ASP B 1 98 ? 23.953 -24.141 -5.559 1 96.38 98 ASP B CA 1
ATOM 5400 C C . ASP B 1 98 ? 22.859 -25.125 -5.957 1 96.38 98 ASP B C 1
ATOM 5402 O O . ASP B 1 98 ? 22.156 -24.922 -6.945 1 96.38 98 ASP B O 1
ATOM 5406 N N . ARG B 1 99 ? 22.781 -26.172 -5.199 1 95.56 99 ARG B N 1
ATOM 5407 C CA . ARG B 1 99 ? 21.75 -27.172 -5.465 1 95.56 99 ARG B CA 1
ATOM 5408 C C . ARG B 1 99 ? 20.359 -26.578 -5.262 1 95.56 99 ARG B C 1
ATOM 5410 O O . ARG B 1 99 ? 19.438 -26.844 -6.043 1 95.56 99 ARG B O 1
ATOM 5417 N N . ILE B 1 100 ? 20.203 -25.828 -4.219 1 95.94 100 ILE B N 1
ATOM 5418 C CA . ILE B 1 100 ? 18.922 -25.188 -3.928 1 95.94 100 ILE B CA 1
ATOM 5419 C C . ILE B 1 100 ? 18.578 -24.172 -5.027 1 95.94 100 ILE B C 1
ATOM 5421 O O . ILE B 1 100 ? 17.438 -24.109 -5.48 1 95.94 100 ILE B O 1
ATOM 5425 N N . LEU B 1 101 ? 19.562 -23.375 -5.41 1 96.62 101 LEU B N 1
ATOM 5426 C CA . LEU B 1 101 ? 19.375 -22.406 -6.484 1 96.62 101 LEU B CA 1
ATOM 5427 C C . LEU B 1 101 ? 18.938 -23.109 -7.77 1 96.62 101 LEU B C 1
ATOM 5429 O O . LEU B 1 101 ? 18.047 -22.625 -8.477 1 96.62 101 LEU B O 1
ATOM 5433 N N . SER B 1 102 ? 19.531 -24.234 -8.031 1 95.19 102 SER B N 1
ATOM 5434 C CA . SER B 1 102 ? 19.156 -25.016 -9.211 1 95.19 102 SER B CA 1
ATOM 5435 C C . SER B 1 102 ? 17.719 -25.531 -9.094 1 95.19 102 SER B C 1
ATOM 5437 O O . SER B 1 102 ? 16.969 -25.531 -10.078 1 95.19 102 SER B O 1
ATOM 5439 N N . LEU B 1 103 ? 17.391 -25.953 -7.945 1 94 103 LEU B N 1
ATOM 5440 C CA . LEU B 1 103 ? 16.031 -26.406 -7.711 1 94 103 LEU B CA 1
ATOM 5441 C C . LEU B 1 103 ? 15.031 -25.281 -7.965 1 94 103 LEU B C 1
ATOM 5443 O O . LEU B 1 103 ? 13.984 -25.5 -8.578 1 94 103 LEU B O 1
ATOM 5447 N N . PHE B 1 104 ? 15.375 -24.109 -7.484 1 95.38 104 PHE B N 1
ATOM 5448 C CA . PHE B 1 104 ? 14.508 -22.953 -7.68 1 95.38 104 PHE B CA 1
ATOM 5449 C C . PHE B 1 104 ? 14.344 -22.656 -9.164 1 95.38 104 PHE B C 1
ATOM 5451 O O . PHE B 1 104 ? 13.234 -22.406 -9.633 1 95.38 104 PHE B O 1
ATOM 5458 N N . ARG B 1 105 ? 15.375 -22.688 -9.883 1 92.62 105 ARG B N 1
ATOM 5459 C CA . ARG B 1 105 ? 15.367 -22.375 -11.312 1 92.62 105 ARG B CA 1
ATOM 5460 C C . ARG B 1 105 ? 14.539 -23.406 -12.086 1 92.62 105 ARG B C 1
ATOM 5462 O O . ARG B 1 105 ? 13.812 -23.047 -13.008 1 92.62 105 ARG B O 1
ATOM 5469 N N . ASP B 1 106 ? 14.539 -24.578 -11.625 1 88.94 106 ASP B N 1
ATOM 5470 C CA . ASP B 1 106 ? 13.93 -25.672 -12.375 1 88.94 106 ASP B CA 1
ATOM 5471 C C . ASP B 1 106 ? 12.445 -25.797 -12.062 1 88.94 106 ASP B C 1
ATOM 5473 O O . ASP B 1 106 ? 11.641 -26.125 -12.938 1 88.94 106 ASP B O 1
ATOM 5477 N N . LYS B 1 107 ? 12.18 -25.484 -10.844 1 89.88 107 LYS B N 1
ATOM 5478 C CA . LYS B 1 107 ? 10.836 -25.891 -10.438 1 89.88 107 LYS B CA 1
ATOM 5479 C C . LYS B 1 107 ? 9.977 -24.672 -10.07 1 89.88 107 LYS B C 1
ATOM 5481 O O . LYS B 1 107 ? 8.758 -24.703 -10.227 1 89.88 107 LYS B O 1
ATOM 5486 N N . TYR B 1 108 ? 10.547 -23.672 -9.562 1 90.88 108 TYR B N 1
ATOM 5487 C CA . TYR B 1 108 ? 9.758 -22.578 -9 1 90.88 108 TYR B CA 1
ATOM 5488 C C . TYR B 1 108 ? 9.57 -21.469 -10.023 1 90.88 108 TYR B C 1
ATOM 5490 O O . TYR B 1 108 ? 8.453 -21 -10.25 1 90.88 108 TYR B O 1
ATOM 5498 N N . ILE B 1 109 ? 10.562 -21.031 -10.68 1 88.19 109 ILE B N 1
ATOM 5499 C CA . ILE B 1 109 ? 10.57 -19.828 -11.508 1 88.19 109 ILE B CA 1
ATOM 5500 C C . ILE B 1 109 ? 9.711 -20.047 -12.75 1 88.19 109 ILE B C 1
ATOM 5502 O O . ILE B 1 109 ? 9.289 -19.078 -13.398 1 88.19 109 ILE B O 1
ATOM 5506 N N . GLN B 1 110 ? 9.414 -21.25 -13.109 1 81.44 110 GLN B N 1
ATOM 5507 C CA . GLN B 1 110 ? 8.68 -21.578 -14.328 1 81.44 110 GLN B CA 1
ATOM 5508 C C . GLN B 1 110 ? 7.301 -20.922 -14.328 1 81.44 110 GLN B C 1
ATOM 5510 O O . GLN B 1 110 ? 6.781 -20.562 -15.391 1 81.44 110 GLN B O 1
ATOM 5515 N N . THR B 1 111 ? 6.793 -20.719 -13.219 1 82.38 111 THR B N 1
ATOM 5516 C CA . THR B 1 111 ? 5.465 -20.125 -13.141 1 82.38 111 THR B CA 1
ATOM 5517 C C . THR B 1 111 ? 5.539 -18.688 -12.617 1 82.38 111 THR B C 1
ATOM 5519 O O . THR B 1 111 ? 4.52 -18.109 -12.234 1 82.38 111 THR B O 1
ATOM 5522 N N . PHE B 1 112 ? 6.707 -18.234 -12.594 1 90.25 112 PHE B N 1
ATOM 5523 C CA . PHE B 1 112 ? 6.941 -16.875 -12.117 1 90.25 112 PHE B CA 1
ATOM 5524 C C . PHE B 1 112 ? 7.824 -16.094 -13.086 1 90.25 112 PHE B C 1
ATOM 5526 O O . PHE B 1 112 ? 8.977 -15.797 -12.773 1 90.25 112 PHE B O 1
ATOM 5533 N N . PRO B 1 113 ? 7.227 -15.703 -14.148 1 90.94 113 PRO B N 1
ATOM 5534 C CA . PRO B 1 113 ? 7.992 -15.109 -15.242 1 90.94 113 PRO B CA 1
ATOM 5535 C C . PRO B 1 113 ? 8.508 -13.711 -14.914 1 90.94 113 PRO B C 1
ATOM 5537 O O . PRO B 1 113 ? 9.18 -13.086 -15.742 1 90.94 113 PRO B O 1
ATOM 5540 N N . PHE B 1 114 ? 8.336 -13.211 -13.766 1 95.38 114 PHE B N 1
ATOM 5541 C CA . PHE B 1 114 ? 8.68 -11.836 -13.398 1 95.38 114 PHE B CA 1
ATOM 5542 C C . PHE B 1 114 ? 10.133 -11.75 -12.953 1 95.38 114 PHE B C 1
ATOM 5544 O O . PHE B 1 114 ? 10.656 -10.648 -12.75 1 95.38 114 PHE B O 1
ATOM 5551 N N . LEU B 1 115 ? 10.719 -12.875 -12.797 1 94.12 115 LEU B N 1
ATOM 5552 C CA . LEU B 1 115 ? 12.125 -12.961 -12.414 1 94.12 115 LEU B CA 1
ATOM 5553 C C . LEU B 1 115 ? 12.898 -13.844 -13.391 1 94.12 115 LEU B C 1
ATOM 5555 O O . LEU B 1 115 ? 12.477 -14.953 -13.695 1 94.12 115 LEU B O 1
ATOM 5559 N N . VAL B 1 116 ? 13.984 -13.281 -13.875 1 91.81 116 VAL B N 1
ATOM 5560 C CA . VAL B 1 116 ? 14.867 -14.055 -14.742 1 91.81 116 VAL B CA 1
ATOM 5561 C C . VAL B 1 116 ? 16.219 -14.266 -14.055 1 91.81 116 VAL B C 1
ATOM 5563 O O . VAL B 1 116 ? 16.828 -13.312 -13.578 1 91.81 116 VAL B O 1
ATOM 5566 N N . LEU B 1 117 ? 16.547 -15.516 -13.93 1 90.88 117 LEU B N 1
ATOM 5567 C CA . LEU B 1 117 ? 17.844 -15.859 -13.359 1 90.88 117 LEU B CA 1
ATOM 5568 C C . LEU B 1 117 ? 18.75 -16.5 -14.414 1 90.88 117 LEU B C 1
ATOM 5570 O O . LEU B 1 117 ? 18.344 -17.438 -15.094 1 90.88 117 LEU B O 1
ATOM 5574 N N . ASP B 1 118 ? 19.906 -15.953 -14.469 1 87.81 118 ASP B N 1
ATOM 5575 C CA . ASP B 1 118 ? 20.891 -16.531 -15.383 1 87.81 118 ASP B CA 1
ATOM 5576 C C . ASP B 1 118 ? 21.25 -17.953 -14.969 1 87.81 118 ASP B C 1
ATOM 5578 O O . ASP B 1 118 ? 21.484 -18.234 -13.789 1 87.81 118 ASP B O 1
ATOM 5582 N N . GLU B 1 119 ? 21.297 -18.844 -15.945 1 85.25 119 GLU B N 1
ATOM 5583 C CA . GLU B 1 119 ? 21.562 -20.266 -15.695 1 85.25 119 GLU B CA 1
ATOM 5584 C C . GLU B 1 119 ? 22.984 -20.469 -15.195 1 85.25 119 GLU B C 1
ATOM 5586 O O . GLU B 1 119 ? 23.266 -21.453 -14.492 1 85.25 119 GLU B O 1
ATOM 5591 N N . ARG B 1 120 ? 23.875 -19.547 -15.492 1 89.25 120 ARG B N 1
ATOM 5592 C CA . ARG B 1 120 ? 25.297 -19.719 -15.172 1 89.25 120 ARG B CA 1
ATOM 5593 C C . ARG B 1 120 ? 25.641 -19.062 -13.836 1 89.25 120 ARG B C 1
ATOM 5595 O O . ARG B 1 120 ? 26.75 -19.219 -13.336 1 89.25 120 ARG B O 1
ATOM 5602 N N . MET B 1 121 ? 24.625 -18.453 -13.32 1 93 121 MET B N 1
ATOM 5603 C CA . MET B 1 121 ? 24.922 -17.734 -12.086 1 93 121 MET B CA 1
ATOM 5604 C C . MET B 1 121 ? 25.031 -18.688 -10.906 1 93 121 MET B C 1
ATOM 5606 O O . MET B 1 121 ? 24.141 -19.484 -10.656 1 93 121 MET B O 1
ATOM 5610 N N . SER B 1 122 ? 26.141 -18.609 -10.242 1 95.69 122 SER B N 1
ATOM 5611 C CA . SER B 1 122 ? 26.359 -19.438 -9.07 1 95.69 122 SER B CA 1
ATOM 5612 C C . SER B 1 122 ? 25.734 -18.828 -7.824 1 95.69 122 SER B C 1
ATOM 5614 O O . SER B 1 122 ? 25.375 -17.641 -7.828 1 95.69 122 SER B O 1
ATOM 5616 N N . ALA B 1 123 ? 25.625 -19.656 -6.789 1 96.25 123 ALA B N 1
ATOM 5617 C CA . ALA B 1 123 ? 25.078 -19.188 -5.523 1 96.25 123 ALA B CA 1
ATOM 5618 C C . ALA B 1 123 ? 25.938 -18.078 -4.93 1 96.25 123 ALA B C 1
ATOM 5620 O O . ALA B 1 123 ? 25.406 -17.078 -4.43 1 96.25 123 ALA B O 1
ATOM 5621 N N . SER B 1 124 ? 27.188 -18.25 -4.98 1 95.31 124 SER B N 1
ATOM 5622 C CA . SER B 1 124 ? 28.094 -17.25 -4.43 1 95.31 124 SER B CA 1
ATOM 5623 C C . SER B 1 124 ? 27.984 -15.922 -5.188 1 95.31 124 SER B C 1
ATOM 5625 O O . SER B 1 124 ? 28.016 -14.852 -4.578 1 95.31 124 SER B O 1
ATOM 5627 N N . GLN B 1 125 ? 27.891 -16.016 -6.449 1 95.06 125 GLN B N 1
ATOM 5628 C CA . GLN B 1 125 ? 27.734 -14.82 -7.266 1 95.06 125 GLN B CA 1
ATOM 5629 C C . GLN B 1 125 ? 26.422 -14.109 -6.961 1 95.06 125 GLN B C 1
ATOM 5631 O O . GLN B 1 125 ? 26.375 -12.883 -6.852 1 95.06 125 GLN B O 1
ATOM 5636 N N . MET B 1 126 ? 25.391 -14.852 -6.852 1 95.62 126 MET B N 1
ATOM 5637 C CA . MET B 1 126 ? 24.078 -14.266 -6.559 1 95.62 126 MET B CA 1
ATOM 5638 C C . MET B 1 126 ? 24.094 -13.594 -5.188 1 95.62 126 MET B C 1
ATOM 5640 O O . MET B 1 126 ? 23.531 -12.508 -5.023 1 95.62 126 MET B O 1
ATOM 5644 N N . TYR B 1 127 ? 24.672 -14.281 -4.285 1 95.56 127 TYR B N 1
ATOM 5645 C CA . TYR B 1 127 ? 24.766 -13.727 -2.939 1 95.56 127 TYR B CA 1
ATOM 5646 C C . TYR B 1 127 ? 25.453 -12.367 -2.955 1 95.56 127 TYR B C 1
ATOM 5648 O O . TYR B 1 127 ? 25.078 -11.461 -2.211 1 95.56 127 TYR B O 1
ATOM 5656 N N . ALA B 1 128 ? 26.375 -12.211 -3.766 1 93.88 128 ALA B N 1
ATOM 5657 C CA . ALA B 1 128 ? 27.141 -10.969 -3.855 1 93.88 128 ALA B CA 1
ATOM 5658 C C . ALA B 1 128 ? 26.344 -9.883 -4.578 1 93.88 128 ALA B C 1
ATOM 5660 O O . ALA B 1 128 ? 26.359 -8.719 -4.168 1 93.88 128 ALA B O 1
ATOM 5661 N N . GLU B 1 129 ? 25.641 -10.289 -5.562 1 93.62 129 GLU B N 1
ATOM 5662 C CA . GLU B 1 129 ? 24.984 -9.305 -6.426 1 93.62 129 GLU B CA 1
ATOM 5663 C C . GLU B 1 129 ? 23.594 -8.945 -5.895 1 93.62 129 GLU B C 1
ATOM 5665 O O . GLU B 1 129 ? 23.172 -7.789 -5.965 1 93.62 129 GLU B O 1
ATOM 5670 N N . LYS B 1 130 ? 22.906 -9.961 -5.5 1 96.5 130 LYS B N 1
ATOM 5671 C CA . LYS B 1 130 ? 21.547 -9.812 -5.016 1 96.5 130 LYS B CA 1
ATOM 5672 C C . LYS B 1 130 ? 21.344 -10.547 -3.695 1 96.5 130 LYS B C 1
ATOM 5674 O O . LYS B 1 130 ? 20.594 -11.531 -3.633 1 96.5 130 LYS B O 1
ATOM 5679 N N . PRO B 1 131 ? 21.844 -9.992 -2.676 1 96.12 131 PRO B N 1
ATOM 5680 C CA . PRO B 1 131 ? 21.891 -10.703 -1.396 1 96.12 131 PRO B CA 1
ATOM 5681 C C . PRO B 1 131 ? 20.516 -11.016 -0.839 1 96.12 131 PRO B C 1
ATOM 5683 O O . PRO B 1 131 ? 20.297 -12.086 -0.255 1 96.12 131 PRO B O 1
ATOM 5686 N N . PHE B 1 132 ? 19.594 -10.164 -0.914 1 97.38 132 PHE B N 1
ATOM 5687 C CA . PHE B 1 132 ? 18.281 -10.438 -0.347 1 97.38 132 PHE B CA 1
ATOM 5688 C C . PHE B 1 132 ? 17.531 -11.469 -1.179 1 97.38 132 PHE B C 1
ATOM 5690 O O . PHE B 1 132 ? 16.922 -12.391 -0.631 1 97.38 132 PHE B O 1
ATOM 5697 N N . LEU B 1 133 ? 17.531 -11.281 -2.438 1 97.5 133 LEU B N 1
ATOM 5698 C CA . LEU B 1 133 ? 16.891 -12.266 -3.301 1 97.5 133 LEU B CA 1
ATOM 5699 C C . LEU B 1 133 ? 17.469 -13.656 -3.045 1 97.5 133 LEU B C 1
ATOM 5701 O O . LEU B 1 133 ? 16.719 -14.641 -2.988 1 97.5 133 LEU B O 1
ATOM 5705 N N . PHE B 1 134 ? 18.781 -13.742 -2.953 1 97 134 PHE B N 1
ATOM 5706 C CA . PHE B 1 134 ? 19.422 -15.016 -2.643 1 97 134 PHE B CA 1
ATOM 5707 C C . PHE B 1 134 ? 18.844 -15.625 -1.373 1 97 134 PHE B C 1
ATOM 5709 O O . PHE B 1 134 ? 18.5 -16.812 -1.348 1 97 134 PHE B O 1
ATOM 5716 N N . ARG B 1 135 ? 18.703 -14.828 -0.336 1 95.94 135 ARG B N 1
ATOM 5717 C CA . ARG B 1 135 ? 18.188 -15.281 0.952 1 95.94 135 ARG B CA 1
ATOM 5718 C C . ARG B 1 135 ? 16.766 -15.805 0.817 1 95.94 135 ARG B C 1
ATOM 5720 O O . ARG B 1 135 ? 16.406 -16.828 1.415 1 95.94 135 ARG B O 1
ATOM 5727 N N . VAL B 1 136 ? 15.969 -15.125 0.078 1 96.06 136 VAL B N 1
ATOM 5728 C CA . VAL B 1 136 ? 14.57 -15.508 -0.068 1 96.06 136 VAL B CA 1
ATOM 5729 C C . VAL B 1 136 ? 14.469 -16.781 -0.898 1 96.06 136 VAL B C 1
ATOM 5731 O O . VAL B 1 136 ? 13.602 -17.625 -0.646 1 96.06 136 VAL B O 1
ATOM 5734 N N . ILE B 1 137 ? 15.305 -16.906 -1.834 1 95.88 137 ILE B N 1
ATOM 5735 C CA . ILE B 1 137 ? 15.312 -18.125 -2.629 1 95.88 137 ILE B CA 1
ATOM 5736 C C . ILE B 1 137 ? 15.664 -19.312 -1.736 1 95.88 137 ILE B C 1
ATOM 5738 O O . ILE B 1 137 ? 15.055 -20.391 -1.857 1 95.88 137 ILE B O 1
ATOM 5742 N N . MET B 1 138 ? 16.625 -19.172 -0.843 1 94.75 138 MET B N 1
ATOM 5743 C CA . MET B 1 138 ? 16.922 -20.234 0.12 1 94.75 138 MET B CA 1
ATOM 5744 C C . MET B 1 138 ? 15.68 -20.562 0.941 1 94.75 138 MET B C 1
ATOM 5746 O O . MET B 1 138 ? 15.398 -21.75 1.186 1 94.75 138 MET B O 1
ATOM 5750 N N . LEU B 1 139 ? 14.938 -19.531 1.312 1 93.25 139 LEU B N 1
ATOM 5751 C CA . LEU B 1 139 ? 13.734 -19.719 2.115 1 93.25 139 LEU B CA 1
ATOM 5752 C C . LEU B 1 139 ? 12.656 -20.438 1.312 1 93.25 139 LEU B C 1
ATOM 5754 O O . LEU B 1 139 ? 11.984 -21.344 1.83 1 93.25 139 LEU B O 1
ATOM 5758 N N . ALA B 1 140 ? 12.5 -20.109 0.093 1 92.69 140 ALA B N 1
ATOM 5759 C CA . ALA B 1 140 ? 11.406 -20.594 -0.734 1 92.69 140 ALA B CA 1
ATOM 5760 C C . ALA B 1 140 ? 11.664 -22.031 -1.197 1 92.69 140 ALA B C 1
ATOM 5762 O O . ALA B 1 140 ? 10.742 -22.844 -1.291 1 92.69 140 ALA B O 1
ATOM 5763 N N . ALA B 1 141 ? 12.961 -22.359 -1.429 1 93.75 141 ALA B N 1
ATOM 5764 C CA . ALA B 1 141 ? 13.195 -23.562 -2.203 1 93.75 141 ALA B CA 1
ATOM 5765 C C . ALA B 1 141 ? 14.008 -24.578 -1.401 1 93.75 141 ALA B C 1
ATOM 5767 O O . ALA B 1 141 ? 14.078 -25.75 -1.768 1 93.75 141 ALA B O 1
ATOM 5768 N N . ALA B 1 142 ? 14.656 -24.234 -0.321 1 93.12 142 ALA B N 1
ATOM 5769 C CA . ALA B 1 142 ? 15.539 -25.156 0.389 1 93.12 142 ALA B CA 1
ATOM 5770 C C . ALA B 1 142 ? 14.758 -26.344 0.967 1 93.12 142 ALA B C 1
ATOM 5772 O O . ALA B 1 142 ? 13.797 -26.141 1.716 1 93.12 142 ALA B O 1
ATOM 5773 N N . PRO B 1 143 ? 15.141 -27.484 0.522 1 93.62 143 PRO B N 1
ATOM 5774 C CA . PRO B 1 143 ? 14.516 -28.672 1.136 1 93.62 143 PRO B CA 1
ATOM 5775 C C . PRO B 1 143 ? 15.078 -28.984 2.52 1 93.62 143 PRO B C 1
ATOM 5777 O O . PRO B 1 143 ? 15.766 -29.984 2.695 1 93.62 143 PRO B O 1
ATOM 5780 N N . LEU B 1 144 ? 14.781 -28.172 3.459 1 93.06 144 LEU B N 1
ATOM 5781 C CA . LEU B 1 144 ? 15.258 -28.312 4.832 1 93.06 144 LEU B CA 1
ATOM 5782 C C . LEU B 1 144 ? 14.094 -28.562 5.785 1 93.06 144 LEU B C 1
ATOM 5784 O O . LEU B 1 144 ? 12.938 -28.312 5.445 1 93.06 144 LEU B O 1
ATOM 5788 N N . PRO B 1 145 ? 14.469 -29.172 6.883 1 91.88 145 PRO B N 1
ATOM 5789 C CA . PRO B 1 145 ? 13.406 -29.406 7.871 1 91.88 145 PRO B CA 1
ATOM 5790 C C . PRO B 1 145 ? 12.711 -28.109 8.312 1 91.88 145 PRO B C 1
ATOM 5792 O O . PRO B 1 145 ? 13.336 -27.047 8.344 1 91.88 145 PRO B O 1
ATOM 5795 N N . ILE B 1 146 ? 11.5 -28.219 8.766 1 89.44 146 ILE B N 1
ATOM 5796 C CA . ILE B 1 146 ? 10.609 -27.094 9.031 1 89.44 146 ILE B CA 1
ATOM 5797 C C . ILE B 1 146 ? 11.203 -26.219 10.133 1 89.44 146 ILE B C 1
ATOM 5799 O O . ILE B 1 146 ? 11.211 -25 10.016 1 89.44 146 ILE B O 1
ATOM 5803 N N . PRO B 1 147 ? 11.75 -26.734 11.219 1 87 147 PRO B N 1
ATOM 5804 C CA . PRO B 1 147 ? 12.305 -25.859 12.258 1 87 147 PRO B CA 1
ATOM 5805 C C . PRO B 1 147 ? 13.422 -24.969 11.734 1 87 147 PRO B C 1
ATOM 5807 O O . PRO B 1 147 ? 13.555 -23.812 12.164 1 87 147 PRO B O 1
ATOM 5810 N N . ARG B 1 148 ? 14.195 -25.531 10.852 1 89.62 148 ARG B N 1
ATOM 5811 C CA . ARG B 1 148 ? 15.25 -24.719 10.25 1 89.62 148 ARG B CA 1
ATOM 5812 C C . ARG B 1 148 ? 14.664 -23.656 9.336 1 89.62 148 ARG B C 1
ATOM 5814 O O . ARG B 1 148 ? 15.172 -22.531 9.281 1 89.62 148 ARG B O 1
ATOM 5821 N N . MET B 1 149 ? 13.641 -24.031 8.672 1 90.75 149 MET B N 1
ATOM 5822 C CA . MET B 1 149 ? 12.992 -23.094 7.77 1 90.75 149 MET B CA 1
ATOM 5823 C C . MET B 1 149 ? 12.398 -21.922 8.547 1 90.75 149 MET B C 1
ATOM 5825 O O . MET B 1 149 ? 12.414 -20.781 8.07 1 90.75 149 MET B O 1
ATOM 5829 N N . VAL B 1 150 ? 11.906 -22.141 9.695 1 87.44 150 VAL B N 1
ATOM 5830 C CA . VAL B 1 150 ? 11.336 -21.109 10.539 1 87.44 150 VAL B CA 1
ATOM 5831 C C . VAL B 1 150 ? 12.422 -20.109 10.953 1 87.44 150 VAL B C 1
ATOM 5833 O O . VAL B 1 150 ? 12.195 -18.906 10.961 1 87.44 150 VAL B O 1
ATOM 5836 N N . LYS B 1 151 ? 13.539 -20.656 11.273 1 89 151 LYS B N 1
ATOM 5837 C CA . LYS B 1 151 ? 14.664 -19.812 11.633 1 89 151 LYS B CA 1
ATOM 5838 C C . LYS B 1 151 ? 15.117 -18.969 10.445 1 89 151 LYS B C 1
ATOM 5840 O O . LYS B 1 151 ? 15.422 -17.781 10.602 1 89 151 LYS B O 1
ATOM 5845 N N . ILE B 1 152 ? 15.148 -19.594 9.312 1 91.44 152 ILE B N 1
ATOM 5846 C CA . ILE B 1 152 ? 15.555 -18.891 8.102 1 91.44 152 ILE B CA 1
ATOM 5847 C C . ILE B 1 152 ? 14.547 -17.781 7.789 1 91.44 152 ILE B C 1
ATOM 5849 O O . ILE B 1 152 ? 14.938 -16.672 7.41 1 91.44 152 ILE B O 1
ATOM 5853 N N . LYS B 1 153 ? 13.32 -18.062 7.934 1 91.81 153 LYS B N 1
ATOM 5854 C CA . LYS B 1 153 ? 12.281 -17.062 7.703 1 91.81 153 LYS B CA 1
ATOM 5855 C C . LYS B 1 153 ? 12.5 -15.828 8.57 1 91.81 153 LYS B C 1
ATOM 5857 O O . LYS B 1 153 ? 12.453 -14.695 8.086 1 91.81 153 LYS B O 1
ATOM 5862 N N . ARG B 1 154 ? 12.719 -16.047 9.828 1 90.5 154 ARG B N 1
ATOM 5863 C CA . ARG B 1 154 ? 12.953 -14.938 10.758 1 90.5 154 ARG B CA 1
ATOM 5864 C C . ARG B 1 154 ? 14.164 -14.117 10.336 1 90.5 154 ARG B C 1
ATOM 5866 O O . ARG B 1 154 ? 14.133 -12.883 10.391 1 90.5 154 ARG B O 1
ATOM 5873 N N . ASN B 1 155 ? 15.133 -14.828 9.898 1 92.5 155 ASN B N 1
ATOM 5874 C CA . ASN B 1 155 ? 16.344 -14.148 9.461 1 92.5 155 ASN B CA 1
ATOM 5875 C C . ASN B 1 155 ? 16.109 -13.32 8.203 1 92.5 155 ASN B C 1
ATOM 5877 O O . ASN B 1 155 ? 16.625 -12.203 8.078 1 92.5 155 ASN B O 1
ATOM 5881 N N . VAL B 1 156 ? 15.391 -13.875 7.316 1 93.38 156 VAL B N 1
ATOM 5882 C CA . VAL B 1 156 ? 15.094 -13.203 6.055 1 93.38 156 VAL B CA 1
ATOM 5883 C C . VAL B 1 156 ? 14.289 -11.938 6.324 1 93.38 156 VAL B C 1
ATOM 5885 O O . VAL B 1 156 ? 14.602 -10.867 5.793 1 93.38 156 VAL B O 1
ATOM 5888 N N . LEU B 1 157 ? 13.297 -12.008 7.164 1 93.38 157 LEU B N 1
ATOM 5889 C CA . LEU B 1 157 ? 12.445 -10.859 7.461 1 93.38 157 LEU B CA 1
ATOM 5890 C C . LEU B 1 157 ? 13.203 -9.812 8.273 1 93.38 157 LEU B C 1
ATOM 5892 O O . LEU B 1 157 ? 12.984 -8.609 8.109 1 93.38 157 LEU B O 1
ATOM 5896 N N . ALA B 1 158 ? 14.055 -10.289 9.133 1 94.25 158 ALA B N 1
ATOM 5897 C CA . ALA B 1 158 ? 14.914 -9.367 9.867 1 94.25 158 ALA B CA 1
ATOM 5898 C C . ALA B 1 158 ? 15.828 -8.594 8.922 1 94.25 158 ALA B C 1
ATOM 5900 O O . ALA B 1 158 ? 16.016 -7.387 9.078 1 94.25 158 ALA B O 1
ATOM 5901 N N . TYR B 1 159 ? 16.391 -9.336 8 1 94.88 159 TYR B N 1
ATOM 5902 C CA . TYR B 1 159 ? 17.219 -8.695 6.996 1 94.88 159 TYR B CA 1
ATOM 5903 C C . TYR B 1 159 ? 16.438 -7.637 6.227 1 94.88 159 TYR B C 1
ATOM 5905 O O . TYR B 1 159 ? 16.953 -6.535 5.988 1 94.88 159 TYR B O 1
ATOM 5913 N N . LEU B 1 160 ? 15.289 -7.996 5.836 1 94.81 160 LEU B N 1
ATOM 5914 C CA . LEU B 1 160 ? 14.43 -7.062 5.113 1 94.81 160 LEU B CA 1
ATOM 5915 C C . LEU B 1 160 ? 14.172 -5.805 5.938 1 94.81 160 LEU B C 1
ATOM 5917 O O . LEU B 1 160 ? 14.336 -4.688 5.441 1 94.81 160 LEU B O 1
ATOM 5921 N N . GLY B 1 161 ? 13.766 -5.977 7.195 1 93.12 161 GLY B N 1
ATOM 5922 C CA . GLY B 1 161 ? 13.516 -4.84 8.062 1 93.12 161 GLY B CA 1
ATOM 5923 C C . GLY B 1 161 ? 14.734 -3.945 8.242 1 93.12 161 GLY B C 1
ATOM 5924 O O . GLY B 1 161 ? 14.617 -2.719 8.195 1 93.12 161 GLY B O 1
ATOM 5925 N N . GLN B 1 162 ? 15.844 -4.551 8.328 1 93.88 162 GLN B N 1
ATOM 5926 C CA . GLN B 1 162 ? 17.078 -3.803 8.531 1 93.88 162 GLN B CA 1
ATOM 5927 C C . GLN B 1 162 ? 17.438 -2.98 7.297 1 93.88 162 GLN B C 1
ATOM 5929 O O . GLN B 1 162 ? 17.719 -1.788 7.402 1 93.88 162 GLN B O 1
ATOM 5934 N N . HIS B 1 163 ? 17.328 -3.586 6.188 1 94.06 163 HIS B N 1
ATOM 5935 C CA . HIS B 1 163 ? 17.828 -2.949 4.977 1 94.06 163 HIS B CA 1
ATOM 5936 C C . HIS B 1 163 ? 16.797 -2.01 4.371 1 94.06 163 HIS B C 1
ATOM 5938 O O . HIS B 1 163 ? 17.156 -0.97 3.807 1 94.06 163 HIS B O 1
ATOM 5944 N N . MET B 1 164 ? 15.617 -2.314 4.488 1 92.44 164 MET B N 1
ATOM 5945 C CA . MET B 1 164 ? 14.578 -1.491 3.877 1 92.44 164 MET B CA 1
ATOM 5946 C C . MET B 1 164 ? 14.156 -0.366 4.816 1 92.44 164 MET B C 1
ATOM 5948 O O . MET B 1 164 ? 14.008 0.781 4.391 1 92.44 164 MET B O 1
ATOM 5952 N N . LEU B 1 165 ? 13.977 -0.651 6.105 1 90.69 165 LEU B N 1
ATOM 5953 C CA . LEU B 1 165 ? 13.398 0.322 7.023 1 90.69 165 LEU B CA 1
ATOM 5954 C C . LEU B 1 165 ? 14.484 1.12 7.73 1 90.69 165 LEU B C 1
ATOM 5956 O O . LEU B 1 165 ? 14.398 2.346 7.828 1 90.69 165 LEU B O 1
ATOM 5960 N N . VAL B 1 166 ? 15.477 0.438 8.141 1 90.38 166 VAL B N 1
ATOM 5961 C CA . VAL B 1 166 ? 16.484 1.103 8.969 1 90.38 166 VAL B CA 1
ATOM 5962 C C . VAL B 1 166 ? 17.531 1.768 8.078 1 90.38 166 VAL B C 1
ATOM 5964 O O . VAL B 1 166 ? 17.781 2.971 8.195 1 90.38 166 VAL B O 1
ATOM 5967 N N . GLU B 1 167 ? 18.062 0.954 7.125 1 89.44 167 GLU B N 1
ATOM 5968 C CA . GLU B 1 167 ? 19.141 1.465 6.289 1 89.44 167 GLU B CA 1
ATOM 5969 C C . GLU B 1 167 ? 18.594 2.193 5.062 1 89.44 167 GLU B C 1
ATOM 5971 O O . GLU B 1 167 ? 19.344 2.859 4.344 1 89.44 167 GLU B O 1
ATOM 5976 N N . GLU B 1 168 ? 17.344 2.059 4.816 1 86 168 GLU B N 1
ATOM 5977 C CA . GLU B 1 168 ? 16.672 2.771 3.742 1 86 168 GLU B CA 1
ATOM 5978 C C . GLU B 1 168 ? 17.328 2.488 2.391 1 86 168 GLU B C 1
ATOM 5980 O O . GLU B 1 168 ? 17.562 3.412 1.612 1 86 168 GLU B O 1
ATOM 5985 N N . GLU B 1 169 ? 17.672 1.199 2.201 1 88.31 169 GLU B N 1
ATOM 5986 C CA . GLU B 1 169 ? 18.297 0.809 0.937 1 88.31 169 GLU B CA 1
ATOM 5987 C C . GLU B 1 169 ? 17.281 0.858 -0.208 1 88.31 169 GLU B C 1
ATOM 5989 O O . GLU B 1 169 ? 16.094 0.571 -0.014 1 88.31 169 GLU B O 1
ATOM 5994 N N . ARG B 1 170 ? 17.781 1.23 -1.381 1 89.69 170 ARG B N 1
ATOM 5995 C CA . ARG B 1 170 ? 16.953 1.289 -2.584 1 89.69 170 ARG B CA 1
ATOM 5996 C C . ARG B 1 170 ? 17.547 0.426 -3.693 1 89.69 170 ARG B C 1
ATOM 5998 O O . ARG B 1 170 ? 18.188 0.938 -4.609 1 89.69 170 ARG B O 1
ATOM 6005 N N . GLN B 1 171 ? 17.312 -0.742 -3.572 1 93.88 171 GLN B N 1
ATOM 6006 C CA . GLN B 1 171 ? 17.844 -1.699 -4.539 1 93.88 171 GLN B CA 1
ATOM 6007 C C . GLN B 1 171 ? 16.719 -2.572 -5.109 1 93.88 171 GLN B C 1
ATOM 6009 O O . GLN B 1 171 ? 15.82 -2.98 -4.383 1 93.88 171 GLN B O 1
ATOM 6014 N N . LEU B 1 172 ? 16.812 -2.807 -6.383 1 96.62 172 LEU B N 1
ATOM 6015 C CA . LEU B 1 172 ? 15.828 -3.664 -7.043 1 96.62 172 LEU B CA 1
ATOM 6016 C C . LEU B 1 172 ? 15.82 -5.059 -6.426 1 96.62 172 LEU B C 1
ATOM 6018 O O . LEU B 1 172 ? 14.781 -5.719 -6.379 1 96.62 172 LEU B O 1
ATOM 6022 N N . ASP B 1 173 ? 16.953 -5.465 -5.93 1 96.75 173 ASP B N 1
ATOM 6023 C CA . ASP B 1 173 ? 17.125 -6.758 -5.273 1 96.75 173 ASP B CA 1
ATOM 6024 C C . ASP B 1 173 ? 16.109 -6.957 -4.16 1 96.75 173 ASP B C 1
ATOM 6026 O O . ASP B 1 173 ? 15.508 -8.031 -4.043 1 96.75 173 ASP B O 1
ATOM 6030 N N . LEU B 1 174 ? 15.836 -5.949 -3.4 1 97.31 174 LEU B N 1
ATOM 6031 C CA . LEU B 1 174 ? 14.914 -6.027 -2.271 1 97.31 174 LEU B CA 1
ATOM 6032 C C . LEU B 1 174 ? 13.484 -6.246 -2.75 1 97.31 174 LEU B C 1
ATOM 6034 O O . LEU B 1 174 ? 12.742 -7.039 -2.166 1 97.31 174 LEU B O 1
ATOM 6038 N N . LEU B 1 175 ? 13.109 -5.547 -3.805 1 98 175 LEU B N 1
ATOM 6039 C CA . LEU B 1 175 ? 11.758 -5.703 -4.332 1 98 175 LEU B CA 1
ATOM 6040 C C . LEU B 1 175 ? 11.578 -7.082 -4.957 1 98 175 LEU B C 1
ATOM 6042 O O . LEU B 1 175 ? 10.57 -7.746 -4.727 1 98 175 LEU B O 1
ATOM 6046 N N . GLN B 1 176 ? 12.547 -7.52 -5.699 1 97.88 176 GLN B N 1
ATOM 6047 C CA . GLN B 1 176 ? 12.484 -8.836 -6.316 1 97.88 176 GLN B CA 1
ATOM 6048 C C . GLN B 1 176 ? 12.391 -9.938 -5.262 1 97.88 176 GLN B C 1
ATOM 6050 O O . GLN B 1 176 ? 11.586 -10.859 -5.391 1 97.88 176 GLN B O 1
ATOM 6055 N N . GLY B 1 177 ? 13.258 -9.797 -4.297 1 97.38 177 GLY B N 1
ATOM 6056 C CA . GLY B 1 177 ? 13.172 -10.75 -3.197 1 97.38 177 GLY B CA 1
ATOM 6057 C C . GLY B 1 177 ? 11.82 -10.742 -2.508 1 97.38 177 GLY B C 1
ATOM 6058 O O . GLY B 1 177 ? 11.289 -11.805 -2.174 1 97.38 177 GLY B O 1
ATOM 6059 N N . LEU B 1 178 ? 11.273 -9.602 -2.301 1 96.56 178 LEU B N 1
ATOM 6060 C CA . LEU B 1 178 ? 9.969 -9.461 -1.661 1 96.56 178 LEU B CA 1
ATOM 6061 C C . LEU B 1 178 ? 8.891 -10.148 -2.486 1 96.56 178 LEU B C 1
ATOM 6063 O O . LEU B 1 178 ? 8.016 -10.82 -1.934 1 96.56 178 LEU B O 1
ATOM 6067 N N . LEU B 1 179 ? 8.93 -10.023 -3.74 1 96.94 179 LEU B N 1
ATOM 6068 C CA . LEU B 1 179 ? 7.949 -10.656 -4.613 1 96.94 179 LEU B CA 1
ATOM 6069 C C . LEU B 1 179 ? 8.023 -12.18 -4.504 1 96.94 179 LEU B C 1
ATOM 6071 O O . LEU B 1 179 ? 6.992 -12.852 -4.438 1 96.94 179 LEU B O 1
ATOM 6075 N N . VAL B 1 180 ? 9.227 -12.648 -4.488 1 96.12 180 VAL B N 1
ATOM 6076 C CA . VAL B 1 180 ? 9.406 -14.086 -4.34 1 96.12 180 VAL B CA 1
ATOM 6077 C C . VAL B 1 180 ? 8.898 -14.531 -2.971 1 96.12 180 VAL B C 1
ATOM 6079 O O . VAL B 1 180 ? 8.234 -15.57 -2.854 1 96.12 180 VAL B O 1
ATOM 6082 N N . CYS B 1 181 ? 9.172 -13.781 -2.01 1 94.38 181 CYS B N 1
ATOM 6083 C CA . CYS B 1 181 ? 8.719 -14.094 -0.66 1 94.38 181 CYS B CA 1
ATOM 6084 C C . CYS B 1 181 ? 7.203 -14.18 -0.602 1 94.38 181 CYS B C 1
ATOM 6086 O O . CYS B 1 181 ? 6.648 -15.148 -0.085 1 94.38 181 CYS B O 1
ATOM 6088 N N . ILE B 1 182 ? 6.555 -13.242 -1.139 1 94 182 ILE B N 1
ATOM 6089 C CA . ILE B 1 182 ? 5.098 -13.188 -1.143 1 94 182 ILE B CA 1
ATOM 6090 C C . ILE B 1 182 ? 4.539 -14.375 -1.925 1 94 182 ILE B C 1
ATOM 6092 O O . ILE B 1 182 ? 3.555 -14.992 -1.509 1 94 182 ILE B O 1
ATOM 6096 N N . SER B 1 183 ? 5.133 -14.727 -2.934 1 93.25 183 SER B N 1
ATOM 6097 C CA . SER B 1 183 ? 4.625 -15.75 -3.842 1 93.25 183 SER B CA 1
ATOM 6098 C C . SER B 1 183 ? 4.641 -17.125 -3.188 1 93.25 183 SER B C 1
ATOM 6100 O O . SER B 1 183 ? 3.752 -17.938 -3.428 1 93.25 183 SER B O 1
ATOM 6102 N N . TRP B 1 184 ? 5.594 -17.344 -2.32 1 90.94 184 TRP B N 1
ATOM 6103 C CA . TRP B 1 184 ? 5.711 -18.719 -1.839 1 90.94 184 TRP B CA 1
ATOM 6104 C C . TRP B 1 184 ? 5.641 -18.766 -0.316 1 90.94 184 TRP B C 1
ATOM 6106 O O . TRP B 1 184 ? 5.781 -19.828 0.282 1 90.94 184 TRP B O 1
ATOM 6116 N N . ALA B 1 185 ? 5.449 -17.672 0.282 1 74.56 185 ALA B N 1
ATOM 6117 C CA . ALA B 1 185 ? 5.473 -17.672 1.742 1 74.56 185 ALA B CA 1
ATOM 6118 C C . ALA B 1 185 ? 4.227 -18.344 2.312 1 74.56 185 ALA B C 1
ATOM 6120 O O . ALA B 1 185 ? 4.254 -18.891 3.42 1 74.56 185 ALA B O 1
ATOM 6121 N N . ASP B 1 186 ? 3.264 -18.344 1.628 1 61.66 186 ASP B N 1
ATOM 6122 C CA . ASP B 1 186 ? 2.006 -18.906 2.107 1 61.66 186 ASP B CA 1
ATOM 6123 C C . ASP B 1 186 ? 2.121 -20.422 2.316 1 61.66 186 ASP B C 1
ATOM 6125 O O . ASP B 1 186 ? 1.561 -20.969 3.268 1 61.66 186 ASP B O 1
ATOM 6129 N N . LEU B 1 187 ? 2.791 -20.953 1.44 1 57.03 187 LEU B N 1
ATOM 6130 C CA . LEU B 1 187 ? 2.912 -22.406 1.511 1 57.03 187 LEU B CA 1
ATOM 6131 C C . LEU B 1 187 ? 4.098 -22.812 2.381 1 57.03 187 LEU B C 1
ATOM 6133 O O . LEU B 1 187 ? 4.277 -24 2.68 1 57.03 187 LEU B O 1
ATOM 6137 N N . ARG B 1 188 ? 4.645 -21.781 2.707 1 54.06 188 ARG B N 1
ATOM 6138 C CA . ARG B 1 188 ? 5.824 -22.172 3.473 1 54.06 188 ARG B CA 1
ATOM 6139 C C . ARG B 1 188 ? 5.695 -21.734 4.93 1 54.06 188 ARG B C 1
ATOM 6141 O O . ARG B 1 188 ? 5.801 -22.562 5.84 1 54.06 188 ARG B O 1
ATOM 6148 N N . THR B 1 189 ? 5.492 -20.391 4.965 1 53.56 189 THR B N 1
ATOM 6149 C CA . THR B 1 189 ? 5.734 -19.969 6.34 1 53.56 189 THR B CA 1
ATOM 6150 C C . THR B 1 189 ? 4.789 -18.828 6.734 1 53.56 189 THR B C 1
ATOM 6152 O O . THR B 1 189 ? 4.633 -18.531 7.918 1 53.56 189 THR B O 1
ATOM 6155 N N . LEU B 1 190 ? 4.156 -18.25 5.777 1 55.59 190 LEU B N 1
ATOM 6156 C CA . LEU B 1 190 ? 3.463 -17.016 6.152 1 55.59 190 LEU B CA 1
ATOM 6157 C C . LEU B 1 190 ? 1.957 -17.156 5.953 1 55.59 190 LEU B C 1
ATOM 6159 O O . LEU B 1 190 ? 1.512 -17.891 5.059 1 55.59 190 LEU B O 1
ATOM 6163 N N . PHE B 1 191 ? 1.356 -16.562 6.863 1 60.16 191 PHE B N 1
ATOM 6164 C CA . PHE B 1 191 ? -0.099 -16.531 6.77 1 60.16 191 PHE B CA 1
ATOM 6165 C C . PHE B 1 191 ? -0.564 -15.312 5.973 1 60.16 191 PHE B C 1
ATOM 6167 O O . PHE B 1 191 ? 0.22 -14.398 5.707 1 60.16 191 PHE B O 1
ATOM 6174 N N . ASP B 1 192 ? -1.699 -15.305 5.59 1 59.12 192 ASP B N 1
ATOM 6175 C CA . ASP B 1 192 ? -2.328 -14.312 4.723 1 59.12 192 ASP B CA 1
ATOM 6176 C C . ASP B 1 192 ? -2.127 -12.898 5.266 1 59.12 192 ASP B C 1
ATOM 6178 O O . ASP B 1 192 ? -1.854 -11.969 4.504 1 59.12 192 ASP B O 1
ATOM 6182 N N . GLU B 1 193 ? -2.086 -12.812 6.516 1 65.75 193 GLU B N 1
ATOM 6183 C CA . GLU B 1 193 ? -1.991 -11.477 7.098 1 65.75 193 GLU B CA 1
ATOM 6184 C C . GLU B 1 193 ? -0.621 -10.859 6.832 1 65.75 193 GLU B C 1
ATOM 6186 O O . GLU B 1 193 ? -0.525 -9.68 6.469 1 65.75 193 GLU B O 1
ATOM 6191 N N . GLN B 1 194 ? 0.31 -11.68 6.961 1 80.31 194 GLN B N 1
ATOM 6192 C CA . GLN B 1 194 ? 1.654 -11.164 6.711 1 80.31 194 GLN B CA 1
ATOM 6193 C C . GLN B 1 194 ? 1.876 -10.906 5.227 1 80.31 194 GLN B C 1
ATOM 6195 O O . GLN B 1 194 ? 2.615 -9.992 4.855 1 80.31 194 GLN B O 1
ATOM 6200 N N . ILE B 1 195 ? 1.152 -11.648 4.484 1 85.88 195 ILE B N 1
ATOM 6201 C CA . ILE B 1 195 ? 1.274 -11.492 3.037 1 85.88 195 ILE B CA 1
ATOM 6202 C C . ILE B 1 195 ? 0.732 -10.125 2.619 1 85.88 195 ILE B C 1
ATOM 6204 O O . ILE B 1 195 ? 1.324 -9.445 1.776 1 85.88 195 ILE B O 1
ATOM 6208 N N . THR B 1 196 ? -0.364 -9.703 3.205 1 87.94 196 THR B N 1
ATOM 6209 C CA . THR B 1 196 ? -0.945 -8.398 2.891 1 87.94 196 THR B CA 1
ATOM 6210 C C . THR B 1 196 ? 0.018 -7.273 3.256 1 87.94 196 THR B C 1
ATOM 6212 O O . THR B 1 196 ? 0.243 -6.359 2.461 1 87.94 196 THR B O 1
ATOM 6215 N N . ASN B 1 197 ? 0.642 -7.395 4.418 1 89.19 197 ASN B N 1
ATOM 6216 C CA . ASN B 1 197 ? 1.618 -6.395 4.836 1 89.19 197 ASN B CA 1
ATOM 6217 C C . ASN B 1 197 ? 2.787 -6.309 3.855 1 89.19 197 ASN B C 1
ATOM 6219 O O . ASN B 1 197 ? 3.184 -5.215 3.449 1 89.19 197 ASN B O 1
ATOM 6223 N N . LEU B 1 198 ? 3.244 -7.441 3.537 1 93 198 LEU B N 1
ATOM 6224 C CA . LEU B 1 198 ? 4.398 -7.488 2.646 1 93 198 LEU B CA 1
ATOM 6225 C C . LEU B 1 198 ? 4.027 -7 1.25 1 93 198 LEU B C 1
ATOM 6227 O O . LEU B 1 198 ? 4.84 -6.367 0.573 1 93 198 LEU B O 1
ATOM 6231 N N . THR B 1 199 ? 2.826 -7.289 0.831 1 94 199 THR B N 1
ATOM 6232 C CA . THR B 1 199 ? 2.369 -6.867 -0.489 1 94 199 THR B CA 1
ATOM 6233 C C . THR B 1 199 ? 2.322 -5.344 -0.583 1 94 199 THR B C 1
ATOM 6235 O O . THR B 1 199 ? 2.791 -4.766 -1.564 1 94 199 THR B O 1
ATOM 6238 N N . TYR B 1 200 ? 1.86 -4.715 0.416 1 94.31 200 TYR B N 1
ATOM 6239 C CA . TYR B 1 200 ? 1.769 -3.258 0.371 1 94.31 200 TYR B CA 1
ATOM 6240 C C . TYR B 1 200 ? 3.123 -2.617 0.648 1 94.31 200 TYR B C 1
ATOM 6242 O O . TYR B 1 200 ? 3.408 -1.521 0.162 1 94.31 200 TYR B O 1
ATOM 6250 N N . LEU B 1 201 ? 3.893 -3.297 1.421 1 94.75 201 LEU B N 1
ATOM 6251 C CA . LEU B 1 201 ? 5.277 -2.848 1.519 1 94.75 201 LEU B CA 1
ATOM 6252 C C . LEU B 1 201 ? 5.953 -2.865 0.151 1 94.75 201 LEU B C 1
ATOM 6254 O O . LEU B 1 201 ? 6.691 -1.941 -0.192 1 94.75 201 LEU B O 1
ATOM 6258 N N . ALA B 1 202 ? 5.68 -3.918 -0.603 1 96.75 202 ALA B N 1
ATOM 6259 C CA . ALA B 1 202 ? 6.211 -4.008 -1.96 1 96.75 202 ALA B CA 1
ATOM 6260 C C . ALA B 1 202 ? 5.711 -2.855 -2.824 1 96.75 202 ALA B C 1
ATOM 6262 O O . ALA B 1 202 ? 6.473 -2.279 -3.605 1 96.75 202 ALA B O 1
ATOM 6263 N N . LEU B 1 203 ? 4.469 -2.553 -2.67 1 96.25 203 LEU B N 1
ATOM 6264 C CA . LEU B 1 203 ? 3.889 -1.441 -3.416 1 96.25 203 LEU B CA 1
ATOM 6265 C C . LEU B 1 203 ? 4.594 -0.133 -3.076 1 96.25 203 LEU B C 1
ATOM 6267 O O . LEU B 1 203 ? 5.012 0.605 -3.973 1 96.25 203 LEU B O 1
ATOM 6271 N N . GLY B 1 204 ? 4.707 0.155 -1.78 1 93.69 204 GLY B N 1
ATOM 6272 C CA . GLY B 1 204 ? 5.41 1.358 -1.363 1 93.69 204 GLY B CA 1
ATOM 6273 C C . GLY B 1 204 ? 6.844 1.414 -1.854 1 93.69 204 GLY B C 1
ATOM 6274 O O . GLY B 1 204 ? 7.316 2.465 -2.291 1 93.69 204 GLY B O 1
ATOM 6275 N N . TYR B 1 205 ? 7.477 0.288 -1.818 1 94.94 205 TYR B N 1
ATOM 6276 C CA . TYR B 1 205 ? 8.867 0.222 -2.242 1 94.94 205 TYR B CA 1
ATOM 6277 C C . TYR B 1 205 ? 8.992 0.418 -3.748 1 94.94 205 TYR B C 1
ATOM 6279 O O . TYR B 1 205 ? 9.938 1.047 -4.223 1 94.94 205 TYR B O 1
ATOM 6287 N N . ALA B 1 206 ? 8.102 -0.137 -4.492 1 95.19 206 ALA B N 1
ATOM 6288 C CA . ALA B 1 206 ? 8.094 0.061 -5.941 1 95.19 206 ALA B CA 1
ATOM 6289 C C . ALA B 1 206 ? 7.926 1.537 -6.293 1 95.19 206 ALA B C 1
ATOM 6291 O O . ALA B 1 206 ? 8.586 2.041 -7.207 1 95.19 206 ALA B O 1
ATOM 6292 N N . HIS B 1 207 ? 7.055 2.201 -5.594 1 89.38 207 HIS B N 1
ATOM 6293 C CA . HIS B 1 207 ? 6.906 3.641 -5.773 1 89.38 207 HIS B CA 1
ATOM 6294 C C . HIS B 1 207 ? 8.203 4.375 -5.469 1 89.38 207 HIS B C 1
ATOM 6296 O O . HIS B 1 207 ? 8.602 5.281 -6.203 1 89.38 207 HIS B O 1
ATOM 6302 N N . ASN B 1 208 ? 8.766 3.883 -4.41 1 86.81 208 ASN B N 1
ATOM 6303 C CA . ASN B 1 208 ? 10.008 4.516 -3.963 1 86.81 208 ASN B CA 1
ATOM 6304 C C . ASN B 1 208 ? 11.133 4.328 -4.977 1 86.81 208 ASN B C 1
ATOM 6306 O O . ASN B 1 208 ? 11.992 5.195 -5.121 1 86.81 208 ASN B O 1
ATOM 6310 N N . LEU B 1 209 ? 11.125 3.166 -5.641 1 90.06 209 LEU B N 1
ATOM 6311 C CA . LEU B 1 209 ? 12.117 2.902 -6.68 1 90.06 209 LEU B CA 1
ATOM 6312 C C . LEU B 1 209 ? 11.82 3.723 -7.93 1 90.06 209 LEU B C 1
ATOM 6314 O O . LEU B 1 209 ? 12.68 3.85 -8.812 1 90.06 209 LEU B O 1
ATOM 6318 N N . GLY B 1 210 ? 10.656 4.254 -8.055 1 86.12 210 GLY B N 1
ATOM 6319 C CA . GLY B 1 210 ? 10.273 5.074 -9.195 1 86.12 210 GLY B CA 1
ATOM 6320 C C . GLY B 1 210 ? 9.953 4.258 -10.438 1 86.12 210 GLY B C 1
ATOM 6321 O O . GLY B 1 210 ? 10.062 4.762 -11.555 1 86.12 210 GLY B O 1
ATOM 6322 N N . ILE B 1 211 ? 9.57 2.988 -10.234 1 90.81 211 ILE B N 1
ATOM 6323 C CA . ILE B 1 211 ? 9.406 2.141 -11.414 1 90.81 211 ILE B CA 1
ATOM 6324 C C . ILE B 1 211 ? 7.922 1.967 -11.719 1 90.81 211 ILE B C 1
ATOM 6326 O O . ILE B 1 211 ? 7.551 1.16 -12.578 1 90.81 211 ILE B O 1
ATOM 6330 N N . THR B 1 212 ? 7.062 2.682 -11.055 1 89.31 212 THR B N 1
ATOM 6331 C CA . THR B 1 212 ? 5.629 2.463 -11.203 1 89.31 212 THR B CA 1
ATOM 6332 C C . THR B 1 212 ? 5.012 3.514 -12.125 1 89.31 212 THR B C 1
ATOM 6334 O O . THR B 1 212 ? 3.814 3.469 -12.414 1 89.31 212 THR B O 1
ATOM 6337 N N . LYS B 1 213 ? 5.805 4.434 -12.594 1 80.06 213 LYS B N 1
ATOM 6338 C CA . LYS B 1 213 ? 5.281 5.508 -13.438 1 80.06 213 LYS B CA 1
ATOM 6339 C C . LYS B 1 213 ? 5.91 5.469 -14.828 1 80.06 213 LYS B C 1
ATOM 6341 O O . LYS B 1 213 ? 7.035 4.984 -15 1 80.06 213 LYS B O 1
ATOM 6346 N N . ILE B 1 214 ? 5.137 5.969 -15.727 1 76.25 214 ILE B N 1
ATOM 6347 C CA . ILE B 1 214 ? 5.656 6.113 -17.078 1 76.25 214 ILE B CA 1
ATOM 6348 C C . ILE B 1 214 ? 6.789 7.141 -17.094 1 76.25 214 ILE B C 1
ATOM 6350 O O . ILE B 1 214 ? 6.617 8.266 -16.625 1 76.25 214 ILE B O 1
ATOM 6354 N N . PRO B 1 215 ? 7.863 6.645 -17.547 1 74.94 215 PRO B N 1
ATOM 6355 C CA . PRO B 1 215 ? 8.961 7.613 -17.625 1 74.94 215 PRO B CA 1
ATOM 6356 C C . PRO B 1 215 ? 8.625 8.812 -18.5 1 74.94 215 PRO B C 1
ATOM 6358 O O . PRO B 1 215 ? 7.941 8.664 -19.516 1 74.94 215 PRO B O 1
ATOM 6361 N N . PRO B 1 216 ? 9.023 9.93 -18.109 1 65.38 216 PRO B N 1
ATOM 6362 C CA . PRO B 1 216 ? 8.703 11.141 -18.875 1 65.38 216 PRO B CA 1
ATOM 6363 C C . PRO B 1 216 ? 9.117 11.055 -20.328 1 65.38 216 PRO B C 1
ATOM 6365 O O . PRO B 1 216 ? 8.43 11.578 -21.203 1 65.38 216 PRO B O 1
ATOM 6368 N N . SER B 1 217 ? 10.227 10.43 -20.578 1 65.88 217 SER B N 1
ATOM 6369 C CA . SER B 1 217 ? 10.688 10.281 -21.953 1 65.88 217 SER B CA 1
ATOM 6370 C C . SER B 1 217 ? 9.656 9.539 -22.797 1 65.88 217 SER B C 1
ATOM 6372 O O . SER B 1 217 ? 9.438 9.891 -23.953 1 65.88 217 SER B O 1
ATOM 6374 N N . LEU B 1 218 ? 9.078 8.594 -22.125 1 68.81 218 LEU B N 1
ATOM 6375 C CA . LEU B 1 218 ? 8.07 7.828 -22.844 1 68.81 218 LEU B CA 1
ATOM 6376 C C . LEU B 1 218 ? 6.789 8.641 -23.016 1 68.81 218 LEU B C 1
ATOM 6378 O O . LEU B 1 218 ? 6.129 8.547 -24.062 1 68.81 218 LEU B O 1
ATOM 6382 N N . LEU B 1 219 ? 6.469 9.406 -22.062 1 63.91 219 LEU B N 1
ATOM 6383 C CA . LEU B 1 219 ? 5.281 10.25 -22.156 1 63.91 219 LEU B CA 1
ATOM 6384 C C . LEU B 1 219 ? 5.398 11.227 -23.312 1 63.91 219 LEU B C 1
ATOM 6386 O O . LEU B 1 219 ? 4.418 11.477 -24.016 1 63.91 219 LEU B O 1
ATOM 6390 N N . GLN B 1 220 ? 6.57 11.68 -23.484 1 61.69 220 GLN B N 1
ATOM 6391 C CA . GLN B 1 220 ? 6.84 12.586 -24.594 1 61.69 220 GLN B CA 1
ATOM 6392 C C . GLN B 1 220 ? 6.66 11.875 -25.938 1 61.69 220 GLN B C 1
ATOM 6394 O O . GLN B 1 220 ? 6.09 12.438 -26.875 1 61.69 220 GLN B O 1
ATOM 6399 N N . GLN B 1 221 ? 7.074 10.695 -25.844 1 60.25 221 GLN B N 1
ATOM 6400 C CA . GLN B 1 221 ? 7.027 9.922 -27.078 1 60.25 221 GLN B CA 1
ATOM 6401 C C . GLN B 1 221 ? 5.59 9.586 -27.469 1 60.25 221 GLN B C 1
ATOM 6403 O O . GLN B 1 221 ? 5.258 9.547 -28.656 1 60.25 221 GLN B O 1
ATOM 6408 N N . ILE B 1 222 ? 4.801 9.422 -26.453 1 57.47 222 ILE B N 1
ATOM 6409 C CA . ILE B 1 222 ? 3.439 8.992 -26.766 1 57.47 222 ILE B CA 1
ATOM 6410 C C . ILE B 1 222 ? 2.518 10.211 -26.828 1 57.47 222 ILE B C 1
ATOM 6412 O O . ILE B 1 222 ? 1.3 10.062 -26.953 1 57.47 222 ILE B O 1
ATOM 6416 N N . GLY B 1 223 ? 3.109 11.344 -26.812 1 49.03 223 GLY B N 1
ATOM 6417 C CA . GLY B 1 223 ? 2.363 12.57 -27 1 49.03 223 GLY B CA 1
ATOM 6418 C C . GLY B 1 223 ? 1.606 13.008 -25.766 1 49.03 223 GLY B C 1
ATOM 6419 O O . GLY B 1 223 ? 0.635 13.766 -25.859 1 49.03 223 GLY B O 1
ATOM 6420 N N . MET B 1 224 ? 1.777 12.344 -24.859 1 47.12 224 MET B N 1
ATOM 6421 C CA . MET B 1 224 ? 1.022 12.648 -23.641 1 47.12 224 MET B CA 1
ATOM 6422 C C . MET B 1 224 ? 1.798 13.617 -22.75 1 47.12 224 MET B C 1
ATOM 6424 O O . MET B 1 224 ? 1.353 13.938 -21.656 1 47.12 224 MET B O 1
ATOM 6428 N N . ASP B 1 225 ? 2.908 13.977 -23.266 1 46.22 225 ASP B N 1
ATOM 6429 C CA . ASP B 1 225 ? 3.752 14.859 -22.469 1 46.22 225 ASP B CA 1
ATOM 6430 C C . ASP B 1 225 ? 3.129 16.25 -22.344 1 46.22 225 ASP B C 1
ATOM 6432 O O . ASP B 1 225 ? 2.955 16.953 -23.344 1 46.22 225 ASP B O 1
ATOM 6436 N N . ASP B 1 226 ? 2.146 16.375 -21.734 1 43.88 226 ASP B N 1
ATOM 6437 C CA . ASP B 1 226 ? 1.447 17.656 -21.672 1 43.88 226 ASP B CA 1
ATOM 6438 C C . ASP B 1 226 ? 2.346 18.734 -21.078 1 43.88 226 ASP B C 1
ATOM 6440 O O . ASP B 1 226 ? 1.854 19.75 -20.562 1 43.88 226 ASP B O 1
ATOM 6444 N N . ALA B 1 227 ? 3.633 18.391 -21.078 1 41.19 227 ALA B N 1
ATOM 6445 C CA . ALA B 1 227 ? 4.445 19.531 -20.688 1 41.19 227 ALA B CA 1
ATOM 6446 C C . ALA B 1 227 ? 4.375 20.641 -21.734 1 41.19 227 ALA B C 1
ATOM 6448 O O . ALA B 1 227 ? 4.32 20.359 -22.938 1 41.19 227 ALA B O 1
ATOM 6449 N N . PRO B 1 228 ? 3.879 21.703 -21.688 1 36.44 228 PRO B N 1
ATOM 6450 C CA . PRO B 1 228 ? 3.922 22.734 -22.734 1 36.44 228 PRO B CA 1
ATOM 6451 C C . PRO B 1 228 ? 5.188 22.672 -23.578 1 36.44 228 PRO B C 1
ATOM 6453 O O . PRO B 1 228 ? 6.242 22.25 -23.094 1 36.44 228 PRO B O 1
ATOM 6456 N N . GLU B 1 229 ? 5.008 22.719 -25.062 1 36.06 229 GLU B N 1
ATOM 6457 C CA . GLU B 1 229 ? 5.984 22.672 -26.156 1 36.06 229 GLU B CA 1
ATOM 6458 C C . GLU B 1 229 ? 7.285 23.359 -25.766 1 36.06 229 GLU B C 1
ATOM 6460 O O . GLU B 1 229 ? 8.375 22.922 -26.141 1 36.06 229 GLU B O 1
ATOM 6465 N N . ASP B 1 230 ? 7.203 24.531 -25.328 1 32.34 230 ASP B N 1
ATOM 6466 C CA . ASP B 1 230 ? 8.328 25.422 -25.031 1 32.34 230 ASP B CA 1
ATOM 6467 C C . ASP B 1 230 ? 9.203 24.844 -23.922 1 32.34 230 ASP B C 1
ATOM 6469 O O . ASP B 1 230 ? 10.336 25.297 -23.719 1 32.34 230 ASP B O 1
ATOM 6473 N N . LEU B 1 231 ? 8.695 24.062 -23.078 1 33.75 231 LEU B N 1
ATOM 6474 C CA . LEU B 1 231 ? 9.461 23.344 -22.062 1 33.75 231 LEU B CA 1
ATOM 6475 C C . LEU B 1 231 ? 10.016 22.047 -22.625 1 33.75 231 LEU B C 1
ATOM 6477 O O . LEU B 1 231 ? 10.914 21.438 -22.031 1 33.75 231 LEU B O 1
ATOM 6481 N N . ARG B 1 232 ? 9.656 21.625 -23.703 1 37.53 232 ARG B N 1
ATOM 6482 C CA . ARG B 1 232 ? 10.086 20.5 -24.516 1 37.53 232 ARG B CA 1
ATOM 6483 C C . ARG B 1 232 ? 11.492 20.719 -25.062 1 37.53 232 ARG B C 1
ATOM 6485 O O . ARG B 1 232 ? 12.273 19.766 -25.172 1 37.53 232 ARG B O 1
ATOM 6492 N N . GLN B 1 233 ? 11.695 21.719 -25.781 1 34.16 233 GLN B N 1
ATOM 6493 C CA . GLN B 1 233 ? 12.883 21.875 -26.625 1 34.16 233 GLN B CA 1
ATOM 6494 C C . GLN B 1 233 ? 14.156 21.812 -25.797 1 34.16 233 GLN B C 1
ATOM 6496 O O . GLN B 1 233 ? 15.188 21.328 -26.266 1 34.16 233 GLN B O 1
ATOM 6501 N N . THR B 1 234 ? 14.203 22.453 -24.703 1 33.16 234 THR B N 1
ATOM 6502 C CA . THR B 1 234 ? 15.523 22.531 -24.094 1 33.16 234 THR B CA 1
ATOM 6503 C C . THR B 1 234 ? 15.891 21.188 -23.453 1 33.16 234 THR B C 1
ATOM 6505 O O . THR B 1 234 ? 17.062 20.953 -23.125 1 33.16 234 THR B O 1
ATOM 6508 N N . LYS B 1 235 ? 14.883 20.281 -22.922 1 35.66 235 LYS B N 1
ATOM 6509 C CA . LYS B 1 235 ? 15.188 19.031 -22.219 1 35.66 235 LYS B CA 1
ATOM 6510 C C . LYS B 1 235 ? 15.305 17.859 -23.203 1 35.66 235 LYS B C 1
ATOM 6512 O O . LYS B 1 235 ? 15.492 16.719 -22.781 1 35.66 235 LYS B O 1
ATOM 6517 N N . ARG B 1 236 ? 15 18.047 -24.344 1 37.62 236 ARG B N 1
ATOM 6518 C CA . ARG B 1 236 ? 15.109 16.891 -25.234 1 37.62 236 ARG B CA 1
ATOM 6519 C C . ARG B 1 236 ? 16.484 16.234 -25.094 1 37.62 236 ARG B C 1
ATOM 6521 O O . ARG B 1 236 ? 16.594 15.008 -25.141 1 37.62 236 ARG B O 1
ATOM 6528 N N . ASP B 1 237 ? 17.547 16.891 -25.141 1 35.12 237 ASP B N 1
ATOM 6529 C CA . ASP B 1 237 ? 18.859 16.312 -25.406 1 35.12 237 ASP B CA 1
ATOM 6530 C C . ASP B 1 237 ? 19.484 15.758 -24.125 1 35.12 237 ASP B C 1
ATOM 6532 O O . ASP B 1 237 ? 20.406 14.938 -24.172 1 35.12 237 ASP B O 1
ATOM 6536 N N . LEU B 1 238 ? 19.359 16.359 -22.859 1 35 238 LEU B N 1
ATOM 6537 C CA . LEU B 1 238 ? 20.328 15.969 -21.828 1 35 238 LEU B CA 1
ATOM 6538 C C . LEU B 1 238 ? 19.797 14.828 -20.984 1 35 238 LEU B C 1
ATOM 6540 O O . LEU B 1 238 ? 20.516 14.281 -20.141 1 35 238 LEU B O 1
ATOM 6544 N N . ILE B 1 239 ? 18.5 14.812 -20.578 1 39.25 239 ILE B N 1
ATOM 6545 C CA . ILE B 1 239 ? 18.156 13.656 -19.75 1 39.25 239 ILE B CA 1
ATOM 6546 C C . ILE B 1 239 ? 18.031 12.414 -20.625 1 39.25 239 ILE B C 1
ATOM 6548 O O . ILE B 1 239 ? 17.141 12.352 -21.484 1 39.25 239 ILE B O 1
ATOM 6552 N N . PRO B 1 240 ? 19.031 11.82 -20.844 1 38.69 240 PRO B N 1
ATOM 6553 C CA . PRO B 1 240 ? 18.75 10.57 -21.562 1 38.69 240 PRO B CA 1
ATOM 6554 C C . PRO B 1 240 ? 17.469 9.891 -21.078 1 38.69 240 PRO B C 1
ATOM 6556 O O . PRO B 1 240 ? 17.297 9.695 -19.875 1 38.69 240 PRO B O 1
ATOM 6559 N N . ALA B 1 241 ? 16.359 10.211 -21.438 1 46.16 241 ALA B N 1
ATOM 6560 C CA . ALA B 1 241 ? 15.023 9.641 -21.297 1 46.16 241 ALA B CA 1
ATOM 6561 C C . ALA B 1 241 ? 15.094 8.148 -20.969 1 46.16 241 ALA B C 1
ATOM 6563 O O . ALA B 1 241 ? 15.133 7.312 -21.875 1 46.16 241 ALA B O 1
ATOM 6564 N N . LYS B 1 242 ? 15.883 7.668 -19.953 1 57.09 242 LYS B N 1
ATOM 6565 C CA . LYS B 1 242 ? 16.141 6.23 -19.922 1 57.09 242 LYS B CA 1
ATOM 6566 C C . LYS B 1 242 ? 14.906 5.453 -19.484 1 57.09 242 LYS B C 1
ATOM 6568 O O . LYS B 1 242 ? 14.25 5.82 -18.5 1 57.09 242 LYS B O 1
ATOM 6573 N N . MET B 1 243 ? 14.25 4.781 -20.281 1 68.69 243 MET B N 1
ATOM 6574 C CA . MET B 1 243 ? 13.266 3.729 -20.047 1 68.69 243 MET B CA 1
ATOM 6575 C C . MET B 1 243 ? 13.711 2.82 -18.906 1 68.69 243 MET B C 1
ATOM 6577 O O . MET B 1 243 ? 14.914 2.635 -18.688 1 68.69 243 MET B O 1
ATOM 6581 N N . HIS B 1 244 ? 12.75 2.611 -18.062 1 89.12 244 HIS B N 1
ATOM 6582 C CA . HIS B 1 244 ? 13.086 1.582 -17.094 1 89.12 244 HIS B CA 1
ATOM 6583 C C . HIS B 1 244 ? 13.711 0.365 -17.766 1 89.12 244 HIS B C 1
ATOM 6585 O O . HIS B 1 244 ? 13.328 0.005 -18.875 1 89.12 244 HIS B O 1
ATOM 6591 N N . SER B 1 245 ? 14.719 -0.186 -17.156 1 90.69 245 SER B N 1
ATOM 6592 C CA . SER B 1 245 ? 15.32 -1.403 -17.688 1 90.69 245 SER B CA 1
ATOM 6593 C C . SER B 1 245 ? 14.297 -2.523 -17.812 1 90.69 245 SER B C 1
ATOM 6595 O O . SER B 1 245 ? 13.234 -2.477 -17.188 1 90.69 245 SER B O 1
ATOM 6597 N N . ILE B 1 246 ? 14.562 -3.453 -18.594 1 92.44 246 ILE B N 1
ATOM 6598 C CA . ILE B 1 246 ? 13.688 -4.602 -18.812 1 92.44 246 ILE B CA 1
ATOM 6599 C C . ILE B 1 246 ? 13.477 -5.34 -17.484 1 92.44 246 ILE B C 1
ATOM 6601 O O . ILE B 1 246 ? 12.367 -5.801 -17.203 1 92.44 246 ILE B O 1
ATOM 6605 N N . GLU B 1 247 ? 14.508 -5.406 -16.75 1 93.69 247 GLU B N 1
ATOM 6606 C CA . GLU B 1 247 ? 14.414 -6.074 -15.453 1 93.69 247 GLU B CA 1
ATOM 6607 C C . GLU B 1 247 ? 13.469 -5.324 -14.516 1 93.69 247 GLU B C 1
ATOM 6609 O O . GLU B 1 247 ? 12.688 -5.945 -13.789 1 93.69 247 GLU B O 1
ATOM 6614 N N . GLU B 1 248 ? 13.547 -4.004 -14.555 1 95.31 248 GLU B N 1
ATOM 6615 C CA . GLU B 1 248 ? 12.648 -3.178 -13.75 1 95.31 248 GLU B CA 1
ATOM 6616 C C . GLU B 1 248 ? 11.203 -3.342 -14.203 1 95.31 248 GLU B C 1
ATOM 6618 O O . GLU B 1 248 ? 10.297 -3.428 -13.367 1 95.31 248 GLU B O 1
ATOM 6623 N N . GLN B 1 249 ? 11.023 -3.389 -15.438 1 94.88 249 GLN B N 1
ATOM 6624 C CA . GLN B 1 249 ? 9.68 -3.557 -15.984 1 94.88 249 GLN B CA 1
ATOM 6625 C C . GLN B 1 249 ? 9.094 -4.91 -15.594 1 94.88 249 GLN B C 1
ATOM 6627 O O . GLN B 1 249 ? 7.922 -4.996 -15.219 1 94.88 249 GLN B O 1
ATOM 6632 N N . ARG B 1 250 ? 9.883 -5.914 -15.664 1 95.81 250 ARG B N 1
ATOM 6633 C CA . ARG B 1 250 ? 9.445 -7.242 -15.242 1 95.81 250 ARG B CA 1
ATOM 6634 C C . ARG B 1 250 ? 9.047 -7.25 -13.773 1 95.81 250 ARG B C 1
ATOM 6636 O O . ARG B 1 250 ? 8.016 -7.82 -13.406 1 95.81 250 ARG B O 1
ATOM 6643 N N . THR B 1 251 ? 9.891 -6.668 -13.016 1 97 251 THR B N 1
ATOM 6644 C CA . THR B 1 251 ? 9.633 -6.609 -11.578 1 97 251 THR B CA 1
ATOM 6645 C C . THR B 1 251 ? 8.359 -5.824 -11.289 1 97 251 THR B C 1
ATOM 6647 O O . THR B 1 251 ? 7.566 -6.211 -10.43 1 97 251 THR B O 1
ATOM 6650 N N . PHE B 1 252 ? 8.156 -4.742 -11.984 1 96.62 252 PHE B N 1
ATOM 6651 C CA . PHE B 1 252 ? 6.949 -3.939 -11.852 1 96.62 252 PHE B CA 1
ATOM 6652 C C . PHE B 1 252 ? 5.711 -4.77 -12.172 1 96.62 252 PHE B C 1
ATOM 6654 O O . PHE B 1 252 ? 4.738 -4.754 -11.414 1 96.62 252 PHE B O 1
ATOM 6661 N N . LEU B 1 253 ? 5.75 -5.496 -13.219 1 97.38 253 LEU B N 1
ATOM 6662 C CA . LEU B 1 253 ? 4.621 -6.332 -13.617 1 97.38 253 LEU B CA 1
ATOM 6663 C C . LEU B 1 253 ? 4.367 -7.426 -12.586 1 97.38 253 LEU B C 1
ATOM 6665 O O . LEU B 1 253 ? 3.221 -7.812 -12.352 1 97.38 253 LEU B O 1
ATOM 6669 N N . GLY B 1 254 ? 5.461 -7.938 -12.07 1 97.38 254 GLY B N 1
ATOM 6670 C CA . GLY B 1 254 ? 5.297 -8.867 -10.969 1 97.38 254 GLY B CA 1
ATOM 6671 C C . GLY B 1 254 ? 4.57 -8.266 -9.781 1 97.38 254 GLY B C 1
ATOM 6672 O O . GLY B 1 254 ? 3.689 -8.906 -9.195 1 97.38 254 GLY B O 1
ATOM 6673 N N . CYS B 1 255 ? 4.914 -7.098 -9.445 1 97.44 255 CYS B N 1
ATOM 6674 C CA . CYS B 1 255 ? 4.242 -6.379 -8.367 1 97.44 255 CYS B CA 1
ATOM 6675 C C . CYS B 1 255 ? 2.764 -6.18 -8.688 1 97.44 255 CYS B C 1
ATOM 6677 O O . CYS B 1 255 ? 1.904 -6.398 -7.832 1 97.44 255 CYS B O 1
ATOM 6679 N N . TYR B 1 256 ? 2.514 -5.789 -9.898 1 96.88 256 TYR B N 1
ATOM 6680 C CA . TYR B 1 256 ? 1.146 -5.59 -10.367 1 96.88 256 TYR B CA 1
ATOM 6681 C C . TYR B 1 256 ? 0.324 -6.863 -10.203 1 96.88 256 TYR B C 1
ATOM 6683 O O . TYR B 1 256 ? -0.793 -6.828 -9.688 1 96.88 256 TYR B O 1
ATOM 6691 N N . CYS B 1 257 ? 0.867 -7.93 -10.562 1 96.38 257 CYS B N 1
ATOM 6692 C CA . CYS B 1 257 ? 0.135 -9.188 -10.547 1 96.38 257 CYS B CA 1
ATOM 6693 C C . CYS B 1 257 ? -0.117 -9.656 -9.117 1 96.38 257 CYS B C 1
ATOM 6695 O O . CYS B 1 257 ? -1.212 -10.125 -8.797 1 96.38 257 CYS B O 1
ATOM 6697 N N . LEU B 1 258 ? 0.843 -9.578 -8.312 1 94.88 258 LEU B N 1
ATOM 6698 C CA . LEU B 1 258 ? 0.669 -10.016 -6.93 1 94.88 258 LEU B CA 1
ATOM 6699 C C . LEU B 1 258 ? -0.321 -9.117 -6.195 1 94.88 258 LEU B C 1
ATOM 6701 O O . LEU B 1 258 ? -1.11 -9.602 -5.379 1 94.88 258 LEU B O 1
ATOM 6705 N N . LEU B 1 259 ? -0.224 -7.844 -6.508 1 95.06 259 LEU B N 1
ATOM 6706 C CA . LEU B 1 259 ? -1.193 -6.922 -5.926 1 95.06 259 LEU B CA 1
ATOM 6707 C C . LEU B 1 259 ? -2.605 -7.246 -6.406 1 95.06 259 LEU B C 1
ATOM 6709 O O . LEU B 1 259 ? -3.568 -7.109 -5.652 1 95.06 259 LEU B O 1
ATOM 6713 N N . SER B 1 260 ? -2.693 -7.645 -7.586 1 93.5 260 SER B N 1
ATOM 6714 C CA . SER B 1 260 ? -3.994 -8.016 -8.141 1 93.5 260 SER B CA 1
ATOM 6715 C C . SER B 1 260 ? -4.582 -9.219 -7.402 1 93.5 260 SER B C 1
ATOM 6717 O O . SER B 1 260 ? -5.785 -9.258 -7.133 1 93.5 260 SER B O 1
ATOM 6719 N N . VAL B 1 261 ? -3.721 -10.141 -7.152 1 89.69 261 VAL B N 1
ATOM 6720 C CA . VAL B 1 261 ? -4.168 -11.312 -6.41 1 89.69 261 VAL B CA 1
ATOM 6721 C C . VAL B 1 261 ? -4.727 -10.891 -5.055 1 89.69 261 VAL B C 1
ATOM 6723 O O . VAL B 1 261 ? -5.824 -11.305 -4.672 1 89.69 261 VAL B O 1
ATOM 6726 N N . ASN B 1 262 ? -4.008 -10.086 -4.395 1 86.75 262 ASN B N 1
ATOM 6727 C CA . ASN B 1 262 ? -4.426 -9.609 -3.08 1 86.75 262 ASN B CA 1
ATOM 6728 C C . ASN B 1 262 ? -5.691 -8.766 -3.168 1 86.75 262 ASN B C 1
ATOM 6730 O O . ASN B 1 262 ? -6.613 -8.93 -2.367 1 86.75 262 ASN B O 1
ATOM 6734 N N . SER B 1 263 ? -5.73 -7.887 -4.113 1 84.81 263 SER B N 1
ATOM 6735 C CA . SER B 1 263 ? -6.859 -6.973 -4.258 1 84.81 263 SER B CA 1
ATOM 6736 C C . SER B 1 263 ? -8.133 -7.723 -4.633 1 84.81 263 SER B C 1
ATOM 6738 O O . SER B 1 263 ? -9.203 -7.434 -4.098 1 84.81 263 SER B O 1
ATOM 6740 N N . THR B 1 264 ? -8.031 -8.641 -5.453 1 79.81 264 THR B N 1
ATOM 6741 C CA . THR B 1 264 ? -9.195 -9.414 -5.879 1 79.81 264 THR B CA 1
ATOM 6742 C C . THR B 1 264 ? -9.711 -10.281 -4.738 1 79.81 264 THR B C 1
ATOM 6744 O O . THR B 1 264 ? -10.922 -10.445 -4.574 1 79.81 264 THR B O 1
ATOM 6747 N N . LEU B 1 265 ? -8.797 -10.766 -4.039 1 76.19 265 LEU B N 1
ATOM 6748 C CA . LEU B 1 265 ? -9.172 -11.625 -2.92 1 76.19 265 LEU B CA 1
ATOM 6749 C C . LEU B 1 265 ? -9.961 -10.852 -1.873 1 76.19 265 LEU B C 1
ATOM 6751 O O . LEU B 1 265 ? -10.898 -11.375 -1.275 1 76.19 265 LEU B O 1
ATOM 6755 N N . PHE B 1 266 ? -9.656 -9.609 -1.747 1 75.38 266 PHE B N 1
ATOM 6756 C CA . PHE B 1 266 ? -10.258 -8.852 -0.658 1 75.38 266 PHE B CA 1
ATOM 6757 C C . PHE B 1 266 ? -11.211 -7.785 -1.199 1 75.38 266 PHE B C 1
ATOM 6759 O O . PHE B 1 266 ? -11.688 -6.938 -0.448 1 75.38 266 PHE B O 1
ATOM 6766 N N . GLY B 1 267 ? -11.438 -7.867 -2.449 1 75.75 267 GLY B N 1
ATOM 6767 C CA . GLY B 1 267 ? -12.383 -6.945 -3.053 1 75.75 267 GLY B CA 1
ATOM 6768 C C . GLY B 1 267 ? -11.883 -5.512 -3.086 1 75.75 267 GLY B C 1
ATOM 6769 O O . GLY B 1 267 ? -12.648 -4.578 -2.818 1 75.75 267 GLY B O 1
ATOM 6770 N N . ARG B 1 268 ? -10.648 -5.344 -3.316 1 81.06 268 ARG B N 1
ATOM 6771 C CA . ARG B 1 268 ? -10.023 -4.027 -3.398 1 81.06 268 ARG B CA 1
ATOM 6772 C C . ARG B 1 268 ? -9.578 -3.719 -4.824 1 81.06 268 ARG B C 1
ATOM 6774 O O . ARG B 1 268 ? -9.578 -4.602 -5.684 1 81.06 268 ARG B O 1
ATOM 6781 N N . GLN B 1 269 ? -9.289 -2.479 -5.023 1 81.94 269 GLN B N 1
ATOM 6782 C CA . GLN B 1 269 ? -8.734 -2.086 -6.316 1 81.94 269 GLN B CA 1
ATOM 6783 C C . GLN B 1 269 ? -7.207 -2.137 -6.301 1 81.94 269 GLN B C 1
ATOM 6785 O O . GLN B 1 269 ? -6.582 -1.813 -5.289 1 81.94 269 GLN B O 1
ATOM 6790 N N . ASN B 1 270 ? -6.762 -2.562 -7.383 1 90.31 270 ASN B N 1
ATOM 6791 C CA . ASN B 1 270 ? -5.309 -2.549 -7.551 1 90.31 270 ASN B CA 1
ATOM 6792 C C . ASN B 1 270 ? -4.793 -1.143 -7.84 1 90.31 270 ASN B C 1
ATOM 6794 O O . ASN B 1 270 ? -5.098 -0.567 -8.883 1 90.31 270 ASN B O 1
ATOM 6798 N N . PRO B 1 271 ? -3.971 -0.62 -7 1 88.25 271 PRO B N 1
ATOM 6799 C CA . PRO B 1 271 ? -3.508 0.757 -7.184 1 88.25 271 PRO B CA 1
ATOM 6800 C C . PRO B 1 271 ? -2.555 0.907 -8.367 1 88.25 271 PRO B C 1
ATOM 6802 O O . PRO B 1 271 ? -2.289 2.025 -8.812 1 88.25 271 PRO B O 1
ATOM 6805 N N . LEU B 1 272 ? -2.027 -0.135 -8.891 1 91.81 272 LEU B N 1
ATOM 6806 C CA . LEU B 1 272 ? -1.04 -0.05 -9.961 1 91.81 272 LEU B CA 1
ATOM 6807 C C . LEU B 1 272 ? -1.707 -0.18 -11.328 1 91.81 272 LEU B C 1
ATOM 6809 O O . LEU B 1 272 ? -1.032 -0.146 -12.359 1 91.81 272 LEU B O 1
ATOM 6813 N N . ARG B 1 273 ? -2.943 -0.33 -11.281 1 87.69 273 ARG B N 1
ATOM 6814 C CA . ARG B 1 273 ? -3.641 -0.379 -12.562 1 87.69 273 ARG B CA 1
ATOM 6815 C C . ARG B 1 273 ? -3.436 0.914 -13.344 1 87.69 273 ARG B C 1
ATOM 6817 O O . ARG B 1 273 ? -3.787 1.995 -12.867 1 87.69 273 ARG B O 1
ATOM 6824 N N . SER B 1 274 ? -2.795 0.8 -14.484 1 83.12 274 SER B N 1
ATOM 6825 C CA . SER B 1 274 ? -2.492 1.978 -15.289 1 83.12 274 SER B CA 1
ATOM 6826 C C . SER B 1 274 ? -2.092 1.586 -16.719 1 83.12 274 SER B C 1
ATOM 6828 O O . SER B 1 274 ? -1.901 0.404 -17 1 83.12 274 SER B O 1
ATOM 6830 N N . GLN B 1 275 ? -1.926 2.535 -17.5 1 83.88 275 GLN B N 1
ATOM 6831 C CA . GLN B 1 275 ? -1.471 2.328 -18.875 1 83.88 275 GLN B CA 1
ATOM 6832 C C . GLN B 1 275 ? -0.029 1.827 -18.906 1 83.88 275 GLN B C 1
ATOM 6834 O O . GLN B 1 275 ? 0.394 1.198 -19.875 1 83.88 275 GLN B O 1
ATOM 6839 N N . TYR B 1 276 ? 0.627 2.125 -17.938 1 88.12 276 TYR B N 1
ATOM 6840 C CA . TYR B 1 276 ? 2.025 1.719 -17.859 1 88.12 276 TYR B CA 1
ATOM 6841 C C . TYR B 1 276 ? 2.154 0.2 -17.906 1 88.12 276 TYR B C 1
ATOM 6843 O O . TYR B 1 276 ? 3.146 -0.333 -18.406 1 88.12 276 TYR B O 1
ATOM 6851 N N . VAL B 1 277 ? 1.162 -0.493 -17.375 1 93.25 277 VAL B N 1
ATOM 6852 C CA . VAL B 1 277 ? 1.167 -1.951 -17.422 1 93.25 277 VAL B CA 1
ATOM 6853 C C . VAL B 1 277 ? 1.198 -2.416 -18.875 1 93.25 277 VAL B C 1
ATOM 6855 O O . VAL B 1 277 ? 1.996 -3.285 -19.25 1 93.25 277 VAL B O 1
ATOM 6858 N N . ASP B 1 278 ? 0.434 -1.773 -19.656 1 89.25 278 ASP B N 1
ATOM 6859 C CA . ASP B 1 278 ? 0.363 -2.139 -21.062 1 89.25 278 ASP B CA 1
ATOM 6860 C C . ASP B 1 278 ? 1.658 -1.782 -21.781 1 89.25 278 ASP B C 1
ATOM 6862 O O . ASP B 1 278 ? 2.148 -2.557 -22.609 1 89.25 278 ASP B O 1
ATOM 6866 N N . LEU B 1 279 ? 2.18 -0.674 -21.422 1 89.25 279 LEU B N 1
ATOM 6867 C CA . LEU B 1 279 ? 3.416 -0.229 -22.062 1 89.25 279 LEU B CA 1
ATOM 6868 C C . LEU B 1 279 ? 4.57 -1.17 -21.719 1 89.25 279 LEU B C 1
ATOM 6870 O O . LEU B 1 279 ? 5.387 -1.491 -22.578 1 89.25 279 LEU B O 1
ATOM 6874 N N . CYS B 1 280 ? 4.602 -1.581 -20.516 1 92.38 280 CYS B N 1
ATOM 6875 C CA . CYS B 1 280 ? 5.645 -2.516 -20.094 1 92.38 280 CYS B CA 1
ATOM 6876 C C . CYS B 1 280 ? 5.48 -3.859 -20.797 1 92.38 280 CYS B C 1
ATOM 6878 O O . CYS B 1 280 ? 6.465 -4.461 -21.234 1 92.38 280 CYS B O 1
ATOM 6880 N N . CYS B 1 281 ? 4.234 -4.305 -20.906 1 92.12 281 CYS B N 1
ATOM 6881 C CA . CYS B 1 281 ? 3.977 -5.555 -21.609 1 92.12 281 CYS B CA 1
ATOM 6882 C C . CYS B 1 281 ? 4.43 -5.469 -23.062 1 92.12 281 CYS B C 1
ATOM 6884 O O . CYS B 1 281 ? 5.066 -6.395 -23.578 1 92.12 281 CYS B O 1
ATOM 6886 N N . GLU B 1 282 ? 4.141 -4.395 -23.641 1 88 282 GLU B N 1
ATOM 6887 C CA . GLU B 1 282 ? 4.527 -4.199 -25.031 1 88 282 GLU B CA 1
ATOM 6888 C C . GLU B 1 282 ? 6.043 -4.117 -25.188 1 88 282 GLU B C 1
ATOM 6890 O O . GLU B 1 282 ? 6.609 -4.648 -26.141 1 88 282 GLU B O 1
ATOM 6895 N N . SER B 1 283 ? 6.598 -3.453 -24.281 1 89.06 283 SER B N 1
ATOM 6896 C CA . SER B 1 283 ? 8.055 -3.338 -24.281 1 89.06 283 SER B CA 1
ATOM 6897 C C . SER B 1 283 ? 8.719 -4.707 -24.172 1 89.06 283 SER B C 1
ATOM 6899 O O . SER B 1 283 ? 9.664 -5.008 -24.891 1 89.06 283 SER B O 1
ATOM 6901 N N . LEU B 1 284 ? 8.227 -5.504 -23.297 1 90 284 LEU B N 1
ATOM 6902 C CA . LEU B 1 284 ? 8.789 -6.832 -23.094 1 90 284 LEU B CA 1
ATOM 6903 C C . LEU B 1 284 ? 8.531 -7.73 -24.297 1 90 284 LEU B C 1
ATOM 6905 O O . LEU B 1 284 ? 9.391 -8.531 -24.672 1 90 284 LEU B O 1
ATOM 6909 N N . LYS B 1 285 ? 7.383 -7.574 -24.859 1 84.31 285 LYS B N 1
ATOM 6910 C CA . LYS B 1 285 ? 7.039 -8.336 -26.047 1 84.31 285 LYS B CA 1
ATOM 6911 C C . LYS B 1 285 ? 7.973 -7.996 -27.203 1 84.31 285 LYS B C 1
ATOM 6913 O O . LYS B 1 285 ? 8.375 -8.883 -27.969 1 84.31 285 LYS B O 1
ATOM 6918 N N . ARG B 1 286 ? 8.305 -6.781 -27.25 1 84.69 286 ARG B N 1
ATOM 6919 C CA . ARG B 1 286 ? 9.188 -6.324 -28.328 1 84.69 286 ARG B CA 1
ATOM 6920 C C . ARG B 1 286 ? 10.625 -6.758 -28.078 1 84.69 286 ARG B C 1
ATOM 6922 O O . ARG B 1 286 ? 11.328 -7.156 -29.016 1 84.69 286 ARG B O 1
ATOM 6929 N N . ALA B 1 287 ? 10.969 -6.652 -26.859 1 83.25 287 ALA B N 1
ATOM 6930 C CA . ALA B 1 287 ? 12.344 -7.004 -26.516 1 83.25 287 ALA B CA 1
ATOM 6931 C C . ALA B 1 287 ? 12.578 -8.508 -26.656 1 83.25 287 ALA B C 1
ATOM 6933 O O . ALA B 1 287 ? 13.633 -8.93 -27.141 1 83.25 287 ALA B O 1
ATOM 6934 N N . ARG B 1 288 ? 11.664 -9.312 -26.312 1 81 288 ARG B N 1
ATOM 6935 C CA . ARG B 1 288 ? 11.688 -10.773 -26.359 1 81 288 ARG B CA 1
ATOM 6936 C C . ARG B 1 288 ? 13.039 -11.312 -25.906 1 81 288 ARG B C 1
ATOM 6938 O O . ARG B 1 288 ? 13.656 -12.117 -26.609 1 81 288 ARG B O 1
ATOM 6945 N N . GLU B 1 289 ? 13.484 -10.781 -24.797 1 83.81 289 GLU B N 1
ATOM 6946 C CA . GLU B 1 289 ? 14.789 -11.188 -24.297 1 83.81 289 GLU B CA 1
ATOM 6947 C C . GLU B 1 289 ? 14.773 -12.633 -23.812 1 83.81 289 GLU B C 1
ATOM 6949 O O . GLU B 1 289 ? 15.773 -13.344 -23.953 1 83.81 289 GLU B O 1
ATOM 6954 N N . HIS B 1 290 ? 13.625 -13.055 -23.281 1 86 290 HIS B N 1
ATOM 6955 C CA . HIS B 1 290 ? 13.484 -14.406 -22.75 1 86 290 HIS B CA 1
ATOM 6956 C C . HIS B 1 290 ? 12.164 -15.031 -23.203 1 86 290 HIS B C 1
ATOM 6958 O O . HIS B 1 290 ? 11.156 -14.328 -23.328 1 86 290 HIS B O 1
ATOM 6964 N N . PRO B 1 291 ? 12.211 -16.297 -23.406 1 82.25 291 PRO B N 1
ATOM 6965 C CA . PRO B 1 291 ? 10.969 -16.953 -23.812 1 82.25 291 PRO B CA 1
ATOM 6966 C C . PRO B 1 291 ? 9.844 -16.781 -22.797 1 82.25 291 PRO B C 1
ATOM 6968 O O . PRO B 1 291 ? 8.664 -16.781 -23.172 1 82.25 291 PRO B O 1
ATOM 6971 N N . SER B 1 292 ? 10.219 -16.625 -21.578 1 86.25 292 SER B N 1
ATOM 6972 C CA . SER B 1 292 ? 9.227 -16.469 -20.516 1 86.25 292 SER B CA 1
ATOM 6973 C C . SER B 1 292 ? 8.469 -15.156 -20.656 1 86.25 292 SER B C 1
ATOM 6975 O O . SER B 1 292 ? 7.426 -14.969 -20.031 1 86.25 292 SER B O 1
ATOM 6977 N N . ASP B 1 293 ? 8.898 -14.242 -21.453 1 87.56 293 ASP B N 1
ATOM 6978 C CA . ASP B 1 293 ? 8.234 -12.953 -21.641 1 87.56 293 ASP B CA 1
ATOM 6979 C C . ASP B 1 293 ? 6.867 -13.133 -22.297 1 87.56 293 ASP B C 1
ATOM 6981 O O . ASP B 1 293 ? 5.945 -12.359 -22.031 1 87.56 293 ASP B O 1
ATOM 6985 N N . MET B 1 294 ? 6.836 -14.141 -23.078 1 83.44 294 MET B N 1
ATOM 6986 C CA . MET B 1 294 ? 5.543 -14.422 -23.703 1 83.44 294 MET B CA 1
ATOM 6987 C C . MET B 1 294 ? 4.531 -14.883 -22.656 1 83.44 294 MET B C 1
ATOM 6989 O O . MET B 1 294 ? 3.377 -14.453 -22.672 1 83.44 294 MET B O 1
ATOM 6993 N N . PHE B 1 295 ? 5.012 -15.773 -21.906 1 88.38 295 PHE B N 1
ATOM 6994 C CA . PHE B 1 295 ? 4.176 -16.234 -20.797 1 88.38 295 PHE B CA 1
ATOM 6995 C C . PHE B 1 295 ? 3.781 -15.078 -19.891 1 88.38 295 PHE B C 1
ATOM 6997 O O . PHE B 1 295 ? 2.641 -15.008 -19.438 1 88.38 295 PHE B O 1
ATOM 7004 N N . LEU B 1 296 ? 4.711 -14.25 -19.719 1 92.81 296 LEU B N 1
ATOM 7005 C CA . LEU B 1 296 ? 4.492 -13.094 -18.859 1 92.81 296 LEU B CA 1
ATOM 7006 C C . LEU B 1 296 ? 3.379 -12.203 -19.406 1 92.81 296 LEU B C 1
ATOM 7008 O O . LEU B 1 296 ? 2.469 -11.812 -18.672 1 92.81 296 LEU B O 1
ATOM 7012 N N . GLU B 1 297 ? 3.471 -11.875 -20.594 1 91.25 297 GLU B N 1
ATOM 7013 C CA . GLU B 1 297 ? 2.469 -11.016 -21.203 1 91.25 297 GLU B CA 1
ATOM 7014 C C . GLU B 1 297 ? 1.079 -11.648 -21.141 1 91.25 297 GLU B C 1
ATOM 7016 O O . GLU B 1 297 ? 0.101 -10.969 -20.812 1 91.25 297 GLU B O 1
ATOM 7021 N N . HIS B 1 298 ? 1.012 -12.922 -21.422 1 90.81 298 HIS B N 1
ATOM 7022 C CA . HIS B 1 298 ? -0.264 -13.633 -21.375 1 90.81 298 HIS B CA 1
ATOM 7023 C C . HIS B 1 298 ? -0.843 -13.617 -19.969 1 90.81 298 HIS B C 1
ATOM 7025 O O . HIS B 1 298 ? -2.043 -13.398 -19.781 1 90.81 298 HIS B O 1
ATOM 7031 N N . ASN B 1 299 ? 0.009 -13.867 -19.109 1 93.5 299 ASN B N 1
ATOM 7032 C CA . ASN B 1 299 ? -0.411 -13.867 -17.703 1 93.5 299 ASN B CA 1
ATOM 7033 C C . ASN B 1 299 ? -0.976 -12.516 -17.297 1 93.5 299 ASN B C 1
ATOM 7035 O O . ASN B 1 299 ? -2.031 -12.445 -16.656 1 93.5 299 ASN B O 1
ATOM 7039 N N . VAL B 1 300 ? -0.303 -11.461 -17.641 1 95.88 300 VAL B N 1
ATOM 7040 C CA . VAL B 1 300 ? -0.716 -10.109 -17.266 1 95.88 300 VAL B CA 1
ATOM 7041 C C . VAL B 1 300 ? -2.062 -9.781 -17.906 1 95.88 300 VAL B C 1
ATOM 7043 O O . VAL B 1 300 ? -2.934 -9.188 -17.266 1 95.88 300 VAL B O 1
ATOM 7046 N N . ARG B 1 301 ? -2.279 -10.227 -19.109 1 94.12 301 ARG B N 1
ATOM 7047 C CA . ARG B 1 301 ? -3.541 -9.969 -19.781 1 94.12 301 ARG B CA 1
ATOM 7048 C C . ARG B 1 301 ? -4.703 -10.664 -19.078 1 94.12 301 ARG B C 1
ATOM 7050 O O . ARG B 1 301 ? -5.789 -10.094 -18.969 1 94.12 301 ARG B O 1
ATOM 7057 N N . LEU B 1 302 ? -4.457 -11.797 -18.688 1 95.12 302 LEU B N 1
ATOM 7058 C CA . LEU B 1 302 ? -5.492 -12.516 -17.953 1 95.12 302 LEU B CA 1
ATOM 7059 C C . LEU B 1 302 ? -5.781 -11.836 -16.625 1 95.12 302 LEU B C 1
ATOM 7061 O O . LEU B 1 302 ? -6.941 -11.719 -16.219 1 95.12 302 LEU B O 1
ATOM 7065 N N . VAL B 1 303 ? -4.719 -11.383 -15.977 1 95.56 303 VAL B N 1
ATOM 7066 C CA . VAL B 1 303 ? -4.879 -10.672 -14.711 1 95.56 303 VAL B CA 1
ATOM 7067 C C . VAL B 1 303 ? -5.703 -9.406 -14.922 1 95.56 303 VAL B C 1
ATOM 7069 O O . VAL B 1 303 ? -6.598 -9.094 -14.133 1 95.56 303 VAL B O 1
ATOM 7072 N N . GLN B 1 304 ? -5.434 -8.711 -15.969 1 94.38 304 GLN B N 1
ATOM 7073 C CA . GLN B 1 304 ? -6.18 -7.5 -16.297 1 94.38 304 GLN B CA 1
ATOM 7074 C C . GLN B 1 304 ? -7.66 -7.805 -16.5 1 94.38 304 GLN B C 1
ATOM 7076 O O . GLN B 1 304 ? -8.523 -7.051 -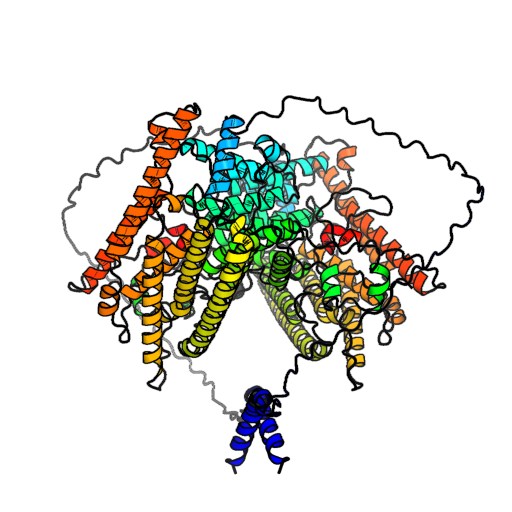16.047 1 94.38 304 GLN B O 1
ATOM 7081 N N . MET B 1 305 ? -7.914 -8.898 -17.188 1 93.31 305 MET B N 1
ATOM 7082 C CA . MET B 1 305 ? -9.297 -9.328 -17.391 1 93.31 305 MET B CA 1
ATOM 7083 C C . MET B 1 305 ? -9.984 -9.602 -16.062 1 93.31 305 MET B C 1
ATOM 7085 O O . MET B 1 305 ? -11.141 -9.242 -15.867 1 93.31 305 MET B O 1
ATOM 7089 N N . GLY B 1 306 ? -9.266 -10.258 -15.219 1 92.19 306 GLY B N 1
ATOM 7090 C CA . GLY B 1 306 ? -9.805 -10.516 -13.891 1 92.19 306 GLY B CA 1
ATOM 7091 C C . GLY B 1 306 ? -10.148 -9.242 -13.133 1 92.19 306 GLY B C 1
ATOM 7092 O O . GLY B 1 306 ? -11.18 -9.172 -12.461 1 92.19 306 GLY B O 1
ATOM 7093 N N . GLU B 1 307 ? -9.328 -8.281 -13.219 1 89.94 307 GLU B N 1
ATOM 7094 C CA . GLU B 1 307 ? -9.57 -7.004 -12.555 1 89.94 307 GLU B CA 1
ATOM 7095 C C . GLU B 1 307 ? -10.789 -6.301 -13.133 1 89.94 307 GLU B C 1
ATOM 7097 O O . GLU B 1 307 ? -11.578 -5.703 -12.398 1 89.94 307 GLU B O 1
ATOM 7102 N N . LYS B 1 308 ? -10.906 -6.34 -14.406 1 86.88 308 LYS B N 1
ATOM 7103 C CA . LYS B 1 308 ? -12.062 -5.738 -15.062 1 86.88 308 LYS B CA 1
ATOM 7104 C C . LYS B 1 308 ? -13.367 -6.359 -14.562 1 86.88 308 LYS B C 1
ATOM 7106 O O . LYS B 1 308 ? -14.328 -5.648 -14.281 1 86.88 308 LYS B O 1
ATOM 7111 N N . ILE B 1 309 ? -13.352 -7.613 -14.492 1 86.62 309 ILE B N 1
ATOM 7112 C CA . ILE B 1 309 ? -14.523 -8.344 -14.016 1 86.62 309 ILE B CA 1
ATOM 7113 C C . ILE B 1 309 ? -14.828 -7.941 -12.578 1 86.62 309 ILE B C 1
ATOM 7115 O O . ILE B 1 309 ? -15.984 -7.66 -12.234 1 86.62 309 ILE B O 1
ATOM 7119 N N . SER B 1 310 ? -13.828 -7.891 -11.781 1 82.06 310 SER B N 1
ATOM 7120 C CA . SER B 1 310 ? -13.992 -7.559 -10.375 1 82.06 310 SER B CA 1
ATOM 7121 C C . SER B 1 310 ? -14.508 -6.133 -10.203 1 82.06 310 SER B C 1
ATOM 7123 O O . SER B 1 310 ? -15.297 -5.859 -9.289 1 82.06 310 SER B O 1
ATOM 7125 N N . GLU B 1 311 ? -14.07 -5.289 -10.992 1 76.06 311 GLU B N 1
ATOM 7126 C CA . GLU B 1 311 ? -14.484 -3.895 -10.914 1 76.06 311 GLU B CA 1
ATOM 7127 C C . GLU B 1 311 ? -15.953 -3.73 -11.312 1 76.06 311 GLU B C 1
ATOM 7129 O O . GLU B 1 311 ? -16.672 -2.916 -10.734 1 76.06 311 GLU B O 1
ATOM 7134 N N . ALA B 1 312 ? -16.281 -4.414 -12.312 1 73.44 312 ALA B N 1
ATOM 7135 C CA . ALA B 1 312 ? -17.641 -4.289 -12.836 1 73.44 312 ALA B CA 1
ATOM 7136 C C . ALA B 1 312 ? -18.672 -4.812 -11.828 1 73.44 312 ALA B C 1
ATOM 7138 O O . ALA B 1 312 ? -19.75 -4.242 -11.688 1 73.44 312 ALA B O 1
ATOM 7139 N N . PHE B 1 313 ? -18.375 -5.859 -11.25 1 67.88 313 PHE B N 1
ATOM 7140 C CA . PHE B 1 313 ? -19.375 -6.492 -10.391 1 67.88 313 PHE B CA 1
ATOM 7141 C C . PHE B 1 313 ? -19.078 -6.223 -8.922 1 67.88 313 PHE B C 1
ATOM 7143 O O . PHE B 1 313 ? -19.953 -6.375 -8.07 1 67.88 313 PHE B O 1
ATOM 7150 N N . GLY B 1 314 ? -18.094 -5.477 -8.789 1 58 314 GLY B N 1
ATOM 7151 C CA . GLY B 1 314 ? -17.672 -5.316 -7.406 1 58 314 GLY B CA 1
ATOM 7152 C C . GLY B 1 314 ? -17.266 -6.625 -6.75 1 58 314 GLY B C 1
ATOM 7153 O O . GLY B 1 314 ? -17.578 -7.703 -7.25 1 58 314 GLY B O 1
ATOM 7154 N N . ALA B 1 315 ? -16.359 -6.562 -6.035 1 50.38 315 ALA B N 1
ATOM 7155 C CA . ALA B 1 315 ? -16.016 -7.801 -5.344 1 50.38 315 ALA B CA 1
ATOM 7156 C C . ALA B 1 315 ? -17.156 -8.258 -4.438 1 50.38 315 ALA B C 1
ATOM 7158 O O . ALA B 1 315 ? -17.953 -7.434 -3.957 1 50.38 315 ALA B O 1
ATOM 7159 N N . ALA B 1 316 ? -17.547 -9.547 -4.52 1 41.84 316 ALA B N 1
ATOM 7160 C CA . ALA B 1 316 ? -18.594 -10.102 -3.656 1 41.84 316 ALA B CA 1
ATOM 7161 C C . ALA B 1 316 ? -18.562 -9.453 -2.275 1 41.84 316 ALA B C 1
ATOM 7163 O O . ALA B 1 316 ? -19.609 -9.297 -1.635 1 41.84 316 ALA B O 1
ATOM 7164 N N . ASN B 1 317 ? -17.312 -9.039 -2.002 1 39.16 317 ASN B N 1
ATOM 7165 C CA . ASN B 1 317 ? -17.109 -8.492 -0.665 1 39.16 317 ASN B CA 1
ATOM 7166 C C . ASN B 1 317 ? -17.125 -6.969 -0.672 1 39.16 317 ASN B C 1
ATOM 7168 O O . ASN B 1 317 ? -16.859 -6.336 0.354 1 39.16 317 ASN B O 1
ATOM 7172 N N . ASP B 1 318 ? -17.094 -6.465 -1.945 1 49.56 318 ASP B N 1
ATOM 7173 C CA . ASP B 1 318 ? -17.125 -5.004 -2.018 1 49.56 318 ASP B CA 1
ATOM 7174 C C . ASP B 1 318 ? -18.5 -4.469 -1.649 1 49.56 318 ASP B C 1
ATOM 7176 O O . ASP B 1 318 ? -19.359 -4.297 -2.518 1 49.56 318 ASP B O 1
ATOM 7180 N N . ARG B 1 319 ? -18.797 -4.543 -0.311 1 45.22 319 ARG B N 1
ATOM 7181 C CA . ARG B 1 319 ? -20.094 -4.195 0.279 1 45.22 319 ARG B CA 1
ATOM 7182 C C . ARG B 1 319 ? -20.391 -2.713 0.085 1 45.22 319 ARG B C 1
ATOM 7184 O O . ARG B 1 319 ? -21.516 -2.268 0.348 1 45.22 319 ARG B O 1
ATOM 7191 N N . GLU B 1 320 ? -19.312 -2.064 -0.204 1 46.22 320 GLU B N 1
ATOM 7192 C CA . GLU B 1 320 ? -19.516 -0.62 -0.25 1 46.22 320 GLU B CA 1
ATOM 7193 C C . GLU B 1 320 ? -20.172 -0.198 -1.558 1 46.22 320 GLU B C 1
ATOM 7195 O O . GLU B 1 320 ? -20.844 0.834 -1.614 1 46.22 320 GLU B O 1
ATOM 7200 N N . ARG B 1 321 ? -19.812 -1.078 -2.68 1 47.59 321 ARG B N 1
ATOM 7201 C CA . ARG B 1 321 ? -20.391 -0.683 -3.961 1 47.59 321 ARG B CA 1
ATOM 7202 C C . ARG B 1 321 ? -21.812 -1.224 -4.113 1 47.59 321 ARG B C 1
ATOM 7204 O O . ARG B 1 321 ? -22.125 -2.316 -3.633 1 47.59 321 ARG B O 1
ATOM 7211 N N . GLY B 1 322 ? -22.719 -0.449 -3.984 1 45.44 322 GLY B N 1
ATOM 7212 C CA . GLY B 1 322 ? -24.109 -0.809 -4.184 1 45.44 322 GLY B CA 1
ATOM 7213 C C . GLY B 1 322 ? -24.297 -2.062 -5.02 1 45.44 322 GLY B C 1
ATOM 7214 O O . GLY B 1 322 ? -23.375 -2.473 -5.738 1 45.44 322 GLY B O 1
ATOM 7215 N N . LYS B 1 323 ? -25.234 -2.98 -4.688 1 48.16 323 LYS B N 1
ATOM 7216 C CA . LYS B 1 323 ? -25.562 -4.305 -5.195 1 48.16 323 LYS B CA 1
ATOM 7217 C C . LYS B 1 323 ? -25.688 -4.297 -6.719 1 48.16 323 LYS B C 1
ATOM 7219 O O . LYS B 1 323 ? -26.453 -3.512 -7.285 1 48.16 323 LYS B O 1
ATOM 7224 N N . PRO B 1 324 ? -24.547 -4.879 -7.395 1 51.09 324 PRO B N 1
ATOM 7225 C CA . PRO B 1 324 ? -24.938 -5.008 -8.797 1 51.09 324 PRO B CA 1
ATOM 7226 C C . PRO B 1 324 ? -26.281 -5.734 -8.969 1 51.09 324 PRO B C 1
ATOM 7228 O O . PRO B 1 324 ? -26.562 -6.695 -8.25 1 51.09 324 PRO B O 1
ATOM 7231 N N . TYR B 1 325 ? -27.203 -5.16 -9.477 1 54.84 325 TYR B N 1
ATOM 7232 C CA . TYR B 1 325 ? -28.531 -5.723 -9.742 1 54.84 325 TYR B CA 1
ATOM 7233 C C . TYR B 1 325 ? -28.453 -6.766 -10.852 1 54.84 325 TYR B C 1
ATOM 7235 O O . TYR B 1 325 ? -27.594 -6.688 -11.734 1 54.84 325 TYR B O 1
ATOM 7243 N N . LEU B 1 326 ? -29.125 -7.828 -10.625 1 59.34 326 LEU B N 1
ATOM 7244 C CA . LEU B 1 326 ? -29.188 -8.969 -11.531 1 59.34 326 LEU B CA 1
ATOM 7245 C C . LEU B 1 326 ? -29.25 -8.508 -12.977 1 59.34 326 LEU B C 1
ATOM 7247 O O . LEU B 1 326 ? -28.734 -9.18 -13.875 1 59.34 326 LEU B O 1
ATOM 7251 N N . PHE B 1 327 ? -29.844 -7.375 -13.094 1 57.78 327 PHE B N 1
ATOM 7252 C CA . PHE B 1 327 ? -30 -6.93 -14.477 1 57.78 327 PHE B CA 1
ATOM 7253 C C . PHE B 1 327 ? -28.656 -6.527 -15.07 1 57.78 327 PHE B C 1
ATOM 7255 O O . PHE B 1 327 ? -28.469 -6.625 -16.281 1 57.78 327 PHE B O 1
ATOM 7262 N N . LEU B 1 328 ? -27.75 -6.168 -14.289 1 62.59 328 LEU B N 1
ATOM 7263 C CA . LEU B 1 328 ? -26.422 -5.805 -14.773 1 62.59 328 LEU B CA 1
ATOM 7264 C C . LEU B 1 328 ? -25.609 -7.055 -15.086 1 62.59 328 LEU B C 1
ATOM 7266 O O . LEU B 1 328 ? -24.672 -6.996 -15.883 1 62.59 328 LEU B O 1
ATOM 7270 N N . LEU B 1 329 ? -26.109 -8.078 -14.586 1 69.69 329 LEU B N 1
ATOM 7271 C CA . LEU B 1 329 ? -25.375 -9.328 -14.734 1 69.69 329 LEU B CA 1
ATOM 7272 C C . LEU B 1 329 ? -25.453 -9.844 -16.172 1 69.69 329 LEU B C 1
ATOM 7274 O O . LEU B 1 329 ? -24.453 -10.297 -16.719 1 69.69 329 LEU B O 1
ATOM 7278 N N . ASP B 1 330 ? -26.641 -9.703 -16.734 1 69.62 330 ASP B N 1
ATOM 7279 C CA . ASP B 1 330 ? -26.844 -10.305 -18.047 1 69.62 330 ASP B CA 1
ATOM 7280 C C . ASP B 1 330 ? -25.969 -9.641 -19.109 1 69.62 330 ASP B C 1
ATOM 7282 O O . ASP B 1 330 ? -25.062 -10.273 -19.656 1 69.62 330 ASP B O 1
ATOM 7286 N N . ASP B 1 331 ? -26.141 -8.383 -19.234 1 70.06 331 ASP B N 1
ATOM 7287 C CA . ASP B 1 331 ? -25.422 -7.676 -20.297 1 70.06 331 ASP B CA 1
ATOM 7288 C C . ASP B 1 331 ? -23.922 -7.66 -20.016 1 70.06 331 ASP B C 1
ATOM 7290 O O . ASP B 1 331 ? -23.109 -7.918 -20.906 1 70.06 331 ASP B O 1
ATOM 7294 N N . GLN B 1 332 ? -23.578 -7.562 -18.859 1 76.44 332 GLN B N 1
ATOM 7295 C CA . GLN B 1 332 ? -22.172 -7.457 -18.531 1 76.44 332 GLN B CA 1
ATOM 7296 C C . GLN B 1 332 ? -21.484 -8.812 -18.625 1 76.44 332 GLN B C 1
ATOM 7298 O O . GLN B 1 332 ? -20.344 -8.914 -19.094 1 76.44 332 GLN B O 1
ATOM 7303 N N . SER B 1 333 ? -22.203 -9.805 -18.25 1 84.12 333 SER B N 1
ATOM 7304 C CA . SER B 1 333 ? -21.594 -11.133 -18.266 1 84.12 333 SER B CA 1
ATOM 7305 C C . SER B 1 333 ? -21.359 -11.617 -19.703 1 84.12 333 SER B C 1
ATOM 7307 O O . SER B 1 333 ? -20.328 -12.234 -20 1 84.12 333 SER B O 1
ATOM 7309 N N . ARG B 1 334 ? -22.25 -11.281 -20.531 1 84.38 334 ARG B N 1
ATOM 7310 C CA . ARG B 1 334 ? -22.094 -11.68 -21.922 1 84.38 334 ARG B CA 1
ATOM 7311 C C . ARG B 1 334 ? -20.922 -10.945 -22.578 1 84.38 334 ARG B C 1
ATOM 7313 O O . ARG B 1 334 ? -20.141 -11.539 -23.297 1 84.38 334 ARG B O 1
ATOM 7320 N N . GLY B 1 335 ? -20.844 -9.695 -22.297 1 87.88 335 GLY B N 1
ATOM 7321 C CA . GLY B 1 335 ? -19.75 -8.906 -22.828 1 87.88 335 GLY B CA 1
ATOM 7322 C C . GLY B 1 335 ? -18.391 -9.383 -22.359 1 87.88 335 GLY B C 1
ATOM 7323 O O . GLY B 1 335 ? -17.469 -9.547 -23.156 1 87.88 335 GLY B O 1
ATOM 7324 N N . PHE B 1 336 ? -18.328 -9.719 -21.141 1 90.81 336 PHE B N 1
ATOM 7325 C CA . PHE B 1 336 ? -17.062 -10.172 -20.562 1 90.81 336 PHE B CA 1
ATOM 7326 C C . PHE B 1 336 ? -16.703 -11.57 -21.062 1 90.81 336 PHE B C 1
ATOM 7328 O O . PHE B 1 336 ? -15.531 -11.875 -21.281 1 90.81 336 PHE B O 1
ATOM 7335 N N . ARG B 1 337 ? -17.703 -12.383 -21.266 1 91.88 337 ARG B N 1
ATOM 7336 C CA . ARG B 1 337 ? -17.469 -13.727 -21.781 1 91.88 337 ARG B CA 1
ATOM 7337 C C . ARG B 1 337 ? -16.891 -13.68 -23.188 1 91.88 337 ARG B C 1
ATOM 7339 O O . ARG B 1 337 ? -15.922 -14.383 -23.484 1 91.88 337 ARG B O 1
ATOM 7346 N N . GLU B 1 338 ? -17.438 -12.828 -23.906 1 92 338 GLU B N 1
ATOM 7347 C CA . GLU B 1 338 ? -16.953 -12.68 -25.281 1 92 338 GLU B CA 1
ATOM 7348 C C . GLU B 1 338 ? -15.523 -12.141 -25.297 1 92 338 GLU B C 1
ATOM 7350 O O . GLU B 1 338 ? -14.688 -12.609 -26.078 1 92 338 GLU B O 1
ATOM 7355 N N . GLU B 1 339 ? -15.305 -11.203 -24.5 1 93.75 339 GLU B N 1
ATOM 7356 C CA . GLU B 1 339 ? -13.969 -10.625 -24.422 1 93.75 339 GLU B CA 1
ATOM 7357 C C . GLU B 1 339 ? -12.953 -11.656 -23.938 1 93.75 339 GLU B C 1
ATOM 7359 O O . GLU B 1 339 ? -11.836 -11.727 -24.453 1 93.75 339 GLU B O 1
ATOM 7364 N N . LEU B 1 340 ? -13.328 -12.43 -22.969 1 95.12 340 LEU B N 1
ATOM 7365 C CA . LEU B 1 340 ? -12.445 -13.453 -22.406 1 95.12 340 LEU B CA 1
ATOM 7366 C C . LEU B 1 340 ? -12.156 -14.531 -23.453 1 95.12 340 LEU B C 1
ATOM 7368 O O . LEU B 1 340 ? -11.008 -14.961 -23.594 1 95.12 340 LEU B O 1
ATOM 7372 N N . ASP B 1 341 ? -13.164 -14.922 -24.141 1 94.12 341 ASP B N 1
ATOM 7373 C CA . ASP B 1 341 ? -12.992 -15.93 -25.172 1 94.12 341 ASP B CA 1
ATOM 7374 C C . ASP B 1 341 ? -12.102 -15.414 -26.312 1 94.12 341 ASP B C 1
ATOM 7376 O O . ASP B 1 341 ? -11.25 -16.141 -26.828 1 94.12 341 ASP B O 1
ATOM 7380 N N . ALA B 1 342 ? -12.312 -14.188 -26.641 1 91.88 342 ALA B N 1
ATOM 7381 C CA . ALA B 1 342 ? -11.484 -13.578 -27.688 1 91.88 342 ALA B CA 1
ATOM 7382 C C . ALA B 1 342 ? -10.031 -13.477 -27.234 1 91.88 342 ALA B C 1
ATOM 7384 O O . ALA B 1 342 ? -9.117 -13.711 -28.031 1 91.88 342 ALA B O 1
ATOM 7385 N N . LEU B 1 343 ? -9.891 -13.156 -26.078 1 92.31 343 LEU B N 1
ATOM 7386 C CA . LEU B 1 343 ? -8.547 -13.07 -25.5 1 92.31 343 LEU B CA 1
ATOM 7387 C C . LEU B 1 343 ? -7.863 -14.438 -25.531 1 92.31 343 LEU B C 1
ATOM 7389 O O . LEU B 1 343 ? -6.711 -14.555 -25.953 1 92.31 343 LEU B O 1
ATOM 7393 N N . MET B 1 344 ? -8.578 -15.453 -25.141 1 92.44 344 MET B N 1
ATOM 7394 C CA . MET B 1 344 ? -8.008 -16.797 -25.094 1 92.44 344 MET B CA 1
ATOM 7395 C C . MET B 1 344 ? -7.656 -17.281 -26.5 1 92.44 344 MET B C 1
ATOM 7397 O O . MET B 1 344 ? -6.625 -17.938 -26.688 1 92.44 344 MET B O 1
ATOM 7401 N N . GLN B 1 345 ? -8.5 -16.906 -27.375 1 90.56 345 GLN B N 1
ATOM 7402 C CA . GLN B 1 345 ? -8.227 -17.281 -28.766 1 90.56 345 GLN B CA 1
ATOM 7403 C C . GLN B 1 345 ? -6.965 -16.594 -29.281 1 90.56 345 GLN B C 1
ATOM 7405 O O . GLN B 1 345 ? -6.145 -17.219 -29.953 1 90.56 345 GLN B O 1
ATOM 7410 N N . SER B 1 346 ? -6.887 -15.406 -28.969 1 87.94 346 SER B N 1
ATOM 7411 C CA . SER B 1 346 ? -5.707 -14.648 -29.375 1 87.94 346 SER B CA 1
ATOM 7412 C C . SER B 1 346 ? -4.445 -15.195 -28.719 1 87.94 346 SER B C 1
ATOM 7414 O O . SER B 1 346 ? -3.41 -15.336 -29.375 1 87.94 346 SER B O 1
ATOM 7416 N N . LEU B 1 347 ? -4.535 -15.555 -27.5 1 85.38 347 LEU B N 1
ATOM 7417 C CA . LEU B 1 347 ? -3.396 -16.078 -26.75 1 85.38 347 LEU B CA 1
ATOM 7418 C C . LEU B 1 347 ? -3.004 -17.453 -27.266 1 85.38 347 LEU B C 1
ATOM 7420 O O . LEU B 1 347 ? -1.817 -17.781 -27.359 1 85.38 347 LEU B O 1
ATOM 7424 N N . ASP B 1 348 ? -4.004 -18.219 -27.625 1 86.88 348 ASP B N 1
ATOM 7425 C CA . ASP B 1 348 ? -3.75 -19.562 -28.156 1 86.88 348 ASP B CA 1
ATOM 7426 C C . ASP B 1 348 ? -3.023 -19.484 -29.5 1 86.88 348 ASP B C 1
ATOM 7428 O O . ASP B 1 348 ? -2.096 -20.25 -29.75 1 86.88 348 ASP B O 1
ATOM 7432 N N . ARG B 1 349 ? -3.43 -18.578 -30.312 1 88.38 349 ARG B N 1
ATOM 7433 C CA . ARG B 1 349 ? -2.768 -18.375 -31.609 1 88.38 349 ARG B CA 1
ATOM 7434 C C . ARG B 1 349 ? -1.315 -17.953 -31.406 1 88.38 349 ARG B C 1
ATOM 7436 O O . ARG B 1 349 ? -0.417 -18.469 -32.062 1 88.38 349 ARG B O 1
ATOM 7443 N N . GLN B 1 350 ? -1.171 -17.078 -30.516 1 86.25 350 GLN B N 1
ATOM 7444 C CA . GLN B 1 350 ? 0.177 -16.594 -30.25 1 86.25 350 GLN B CA 1
ATOM 7445 C C . GLN B 1 350 ? 1.05 -17.703 -29.656 1 86.25 350 GLN B C 1
ATOM 7447 O O . GLN B 1 350 ? 2.238 -17.797 -29.969 1 86.25 350 GLN B O 1
ATOM 7452 N N . GLN B 1 351 ? 0.479 -18.484 -28.828 1 84.75 351 GLN B N 1
ATOM 7453 C CA . GLN B 1 351 ? 1.217 -19.578 -28.219 1 84.75 351 GLN B CA 1
ATOM 7454 C C . GLN B 1 351 ? 1.691 -20.578 -29.266 1 84.75 351 GLN B C 1
ATOM 7456 O O . GLN B 1 351 ? 2.793 -21.125 -29.156 1 84.75 351 GLN B O 1
ATOM 7461 N N . LEU B 1 352 ? 0.857 -20.797 -30.219 1 86.56 352 LEU B N 1
ATOM 7462 C CA . LEU B 1 352 ? 1.232 -21.703 -31.281 1 86.56 352 LEU B CA 1
ATOM 7463 C C . LEU B 1 352 ? 2.416 -21.156 -32.062 1 86.56 352 LEU B C 1
ATOM 7465 O O . LEU B 1 352 ? 3.336 -21.906 -32.438 1 86.56 352 LEU B O 1
ATOM 7469 N N . LEU B 1 353 ? 2.369 -19.906 -32.281 1 86.44 353 LEU B N 1
ATOM 7470 C CA . LEU B 1 353 ? 3.461 -19.25 -33 1 86.44 353 LEU B CA 1
ATOM 7471 C C . LEU B 1 353 ? 4.742 -19.281 -32.156 1 86.44 353 LEU B C 1
ATOM 7473 O O . LEU B 1 353 ? 5.824 -19.531 -32.688 1 86.44 353 LEU B O 1
ATOM 7477 N N . ASP B 1 354 ? 4.59 -19.047 -30.969 1 83.81 354 ASP B N 1
ATOM 7478 C CA . ASP B 1 354 ? 5.746 -19 -30.078 1 83.81 354 ASP B CA 1
ATOM 7479 C C . ASP B 1 354 ? 6.336 -20.406 -29.875 1 83.81 354 ASP B C 1
ATOM 7481 O O . ASP B 1 354 ? 7.555 -20.562 -29.781 1 83.81 354 ASP B O 1
ATOM 7485 N N . ARG B 1 355 ? 5.469 -21.391 -29.766 1 86.25 355 ARG B N 1
ATOM 7486 C CA . ARG B 1 355 ? 5.938 -22.766 -29.641 1 86.25 355 ARG B CA 1
ATOM 7487 C C . ARG B 1 355 ? 6.805 -23.141 -30.844 1 86.25 355 ARG B C 1
ATOM 7489 O O . ARG B 1 355 ? 7.828 -23.812 -30.672 1 86.25 355 ARG B O 1
ATOM 7496 N N . ALA B 1 356 ? 6.418 -22.656 -31.922 1 87.12 356 ALA B N 1
ATOM 7497 C CA . ALA B 1 356 ? 7.195 -22.938 -33.125 1 87.12 356 ALA B CA 1
ATOM 7498 C C . ALA B 1 356 ? 8.492 -22.125 -33.156 1 87.12 356 ALA B C 1
ATOM 7500 O O . ALA B 1 356 ? 9.547 -22.656 -33.5 1 87.12 356 ALA B O 1
ATOM 7501 N N . ALA B 1 357 ? 8.375 -20.922 -32.719 1 84.06 357 ALA B N 1
ATOM 7502 C CA . ALA B 1 357 ? 9.523 -20.016 -32.812 1 84.06 357 ALA B CA 1
ATOM 7503 C C . ALA B 1 357 ? 10.586 -20.391 -31.766 1 84.06 357 ALA B C 1
ATOM 7505 O O . ALA B 1 357 ? 11.781 -20.266 -32.031 1 84.06 357 ALA B O 1
ATOM 7506 N N . TYR B 1 358 ? 10.109 -20.891 -30.594 1 84.94 358 TYR B N 1
ATOM 7507 C CA . TYR B 1 358 ? 11.047 -21.141 -29.5 1 84.94 358 TYR B CA 1
ATOM 7508 C C . TYR B 1 358 ? 11.203 -22.641 -29.25 1 84.94 358 TYR B C 1
ATOM 7510 O O . TYR B 1 358 ? 11.664 -23.047 -28.172 1 84.94 358 TYR B O 1
ATOM 7518 N N . ALA B 1 359 ? 10.805 -23.406 -30.172 1 84.5 359 ALA B N 1
ATOM 7519 C CA . ALA B 1 359 ? 10.836 -24.859 -30.016 1 84.5 359 ALA B CA 1
ATOM 7520 C C . ALA B 1 359 ? 12.25 -25.344 -29.703 1 84.5 359 ALA B C 1
ATOM 7522 O O . ALA B 1 359 ? 12.43 -26.344 -29 1 84.5 359 ALA B O 1
ATOM 7523 N N . HIS B 1 360 ? 13.25 -24.625 -30.109 1 83.25 360 HIS B N 1
ATOM 7524 C CA . HIS B 1 360 ? 14.641 -25.031 -29.922 1 83.25 360 HIS B CA 1
ATOM 7525 C C . HIS B 1 360 ? 15.172 -24.609 -28.562 1 83.25 360 HIS B C 1
ATOM 7527 O O . HIS B 1 360 ? 16.156 -25.172 -28.078 1 83.25 360 HIS B O 1
ATOM 7533 N N . ARG B 1 361 ? 14.539 -23.703 -27.891 1 80.5 361 ARG B N 1
ATOM 7534 C CA . ARG B 1 361 ? 15.07 -23.141 -26.656 1 80.5 361 ARG B CA 1
ATOM 7535 C C . ARG B 1 361 ? 14.25 -23.578 -25.453 1 80.5 361 ARG B C 1
ATOM 7537 O O . ARG B 1 361 ? 14.766 -23.656 -24.328 1 80.5 361 ARG B O 1
ATOM 7544 N N . VAL B 1 362 ? 13 -23.891 -25.688 1 83.19 362 VAL B N 1
ATOM 7545 C CA . VAL B 1 362 ? 12.094 -24.219 -24.594 1 83.19 362 VAL B CA 1
ATOM 7546 C C . VAL B 1 362 ? 11.555 -25.625 -24.766 1 83.19 362 VAL B C 1
ATOM 7548 O O . VAL B 1 362 ? 11.016 -25.969 -25.828 1 83.19 362 VAL B O 1
ATOM 7551 N N . PRO B 1 363 ? 11.766 -26.422 -23.781 1 83.56 363 PRO B N 1
ATOM 7552 C CA . PRO B 1 363 ? 11.227 -27.781 -23.859 1 83.56 363 PRO B CA 1
ATOM 7553 C C . PRO B 1 363 ? 9.711 -27.812 -24.047 1 83.56 363 PRO B C 1
ATOM 7555 O O . PRO B 1 363 ? 9.008 -26.938 -23.516 1 83.56 363 PRO B O 1
ATOM 7558 N N . ALA B 1 364 ? 9.273 -28.781 -24.766 1 83.31 364 ALA B N 1
ATOM 7559 C CA . ALA B 1 364 ? 7.852 -28.938 -25.047 1 83.31 364 ALA B CA 1
ATOM 7560 C C . ALA B 1 364 ? 7.035 -29.031 -23.766 1 83.31 364 ALA B C 1
ATOM 7562 O O . ALA B 1 364 ? 5.91 -28.531 -23.703 1 83.31 364 ALA B O 1
ATOM 7563 N N . GLY B 1 365 ? 7.582 -29.656 -22.828 1 83.88 365 GLY B N 1
ATOM 7564 C CA . GLY B 1 365 ? 6.906 -29.828 -21.547 1 83.88 365 GLY B CA 1
ATOM 7565 C C . GLY B 1 365 ? 6.594 -28.5 -20.859 1 83.88 365 GLY B C 1
ATOM 7566 O O . GLY B 1 365 ? 5.562 -28.375 -20.203 1 83.88 365 GLY B O 1
ATOM 7567 N N . GLU B 1 366 ? 7.449 -27.562 -21.047 1 84.31 366 GLU B N 1
ATOM 7568 C CA . GLU B 1 366 ? 7.238 -26.25 -20.453 1 84.31 366 GLU B CA 1
ATOM 7569 C C . GLU B 1 366 ? 6.074 -25.531 -21.109 1 84.31 366 GLU B C 1
ATOM 7571 O O . GLU B 1 366 ? 5.285 -24.859 -20.438 1 84.31 366 GLU B O 1
ATOM 7576 N N . PHE B 1 367 ? 5.898 -25.672 -22.359 1 85.94 367 PHE B N 1
ATOM 7577 C CA . PHE B 1 367 ? 4.773 -25.078 -23.078 1 85.94 367 PHE B CA 1
ATOM 7578 C C . PHE B 1 367 ? 3.455 -25.688 -22.609 1 85.94 367 PHE B C 1
ATOM 7580 O O . PHE B 1 367 ? 2.455 -24.984 -22.469 1 85.94 367 PHE B O 1
ATOM 7587 N N . ASP B 1 368 ? 3.559 -26.953 -22.391 1 86.56 368 ASP B N 1
ATOM 7588 C CA . ASP B 1 368 ? 2.363 -27.625 -21.906 1 86.56 368 ASP B CA 1
ATOM 7589 C C . ASP B 1 368 ? 1.956 -27.109 -20.531 1 86.56 368 ASP B C 1
ATOM 7591 O O . ASP B 1 368 ? 0.767 -26.953 -20.25 1 86.56 368 ASP B O 1
ATOM 7595 N N . ASP B 1 369 ? 2.916 -26.906 -19.75 1 86.75 369 ASP B N 1
ATOM 7596 C CA . ASP B 1 369 ? 2.658 -26.359 -18.422 1 86.75 369 ASP B CA 1
ATOM 7597 C C . ASP B 1 369 ? 2.041 -24.969 -18.5 1 86.75 369 ASP B C 1
ATOM 7599 O O . ASP B 1 369 ? 1.123 -24.656 -17.734 1 86.75 369 ASP B O 1
ATOM 7603 N N . TRP B 1 370 ? 2.531 -24.156 -19.375 1 87.31 370 TRP B N 1
ATOM 7604 C CA . TRP B 1 370 ? 1.986 -22.812 -19.547 1 87.31 370 TRP B CA 1
ATOM 7605 C C . TRP B 1 370 ? 0.542 -22.875 -20.031 1 87.31 370 TRP B C 1
ATOM 7607 O O . TRP B 1 370 ? -0.307 -22.109 -19.578 1 87.31 370 TRP B O 1
ATOM 7617 N N . GLU B 1 371 ? 0.305 -23.797 -20.922 1 88.31 371 GLU B N 1
ATOM 7618 C CA . GLU B 1 371 ? -1.051 -23.969 -21.438 1 88.31 371 GLU B CA 1
ATOM 7619 C C . GLU B 1 371 ? -2.014 -24.391 -20.328 1 88.31 371 GLU B C 1
ATOM 7621 O O . GLU B 1 371 ? -3.148 -23.906 -20.281 1 88.31 371 GLU B O 1
ATOM 7626 N N . ARG B 1 372 ? -1.546 -25.312 -19.594 1 90.38 372 ARG B N 1
ATOM 7627 C CA . ARG B 1 372 ? -2.359 -25.734 -18.469 1 90.38 372 ARG B CA 1
ATOM 7628 C C . ARG B 1 372 ? -2.637 -24.578 -17.516 1 90.38 372 ARG B C 1
ATOM 7630 O O . ARG B 1 372 ? -3.756 -24.422 -17.031 1 90.38 372 ARG B O 1
ATOM 7637 N N . PHE B 1 373 ? -1.634 -23.828 -17.312 1 91 373 PHE B N 1
ATOM 7638 C CA . PHE B 1 373 ? -1.771 -22.641 -16.469 1 91 373 PHE B CA 1
ATOM 7639 C C . PHE B 1 373 ? -2.828 -21.703 -17.016 1 91 373 PHE B C 1
ATOM 7641 O O . PHE B 1 373 ? -3.682 -21.219 -16.281 1 91 373 PHE B O 1
ATOM 7648 N N . PHE B 1 374 ? -2.803 -21.438 -18.266 1 92.5 374 PHE B N 1
ATOM 7649 C CA . PHE B 1 374 ? -3.734 -20.5 -18.875 1 92.5 374 PHE B CA 1
ATOM 7650 C C . PHE B 1 374 ? -5.152 -21.047 -18.859 1 92.5 374 PHE B C 1
ATOM 7652 O O . PHE B 1 374 ? -6.113 -20.312 -18.656 1 92.5 374 PHE B O 1
ATOM 7659 N N . THR B 1 375 ? -5.254 -22.344 -19.047 1 94 375 THR B N 1
ATOM 7660 C CA . THR B 1 375 ? -6.57 -22.969 -19.031 1 94 375 THR B CA 1
ATOM 7661 C C . THR B 1 375 ? -7.18 -22.891 -17.625 1 94 375 THR B C 1
ATOM 7663 O O . THR B 1 375 ? -8.375 -22.641 -17.484 1 94 375 THR B O 1
ATOM 7666 N N . LEU B 1 376 ? -6.332 -23.156 -16.688 1 95.56 376 LEU B N 1
ATOM 7667 C CA . LEU B 1 376 ? -6.789 -23.016 -15.305 1 95.56 376 LEU B CA 1
ATOM 7668 C C . LEU B 1 376 ? -7.242 -21.578 -15.031 1 95.56 376 LEU B C 1
ATOM 7670 O O . LEU B 1 376 ? -8.32 -21.375 -14.461 1 95.56 376 LEU B O 1
ATOM 7674 N N . HIS B 1 377 ? -6.422 -20.688 -15.422 1 95.56 377 HIS B N 1
ATOM 7675 C CA . HIS B 1 377 ? -6.734 -19.281 -15.188 1 95.56 377 HIS B CA 1
ATOM 7676 C C . HIS B 1 377 ? -8.016 -18.875 -15.906 1 95.56 377 HIS B C 1
ATOM 7678 O O . HIS B 1 377 ? -8.82 -18.109 -15.367 1 95.56 377 HIS B O 1
ATOM 7684 N N . TYR B 1 378 ? -8.172 -19.344 -17.078 1 96.12 378 TYR B N 1
ATOM 7685 C CA . TYR B 1 378 ? -9.375 -19.078 -17.844 1 96.12 378 TYR B CA 1
ATOM 7686 C C . TYR B 1 378 ? -10.617 -19.547 -17.094 1 96.12 378 TYR B C 1
ATOM 7688 O O . TYR B 1 378 ? -11.586 -18.781 -16.953 1 96.12 378 TYR B O 1
ATOM 7696 N N . ASN B 1 379 ? -10.617 -20.703 -16.672 1 96.75 379 ASN B N 1
ATOM 7697 C CA . ASN B 1 379 ? -11.766 -21.234 -15.945 1 96.75 379 ASN B CA 1
ATOM 7698 C C . ASN B 1 379 ? -11.984 -20.5 -14.625 1 96.75 379 ASN B C 1
ATOM 7700 O O . ASN B 1 379 ? -13.125 -20.297 -14.203 1 96.75 379 ASN B O 1
ATOM 7704 N N . TYR B 1 380 ? -10.93 -20.203 -14.039 1 96.56 380 TYR B N 1
ATOM 7705 C CA . TYR B 1 380 ? -11.016 -19.375 -12.836 1 96.56 380 TYR B CA 1
ATOM 7706 C C . TYR B 1 380 ? -11.734 -18.062 -13.117 1 96.56 380 TYR B C 1
ATOM 7708 O O . TYR B 1 380 ? -12.617 -17.656 -12.359 1 96.56 380 TYR B O 1
ATOM 7716 N N . LEU B 1 381 ? -11.344 -17.406 -14.164 1 95.75 381 LEU B N 1
ATOM 7717 C CA . LEU B 1 381 ? -11.961 -16.141 -14.531 1 95.75 381 LEU B CA 1
ATOM 7718 C C . LEU B 1 381 ? -13.438 -16.328 -14.867 1 95.75 381 LEU B C 1
ATOM 7720 O O . LEU B 1 381 ? -14.258 -15.445 -14.594 1 95.75 381 LEU B O 1
ATOM 7724 N N . LEU B 1 382 ? -13.758 -17.469 -15.414 1 95.69 382 LEU B N 1
ATOM 7725 C CA . LEU B 1 382 ? -15.164 -17.766 -15.688 1 95.69 382 LEU B CA 1
ATOM 7726 C C . LEU B 1 382 ? -15.945 -17.906 -14.391 1 95.69 382 LEU B C 1
ATOM 7728 O O . LEU B 1 382 ? -17.078 -17.406 -14.281 1 95.69 382 LEU B O 1
ATOM 7732 N N . VAL B 1 383 ? -15.383 -18.562 -13.469 1 94.56 383 VAL B N 1
ATOM 7733 C CA . VAL B 1 383 ? -16.047 -18.672 -12.164 1 94.56 383 VAL B CA 1
ATOM 7734 C C . VAL B 1 383 ? -16.219 -17.281 -11.562 1 94.56 383 VAL B C 1
ATOM 7736 O O . VAL B 1 383 ? -17.297 -16.969 -11.039 1 94.56 383 VAL B O 1
ATOM 7739 N N . ARG B 1 384 ? -15.211 -16.469 -11.688 1 91.31 384 ARG B N 1
ATOM 7740 C CA . ARG B 1 384 ? -15.281 -15.109 -11.172 1 91.31 384 ARG B CA 1
ATOM 7741 C C . ARG B 1 384 ? -16.359 -14.305 -11.891 1 91.31 384 ARG B C 1
ATOM 7743 O O . ARG B 1 384 ? -17.047 -13.484 -11.266 1 91.31 384 ARG B O 1
ATOM 7750 N N . LEU B 1 385 ? -16.422 -14.523 -13.094 1 90.69 385 LEU B N 1
ATOM 7751 C CA . LEU B 1 385 ? -17.391 -13.797 -13.922 1 90.69 385 LEU B CA 1
ATOM 7752 C C . LEU B 1 385 ? -18.812 -14.094 -13.484 1 90.69 385 LEU B C 1
ATOM 7754 O O . LEU B 1 385 ? -19.656 -13.195 -13.461 1 90.69 385 LEU B O 1
ATOM 7758 N N . TYR B 1 386 ? -19.062 -15.312 -13.07 1 89.19 386 TYR B N 1
ATOM 7759 C CA . TYR B 1 386 ? -20.438 -15.719 -12.812 1 89.19 386 TYR B CA 1
ATOM 7760 C C . TYR B 1 386 ? -20.734 -15.781 -11.32 1 89.19 386 TYR B C 1
ATOM 7762 O O . TYR B 1 386 ? -21.875 -16 -10.906 1 89.19 386 TYR B O 1
ATOM 7770 N N . GLU B 1 387 ? -19.766 -15.547 -10.492 1 86.38 387 GLU B N 1
ATOM 7771 C CA . GLU B 1 387 ? -19.875 -15.602 -9.039 1 86.38 387 GLU B CA 1
ATOM 7772 C C . GLU B 1 387 ? -20.984 -14.68 -8.539 1 86.38 387 GLU B C 1
ATOM 7774 O O . GLU B 1 387 ? -21.703 -15.016 -7.598 1 86.38 387 GLU B O 1
ATOM 7779 N N . PRO B 1 388 ? -21.172 -13.586 -9.117 1 79.56 388 PRO B N 1
ATOM 7780 C CA . PRO B 1 388 ? -22.188 -12.672 -8.594 1 79.56 388 PRO B CA 1
ATOM 7781 C C . PRO B 1 388 ? -23.594 -13.273 -8.641 1 79.56 388 PRO B C 1
ATOM 7783 O O . PRO B 1 388 ? -24.453 -12.883 -7.855 1 79.56 388 PRO B O 1
ATOM 7786 N N . ALA B 1 389 ? -23.844 -14.219 -9.5 1 81.5 389 ALA B N 1
ATOM 7787 C CA . ALA B 1 389 ? -25.141 -14.859 -9.602 1 81.5 389 ALA B CA 1
ATOM 7788 C C . ALA B 1 389 ? -25.484 -15.633 -8.328 1 81.5 389 ALA B C 1
ATOM 7790 O O . ALA B 1 389 ? -26.641 -15.953 -8.078 1 81.5 389 ALA B O 1
ATOM 7791 N N . THR B 1 390 ? -24.5 -15.898 -7.59 1 78.56 390 THR B N 1
ATOM 7792 C CA . THR B 1 390 ? -24.703 -16.672 -6.371 1 78.56 390 THR B CA 1
ATOM 7793 C C . THR B 1 390 ? -25.219 -15.781 -5.242 1 78.56 390 THR B C 1
ATOM 7795 O O . THR B 1 390 ? -25.734 -16.281 -4.242 1 78.56 390 THR B O 1
ATOM 7798 N N . PHE B 1 391 ? -25.062 -14.508 -5.344 1 68.75 391 PHE B N 1
ATOM 7799 C CA . PHE B 1 391 ? -25.453 -13.695 -4.199 1 68.75 391 PHE B CA 1
ATOM 7800 C C . PHE B 1 391 ? -26.375 -12.562 -4.633 1 68.75 391 PHE B C 1
ATOM 7802 O O . PHE B 1 391 ? -27.062 -11.961 -3.807 1 68.75 391 PHE B O 1
ATOM 7809 N N . LEU B 1 392 ? -26.406 -12.234 -5.871 1 62.84 392 LEU B N 1
ATOM 7810 C CA . LEU B 1 392 ? -27.281 -11.148 -6.293 1 62.84 392 LEU B CA 1
ATOM 7811 C C . LEU B 1 392 ? -28.75 -11.586 -6.258 1 62.84 392 LEU B C 1
ATOM 7813 O O . LEU B 1 392 ? -29.062 -12.742 -6.559 1 62.84 392 LEU B O 1
ATOM 7817 N N . HIS B 1 393 ? -29.562 -10.75 -5.438 1 55.22 393 HIS B N 1
ATOM 7818 C CA . HIS B 1 393 ? -30.984 -11.039 -5.281 1 55.22 393 HIS B CA 1
ATOM 7819 C C . HIS B 1 393 ? -31.812 -10.328 -6.348 1 55.22 393 HIS B C 1
ATOM 7821 O O . HIS B 1 393 ? -31.406 -9.297 -6.875 1 55.22 393 HIS B O 1
ATOM 7827 N N . GLU B 1 394 ? -32.875 -11.117 -6.797 1 50.72 394 GLU B N 1
ATOM 7828 C CA . GLU B 1 394 ? -33.844 -10.555 -7.742 1 50.72 394 GLU B CA 1
ATOM 7829 C C . GLU B 1 394 ? -34.5 -9.289 -7.191 1 50.72 394 GLU B C 1
ATOM 7831 O O . GLU B 1 394 ? -34.75 -9.195 -5.992 1 50.72 394 GLU B O 1
ATOM 7836 N N . ILE B 1 395 ? -34.219 -8.164 -7.684 1 47.41 395 ILE B N 1
ATOM 7837 C CA . ILE B 1 395 ? -35.125 -7.086 -7.336 1 47.41 395 ILE B CA 1
ATOM 7838 C C . ILE B 1 395 ? -36.562 -7.543 -7.562 1 47.41 395 ILE B C 1
ATOM 7840 O O . ILE B 1 395 ? -36.906 -7.992 -8.656 1 47.41 395 ILE B O 1
ATOM 7844 N N . PRO B 1 396 ? -37.312 -7.746 -6.453 1 43.59 396 PRO B N 1
ATOM 7845 C CA . PRO B 1 396 ? -38.719 -8.141 -6.609 1 43.59 396 PRO B CA 1
ATOM 7846 C C . PRO B 1 396 ? -39.406 -7.418 -7.766 1 43.59 396 PRO B C 1
ATOM 7848 O O . PRO B 1 396 ? -40.594 -7.574 -7.965 1 43.59 396 PRO B O 1
ATOM 7851 N N . GLU B 1 397 ? -39.062 -6.348 -8.25 1 43.59 397 GLU B N 1
ATOM 7852 C CA . GLU B 1 397 ? -40.094 -5.73 -9.047 1 43.59 397 GLU B CA 1
ATOM 7853 C C . GLU B 1 397 ? -40.656 -6.699 -10.094 1 43.59 397 GLU B C 1
ATOM 7855 O O . GLU B 1 397 ? -40 -7.715 -10.391 1 43.59 397 GLU B O 1
ATOM 7860 N N . GLU B 1 398 ? -41.625 -6.043 -10.984 1 41.91 398 GLU B N 1
ATOM 7861 C CA . GLU B 1 398 ? -42.812 -6.578 -11.672 1 41.91 398 GLU B CA 1
ATOM 7862 C C . GLU B 1 398 ? -42.438 -7.754 -12.57 1 41.91 398 GLU B C 1
ATOM 7864 O O . GLU B 1 398 ? -43.281 -8.562 -12.93 1 41.91 398 GLU B O 1
ATOM 7869 N N . GLY B 1 399 ? -41.531 -7.57 -13.766 1 39.38 399 GLY B N 1
ATOM 7870 C CA . GLY B 1 399 ? -41.625 -8.414 -14.938 1 39.38 399 GLY B CA 1
ATOM 7871 C C . GLY B 1 399 ? -40.781 -9.656 -14.867 1 39.38 399 GLY B C 1
ATOM 7872 O O . GLY B 1 399 ? -39.844 -9.719 -14.062 1 39.38 399 GLY B O 1
ATOM 7873 N N . GLY B 1 400 ? -41.094 -10.945 -15.273 1 43.84 400 GLY B N 1
ATOM 7874 C CA . GLY B 1 400 ? -40.906 -12.383 -15.398 1 43.84 400 GLY B CA 1
ATOM 7875 C C . GLY B 1 400 ? -39.469 -12.773 -15.719 1 43.84 400 GLY B C 1
ATOM 7876 O O . GLY B 1 400 ? -39.156 -13.961 -15.789 1 43.84 400 GLY B O 1
ATOM 7877 N N . ALA B 1 401 ? -38.656 -12.148 -16.609 1 44.25 401 ALA B N 1
ATOM 7878 C CA . ALA B 1 401 ? -37.5 -12.688 -17.359 1 44.25 401 ALA B CA 1
ATOM 7879 C C . ALA B 1 401 ? -36.281 -12.836 -16.453 1 44.25 401 ALA B C 1
ATOM 7881 O O . ALA B 1 401 ? -35.25 -13.328 -16.891 1 44.25 401 ALA B O 1
ATOM 7882 N N . PRO B 1 402 ? -36 -12.18 -15.352 1 53.44 402 PRO B N 1
ATOM 7883 C CA . PRO B 1 402 ? -34.75 -12.07 -14.609 1 53.44 402 PRO B CA 1
ATOM 7884 C C . PRO B 1 402 ? -34.281 -13.398 -14.008 1 53.44 402 PRO B C 1
ATOM 7886 O O . PRO B 1 402 ? -33.094 -13.656 -13.914 1 53.44 402 PRO B O 1
ATOM 7889 N N . SER B 1 403 ? -35.188 -14.312 -13.742 1 59.53 403 SER B N 1
ATOM 7890 C CA . SER B 1 403 ? -34.906 -15.562 -13.039 1 59.53 403 SER B CA 1
ATOM 7891 C C . SER B 1 403 ? -34.219 -16.562 -13.961 1 59.53 403 SER B C 1
ATOM 7893 O O . SER B 1 403 ? -33.281 -17.266 -13.547 1 59.53 403 SER B O 1
ATOM 7895 N N . THR B 1 404 ? -34.5 -16.438 -15.32 1 68.81 404 THR B N 1
ATOM 7896 C CA . THR B 1 404 ? -33.938 -17.438 -16.219 1 68.81 404 THR B CA 1
ATOM 7897 C C . THR B 1 404 ? -32.438 -17.172 -16.469 1 68.81 404 THR B C 1
ATOM 7899 O O . THR B 1 404 ? -31.656 -18.109 -16.547 1 68.81 404 THR B O 1
ATOM 7902 N N . TYR B 1 405 ? -32.062 -15.977 -16.453 1 77 405 TYR B N 1
ATOM 7903 C CA . TYR B 1 405 ? -30.688 -15.672 -16.734 1 77 405 TYR B CA 1
ATOM 7904 C C . TYR B 1 405 ? -29.797 -15.992 -15.547 1 77 405 TYR B C 1
ATOM 7906 O O . TYR B 1 405 ? -28.656 -16.453 -15.719 1 77 405 TYR B O 1
ATOM 7914 N N . ARG B 1 406 ? -30.359 -15.836 -14.406 1 82.62 406 ARG B N 1
ATOM 7915 C CA . ARG B 1 406 ? -29.594 -16.188 -13.219 1 82.62 406 ARG B CA 1
ATOM 7916 C C . ARG B 1 406 ? -29.281 -17.672 -13.188 1 82.62 406 ARG B C 1
ATOM 7918 O O . ARG B 1 406 ? -28.141 -18.078 -12.898 1 82.62 406 ARG B O 1
ATOM 7925 N N . ALA B 1 407 ? -30.297 -18.375 -13.547 1 83.94 407 ALA B N 1
ATOM 7926 C CA . ALA B 1 407 ? -30.109 -19.828 -13.555 1 83.94 407 ALA B CA 1
ATOM 7927 C C . ALA B 1 407 ? -29.031 -20.234 -14.57 1 83.94 407 ALA B C 1
ATOM 7929 O O . ALA B 1 407 ? -28.234 -21.141 -14.312 1 83.94 407 ALA B O 1
ATOM 7930 N N . GLN B 1 408 ? -29.047 -19.562 -15.672 1 87 408 GLN B N 1
ATOM 7931 C CA . GLN B 1 408 ? -28.047 -19.844 -16.688 1 87 408 GLN B CA 1
ATOM 7932 C C . GLN B 1 408 ? -26.641 -19.484 -16.203 1 87 408 GLN B C 1
ATOM 7934 O O . GLN B 1 408 ? -25.688 -20.219 -16.469 1 87 408 GLN B O 1
ATOM 7939 N N . CYS B 1 409 ? -26.531 -18.391 -15.555 1 88.62 409 CYS B N 1
ATOM 7940 C CA . CYS B 1 409 ? -25.25 -17.953 -15.016 1 88.62 409 CYS B CA 1
ATOM 7941 C C . CYS B 1 409 ? -24.75 -18.938 -13.953 1 88.62 409 CYS B C 1
ATOM 7943 O O . CYS B 1 409 ? -23.562 -19.25 -13.898 1 88.62 409 CYS B O 1
ATOM 7945 N N . LEU B 1 410 ? -25.656 -19.406 -13.195 1 90.94 410 LEU B N 1
ATOM 7946 C CA . LEU B 1 410 ? -25.297 -20.375 -12.164 1 90.94 410 LEU B CA 1
ATOM 7947 C C . LEU B 1 410 ? -24.797 -21.672 -12.797 1 90.94 410 LEU B C 1
ATOM 7949 O O . LEU B 1 410 ? -23.828 -22.266 -12.336 1 90.94 410 LEU B O 1
ATOM 7953 N N . ARG B 1 411 ? -25.453 -22.047 -13.797 1 93.44 411 ARG B N 1
ATOM 7954 C CA . ARG B 1 411 ? -25.047 -23.266 -14.508 1 93.44 411 ARG B CA 1
ATOM 7955 C C . ARG B 1 411 ? -23.656 -23.078 -15.133 1 93.44 411 ARG B C 1
ATOM 7957 O O . ARG B 1 411 ? -22.828 -23.984 -15.062 1 93.44 411 ARG B O 1
ATOM 7964 N N . ASN B 1 412 ? -23.5 -21.938 -15.766 1 93.75 412 ASN B N 1
ATOM 7965 C CA . ASN B 1 412 ? -22.203 -21.641 -16.359 1 93.75 412 ASN B CA 1
ATOM 7966 C C . ASN B 1 412 ? -21.094 -21.641 -15.312 1 93.75 412 ASN B C 1
ATOM 7968 O O . ASN B 1 412 ? -19.969 -22.094 -15.578 1 93.75 412 ASN B O 1
ATOM 7972 N N . CYS B 1 413 ? -21.391 -21.109 -14.195 1 94.56 413 CYS B N 1
ATOM 7973 C CA . CYS B 1 413 ? -20.438 -21.094 -13.094 1 94.56 413 CYS B CA 1
ATOM 7974 C C . CYS B 1 413 ? -20.078 -22.5 -12.656 1 94.56 413 CYS B C 1
ATOM 7976 O O . CYS B 1 413 ? -18.906 -22.812 -12.438 1 94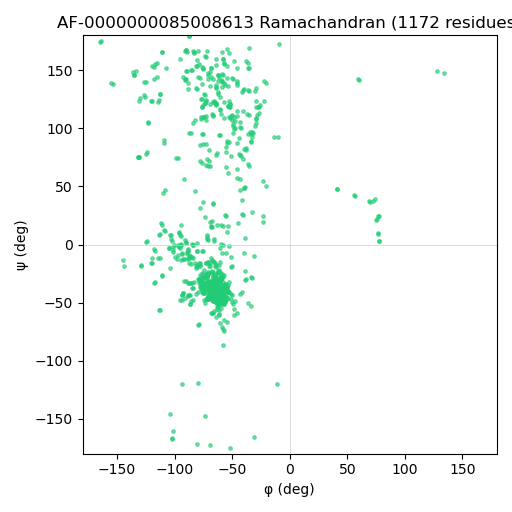.56 413 CYS B O 1
ATOM 7978 N N . LEU B 1 414 ? -21.094 -23.328 -12.586 1 96.94 414 LEU B N 1
ATOM 7979 C CA . LEU B 1 414 ? -20.906 -24.703 -12.18 1 96.94 414 LEU B CA 1
ATOM 7980 C C . LEU B 1 414 ? -20.031 -25.453 -13.18 1 96.94 414 LEU B C 1
ATOM 7982 O O . LEU B 1 414 ? -19.109 -26.188 -12.789 1 96.94 414 LEU B O 1
ATOM 7986 N N . PHE B 1 415 ? -20.297 -25.234 -14.375 1 96.88 415 PHE B N 1
ATOM 7987 C CA . PHE B 1 415 ? -19.516 -25.906 -15.406 1 96.88 415 PHE B CA 1
ATOM 7988 C C . PHE B 1 415 ? -18.078 -25.406 -15.43 1 96.88 415 PHE B C 1
ATOM 7990 O O . PHE B 1 415 ? -17.141 -26.172 -15.672 1 96.88 415 PHE B O 1
ATOM 7997 N N . ALA B 1 416 ? -17.922 -24.125 -15.234 1 97.5 416 ALA B N 1
ATOM 7998 C CA . ALA B 1 416 ? -16.578 -23.547 -15.156 1 97.5 416 ALA B CA 1
ATOM 7999 C C . ALA B 1 416 ? -15.797 -24.156 -13.992 1 97.5 416 ALA B C 1
ATOM 8001 O O . ALA B 1 416 ? -14.609 -24.469 -14.133 1 97.5 416 ALA B O 1
ATOM 8002 N N . ALA B 1 417 ? -16.422 -24.312 -12.891 1 97.69 417 ALA B N 1
ATOM 8003 C CA . ALA B 1 417 ? -15.789 -24.906 -11.727 1 97.69 417 ALA B CA 1
ATOM 8004 C C . ALA B 1 417 ? -15.375 -26.344 -12 1 97.69 417 ALA B C 1
ATOM 8006 O O . ALA B 1 417 ? -14.258 -26.75 -11.672 1 97.69 417 ALA B O 1
ATOM 8007 N N . LYS B 1 418 ? -16.297 -27.047 -12.562 1 97.75 418 LYS B N 1
ATOM 8008 C CA . LYS B 1 418 ? -16 -28.438 -12.914 1 97.75 418 LYS B CA 1
ATOM 8009 C C . LYS B 1 418 ? -14.797 -28.516 -13.844 1 97.75 418 LYS B C 1
ATOM 8011 O O . LYS B 1 418 ? -13.891 -29.328 -13.641 1 97.75 418 LYS B O 1
ATOM 8016 N N . ALA B 1 419 ? -14.875 -27.703 -14.859 1 97.44 419 ALA B N 1
ATOM 8017 C CA . ALA B 1 419 ? -13.773 -27.672 -15.812 1 97.44 419 ALA B CA 1
ATOM 8018 C C . ALA B 1 419 ? -12.453 -27.312 -15.125 1 97.44 419 ALA B C 1
ATOM 8020 O O . ALA B 1 419 ? -11.398 -27.859 -15.469 1 97.44 419 ALA B O 1
ATOM 8021 N N . TYR B 1 420 ? -12.492 -26.375 -14.242 1 98 420 TYR B N 1
ATOM 8022 C CA . TYR B 1 420 ? -11.312 -25.984 -13.484 1 98 420 TYR B CA 1
ATOM 8023 C C . TYR B 1 420 ? -10.719 -27.188 -12.742 1 98 420 TYR B C 1
ATOM 8025 O O . TYR B 1 420 ? -9.516 -27.438 -12.82 1 98 420 TYR B O 1
ATOM 8033 N N . PHE B 1 421 ? -11.516 -27.953 -12.031 1 97.62 421 PHE B N 1
ATOM 8034 C CA . PHE B 1 421 ? -11.039 -29.094 -11.258 1 97.62 421 PHE B CA 1
ATOM 8035 C C . PHE B 1 421 ? -10.5 -30.188 -12.164 1 97.62 421 PHE B C 1
ATOM 8037 O O . PHE B 1 421 ? -9.5 -30.828 -11.852 1 97.62 421 PHE B O 1
ATOM 8044 N N . ASP B 1 422 ? -11.164 -30.359 -13.273 1 96.12 422 ASP B N 1
ATOM 8045 C CA . ASP B 1 422 ? -10.703 -31.359 -14.219 1 96.12 422 ASP B CA 1
ATOM 8046 C C . ASP B 1 422 ? -9.273 -31.078 -14.68 1 96.12 422 ASP B C 1
ATOM 8048 O O . ASP B 1 422 ? -8.453 -31.984 -14.781 1 96.12 422 ASP B O 1
ATOM 8052 N N . VAL B 1 423 ? -9.047 -29.812 -14.906 1 96 423 VAL B N 1
ATOM 8053 C CA . VAL B 1 423 ? -7.711 -29.422 -15.336 1 96 423 VAL B CA 1
ATOM 8054 C C . VAL B 1 423 ? -6.746 -29.484 -14.156 1 96 423 VAL B C 1
ATOM 8056 O O . VAL B 1 423 ? -5.609 -29.953 -14.297 1 96 423 VAL B O 1
ATOM 8059 N N . LEU B 1 424 ? -7.156 -29.047 -13.055 1 96.56 424 LEU B N 1
ATOM 8060 C CA . LEU B 1 424 ? -6.332 -29.031 -11.852 1 96.56 424 LEU B CA 1
ATOM 8061 C C . LEU B 1 424 ? -5.793 -30.438 -11.547 1 96.56 424 LEU B C 1
ATOM 8063 O O . LEU B 1 424 ? -4.613 -30.578 -11.219 1 96.56 424 LEU B O 1
ATOM 8067 N N . PHE B 1 425 ? -6.602 -31.453 -11.75 1 95.81 425 P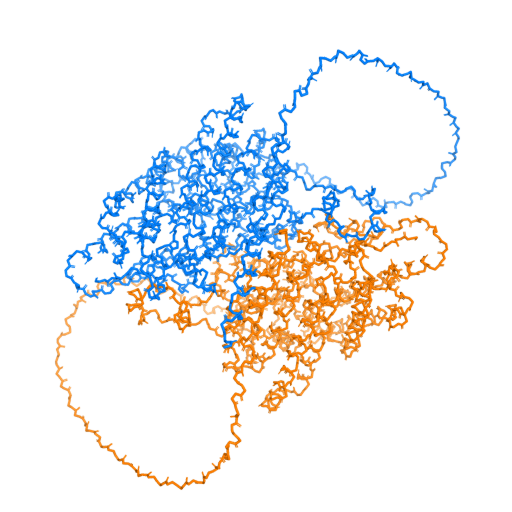HE B N 1
ATOM 8068 C CA . PHE B 1 425 ? -6.246 -32.812 -11.336 1 95.81 425 PHE B CA 1
ATOM 8069 C C . PHE B 1 425 ? -5.391 -33.469 -12.398 1 95.81 425 PHE B C 1
ATOM 8071 O O . PHE B 1 425 ? -4.918 -34.594 -12.195 1 95.81 425 PHE B O 1
ATOM 8078 N N . THR B 1 426 ? -5.125 -32.75 -13.484 1 93.81 426 THR B N 1
ATOM 8079 C CA . THR B 1 426 ? -4.141 -33.25 -14.445 1 93.81 426 THR B CA 1
ATOM 8080 C C . THR B 1 426 ? -2.725 -32.906 -13.984 1 93.81 426 THR B C 1
ATOM 8082 O O . THR B 1 426 ? -1.751 -33.5 -14.477 1 93.81 426 THR B O 1
ATOM 8085 N N . LEU B 1 427 ? -2.615 -32 -13.07 1 91.69 427 LEU B N 1
ATOM 8086 C CA . LEU B 1 427 ? -1.313 -31.641 -12.523 1 91.69 427 LEU B CA 1
ATOM 8087 C C . LEU B 1 427 ? -0.795 -32.719 -11.586 1 91.69 427 LEU B C 1
ATOM 8089 O O . LEU B 1 427 ? -1.51 -33.156 -10.68 1 91.69 427 LEU B O 1
ATOM 8093 N N . PRO B 1 428 ? 0.429 -33.094 -11.859 1 90.5 428 PRO B N 1
ATOM 8094 C CA . PRO B 1 428 ? 0.989 -34.094 -10.938 1 90.5 428 PRO B CA 1
ATOM 8095 C C . PRO B 1 428 ? 1.088 -33.562 -9.508 1 90.5 428 PRO B C 1
ATOM 8097 O O . PRO B 1 428 ? 1.388 -32.406 -9.289 1 90.5 428 PRO B O 1
ATOM 8100 N N . PRO B 1 429 ? 0.895 -34.438 -8.5 1 91.06 429 PRO B N 1
ATOM 8101 C CA . PRO B 1 429 ? 0.916 -34 -7.098 1 91.06 429 PRO B CA 1
ATOM 8102 C C . PRO B 1 429 ? 2.238 -33.375 -6.691 1 91.06 429 PRO B C 1
ATOM 8104 O O . PRO B 1 429 ? 2.254 -32.438 -5.863 1 91.06 429 PRO B O 1
ATOM 8107 N N . SER B 1 430 ? 3.262 -33.812 -7.312 1 88.44 430 SER B N 1
ATOM 8108 C CA . SER B 1 430 ? 4.582 -33.312 -6.953 1 88.44 430 SER B CA 1
ATOM 8109 C C . SER B 1 430 ? 4.727 -31.828 -7.301 1 88.44 430 SER B C 1
ATOM 8111 O O . SER B 1 430 ? 5.598 -31.141 -6.766 1 88.44 430 SER B O 1
ATOM 8113 N N . GLN B 1 431 ? 3.832 -31.312 -8.094 1 88.44 431 GLN B N 1
ATOM 8114 C CA . GLN B 1 431 ? 3.973 -29.938 -8.586 1 88.44 431 GLN B CA 1
ATOM 8115 C C . GLN B 1 431 ? 3.256 -28.953 -7.668 1 88.44 431 GLN B C 1
ATOM 8117 O O . GLN B 1 431 ? 3.516 -27.75 -7.723 1 88.44 431 GLN B O 1
ATOM 8122 N N . TYR B 1 432 ? 2.434 -29.391 -6.762 1 87.31 432 TYR B N 1
ATOM 8123 C CA . TYR B 1 432 ? 1.605 -28.531 -5.934 1 87.31 432 TYR B CA 1
ATOM 8124 C C . TYR B 1 432 ? 2.463 -27.703 -4.988 1 87.31 432 TYR B C 1
ATOM 8126 O O . TYR B 1 432 ? 2.168 -26.531 -4.738 1 87.31 432 TYR B O 1
ATOM 8134 N N . VAL B 1 433 ? 3.604 -28.219 -4.551 1 85.19 433 VAL B N 1
ATOM 8135 C CA . VAL B 1 433 ? 4.43 -27.562 -3.543 1 85.19 433 VAL B CA 1
ATOM 8136 C C . VAL B 1 433 ? 5.219 -26.422 -4.184 1 85.19 433 VAL B C 1
ATOM 8138 O O . VAL B 1 433 ? 5.648 -25.484 -3.496 1 85.19 433 VAL B O 1
ATOM 8141 N N . TYR B 1 434 ? 5.309 -26.469 -5.531 1 89.12 434 TYR B N 1
ATOM 8142 C CA . TYR B 1 434 ? 6.129 -25.484 -6.219 1 89.12 434 TYR B CA 1
ATOM 8143 C C . TYR B 1 434 ? 5.273 -24.328 -6.742 1 89.12 434 TYR B C 1
ATOM 8145 O O . TYR B 1 434 ? 5.797 -23.375 -7.309 1 89.12 434 TYR B O 1
ATOM 8153 N N . GLN B 1 435 ? 4.035 -24.406 -6.508 1 87.81 435 GLN B N 1
ATOM 8154 C CA . GLN B 1 435 ? 3.141 -23.391 -7.055 1 87.81 435 GLN B CA 1
ATOM 8155 C C . GLN B 1 435 ? 3.141 -22.141 -6.188 1 87.81 435 GLN B C 1
ATOM 8157 O O . GLN B 1 435 ? 3.404 -22.203 -4.988 1 87.81 435 GLN B O 1
ATOM 8162 N N . SER B 1 436 ? 2.852 -21.062 -6.824 1 89.88 436 SER B N 1
ATOM 8163 C CA . SER B 1 436 ? 2.852 -19.781 -6.137 1 89.88 436 SER B CA 1
ATOM 8164 C C . SER B 1 436 ? 1.499 -19.5 -5.488 1 89.88 436 SER B C 1
ATOM 8166 O O . SER B 1 436 ? 0.554 -20.266 -5.648 1 89.88 436 SER B O 1
ATOM 8168 N N . ILE B 1 437 ? 1.412 -18.375 -4.84 1 88.06 437 ILE B N 1
ATOM 8169 C CA . ILE B 1 437 ? 0.226 -17.938 -4.109 1 88.06 437 ILE B CA 1
ATOM 8170 C C . ILE B 1 437 ? -0.938 -17.75 -5.078 1 88.06 437 ILE B C 1
ATOM 8172 O O . ILE B 1 437 ? -2.1 -17.953 -4.711 1 88.06 437 ILE B O 1
ATOM 8176 N N . THR B 1 438 ? -0.662 -17.406 -6.281 1 87.5 438 THR B N 1
ATOM 8177 C CA . THR B 1 438 ? -1.711 -17.234 -7.277 1 87.5 438 THR B CA 1
ATOM 8178 C C . THR B 1 438 ? -2.486 -18.547 -7.473 1 87.5 438 THR B C 1
ATOM 8180 O O . THR B 1 438 ? -3.717 -18.531 -7.566 1 87.5 438 THR B O 1
ATOM 8183 N N . PHE B 1 439 ? -1.734 -19.594 -7.488 1 88.06 439 PHE B N 1
ATOM 8184 C CA . PHE B 1 439 ? -2.311 -20.922 -7.68 1 88.06 439 PHE B CA 1
ATOM 8185 C C . PHE B 1 439 ? -3.189 -21.297 -6.496 1 88.06 439 PHE B C 1
ATOM 8187 O O . PHE B 1 439 ? -4.328 -21.734 -6.676 1 88.06 439 PHE B O 1
ATOM 8194 N N . THR B 1 440 ? -2.758 -21.141 -5.348 1 86.06 440 THR B N 1
ATOM 8195 C CA . THR B 1 440 ? -3.49 -21.516 -4.145 1 86.06 440 THR B CA 1
ATOM 8196 C C . THR B 1 440 ? -4.738 -20.656 -3.977 1 86.06 440 THR B C 1
ATOM 8198 O O . THR B 1 440 ? -5.785 -21.141 -3.557 1 86.06 440 THR B O 1
ATOM 8201 N N . GLU B 1 441 ? -4.59 -19.438 -4.293 1 86.25 441 GLU B N 1
ATOM 8202 C CA . GLU B 1 441 ? -5.723 -18.531 -4.16 1 86.25 441 GLU B CA 1
ATOM 8203 C C . GLU B 1 441 ? -6.832 -18.875 -5.145 1 86.25 441 GLU B C 1
ATOM 8205 O O . GLU B 1 441 ? -8.016 -18.781 -4.816 1 86.25 441 GLU B O 1
ATOM 8210 N N . GLN B 1 442 ? -6.48 -19.266 -6.293 1 90.88 442 GLN B N 1
ATOM 8211 C CA . GLN B 1 442 ? -7.48 -19.656 -7.281 1 90.88 442 GLN B CA 1
ATOM 8212 C C . GLN B 1 442 ? -8.242 -20.906 -6.836 1 90.88 442 GLN B C 1
ATOM 8214 O O . GLN B 1 442 ? -9.469 -20.953 -6.91 1 90.88 442 GLN B O 1
ATOM 8219 N N . ILE B 1 443 ? -7.465 -21.844 -6.363 1 90.81 443 ILE B N 1
ATOM 8220 C CA . ILE B 1 443 ? -8.086 -23.078 -5.91 1 90.81 443 ILE B CA 1
ATOM 8221 C C . ILE B 1 443 ? -9.078 -22.781 -4.789 1 90.81 443 ILE B C 1
ATOM 8223 O O . ILE B 1 443 ? -10.211 -23.266 -4.805 1 90.81 443 ILE B O 1
ATOM 8227 N N . THR B 1 444 ? -8.617 -22.016 -3.898 1 85.81 444 THR B N 1
ATOM 8228 C CA . THR B 1 444 ? -9.453 -21.688 -2.75 1 85.81 444 THR B CA 1
ATOM 8229 C C . THR B 1 444 ? -10.727 -20.969 -3.197 1 85.81 444 THR B C 1
ATOM 8231 O O . THR B 1 444 ? -11.82 -21.281 -2.723 1 85.81 444 THR B O 1
ATOM 8234 N N . PHE B 1 445 ? -10.594 -20.125 -4.051 1 86.44 445 PHE B N 1
ATOM 8235 C CA . PHE B 1 445 ? -11.742 -19.359 -4.535 1 86.44 445 PHE B CA 1
ATOM 8236 C C . PHE B 1 445 ? -12.75 -20.281 -5.227 1 86.44 445 PHE B C 1
ATOM 8238 O O . PHE B 1 445 ? -13.945 -20.203 -4.953 1 86.44 445 PHE B O 1
ATOM 8245 N N . VAL B 1 446 ? -12.297 -21.047 -6.094 1 92.69 446 VAL B N 1
ATOM 8246 C CA . VAL B 1 446 ? -13.18 -21.938 -6.855 1 92.69 446 VAL B CA 1
ATOM 8247 C C . VAL B 1 446 ? -13.859 -22.922 -5.91 1 92.69 446 VAL B C 1
ATOM 8249 O O . VAL B 1 446 ? -15.047 -23.219 -6.07 1 92.69 446 VAL B O 1
ATOM 8252 N N . LEU B 1 447 ? -13.141 -23.344 -4.934 1 90.62 447 LEU B N 1
ATOM 8253 C CA . LEU B 1 447 ? -13.719 -24.234 -3.941 1 90.62 447 LEU B CA 1
ATOM 8254 C C . LEU B 1 447 ? -14.852 -23.547 -3.188 1 90.62 447 LEU B C 1
ATOM 8256 O O . LEU B 1 447 ? -15.938 -24.125 -3.023 1 90.62 447 LEU B O 1
ATOM 8260 N N . VAL B 1 448 ? -14.594 -22.375 -2.811 1 85.56 448 VAL B N 1
ATOM 8261 C CA . VAL B 1 448 ? -15.578 -21.609 -2.037 1 85.56 448 VAL B CA 1
ATOM 8262 C C . VAL B 1 448 ? -16.828 -21.391 -2.881 1 85.56 448 VAL B C 1
ATOM 8264 O O . VAL B 1 448 ? -17.953 -21.625 -2.42 1 85.56 448 VAL B O 1
ATOM 8267 N N . ILE B 1 449 ? -16.656 -20.969 -4.047 1 88.44 449 ILE B N 1
ATOM 8268 C CA . ILE B 1 449 ? -17.797 -20.672 -4.91 1 88.44 449 ILE B CA 1
ATOM 8269 C C . ILE B 1 449 ? -18.547 -21.953 -5.23 1 88.44 449 ILE B C 1
ATOM 8271 O O . ILE B 1 449 ? -19.781 -21.953 -5.309 1 88.44 449 ILE B O 1
ATOM 8275 N N . THR B 1 450 ? -17.844 -23.031 -5.387 1 92.5 450 THR B N 1
ATOM 8276 C CA . THR B 1 450 ? -18.484 -24.312 -5.652 1 92.5 450 THR B CA 1
ATOM 8277 C C . THR B 1 450 ? -19.375 -24.719 -4.484 1 92.5 450 THR B C 1
ATOM 8279 O O . THR B 1 450 ? -20.516 -25.172 -4.688 1 92.5 450 THR B O 1
ATOM 8282 N N . THR B 1 451 ? -18.906 -24.562 -3.33 1 88.31 451 THR B N 1
ATOM 8283 C CA . THR B 1 451 ? -19.719 -24.891 -2.16 1 88.31 451 THR B CA 1
ATOM 8284 C C . THR B 1 451 ? -21 -24.031 -2.137 1 88.31 451 THR B C 1
ATOM 8286 O O . THR B 1 451 ? -22.078 -24.531 -1.809 1 88.31 451 THR B O 1
ATOM 8289 N N . ARG B 1 452 ? -20.797 -22.891 -2.539 1 84.44 452 ARG B N 1
ATOM 8290 C CA . ARG B 1 452 ? -21.938 -22 -2.572 1 84.44 452 ARG B CA 1
ATOM 8291 C C . ARG B 1 452 ? -22.984 -22.469 -3.586 1 84.44 452 ARG B C 1
ATOM 8293 O O . ARG B 1 452 ? -24.172 -22.484 -3.303 1 84.44 452 ARG B O 1
ATOM 8300 N N . LEU B 1 453 ? -22.516 -22.875 -4.668 1 89.62 453 LEU B N 1
ATOM 8301 C CA . LEU B 1 453 ? -23.391 -23.359 -5.73 1 89.62 453 LEU B CA 1
ATOM 8302 C C . LEU B 1 453 ? -24.141 -24.625 -5.301 1 89.62 453 LEU B C 1
ATOM 8304 O O . LEU B 1 453 ? -25.281 -24.844 -5.703 1 89.62 453 LEU B O 1
ATOM 8308 N N . LEU B 1 454 ? -23.547 -25.344 -4.465 1 90.88 454 LEU B N 1
ATOM 8309 C CA . LEU B 1 454 ? -24.078 -26.656 -4.102 1 90.88 454 LEU B CA 1
ATOM 8310 C C . LEU B 1 454 ? -24.969 -26.547 -2.861 1 90.88 454 LEU B C 1
ATOM 8312 O O . LEU B 1 454 ? -25.656 -27.516 -2.508 1 90.88 454 LEU B O 1
ATOM 8316 N N . LEU B 1 455 ? -24.953 -25.375 -2.268 1 83.75 455 LEU B N 1
ATOM 8317 C CA . LEU B 1 455 ? -25.766 -25.188 -1.067 1 83.75 455 LEU B CA 1
ATOM 8318 C C . LEU B 1 455 ? -26.828 -24.125 -1.293 1 83.75 455 LEU B C 1
ATOM 8320 O O . LEU B 1 455 ? -27.703 -23.906 -0.44 1 83.75 455 LEU B O 1
ATOM 8324 N N . LEU B 1 456 ? -26.766 -23.516 -2.414 1 80.69 456 LEU B N 1
ATOM 8325 C CA . LEU B 1 456 ? -27.688 -22.422 -2.727 1 80.69 456 LEU B CA 1
ATOM 8326 C C . LEU B 1 456 ? -29.125 -22.938 -2.805 1 80.69 456 LEU B C 1
ATOM 8328 O O . LEU B 1 456 ? -29.406 -23.859 -3.561 1 80.69 456 LEU B O 1
ATOM 8332 N N . GLU B 1 457 ? -29.922 -22.297 -1.934 1 76.19 457 GLU B N 1
ATOM 8333 C CA . GLU B 1 457 ? -31.344 -22.672 -1.932 1 76.19 457 GLU B CA 1
ATOM 8334 C C . GLU B 1 457 ? -32.219 -21.562 -2.523 1 76.19 457 GLU B C 1
ATOM 8336 O O . GLU B 1 457 ? -32.562 -20.609 -1.832 1 76.19 457 GLU B O 1
ATOM 8341 N N . THR B 1 458 ? -32.344 -21.609 -3.701 1 73.5 458 THR B N 1
ATOM 8342 C CA . THR B 1 458 ? -33.25 -20.688 -4.395 1 73.5 458 THR B CA 1
ATOM 8343 C C . THR B 1 458 ? -34.125 -21.438 -5.398 1 73.5 458 THR B C 1
ATOM 8345 O O . THR B 1 458 ? -33.75 -22.5 -5.883 1 73.5 458 THR B O 1
ATOM 8348 N N . SER B 1 459 ? -35.312 -20.891 -5.559 1 74.25 459 SER B N 1
ATOM 8349 C CA . SER B 1 459 ? -36.281 -21.531 -6.418 1 74.25 459 SER B CA 1
ATOM 8350 C C . SER B 1 459 ? -35.781 -21.656 -7.852 1 74.25 459 SER B C 1
ATOM 8352 O O . SER B 1 459 ? -36.156 -22.562 -8.586 1 74.25 459 SER B O 1
ATOM 8354 N N . ASP B 1 460 ? -34.875 -20.859 -8.266 1 75.12 460 ASP B N 1
ATOM 8355 C CA . ASP B 1 460 ? -34.406 -20.812 -9.656 1 75.12 460 ASP B CA 1
ATOM 8356 C C . ASP B 1 460 ? -33.156 -21.672 -9.844 1 75.12 460 ASP B C 1
ATOM 8358 O O . ASP B 1 460 ? -32.594 -21.719 -10.938 1 75.12 460 ASP B O 1
ATOM 8362 N N . TRP B 1 461 ? -32.844 -22.422 -8.766 1 87.06 461 TRP B N 1
ATOM 8363 C CA . TRP B 1 461 ? -31.594 -23.188 -8.844 1 87.06 461 TRP B CA 1
ATOM 8364 C C . TRP B 1 461 ? -31.812 -24.641 -8.445 1 87.06 461 TRP B C 1
ATOM 8366 O O . TRP B 1 461 ? -32.406 -24.906 -7.395 1 87.06 461 TRP B O 1
ATOM 8376 N N . ASP B 1 462 ? -31.453 -25.516 -9.367 1 88.12 462 ASP B N 1
ATOM 8377 C CA . ASP B 1 462 ? -31.562 -26.938 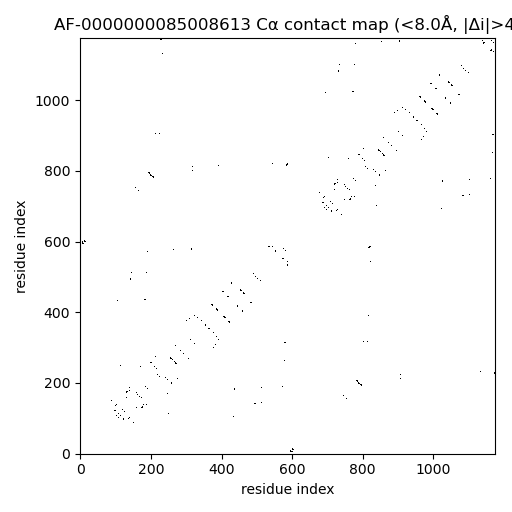-9.117 1 88.12 462 ASP B CA 1
ATOM 8378 C C . ASP B 1 462 ? -30.312 -27.469 -8.406 1 88.12 462 ASP B C 1
ATOM 8380 O O . ASP B 1 462 ? -29.359 -27.891 -9.055 1 88.12 462 ASP B O 1
ATOM 8384 N N . VAL B 1 463 ? -30.375 -27.547 -7.203 1 89.19 463 VAL B N 1
ATOM 8385 C CA . VAL B 1 463 ? -29.234 -27.938 -6.375 1 89.19 463 VAL B CA 1
ATOM 8386 C C . VAL B 1 463 ? -28.906 -29.406 -6.602 1 89.19 463 VAL B C 1
ATOM 8388 O O . VAL B 1 463 ? -27.734 -29.812 -6.543 1 89.19 463 VAL B O 1
ATOM 8391 N N . HIS B 1 464 ? -29.938 -30.219 -6.824 1 88.88 464 HIS B N 1
ATOM 8392 C CA . HIS B 1 464 ? -29.688 -31.625 -7.062 1 88.88 464 HIS B CA 1
ATOM 8393 C C . HIS B 1 464 ? -28.875 -31.844 -8.336 1 88.88 464 HIS B C 1
ATOM 8395 O O . HIS B 1 464 ? -27.922 -32.625 -8.352 1 88.88 464 HIS B O 1
ATOM 8401 N N . PHE B 1 465 ? -29.234 -31.125 -9.32 1 91.88 465 PHE B N 1
ATOM 8402 C CA . PHE B 1 465 ? -28.484 -31.156 -10.562 1 91.88 465 PHE B CA 1
ATOM 8403 C C . PHE B 1 465 ? -27.031 -30.719 -10.32 1 91.88 465 PHE B C 1
ATOM 8405 O O . PHE B 1 465 ? -26.109 -31.344 -10.844 1 91.88 465 PHE B O 1
ATOM 8412 N N . ALA B 1 466 ? -26.875 -29.734 -9.555 1 94.88 466 ALA B N 1
ATOM 8413 C CA . ALA B 1 466 ? -25.547 -29.188 -9.266 1 94.88 466 ALA B CA 1
ATOM 8414 C C . ALA B 1 466 ? -24.688 -30.234 -8.555 1 94.88 466 ALA B C 1
ATOM 8416 O O . ALA B 1 466 ? -23.516 -30.422 -8.914 1 94.88 466 ALA B O 1
ATOM 8417 N N . ARG B 1 467 ? -25.25 -30.938 -7.625 1 92.62 467 ARG B N 1
ATOM 8418 C CA . ARG B 1 467 ? -24.516 -31.906 -6.809 1 92.62 467 ARG B CA 1
ATOM 8419 C C . ARG B 1 467 ? -24.156 -33.156 -7.621 1 92.62 467 ARG B C 1
ATOM 8421 O O . ARG B 1 467 ? -23.125 -33.781 -7.367 1 92.62 467 ARG B O 1
ATOM 8428 N N . VAL B 1 468 ? -24.969 -33.375 -8.562 1 92.44 468 VAL B N 1
ATOM 8429 C CA . VAL B 1 468 ? -24.672 -34.5 -9.445 1 92.44 468 VAL B CA 1
ATOM 8430 C C . VAL B 1 468 ? -23.578 -34.125 -10.438 1 92.44 468 VAL B C 1
ATOM 8432 O O . VAL B 1 468 ? -22.734 -34.938 -10.797 1 92.44 468 VAL B O 1
ATOM 8435 N N . THR B 1 469 ? -23.641 -32.938 -10.828 1 94.81 469 THR B N 1
ATOM 8436 C CA . THR B 1 469 ? -22.672 -32.438 -11.812 1 94.81 469 THR B CA 1
ATOM 8437 C C . THR B 1 469 ? -21.281 -32.344 -11.195 1 94.81 469 THR B C 1
ATOM 8439 O O . THR B 1 469 ? -20.297 -32.719 -11.836 1 94.81 469 THR B O 1
ATOM 8442 N N . VAL B 1 470 ? -21.25 -31.797 -9.984 1 96.25 470 VAL B N 1
ATOM 8443 C CA . VAL B 1 470 ? -19.984 -31.703 -9.273 1 96.25 470 VAL B CA 1
ATOM 8444 C C . VAL B 1 470 ? -20.094 -32.406 -7.918 1 96.25 470 VAL B C 1
ATOM 8446 O O . VAL B 1 470 ? -20.688 -31.859 -6.984 1 96.25 470 VAL B O 1
ATOM 8449 N N . ASP B 1 471 ? -19.5 -33.531 -7.867 1 95.06 471 ASP B N 1
ATOM 8450 C CA . ASP B 1 471 ? -19.422 -34.219 -6.578 1 95.06 471 ASP B CA 1
ATOM 8451 C C . ASP B 1 471 ? -18.359 -33.562 -5.688 1 95.06 471 ASP B C 1
ATOM 8453 O O . ASP B 1 471 ? -17.188 -33.969 -5.727 1 95.06 471 ASP B O 1
ATOM 8457 N N . PHE B 1 472 ? -18.812 -32.719 -4.895 1 94.75 472 PHE B N 1
ATOM 8458 C CA . PHE B 1 472 ? -17.891 -31.922 -4.094 1 94.75 472 PHE B CA 1
ATOM 8459 C C . PHE B 1 472 ? -17.078 -32.812 -3.16 1 94.75 472 PHE B C 1
ATOM 8461 O O . PHE B 1 472 ? -15.883 -32.562 -2.938 1 94.75 472 PHE B O 1
ATOM 8468 N N . LEU B 1 473 ? -17.641 -33.781 -2.574 1 94.75 473 LEU B N 1
ATOM 8469 C CA . LEU B 1 473 ? -16.938 -34.688 -1.66 1 94.75 473 LEU B CA 1
ATOM 8470 C C . LEU B 1 473 ? -15.797 -35.406 -2.377 1 94.75 473 LEU B C 1
ATOM 8472 O O . LEU B 1 473 ? -14.68 -35.5 -1.848 1 94.75 473 LEU B O 1
ATOM 8476 N N . SER B 1 474 ? -16.109 -35.781 -3.531 1 95.31 474 SER B N 1
ATOM 8477 C CA . SER B 1 474 ? -15.078 -36.438 -4.328 1 95.31 474 SER B CA 1
ATOM 8478 C C . SER B 1 474 ? -13.961 -35.469 -4.691 1 95.31 474 SER B C 1
ATOM 8480 O O . SER B 1 474 ? -12.781 -35.844 -4.68 1 95.31 474 SER B O 1
ATOM 8482 N N . VAL B 1 475 ? -14.312 -34.312 -5.055 1 96.06 475 VAL B N 1
ATOM 8483 C CA . VAL B 1 475 ? -13.344 -33.281 -5.414 1 96.06 475 VAL B CA 1
ATOM 8484 C C . VAL B 1 475 ? -12.406 -33 -4.23 1 96.06 475 VAL B C 1
ATOM 8486 O O . VAL B 1 475 ? -11.188 -32.969 -4.391 1 96.06 475 VAL B O 1
ATOM 8489 N N . VAL B 1 476 ? -12.93 -32.844 -3.057 1 95.75 476 VAL B N 1
ATOM 8490 C CA . VAL B 1 476 ? -12.141 -32.531 -1.867 1 95.75 476 VAL B CA 1
ATOM 8491 C C . VAL B 1 476 ? -11.25 -33.719 -1.514 1 95.75 476 VAL B C 1
ATOM 8493 O O . VAL B 1 476 ? -10.094 -33.531 -1.143 1 95.75 476 VAL B O 1
ATOM 8496 N N . ASP B 1 477 ? -11.805 -34.875 -1.66 1 95.88 477 ASP B N 1
ATOM 8497 C CA . ASP B 1 477 ? -11.016 -36.094 -1.383 1 95.88 477 ASP B CA 1
ATOM 8498 C C . ASP B 1 477 ? -9.812 -36.156 -2.32 1 95.88 477 ASP B C 1
ATOM 8500 O O . ASP B 1 477 ? -8.703 -36.5 -1.888 1 95.88 477 ASP B O 1
ATOM 8504 N N . ARG B 1 478 ? -10.086 -35.938 -3.514 1 96 478 ARG B N 1
ATOM 8505 C CA . ARG B 1 478 ? -9 -35.969 -4.488 1 96 478 ARG B CA 1
ATOM 8506 C C . ARG B 1 478 ? -7.961 -34.906 -4.18 1 96 478 ARG B C 1
ATOM 8508 O O . ARG B 1 478 ? -6.758 -35.156 -4.309 1 96 478 ARG B O 1
ATOM 8515 N N . LEU B 1 479 ? -8.414 -33.75 -3.793 1 95.06 479 LEU B N 1
ATOM 8516 C CA . LEU B 1 479 ? -7.496 -32.688 -3.438 1 95.06 479 LEU B CA 1
ATOM 8517 C C . LEU B 1 479 ? -6.664 -33.062 -2.215 1 95.06 479 LEU B C 1
ATOM 8519 O O . LEU B 1 479 ? -5.457 -32.812 -2.184 1 95.06 479 LEU B O 1
ATOM 8523 N N . VAL B 1 480 ? -7.309 -33.594 -1.247 1 94.69 480 VAL B N 1
ATOM 8524 C CA . VAL B 1 480 ? -6.617 -34.031 -0.036 1 94.69 480 VAL B CA 1
ATOM 8525 C C . VAL B 1 480 ? -5.559 -35.062 -0.388 1 94.69 480 VAL B C 1
ATOM 8527 O O . VAL B 1 480 ? -4.426 -35 0.097 1 94.69 480 VAL B O 1
ATOM 8530 N N . GLN B 1 481 ? -5.93 -35.938 -1.232 1 95.56 481 GLN B N 1
ATOM 8531 C CA . GLN B 1 481 ? -4.992 -37 -1.653 1 95.56 481 GLN B CA 1
ATOM 8532 C C . GLN B 1 481 ? -3.783 -36.375 -2.359 1 95.56 481 GLN B C 1
ATOM 8534 O O . GLN B 1 481 ? -2.648 -36.812 -2.129 1 95.56 481 GLN B O 1
ATOM 8539 N N . ARG B 1 482 ? -4.039 -35.5 -3.18 1 94.69 482 ARG B N 1
ATOM 8540 C CA . ARG B 1 482 ? -2.959 -34.844 -3.912 1 94.69 482 ARG B CA 1
ATOM 8541 C C . ARG B 1 482 ? -2.062 -34.062 -2.969 1 94.69 482 ARG B C 1
ATOM 8543 O O . ARG B 1 482 ? -0.839 -34.062 -3.115 1 94.69 482 ARG B O 1
ATOM 8550 N N . LEU B 1 483 ? -2.639 -33.375 -2.049 1 92.38 483 LEU B N 1
ATOM 8551 C CA . LEU B 1 483 ? -1.88 -32.594 -1.08 1 92.38 483 LEU B CA 1
ATOM 8552 C C . LEU B 1 483 ? -1.038 -33.5 -0.188 1 92.38 483 LEU B C 1
ATOM 8554 O O . LEU B 1 483 ? 0.123 -33.188 0.094 1 92.38 483 LEU B O 1
ATOM 8558 N N . GLU B 1 484 ? -1.593 -34.562 0.195 1 94.19 484 GLU B N 1
ATOM 8559 C CA . GLU B 1 484 ? -0.859 -35.531 1.024 1 94.19 484 GLU B CA 1
ATOM 8560 C C . GLU B 1 484 ? 0.299 -36.156 0.254 1 94.19 484 GLU B C 1
ATOM 8562 O O . GLU B 1 484 ? 1.386 -36.344 0.803 1 94.19 484 GLU B O 1
ATOM 8567 N N . ALA B 1 485 ? -0.026 -36.469 -0.953 1 95.19 485 ALA B N 1
ATOM 8568 C CA . ALA B 1 485 ? 1.039 -37 -1.801 1 95.19 485 ALA B CA 1
ATOM 8569 C C . ALA B 1 485 ? 2.152 -35.969 -1.988 1 95.19 485 ALA B C 1
ATOM 8571 O O . ALA B 1 485 ? 3.334 -36.312 -1.993 1 95.19 485 ALA B O 1
ATOM 8572 N N . SER B 1 486 ? 1.773 -34.781 -2.186 1 92.5 486 SER B N 1
ATOM 8573 C CA . SER B 1 486 ? 2.742 -33.688 -2.334 1 92.5 486 SER B CA 1
ATOM 8574 C C . SER B 1 486 ? 3.57 -33.5 -1.065 1 92.5 486 SER B C 1
ATOM 8576 O O . SER B 1 486 ? 4.785 -33.312 -1.135 1 92.5 486 SER B O 1
ATOM 8578 N N . GLU B 1 487 ? 2.959 -33.594 0.071 1 91.75 487 GLU B N 1
ATOM 8579 C CA . GLU B 1 487 ? 3.656 -33.469 1.35 1 91.75 487 GLU B CA 1
ATOM 8580 C C . GLU B 1 487 ? 4.625 -34.625 1.55 1 91.75 487 GLU B C 1
ATOM 8582 O O . GLU B 1 487 ? 5.738 -34.438 2.049 1 91.75 487 GLU B O 1
ATOM 8587 N N . ALA B 1 488 ? 4.172 -35.75 1.159 1 93.44 488 ALA B N 1
ATOM 8588 C CA . ALA B 1 488 ? 5.047 -36.906 1.255 1 93.44 488 ALA B CA 1
ATOM 8589 C C . ALA B 1 488 ? 6.285 -36.75 0.381 1 93.44 488 ALA B C 1
ATOM 8591 O O . ALA B 1 488 ? 7.391 -37.125 0.786 1 93.44 488 ALA B O 1
ATOM 8592 N N . GLU B 1 489 ? 6.039 -36.219 -0.757 1 92.25 489 GLU B N 1
ATOM 8593 C CA . GLU B 1 489 ? 7.164 -35.938 -1.653 1 92.25 489 GLU B CA 1
ATOM 8594 C C . GLU B 1 489 ? 8.109 -34.906 -1.065 1 92.25 489 GLU B C 1
ATOM 8596 O O . GLU B 1 489 ? 9.328 -35 -1.229 1 92.25 489 GLU B O 1
ATOM 8601 N N . ARG B 1 490 ? 7.609 -33.938 -0.47 1 90.69 490 ARG B N 1
ATOM 8602 C CA . ARG B 1 490 ? 8.438 -32.906 0.176 1 90.69 490 ARG B CA 1
ATOM 8603 C C . ARG B 1 490 ? 9.312 -33.531 1.262 1 90.69 490 ARG B C 1
ATOM 8605 O O . ARG B 1 490 ? 10.508 -33.25 1.337 1 90.69 490 ARG B O 1
ATOM 8612 N N . VAL B 1 491 ? 8.742 -34.375 2.059 1 93.12 491 VAL B N 1
ATOM 8613 C CA . VAL B 1 491 ? 9.461 -35.031 3.143 1 93.12 491 VAL B CA 1
ATOM 8614 C C . VAL B 1 491 ? 10.578 -35.906 2.568 1 93.12 491 VAL B C 1
ATOM 8616 O O . VAL B 1 491 ? 11.688 -35.938 3.096 1 93.12 491 VAL B O 1
ATOM 8619 N N . ARG B 1 492 ? 10.273 -36.562 1.485 1 93.56 492 ARG B N 1
ATOM 8620 C CA . ARG B 1 492 ? 11.281 -37.375 0.831 1 93.56 492 ARG B CA 1
ATOM 8621 C C . ARG B 1 492 ? 12.414 -36.531 0.283 1 93.56 492 ARG B C 1
ATOM 8623 O O . ARG B 1 492 ? 13.586 -36.906 0.391 1 93.56 492 ARG B O 1
ATOM 8630 N N . ALA B 1 493 ? 12.008 -35.469 -0.277 1 92.31 493 ALA B N 1
ATOM 8631 C CA . ALA B 1 493 ? 13.008 -34.562 -0.826 1 92.31 493 ALA B CA 1
ATOM 8632 C C . ALA B 1 493 ? 13.906 -34 0.275 1 92.31 493 ALA B C 1
ATOM 8634 O O . ALA B 1 493 ? 15.117 -33.875 0.085 1 92.31 493 ALA B O 1
ATOM 8635 N N . VAL B 1 494 ? 13.359 -33.688 1.384 1 94.12 494 VAL B N 1
ATOM 8636 C CA . VAL B 1 494 ? 14.125 -33.219 2.529 1 94.12 494 VAL B CA 1
ATOM 8637 C C . VAL B 1 494 ? 15.07 -34.312 3.008 1 94.12 494 VAL B C 1
ATOM 8639 O O . VAL B 1 494 ? 16.25 -34.031 3.262 1 94.12 494 VAL B O 1
ATOM 8642 N N . GLY B 1 495 ? 14.523 -35.5 3.092 1 94.5 495 GLY B N 1
ATOM 8643 C CA . GLY B 1 495 ? 15.352 -36.625 3.494 1 94.5 495 GLY B CA 1
ATOM 8644 C C . GLY B 1 495 ? 16.531 -36.844 2.562 1 94.5 495 GLY B C 1
ATOM 8645 O O . GLY B 1 495 ? 17.641 -37.094 3.016 1 94.5 495 GLY B O 1
ATOM 8646 N N . ARG B 1 496 ? 16.266 -36.781 1.324 1 94.5 496 ARG B N 1
ATOM 8647 C CA . ARG B 1 496 ? 17.312 -36.969 0.327 1 94.5 496 ARG B CA 1
ATOM 8648 C C . ARG B 1 496 ? 18.375 -35.875 0.417 1 94.5 496 ARG B C 1
ATOM 8650 O O . ARG B 1 496 ? 19.562 -36.188 0.359 1 94.5 496 ARG B O 1
ATOM 8657 N N . PHE B 1 497 ? 17.906 -34.719 0.534 1 95 497 PHE B N 1
ATOM 8658 C CA . PHE B 1 497 ? 18.828 -33.594 0.602 1 95 497 PHE B CA 1
ATOM 8659 C C . PHE B 1 497 ? 19.703 -33.688 1.855 1 95 497 PHE B C 1
ATOM 8661 O O . PHE B 1 497 ? 20.906 -33.469 1.793 1 95 497 PHE B O 1
ATOM 8668 N N . VAL B 1 498 ? 19.125 -33.938 2.924 1 92.69 498 VAL B N 1
ATOM 8669 C CA . VAL B 1 498 ? 19.828 -34.031 4.199 1 92.69 498 VAL B CA 1
ATOM 8670 C C . VAL B 1 498 ? 20.859 -35.156 4.133 1 92.69 498 VAL B C 1
ATOM 8672 O O . VAL B 1 498 ? 22 -34.969 4.586 1 92.69 498 VAL B O 1
ATOM 8675 N N . ALA B 1 499 ? 20.484 -36.188 3.557 1 92.06 499 ALA B N 1
ATOM 8676 C CA . ALA B 1 499 ? 21.359 -37.344 3.453 1 92.06 499 ALA B CA 1
ATOM 8677 C C . ALA B 1 499 ? 22.5 -37.062 2.473 1 92.06 499 ALA B C 1
ATOM 8679 O O . ALA B 1 499 ? 23.672 -37.312 2.781 1 92.06 499 ALA B O 1
ATOM 8680 N N . GLU B 1 500 ? 22.141 -36.531 1.347 1 91 500 GLU B N 1
ATOM 8681 C CA . GLU B 1 500 ? 23.109 -36.344 0.275 1 91 500 GLU B CA 1
ATOM 8682 C C . GLU B 1 500 ? 24.078 -35.188 0.611 1 91 500 GLU B C 1
ATOM 8684 O O . GLU B 1 500 ? 25.266 -35.25 0.271 1 91 500 GLU B O 1
ATOM 8689 N N . MET B 1 501 ? 23.562 -34.219 1.259 1 87.94 501 MET B N 1
ATOM 8690 C CA . MET B 1 501 ? 24.359 -33.031 1.456 1 87.94 501 MET B CA 1
ATOM 8691 C C . MET B 1 501 ? 24.953 -33 2.859 1 87.94 501 MET B C 1
ATOM 8693 O O . MET B 1 501 ? 25.75 -32.094 3.182 1 87.94 501 MET B O 1
ATOM 8697 N N . GLY B 1 502 ? 24.609 -33.875 3.689 1 86.38 502 GLY B N 1
ATOM 8698 C CA . GLY B 1 502 ? 25.188 -34 5.016 1 86.38 502 GLY B CA 1
ATOM 8699 C C . GLY B 1 502 ? 24.703 -32.906 5.973 1 86.38 502 GLY B C 1
ATOM 8700 O O . GLY B 1 502 ? 25.5 -32.344 6.727 1 86.38 502 GLY B O 1
ATOM 8701 N N . VAL B 1 503 ? 23.438 -32.594 5.844 1 88.06 503 VAL B N 1
ATOM 8702 C CA . VAL B 1 503 ? 22.859 -31.609 6.746 1 88.06 503 VAL B CA 1
ATOM 8703 C C . VAL B 1 503 ? 22.5 -32.281 8.078 1 88.06 503 VAL B C 1
ATOM 8705 O O . VAL B 1 503 ? 22 -33.406 8.109 1 88.06 503 VAL B O 1
ATOM 8708 N N . ASP B 1 504 ? 22.828 -31.656 9.133 1 85.38 504 ASP B N 1
ATOM 8709 C CA . ASP B 1 504 ? 22.5 -32.188 10.453 1 85.38 504 ASP B CA 1
ATOM 8710 C C . ASP B 1 504 ? 21.031 -31.969 10.789 1 85.38 504 ASP B C 1
ATOM 8712 O O . ASP B 1 504 ? 20.578 -30.828 10.945 1 85.38 504 ASP B O 1
ATOM 8716 N N . ALA B 1 505 ? 20.266 -33.094 10.805 1 91.12 505 ALA B N 1
ATOM 8717 C CA . ALA B 1 505 ? 18.844 -33.062 11.141 1 91.12 505 ALA B CA 1
ATOM 8718 C C . ALA B 1 505 ? 18.375 -34.406 11.711 1 91.12 505 ALA B C 1
ATOM 8720 O O . ALA B 1 505 ? 18.812 -35.469 11.258 1 91.12 505 ALA B O 1
ATOM 8721 N N . THR B 1 506 ? 17.594 -34.312 12.711 1 92.69 506 THR B N 1
ATOM 8722 C CA . THR B 1 506 ? 17.031 -35.5 13.305 1 92.69 506 THR B CA 1
ATOM 8723 C C . THR B 1 506 ? 15.914 -36.062 12.43 1 92.69 506 THR B C 1
ATOM 8725 O O . THR B 1 506 ? 15.305 -35.344 11.648 1 92.69 506 THR B O 1
ATOM 8728 N N . PRO B 1 507 ? 15.734 -37.344 12.531 1 91.75 507 PRO B N 1
ATOM 8729 C CA . PRO B 1 507 ? 14.617 -37.938 11.773 1 91.75 507 PRO B CA 1
ATOM 8730 C C . PRO B 1 507 ? 13.281 -37.281 12.094 1 91.75 507 PRO B C 1
ATOM 8732 O O . PRO B 1 507 ? 12.43 -37.125 11.211 1 91.75 507 PRO B O 1
ATOM 8735 N N . ALA B 1 508 ? 13.148 -36.875 13.305 1 92.69 508 ALA B N 1
ATOM 8736 C CA . ALA B 1 508 ? 11.922 -36.188 13.703 1 92.69 508 ALA B CA 1
ATOM 8737 C C . ALA B 1 508 ? 11.773 -34.844 13 1 92.69 508 ALA B C 1
ATOM 8739 O O . ALA B 1 508 ? 10.672 -34.469 12.609 1 92.69 508 ALA B O 1
ATOM 8740 N N . GLU B 1 509 ? 12.875 -34.219 12.867 1 92.62 509 GLU B N 1
ATOM 8741 C CA . GLU B 1 509 ? 12.859 -32.938 12.164 1 92.62 509 GLU B CA 1
ATOM 8742 C C . GLU B 1 509 ? 12.539 -33.125 10.688 1 92.62 509 GLU B C 1
ATOM 8744 O O . GLU B 1 509 ? 11.797 -32.312 10.102 1 92.62 509 GLU B O 1
ATOM 8749 N N . VAL B 1 510 ? 13.062 -34.125 10.133 1 93 510 VAL B N 1
ATOM 8750 C CA . VAL B 1 510 ? 12.875 -34.406 8.711 1 93 510 VAL B CA 1
ATOM 8751 C C . VAL B 1 510 ? 11.414 -34.781 8.445 1 93 510 VAL B C 1
ATOM 8753 O O . VAL B 1 510 ? 10.852 -34.406 7.422 1 93 510 VAL B O 1
ATOM 8756 N N . ALA B 1 511 ? 10.82 -35.375 9.367 1 92.06 511 ALA B N 1
ATOM 8757 C CA . ALA B 1 511 ? 9.461 -35.906 9.195 1 92.06 511 ALA B CA 1
ATOM 8758 C C . ALA B 1 511 ? 8.43 -34.844 9.578 1 92.06 511 ALA B C 1
ATOM 8760 O O . ALA B 1 511 ? 7.23 -35.031 9.375 1 92.06 511 ALA B O 1
ATOM 8761 N N . ALA B 1 512 ? 8.891 -33.75 10.094 1 90.5 512 ALA B N 1
ATOM 8762 C CA . ALA B 1 512 ? 7.965 -32.719 10.539 1 90.5 512 ALA B CA 1
ATOM 8763 C C . ALA B 1 512 ? 7.051 -32.281 9.398 1 90.5 512 ALA B C 1
ATOM 8765 O O . ALA B 1 512 ? 7.5 -32.094 8.266 1 90.5 512 ALA B O 1
ATOM 8766 N N . GLU B 1 513 ? 5.805 -32.094 9.711 1 86.38 513 GLU B N 1
ATOM 8767 C CA . GLU B 1 513 ? 4.809 -31.734 8.703 1 86.38 513 GLU B CA 1
ATOM 8768 C C . GLU B 1 513 ? 4.887 -30.25 8.375 1 86.38 513 GLU B C 1
ATOM 8770 O O . GLU B 1 513 ? 5.133 -29.422 9.25 1 86.38 513 GLU B O 1
ATOM 8775 N N . GLY B 1 514 ? 4.637 -30.031 7.086 1 83.56 514 GLY B N 1
ATOM 8776 C CA . GLY B 1 514 ? 4.668 -28.656 6.625 1 83.56 514 GLY B CA 1
ATOM 8777 C C . GLY B 1 514 ? 3.285 -28.062 6.438 1 83.56 514 GLY B C 1
ATOM 8778 O O . GLY B 1 514 ? 2.293 -28.625 6.902 1 83.56 514 GLY B O 1
ATOM 8779 N N . ARG B 1 515 ? 3.262 -26.938 5.789 1 82.56 515 ARG B N 1
ATOM 8780 C CA . ARG B 1 515 ? 2.041 -26.172 5.582 1 82.56 515 ARG B CA 1
ATOM 8781 C C . ARG B 1 515 ? 1.065 -26.906 4.68 1 82.56 515 ARG B C 1
ATOM 8783 O O . ARG B 1 515 ? -0.151 -26.797 4.848 1 82.56 515 ARG B O 1
ATOM 8790 N N . VAL B 1 516 ? 1.562 -27.734 3.797 1 86.38 516 VAL B N 1
ATOM 8791 C CA . VAL B 1 516 ? 0.709 -28.469 2.873 1 86.38 516 VAL B CA 1
ATOM 8792 C C . VAL B 1 516 ? -0.114 -29.5 3.641 1 86.38 516 VAL B C 1
ATOM 8794 O O . VAL B 1 516 ? -1.274 -29.75 3.307 1 86.38 516 VAL B O 1
ATOM 8797 N N . ALA B 1 517 ? 0.519 -30.047 4.602 1 88.12 517 ALA B N 1
ATOM 8798 C CA . ALA B 1 517 ? -0.212 -30.984 5.461 1 88.12 517 ALA B CA 1
ATOM 8799 C C . ALA B 1 517 ? -1.324 -30.266 6.223 1 88.12 517 ALA B C 1
ATOM 8801 O O . ALA B 1 517 ? -2.412 -30.812 6.406 1 88.12 517 ALA B O 1
ATOM 8802 N N . ASP B 1 518 ? -1.038 -29.094 6.617 1 82.75 518 ASP B N 1
ATOM 8803 C CA . ASP B 1 518 ? -2.039 -28.281 7.312 1 82.75 518 ASP B CA 1
ATOM 8804 C C . ASP B 1 518 ? -3.221 -27.969 6.398 1 82.75 518 ASP B C 1
ATOM 8806 O O . ASP B 1 518 ? -4.371 -27.969 6.84 1 82.75 518 ASP B O 1
ATOM 8810 N N . ILE B 1 519 ? -2.945 -27.703 5.203 1 83.94 519 ILE B N 1
ATOM 8811 C CA . ILE B 1 519 ? -3.992 -27.406 4.234 1 83.94 519 ILE B CA 1
ATOM 8812 C C . ILE B 1 519 ? -4.848 -28.641 3.992 1 83.94 519 ILE B C 1
ATOM 8814 O O . ILE B 1 519 ? -6.074 -28.547 3.887 1 83.94 519 ILE B O 1
ATOM 8818 N N . ALA B 1 520 ? -4.18 -29.766 3.936 1 88.44 520 ALA B N 1
ATOM 8819 C CA . ALA B 1 520 ? -4.918 -31.016 3.762 1 88.44 520 ALA B CA 1
ATOM 8820 C C . ALA B 1 520 ? -5.871 -31.25 4.93 1 88.44 520 ALA B C 1
ATOM 8822 O O . ALA B 1 520 ? -7.008 -31.688 4.73 1 88.44 520 ALA B O 1
ATOM 8823 N N . ARG B 1 521 ? -5.441 -30.984 6.066 1 86.88 521 ARG B N 1
ATOM 8824 C CA . ARG B 1 521 ? -6.285 -31.141 7.246 1 86.88 521 ARG B CA 1
ATOM 8825 C C . ARG B 1 521 ? -7.477 -30.188 7.195 1 86.88 521 ARG B C 1
ATOM 8827 O O . ARG B 1 521 ? -8.594 -30.578 7.539 1 86.88 521 ARG B O 1
ATOM 8834 N N . LYS B 1 522 ? -7.18 -29.062 6.77 1 80.56 522 LYS B N 1
ATOM 8835 C CA . LYS B 1 522 ? -8.258 -28.078 6.629 1 80.56 522 LYS B CA 1
ATOM 8836 C C . LYS B 1 522 ? -9.273 -28.531 5.586 1 80.56 522 LYS B C 1
ATOM 8838 O O . LYS B 1 522 ? -10.477 -28.328 5.762 1 80.56 522 LYS B O 1
ATOM 8843 N N . MET B 1 523 ? -8.781 -29.109 4.598 1 88.38 523 MET B N 1
ATOM 8844 C CA . MET B 1 523 ? -9.664 -29.609 3.543 1 88.38 523 MET B CA 1
ATOM 8845 C C . MET B 1 523 ? -10.547 -30.734 4.055 1 88.38 523 MET B C 1
ATOM 8847 O O . MET B 1 523 ? -11.711 -30.844 3.668 1 88.38 523 MET B O 1
ATOM 8851 N N . ARG B 1 524 ? -10.062 -31.5 4.91 1 90.38 524 ARG B N 1
ATOM 8852 C CA . ARG B 1 524 ? -10.859 -32.562 5.52 1 90.38 524 ARG B CA 1
ATOM 8853 C C . ARG B 1 524 ? -11.977 -31.984 6.379 1 90.38 524 ARG B C 1
ATOM 8855 O O . ARG B 1 524 ? -13.086 -32.531 6.418 1 90.38 524 ARG B O 1
ATOM 8862 N N . TRP B 1 525 ? -11.594 -30.969 6.988 1 83.19 525 TRP B N 1
ATOM 8863 C CA . TRP B 1 525 ? -12.602 -30.281 7.789 1 83.19 525 TRP B CA 1
ATOM 8864 C C . TRP B 1 525 ? -13.719 -29.719 6.902 1 83.19 525 TRP B C 1
ATOM 8866 O O . TRP B 1 525 ? -14.898 -29.828 7.242 1 83.19 525 TRP B O 1
ATOM 8876 N N . ILE B 1 526 ? -13.32 -29.141 5.828 1 83.81 526 ILE B N 1
ATOM 8877 C CA . ILE B 1 526 ? -14.289 -28.594 4.891 1 83.81 526 ILE B CA 1
ATOM 8878 C C . ILE B 1 526 ? -15.18 -29.703 4.344 1 83.81 526 ILE B C 1
ATOM 8880 O O . ILE B 1 526 ? -16.375 -29.516 4.148 1 83.81 526 ILE B O 1
ATOM 8884 N N . ARG B 1 527 ? -14.57 -30.75 4.129 1 89.38 527 ARG B N 1
ATOM 8885 C CA . ARG B 1 527 ? -15.312 -31.922 3.652 1 89.38 527 ARG B CA 1
ATOM 8886 C C . ARG B 1 527 ? -16.406 -32.312 4.645 1 89.38 527 ARG B C 1
ATOM 8888 O O . ARG B 1 527 ? -17.547 -32.531 4.258 1 89.38 527 ARG B O 1
ATOM 8895 N N . THR B 1 528 ? -16.047 -32.438 5.859 1 88.5 528 THR B N 1
ATOM 8896 C CA . THR B 1 528 ? -16.969 -32.844 6.91 1 88.5 528 THR B CA 1
ATOM 8897 C C . THR B 1 528 ? -18.062 -31.797 7.105 1 88.5 528 THR B C 1
ATOM 8899 O O . THR B 1 528 ? -19.234 -32.125 7.289 1 88.5 528 THR B O 1
ATOM 8902 N N . TRP B 1 529 ? -17.625 -30.641 7.07 1 80.5 529 TRP B N 1
ATOM 8903 C CA . TRP B 1 529 ? -18.562 -29.531 7.195 1 80.5 529 TRP B CA 1
ATOM 8904 C C . TRP B 1 529 ? -19.609 -29.594 6.082 1 80.5 529 TRP B C 1
ATOM 8906 O O . TRP B 1 529 ? -20.812 -29.469 6.34 1 80.5 529 TRP B O 1
ATOM 8916 N N . PHE B 1 530 ? -19.188 -29.781 4.895 1 85.75 530 PHE B N 1
ATOM 8917 C CA . PHE B 1 530 ? -20.078 -29.812 3.742 1 85.75 530 PHE B CA 1
ATOM 8918 C C . PHE B 1 530 ? -21.016 -31.016 3.824 1 85.75 530 PHE B C 1
ATOM 8920 O O . PHE B 1 530 ? -22.203 -30.891 3.521 1 85.75 530 PHE B O 1
ATOM 8927 N N . GLU B 1 531 ? -20.484 -32.062 4.219 1 88.62 531 GLU B N 1
ATOM 8928 C CA . GLU B 1 531 ? -21.297 -33.281 4.359 1 88.62 531 GLU B CA 1
ATOM 8929 C C . GLU B 1 531 ? -22.422 -33.094 5.367 1 88.62 531 GLU B C 1
ATOM 8931 O O . GLU B 1 531 ? -23.562 -33.5 5.121 1 88.62 531 GLU B O 1
ATOM 8936 N N . LYS B 1 532 ? -22.125 -32.438 6.359 1 82.88 532 LYS B N 1
ATOM 8937 C CA . LYS B 1 532 ? -23.125 -32.156 7.387 1 82.88 532 LYS B CA 1
ATOM 8938 C C . LYS B 1 532 ? -24.188 -31.188 6.883 1 82.88 532 LYS B C 1
ATOM 8940 O O . LYS B 1 532 ? -25.375 -31.359 7.164 1 82.88 532 LYS B O 1
ATOM 8945 N N . ARG B 1 533 ? -23.766 -30.328 6.145 1 80.19 533 ARG B N 1
ATOM 8946 C CA . ARG B 1 533 ? -24.672 -29.297 5.641 1 80.19 533 ARG B CA 1
ATOM 8947 C C . ARG B 1 533 ? -25.562 -29.844 4.527 1 80.19 533 ARG B C 1
ATOM 8949 O O . ARG B 1 533 ? -26.734 -29.5 4.434 1 80.19 533 ARG B O 1
ATOM 8956 N N . ALA B 1 534 ? -24.984 -30.594 3.732 1 80.69 534 ALA B N 1
ATOM 8957 C CA . ALA B 1 534 ? -25.719 -31.188 2.623 1 80.69 534 ALA B CA 1
ATOM 8958 C C . ALA B 1 534 ? -26.75 -32.188 3.127 1 80.69 534 ALA B C 1
ATOM 8960 O O . ALA B 1 534 ? -27.812 -32.375 2.529 1 80.69 534 ALA B O 1
ATOM 8961 N N . ASP B 1 535 ? -26.406 -32.969 4.207 1 75.5 535 ASP B N 1
ATOM 8962 C CA . ASP B 1 535 ? -27.312 -33.938 4.797 1 75.5 535 ASP B CA 1
ATOM 8963 C C . ASP B 1 535 ? -28.453 -33.25 5.539 1 75.5 535 ASP B C 1
ATOM 8965 O O . ASP B 1 535 ? -29.578 -33.75 5.547 1 75.5 535 ASP B O 1
ATOM 8969 N N . LYS B 1 536 ? -28.156 -32.281 6.344 1 60.22 536 LYS B N 1
ATOM 8970 C CA . LYS B 1 536 ? -29.234 -31.594 7.043 1 60.22 536 LYS B CA 1
ATOM 8971 C C . LYS B 1 536 ? -30.297 -31.094 6.066 1 60.22 536 LYS B C 1
ATOM 8973 O O . LYS B 1 536 ? -31.469 -31.031 6.41 1 60.22 536 LYS B O 1
ATOM 8978 N N . ASP B 1 537 ? -29.906 -30.641 5.031 1 52.41 537 ASP B N 1
ATOM 8979 C CA . ASP B 1 537 ? -30.938 -30.281 4.051 1 52.41 537 ASP B CA 1
ATOM 8980 C C . ASP B 1 537 ? -31.734 -31.516 3.617 1 52.41 537 ASP B C 1
ATOM 8982 O O . ASP B 1 537 ? -32.844 -31.391 3.123 1 52.41 537 ASP B O 1
ATOM 8986 N N . GLY B 1 538 ? -31.234 -32.781 3.725 1 42.31 538 GLY B N 1
ATOM 8987 C CA . GLY B 1 538 ? -32.062 -33.969 3.535 1 42.31 538 GLY B CA 1
ATOM 8988 C C . GLY B 1 538 ? -32.906 -34.312 4.738 1 42.31 538 GLY B C 1
ATOM 8989 O O . GLY B 1 538 ? -34.031 -34.844 4.59 1 42.31 538 GLY B O 1
ATOM 8990 N N . VAL B 1 539 ? -32.469 -34.781 6.02 1 36.53 539 VAL B N 1
ATOM 8991 C CA . VAL B 1 539 ? -33.281 -35.062 7.199 1 36.53 539 VAL B CA 1
ATOM 8992 C C . VAL B 1 539 ? -33.844 -33.75 7.75 1 36.53 539 VAL B C 1
ATOM 8994 O O . VAL B 1 539 ? -33.312 -32.688 7.508 1 36.53 539 VAL B O 1
ATOM 8997 N N . GLY B 1 540 ? -35.188 -33.844 8.516 1 31.69 540 GLY B N 1
ATOM 8998 C CA . GLY B 1 540 ? -35.906 -32.781 9.203 1 31.69 540 GLY B CA 1
ATOM 8999 C C . GLY B 1 540 ? -35 -31.781 9.875 1 31.69 540 GLY B C 1
ATOM 9000 O O . GLY B 1 540 ? -33.812 -32.094 10.148 1 31.69 540 GLY B O 1
ATOM 9001 N N . ALA B 1 541 ? -35.438 -30.469 10.047 1 31.84 541 ALA B N 1
ATOM 9002 C CA . ALA B 1 541 ? -34.969 -29.156 10.484 1 31.84 541 ALA B CA 1
ATOM 9003 C C . ALA B 1 541 ? -34.375 -29.219 11.891 1 31.84 541 ALA B C 1
ATOM 9005 O O . ALA B 1 541 ? -35.062 -28.938 12.875 1 31.84 541 ALA B O 1
ATOM 9006 N N . SER B 1 542 ? -33.875 -30.328 12.406 1 27.88 542 SER B N 1
ATOM 9007 C CA . SER B 1 542 ? -33.406 -29.922 13.727 1 27.88 542 SER B CA 1
ATOM 9008 C C . SER B 1 542 ? -32.469 -28.719 13.633 1 27.88 542 SER B C 1
ATOM 9010 O O . SER B 1 542 ? -31.625 -28.656 12.742 1 27.88 542 SER B O 1
ATOM 9012 N N . GLN B 1 543 ? -32.812 -27.547 14.273 1 29.67 543 GLN B N 1
ATOM 9013 C CA . GLN B 1 543 ? -32.469 -26.125 14.383 1 29.67 543 GLN B CA 1
ATOM 9014 C C . GLN B 1 543 ? -31.016 -25.938 14.797 1 29.67 543 GLN B C 1
ATOM 9016 O O . GLN B 1 543 ? -30.672 -24.938 15.422 1 29.67 543 GLN B O 1
ATOM 9021 N N . VAL B 1 544 ? -30.297 -27.047 15 1 26.91 544 VAL B N 1
ATOM 9022 C CA . VAL B 1 544 ? -29.078 -26.547 15.648 1 26.91 544 VAL B CA 1
ATOM 9023 C C . VAL B 1 544 ? -28.359 -25.578 14.719 1 26.91 544 VAL B C 1
ATOM 9025 O O . VAL B 1 544 ? -28.016 -25.938 13.594 1 26.91 544 VAL B O 1
ATOM 9028 N N . PRO B 1 545 ? -28.609 -24.344 14.859 1 28.98 545 PRO B N 1
ATOM 9029 C CA . PRO B 1 545 ? -27.922 -23.25 14.156 1 28.98 545 PRO B CA 1
ATOM 9030 C C . PRO B 1 545 ? -26.422 -23.5 14.016 1 28.98 545 PRO B C 1
ATOM 9032 O O . PRO B 1 545 ? -25.703 -23.547 15.016 1 28.98 545 PRO B O 1
ATOM 9035 N N . GLN B 1 546 ? -26.078 -24.719 13.539 1 28.73 546 GLN B N 1
ATOM 9036 C CA . GLN B 1 546 ? -24.625 -24.812 13.523 1 28.73 546 GLN B CA 1
ATOM 9037 C C . GLN B 1 546 ? -24 -23.672 12.742 1 28.73 546 GLN B C 1
ATOM 9039 O O . GLN B 1 546 ? -24.297 -23.484 11.555 1 28.73 546 GLN B O 1
ATOM 9044 N N . GLU B 1 547 ? -23.734 -22.594 13.461 1 30.02 547 GLU B N 1
ATOM 9045 C CA . GLU B 1 547 ? -23.047 -21.359 13.117 1 30.02 547 GLU B CA 1
ATOM 9046 C C . GLU B 1 547 ? -21.922 -21.609 12.117 1 30.02 547 GLU B C 1
ATOM 9048 O O . GLU B 1 547 ? -21.141 -22.562 12.289 1 30.02 547 GLU B O 1
ATOM 9053 N N . TRP B 1 548 ? -22.312 -21.547 11.016 1 31.31 548 TRP B N 1
ATOM 9054 C CA . TRP B 1 548 ? -21.172 -21.516 10.117 1 31.31 548 TRP B CA 1
ATOM 9055 C C . TRP B 1 548 ? -19.953 -20.875 10.789 1 31.31 548 TRP B C 1
ATOM 9057 O O . TRP B 1 548 ? -20.078 -19.828 11.438 1 31.31 548 TRP B O 1
ATOM 9067 N N . PRO B 1 549 ? -18.938 -21.594 11.219 1 31.22 549 PRO B N 1
ATOM 9068 C CA . PRO B 1 549 ? -17.844 -20.891 11.891 1 31.22 549 PRO B CA 1
ATOM 9069 C C . PRO B 1 549 ? -17.484 -19.562 11.219 1 31.22 549 PRO B C 1
ATOM 9071 O O . PRO B 1 549 ? -16.344 -19.125 11.289 1 31.22 549 PRO B O 1
ATOM 9074 N N . VAL B 1 550 ? -18.453 -19.062 10.562 1 31.91 550 VAL B N 1
ATOM 9075 C CA . VAL B 1 550 ? -18.359 -17.844 9.758 1 31.91 550 VAL B CA 1
ATOM 9076 C C . VAL B 1 550 ? -17.984 -16.656 10.648 1 31.91 550 VAL B C 1
ATOM 9078 O O . VAL B 1 550 ? -17.219 -15.781 10.242 1 31.91 550 VAL B O 1
ATOM 9081 N N . GLU B 1 551 ? -18.859 -16.453 11.703 1 31.53 551 GLU B N 1
ATOM 9082 C CA . GLU B 1 551 ? -18.734 -15.359 12.672 1 31.53 551 GLU B CA 1
ATOM 9083 C C . GLU B 1 551 ? -17.297 -15.258 13.195 1 31.53 551 GLU B C 1
ATOM 9085 O O . GLU B 1 551 ? -16.828 -14.164 13.508 1 31.53 551 GLU B O 1
ATOM 9090 N N . GLU B 1 552 ? -16.734 -16.406 13.602 1 29.95 552 GLU B N 1
ATOM 9091 C CA . GLU B 1 552 ? -15.367 -16.375 14.094 1 29.95 552 GLU B CA 1
ATOM 9092 C C . GLU B 1 552 ? -14.398 -15.977 12.984 1 29.95 552 GLU B C 1
ATOM 9094 O O . GLU B 1 552 ? -13.281 -15.523 13.258 1 29.95 552 GLU B O 1
ATOM 9099 N N . LEU B 1 553 ? -14.781 -16.031 11.773 1 29.7 553 LEU B N 1
ATOM 9100 C CA . LEU B 1 553 ? -14.039 -15.758 10.547 1 29.7 553 LEU B CA 1
ATOM 9101 C C . LEU B 1 553 ? -14.031 -14.266 10.227 1 29.7 553 LEU B C 1
ATOM 9103 O O . LEU B 1 553 ? -13.117 -13.781 9.555 1 29.7 553 LEU B O 1
ATOM 9107 N N . GLU B 1 554 ? -15.055 -13.57 10.25 1 30.38 554 GLU B N 1
ATOM 9108 C CA . GLU B 1 554 ? -15.281 -12.18 9.883 1 30.38 554 GLU B CA 1
ATOM 9109 C C . GLU B 1 554 ? -14.391 -11.242 10.703 1 30.38 554 GLU B C 1
ATOM 9111 O O . GLU B 1 554 ? -13.898 -10.234 10.195 1 30.38 554 GLU B O 1
ATOM 9116 N N . ASN B 1 555 ? -14.773 -11.172 11.953 1 27.17 555 ASN B N 1
ATOM 9117 C CA . ASN B 1 555 ? -14.289 -10.195 12.93 1 27.17 555 ASN B CA 1
ATOM 9118 C C . ASN B 1 555 ? -12.781 -10.305 13.125 1 27.17 555 ASN B C 1
ATOM 9120 O O . ASN B 1 555 ? -12.18 -9.469 13.805 1 27.17 555 ASN B O 1
ATOM 9124 N N . ARG B 1 556 ? -12.305 -11.5 13.445 1 27.22 556 ARG B N 1
ATOM 9125 C CA . ARG B 1 556 ? -10.953 -11.445 13.984 1 27.22 556 ARG B CA 1
ATOM 9126 C C . ARG B 1 556 ? -9.938 -11.148 12.883 1 27.22 556 ARG B C 1
ATOM 9128 O O . ARG B 1 556 ? -9.812 -11.922 11.93 1 27.22 556 ARG B O 1
ATOM 9135 N N . GLY B 1 557 ? -9.539 -9.945 12.398 1 25.81 557 GLY B N 1
ATOM 9136 C CA . GLY B 1 557 ? -8.164 -9.711 11.977 1 25.81 557 GLY B CA 1
ATOM 9137 C C . GLY B 1 557 ? -7.219 -10.828 12.375 1 25.81 557 GLY B C 1
ATOM 9138 O O . GLY B 1 557 ? -7.078 -11.812 11.648 1 25.81 557 GLY B O 1
ATOM 9139 N N . ALA B 1 558 ? -6.176 -10.43 13.211 1 25.88 558 ALA B N 1
ATOM 9140 C CA . ALA B 1 558 ? -4.977 -11.008 13.812 1 25.88 558 ALA B CA 1
ATOM 9141 C C . ALA B 1 558 ? -5.332 -12.195 14.703 1 25.88 558 ALA B C 1
ATOM 9143 O O . ALA B 1 558 ? -4.48 -12.703 15.438 1 25.88 558 ALA B O 1
ATOM 9144 N N . ARG B 1 559 ? -6.383 -12.422 15.344 1 25.33 559 ARG B N 1
ATOM 9145 C CA . ARG B 1 559 ? -6.004 -13.352 16.391 1 25.33 559 ARG B CA 1
ATOM 9146 C C . ARG B 1 559 ? -5.582 -14.695 15.812 1 25.33 559 ARG B C 1
ATOM 9148 O O . ARG B 1 559 ? -6.254 -15.234 14.938 1 25.33 559 ARG B O 1
ATOM 9155 N N . ALA B 1 560 ? -4.363 -15.109 16.141 1 24.97 560 ALA B N 1
ATOM 9156 C CA . ALA B 1 560 ? -3.598 -16.328 15.922 1 24.97 560 ALA B CA 1
ATOM 9157 C C . ALA B 1 560 ? -4.516 -17.547 15.859 1 24.97 560 ALA B C 1
ATOM 9159 O O . ALA B 1 560 ? -5.672 -17.484 16.281 1 24.97 560 ALA B O 1
ATOM 9160 N N . PHE B 1 561 ? -3.85 -18.641 15.969 1 28.06 561 PHE B N 1
ATOM 9161 C CA . PHE B 1 561 ? -3.834 -20.109 16.016 1 28.06 561 PHE B CA 1
ATOM 9162 C C . PHE B 1 561 ? -4.867 -20.625 17.016 1 28.06 561 PHE B C 1
ATOM 9164 O O . PHE B 1 561 ? -4.91 -21.812 17.297 1 28.06 561 PHE B O 1
ATOM 9171 N N . GLY B 1 562 ? -5.363 -19.859 17.938 1 26.03 562 GLY B N 1
ATOM 9172 C CA . GLY B 1 562 ? -5.859 -20.734 18.984 1 26.03 562 GLY B CA 1
ATOM 9173 C C . GLY B 1 562 ? -7.141 -21.469 18.609 1 26.03 562 GLY B C 1
ATOM 9174 O O . GLY B 1 562 ? -7.906 -20.984 17.766 1 26.03 562 GLY B O 1
ATOM 9175 N N . MET B 1 563 ? -7.035 -22.797 18.672 1 27.67 563 MET B N 1
ATOM 9176 C CA . MET B 1 563 ? -8.133 -23.766 18.75 1 27.67 563 MET B CA 1
ATOM 9177 C C . MET B 1 563 ? -9.273 -23.203 19.594 1 27.67 563 MET B C 1
ATOM 9179 O O . MET B 1 563 ? -9.102 -22.922 20.781 1 27.67 563 MET B O 1
ATOM 9183 N N . GLY B 1 564 ? -9.977 -22.25 19.219 1 29.61 564 GLY B N 1
ATOM 9184 C CA . GLY B 1 564 ? -11.062 -22.031 20.172 1 29.61 564 GLY B CA 1
ATOM 9185 C C . GLY B 1 564 ? -11.875 -23.281 20.422 1 29.61 564 GLY B C 1
ATOM 9186 O O . GLY B 1 564 ? -11.656 -24.312 19.797 1 29.61 564 GLY B O 1
ATOM 9187 N N . ALA B 1 565 ? -12.742 -23.406 21.375 1 28.2 565 ALA B N 1
ATOM 9188 C CA . ALA B 1 565 ? -13.469 -24.594 21.828 1 28.2 565 ALA B CA 1
ATOM 9189 C C . ALA B 1 565 ? -14.086 -25.344 20.656 1 28.2 565 ALA B C 1
ATOM 9191 O O . ALA B 1 565 ? -14.141 -26.578 20.656 1 28.2 565 ALA B O 1
ATOM 9192 N N . ASN B 1 566 ? -14.961 -24.828 19.844 1 29.03 566 ASN B N 1
ATOM 9193 C CA . ASN B 1 566 ? -15.805 -25.641 18.969 1 29.03 566 ASN B CA 1
ATOM 9194 C C . ASN B 1 566 ? -15.398 -25.484 17.5 1 29.03 566 ASN B C 1
ATOM 9196 O O . ASN B 1 566 ? -16.234 -25.219 16.641 1 29.03 566 ASN B O 1
ATOM 9200 N N . GLY B 1 567 ? -14.023 -25.5 17.062 1 29.38 567 GLY B N 1
ATOM 9201 C CA . GLY B 1 567 ? -13.375 -25.828 15.805 1 29.38 567 GLY B CA 1
ATOM 9202 C C . GLY B 1 567 ? -12.328 -24.812 15.391 1 29.38 567 GLY B C 1
ATOM 9203 O O . GLY B 1 567 ? -12.172 -23.766 16.047 1 29.38 567 GLY B O 1
ATOM 9204 N N . PRO B 1 568 ? -11.172 -25.312 14.656 1 28.92 568 PRO B N 1
ATOM 9205 C CA . PRO B 1 568 ? -9.953 -24.578 14.289 1 28.92 568 PRO B CA 1
ATOM 9206 C C . PRO B 1 568 ? -10.234 -23.25 13.594 1 28.92 568 PRO B C 1
ATOM 9208 O O . PRO B 1 568 ? -11.109 -23.188 12.734 1 28.92 568 PRO B O 1
ATOM 9211 N N . VAL B 1 569 ? -9.992 -22.188 14.164 1 30.97 569 VAL B N 1
ATOM 9212 C CA . VAL B 1 569 ? -10.188 -20.797 13.734 1 30.97 569 VAL B CA 1
ATOM 9213 C C . VAL B 1 569 ? -9.234 -20.469 12.586 1 30.97 569 VAL B C 1
ATOM 9215 O O . VAL B 1 569 ? -8.211 -19.828 12.789 1 30.97 569 VAL B O 1
ATOM 9218 N N . TRP B 1 570 ? -8.602 -21.5 11.922 1 30.23 570 TRP B N 1
ATOM 9219 C CA . TRP B 1 570 ? -7.457 -21.281 11.047 1 30.23 570 TRP B CA 1
ATOM 9220 C C . TRP B 1 570 ? -7.844 -20.391 9.859 1 30.23 570 TRP B C 1
ATOM 9222 O O . TRP B 1 570 ? -7.02 -19.641 9.352 1 30.23 570 TRP B O 1
ATOM 9232 N N . PHE B 1 571 ? -8.852 -20.828 9.242 1 29.52 571 PHE B N 1
ATOM 9233 C CA . PHE B 1 571 ? -9.047 -20.344 7.879 1 29.52 571 PHE B CA 1
ATOM 9234 C C . PHE B 1 571 ? -9.391 -18.859 7.879 1 29.52 571 PHE B C 1
ATOM 9236 O O . PHE B 1 571 ? -9.766 -18.312 6.844 1 29.52 571 PHE B O 1
ATOM 9243 N N . THR B 1 572 ? -9.141 -18.297 8.984 1 30.78 572 THR B N 1
ATOM 9244 C CA . THR B 1 572 ? -9.664 -16.938 9.109 1 30.78 572 THR B CA 1
ATOM 9245 C C . THR B 1 572 ? -8.852 -15.969 8.273 1 30.78 572 THR B C 1
ATOM 9247 O O . THR B 1 572 ? -9.359 -14.914 7.867 1 30.78 572 THR B O 1
ATOM 9250 N N . GLY B 1 573 ? -7.629 -16.25 8.172 1 29.59 573 GLY B N 1
ATOM 9251 C CA . GLY B 1 573 ? -6.824 -15.234 7.52 1 29.59 573 GLY B CA 1
ATOM 9252 C C . GLY B 1 573 ? -7.152 -15.062 6.051 1 29.59 573 GLY B C 1
ATOM 9253 O O . GLY B 1 573 ? -7.035 -13.969 5.504 1 29.59 573 GLY B O 1
ATOM 9254 N N . LEU B 1 574 ? -7.285 -16.219 5.27 1 27.08 574 LEU B N 1
ATOM 9255 C CA . LEU B 1 574 ? -7.59 -16.094 3.848 1 27.08 574 LEU B CA 1
ATOM 9256 C C . LEU B 1 574 ? -8.992 -15.516 3.645 1 27.08 574 LEU B C 1
ATOM 9258 O O . LEU B 1 574 ? -9.234 -14.773 2.691 1 27.08 574 LEU B O 1
ATOM 9262 N N . LEU B 1 575 ? -9.992 -16.062 4.344 1 29.67 575 LEU B N 1
ATOM 9263 C CA . LEU B 1 575 ? -11.391 -15.797 4.043 1 29.67 575 LEU B CA 1
ATOM 9264 C C . LEU B 1 575 ? -11.891 -14.586 4.824 1 29.67 575 LEU B C 1
ATOM 9266 O O . LEU B 1 575 ? -12.945 -14.031 4.512 1 29.67 575 LEU B O 1
ATOM 9270 N N . SER B 1 576 ? -11.344 -14.414 5.973 1 30 576 SER B N 1
ATOM 9271 C CA . SER B 1 576 ? -11.969 -13.352 6.758 1 30 576 SER B CA 1
ATOM 9272 C C . SER B 1 576 ? -11.867 -12.008 6.047 1 30 576 SER B C 1
ATOM 9274 O O . SER B 1 576 ? -12.812 -11.219 6.051 1 30 576 SER B O 1
ATOM 9276 N N . ASN B 1 577 ? -10.602 -11.641 5.84 1 30.89 577 ASN B N 1
ATOM 9277 C CA . ASN B 1 577 ? -10.414 -10.383 5.117 1 30.89 577 ASN B CA 1
ATOM 9278 C C . ASN B 1 577 ? -10.68 -10.547 3.625 1 30.89 577 ASN B C 1
ATOM 9280 O O . ASN B 1 577 ? -10.359 -9.664 2.832 1 30.89 577 ASN B O 1
ATOM 9284 N N . SER B 1 578 ? -10.93 -11.875 3.229 1 30.2 578 SER B N 1
ATOM 9285 C CA . SER B 1 578 ? -11.258 -12.102 1.826 1 30.2 578 SER B CA 1
ATOM 9286 C C . SER B 1 578 ? -12.719 -11.75 1.54 1 30.2 578 SER B C 1
ATOM 9288 O O . SER B 1 578 ? -13.539 -11.688 2.459 1 30.2 578 SER B O 1
ATOM 9290 N N . ALA B 1 579 ? -12.984 -11.453 0.361 1 30.92 579 ALA B N 1
ATOM 9291 C CA . ALA B 1 579 ? -14.281 -11.148 -0.238 1 30.92 579 ALA B CA 1
ATOM 9292 C C . ALA B 1 579 ? -15.273 -12.281 -0.006 1 30.92 579 ALA B C 1
ATOM 9294 O O . ALA B 1 579 ? -16.422 -12.219 -0.463 1 30.92 579 ALA B O 1
ATOM 9295 N N . TRP B 1 580 ? -14.805 -13.438 0.557 1 29.23 580 TRP B N 1
ATOM 9296 C CA . TRP B 1 580 ? -15.719 -14.57 0.39 1 29.23 580 TRP B CA 1
ATOM 9297 C C . TRP B 1 580 ? -16.578 -14.758 1.629 1 29.23 580 TRP B C 1
ATOM 9299 O O . TRP B 1 580 ? -16.078 -15.031 2.717 1 29.23 580 TRP B O 1
ATOM 9309 N N . ASN B 1 581 ? -17.531 -13.945 1.847 1 29.02 581 ASN B N 1
ATOM 9310 C CA . ASN B 1 581 ? -18.531 -14.062 2.898 1 29.02 581 ASN B CA 1
ATOM 9311 C C . ASN B 1 581 ? -19.406 -15.305 2.701 1 29.02 581 ASN B C 1
ATOM 9313 O O . ASN B 1 581 ? -20.188 -15.367 1.759 1 29.02 581 ASN B O 1
ATOM 9317 N N . PHE B 1 582 ? -18.953 -16.453 3.01 1 27.44 582 PHE B N 1
ATOM 9318 C CA . PHE B 1 582 ? -19.781 -17.656 2.842 1 27.44 582 PHE B CA 1
ATOM 9319 C C . PHE B 1 582 ? -20.891 -17.688 3.875 1 27.44 582 PHE B C 1
ATOM 9321 O O . PHE B 1 582 ? -21.594 -18.688 4.004 1 27.44 582 PHE B O 1
ATOM 9328 N N . ASP B 1 583 ? -21.141 -16.797 4.656 1 28.28 583 ASP B N 1
ATOM 9329 C CA . ASP B 1 583 ? -22.109 -17 5.727 1 28.28 583 ASP B CA 1
ATOM 9330 C C . ASP B 1 583 ? -23.516 -17.203 5.164 1 28.28 583 ASP B C 1
ATOM 9332 O O . ASP B 1 583 ? -24.5 -17.219 5.91 1 28.28 583 ASP B O 1
ATOM 9336 N N . ASP B 1 584 ? -23.734 -17.25 3.867 1 25.17 584 ASP B N 1
ATOM 9337 C CA . ASP B 1 584 ? -25.141 -17.297 3.459 1 25.17 584 ASP B CA 1
ATOM 9338 C C . ASP B 1 584 ? -25.703 -18.703 3.58 1 25.17 584 ASP B C 1
ATOM 9340 O O . ASP B 1 584 ? -26.75 -19.016 3.012 1 25.17 584 ASP B O 1
ATOM 9344 N N . LEU B 1 585 ? -24.906 -19.734 3.904 1 23.64 585 LEU B N 1
ATOM 9345 C CA . LEU B 1 585 ? -25.641 -20.984 3.82 1 23.64 585 LEU B CA 1
ATOM 9346 C C . LEU B 1 585 ? -26.625 -21.125 4.98 1 23.64 585 LEU B C 1
ATOM 9348 O O . LEU B 1 585 ? -26.25 -20.906 6.137 1 23.64 585 LEU B O 1
ATOM 9352 N N . GLU B 1 586 ? -27.891 -21.062 4.789 1 21.88 586 GLU B N 1
ATOM 9353 C CA . GLU B 1 586 ? -29.109 -21.344 5.547 1 21.88 586 GLU B CA 1
ATOM 9354 C C . GLU B 1 586 ? -29 -22.672 6.305 1 21.88 586 GLU B C 1
ATOM 9356 O O . GLU B 1 586 ? -28.812 -23.719 5.695 1 21.88 586 GLU B O 1
ATOM 9361 N N . LEU B 1 587 ? -28.344 -22.688 7.34 1 22.42 587 LEU B N 1
ATOM 9362 C CA . LEU B 1 587 ? -28.578 -23.875 8.141 1 22.42 587 LEU B CA 1
ATOM 9363 C C . LEU B 1 587 ? -30.047 -24.047 8.453 1 22.42 587 LEU B C 1
ATOM 9365 O O . LEU B 1 587 ? -30.672 -23.172 9.07 1 22.42 587 LEU B O 1
ATOM 9369 N N . GLY B 1 588 ? -30.922 -24.562 7.562 1 18.98 588 GLY B N 1
ATOM 9370 C CA . GLY B 1 588 ? -32.125 -25.328 7.922 1 18.98 588 GLY B CA 1
ATOM 9371 C C . GLY B 1 588 ? -31.828 -26.422 8.938 1 18.98 588 GLY B C 1
ATOM 9372 O O . GLY B 1 588 ? -30.719 -26.953 8.992 1 18.98 588 GLY B O 1
#

pLDDT: mean 70.55, std 28.13, range [15.25, 98.06]

Nearest PDB structures (foldseek):
  8v3b-assembly1_a  TM=1.947E-01  e=8.748E-02  synthetic construct
  1hx8-assembly1_A  TM=2.494E-01  e=6.151E-01  Drosophila melanogaster
  6hom-assembly1_A  TM=2.522E-01  e=7.419E+00  Homo sapiens
  8v3b-assembly1_a  TM=1.949E-01  e=9.973E-02  synthetic construct
  1hx8-assembly1_A  TM=2.421E-01  e=4.780E-01  Drosophila melanogaster

Secondary structure (DSSP, 8-state):
--SHHHHHHHHHHHHHHHHHHGGGT---------------------------------------------------------------STT--HHHHHHHHHHIIIIIGGG-TT----TT--HHHHHHH-HHHHHHHHHHH----HHHHHHHHHHHHHHHIIIIIIS----HHHHHHHHHHHHHHHHHT--HHHHHHHHHHHHHHHHHHT-SS--HHHHHHTT---S-HHHHTTTTTTS------HHHHHHHHHHHHHHHHHHHHHT---TT-SHHHHHHHHHHHHH--STHHHHHHHHHHHHHHHHHHHHHH--TT-TTS----HHHHHHHHHHHHHHHHHHHHHHHHHHHHHHHHTTTTS-HHHHHHHHHHHHHHHHHHHHHHHGGGGT------S-S-HHHHHHHHHHHHHHHHHHHHHHHTTS-GGGGGG--HHHHHHHHHHHHHHHHHHH---TT--HHHHHHHS-HHHHHHHHHHHHHHHHHHHHHHHHHHHHHHT----HHHHH---HHHHHHHHHHHHHHHHHHHHHHTTS---------TTHHHHS-SS--S-EETTEE--THHHHHSSS---TT----/--SHHHHHHHHHHHHHHHHHHHTTT---------------------------------------------------------------STT--HHHHHHHHHHIIIIIGGG-TT----TT--HHHHHHH-HHHHHHHHHHH----HHHHHHHHHHHHHHHIIIIIIS----HHHHHHHHHHHHHHHHHT--HHHHHHHHHHHHHHHHHHT-SS--HHHHHHTT---S-GGGTTTTTTTS------HHHHHHHHHHHHHHHHHHHHHT---TT-SHHHHHHHHHHHHH--STHHHHHHHHHHHHHHHHHHHHHH--TT-TTS----HHHHHHHHHHHHHHHHHHHHHHHHHHHHHHHHTTTTS-HHHHHHHHHHHHHHHHHHHHHHHGGGGT------S-SSHHHHHHHHHHHHHHHHHHHHHHHTTS-GGGGGG--HHHHHHHHHHHHHHHHHHH---TT--HHHHHHHS-HHHHHHHHHHHHHHHHHHHHHHHHHHHHHHT----HHHHH---HHHHHHHHHHHHHHHHHHHHHHTTS---------THHHHHS-SS--S-EETTEE--THHHHTSSS---TT----